Protein AF-0000000084777417 (afdb_homodimer)

pLDDT: mean 86.34, std 14.54, range [36.5, 98.56]

Secondary structure (DSSP, 8-state):
-PPPSEEEEEEEETTTTEEEEEEEEGGG--SS-SSHHHHHHH-EEPPEE---TT-------------TTS-PPPGGGSEE-PPPPEEEEEEPPPPSSP-TTTT-EEEEESSSSEEEEEETTS-EEEEETTTTEEEE-PPPSS--SSEEEEEEE--SSSSTTEEEEEEESEE-SSSS---SEEEEEEE---STT--SS-EEEEEEEPPP--S--S-EEEEEEEEETTEEEEEETTTEEEEEETTTTEEEEEES---SEEEEEEEETTTTEEEEEESS-TTSEEEE--TTGGGT-PPPPPEEE---TTS-TT-EEPTT---EEEEEETTEEEEEEEEEEEE--SSS-EEEEEEEEEEEEEEEE-SSSS--EEEEEEEEEEEE--TTEEEEEE-/-PPPSEEEEEEEETTTTEEEEEEEEGGG--SS-SSHHHHHHH-EEPPEE---TT-------------TTS----GGGSEE-PPPPEEEEEEPPPPSSP-TTTT-EEEEESSSSEEEEEETTS-EEEEETTTTEEEE-PPPSS--SSEEEEEEE--SSSSTTEEEEEEESEE-SSSS---SEEEEEEE---STTS-SS-EEEEEEEPPP--S--S-EEEEEEEEETTEEEEEETTTEEEEEETTTTEEEEEES---SEEEEEEEETTTTEEEEEESS-TTSEEEE--TTGGGT-PPPPPEEE---TTS-TT-EEPTT---EEEEEETTEEEEEEEEEEEE--SSS-EEEEEEEEEEEEEEEE-SSSS--EEEEEEEEEEEE--TTEEEEEE-

Nearest PDB structures (foldseek):
  1bpo-assembly1_B  TM=4.372E-01  e=2.636E-02  Rattus norvegicus
  3gc3-assembly1_B  TM=4.229E-01  e=3.212E-02  Bos taurus
  3iyv-assembly1_A  TM=4.623E-01  e=2.566E-01  Bos taurus
  5ods-assembly3_C  TM=3.996E-01  e=1.349E-01  Mus musculus
  5ods-assembly1_A  TM=3.986E-01  e=1.489E-01  Mus musculus

Organism: Brachypodium distachyon (NCBI:txid15368)

InterPro domains:
  IPR012871 Protein of unknown function DUF1677, Oryza sativa [PF07893] (4-379)

Radius of gyration: 31.63 Å; Cα contacts (8 Å, |Δi|>4): 1931; chains: 2; bounding box: 70×100×78 Å

Solvent-accessible surface area (backbone atoms only — not comparable to full-atom values): 42360 Å² total; per-residue (Å²): 127,71,75,54,60,54,42,36,31,38,33,35,28,60,84,76,47,32,38,25,38,24,56,47,60,53,86,70,48,78,32,49,64,90,39,70,66,51,32,69,71,64,39,39,74,44,47,74,48,84,80,63,91,83,66,68,76,58,77,71,61,79,68,70,71,75,55,88,78,66,72,54,34,52,68,83,70,45,42,76,47,76,81,54,68,72,72,45,34,36,26,51,51,35,45,86,76,65,52,87,66,37,61,41,71,47,77,45,57,58,44,93,42,38,35,35,38,35,29,50,80,15,45,33,38,32,35,31,62,82,76,55,32,36,27,54,49,60,48,51,92,34,58,62,91,54,64,44,61,39,59,42,67,34,77,69,78,77,34,15,74,18,34,37,39,37,32,42,23,70,36,50,69,73,47,85,66,65,51,53,26,31,28,45,38,31,36,56,49,67,57,85,72,79,47,99,54,42,22,47,42,63,45,74,47,79,72,77,88,61,90,59,69,53,77,35,44,46,43,23,38,33,76,41,90,69,23,43,34,36,18,29,63,96,68,15,21,35,30,34,31,70,85,78,72,42,72,45,80,29,40,89,47,67,68,72,36,39,44,55,46,44,77,38,74,94,72,65,31,30,40,34,26,16,51,76,43,44,76,25,48,28,35,31,41,52,76,44,32,81,75,40,35,76,54,53,86,61,49,32,35,48,75,72,77,49,52,32,82,68,53,37,74,44,81,94,52,62,36,40,66,39,78,38,31,94,50,27,31,44,36,40,38,47,31,26,32,65,44,94,44,96,86,46,94,41,74,69,46,40,31,35,34,40,31,20,34,36,54,40,80,42,89,61,96,61,96,42,79,37,43,31,37,45,34,51,30,36,25,85,30,46,82,53,47,25,77,75,44,74,80,129,71,74,53,60,54,43,37,32,38,32,36,29,60,84,76,50,31,37,25,39,23,55,48,59,50,84,72,48,78,32,50,64,90,39,71,66,50,34,69,71,64,38,40,74,43,47,74,50,83,79,63,92,83,68,66,75,57,76,73,62,80,69,70,72,75,53,88,77,67,72,53,33,51,69,83,72,47,43,76,48,77,81,54,69,72,72,45,35,36,26,50,51,34,46,86,75,62,52,90,68,37,60,42,71,45,78,46,57,58,43,91,42,38,35,35,38,35,29,50,80,16,44,32,38,33,35,33,63,82,74,57,32,37,27,56,48,60,49,50,92,34,57,62,89,54,65,44,59,40,58,41,67,34,78,67,80,74,33,14,73,18,34,39,38,37,32,43,22,70,36,50,69,74,46,85,66,63,51,54,25,32,30,44,37,31,36,52,49,70,60,86,75,78,50,98,55,43,22,46,43,63,44,76,47,80,72,76,90,60,90,61,70,54,76,35,44,45,42,23,39,34,76,42,90,70,25,43,35,34,18,30,63,96,68,16,22,35,30,33,30,72,86,78,71,42,72,44,79,30,42,88,47,66,66,72,37,38,43,57,45,44,78,39,75,93,75,65,29,29,39,32,27,16,51,73,42,43,75,25,48,27,34,31,42,51,76,44,32,82,76,43,36,75,54,53,87,61,50,34,36,48,74,72,74,50,52,33,82,69,53,36,72,44,82,96,53,63,37,41,66,40,80,37,32,95,51,27,31,44,35,40,40,47,31,27,31,64,44,96,43,96,87,45,91,40,74,69,47,40,31,37,35,40,31,18,34,34,54,40,80,43,90,61,94,64,98,44,77,37,42,31,37,45,35,51,31,36,26,81,30,45,83,54,49,24,76,74,44,73,80

Sequence (782 aa):
MGIRRFVNLLVANRTRCTYSLRRFDLSQNQFFYDSPEELASHGRVLPIQKYTEGSAYSPLKRKKANDKNKKQLAASDIGTIRLPAPFFTMRPTPCRPGKPGEHQLDVFALSERKIMLADRHRRVLSYDADSHCALTMPWLHAPKTDPLTVSIPGSQQDDGEGSIYIIERMLWPESQRSFQFEALVSDRFHAGGYHPFGTWGCQAFQLPPTSLSKRALVCCAAAVGNAICVSISGAGTYCFDRASHAWSHAGDWMMPFFGTPEYVPELNLWFGISGRDFKLPCAADLSPVARGQPPEPALFWGHDDHLPEEWHYRLCTPSQMVSLGSGKFCILRYLETRIPCPDEVIVDNSYAVFTGLEVLAGNGKKHGLRMVSHKSRRCRNPQANSIQRLLMGIRRFVNLLVANRTRCTYSLRRFDLSQNQFFYDSPEELASHGRVLPIQKYTEGSAYSPLKRKKANDKNKKQLAASDIGTIRLPAPFFTMRPTPCRPGKPGEHQLDVFALSERKIMLADRHRRVLSYDADSHCALTMPWLHAPKTDPLTVSIPGSQQDDGEGSIYIIERMLWPESQRSFQFEALVSDRFHAGGYHPFGTWGCQAFQLPPTSLSKRALVCCAAAVGNAICVSISGAGTYCFDRASHAWSHAGDWMMPFFGTPEYVPELNLWFGISGRDFKLPCAADLSPVARGQPPEPALFWGHDDHLPEEWHYRLCTPSQMVSLGSGKFCILRYLETRIPCPDEVIVDNSYAVFTGLEVLAGNGKKHGLRMVSHKSRRCRNPQANSIQRLL

Structure (mmCIF, N/CA/C/O backbone):
data_AF-0000000084777417-model_v1
#
loop_
_entity.id
_entity.type
_entity.pdbx_description
1 polymer 'DUF1618 domain-containing protein'
#
loop_
_atom_site.group_PDB
_atom_site.id
_atom_site.type_symbol
_atom_site.label_atom_id
_atom_site.label_alt_id
_atom_site.label_comp_id
_atom_site.label_asym_id
_atom_site.label_entity_id
_atom_site.label_seq_id
_atom_site.pdbx_PDB_ins_code
_atom_site.Cartn_x
_atom_site.Cartn_y
_atom_site.Cartn_z
_atom_site.occupancy
_atom_site.B_iso_or_equiv
_atom_site.auth_seq_id
_atom_site.auth_comp_id
_atom_site.auth_asym_id
_atom_site.auth_atom_id
_atom_site.pdbx_PDB_model_num
ATOM 1 N N . MET A 1 1 ? -12.562 -17.969 -17.438 1 52.47 1 MET A N 1
ATOM 2 C CA . MET A 1 1 ? -11.406 -17.078 -17.391 1 52.47 1 MET A CA 1
ATOM 3 C C . MET A 1 1 ? -11.188 -16.391 -18.734 1 52.47 1 MET A C 1
ATOM 5 O O . MET A 1 1 ? -11.25 -17.031 -19.781 1 52.47 1 MET A O 1
ATOM 9 N N . GLY A 1 2 ? -11.484 -15.125 -18.922 1 64.94 2 GLY A N 1
ATOM 10 C CA . GLY A 1 2 ? -11.422 -14.398 -20.188 1 64.94 2 GLY A CA 1
ATOM 11 C C . GLY A 1 2 ? -10.008 -14.188 -20.688 1 64.94 2 GLY A C 1
ATOM 12 O O . GLY A 1 2 ? -9.055 -14.695 -20.094 1 64.94 2 GLY A O 1
ATOM 13 N N . ILE A 1 3 ? -9.859 -13.75 -21.859 1 81.75 3 ILE A N 1
ATOM 14 C CA . ILE A 1 3 ? -8.602 -13.43 -22.531 1 81.75 3 ILE A CA 1
ATOM 15 C C . ILE A 1 3 ? -7.848 -12.375 -21.719 1 81.75 3 ILE A C 1
ATOM 17 O O . ILE A 1 3 ? -8.422 -11.352 -21.328 1 81.75 3 ILE A O 1
ATOM 21 N N . ARG A 1 4 ? -6.645 -12.805 -21.344 1 89.69 4 ARG A N 1
ATOM 22 C CA . ARG A 1 4 ? -5.801 -11.898 -20.562 1 89.69 4 ARG A CA 1
ATOM 23 C C . ARG A 1 4 ? -5.188 -10.828 -21.453 1 89.69 4 ARG A C 1
ATOM 25 O O . ARG A 1 4 ? -4.844 -11.086 -22.609 1 89.69 4 ARG A O 1
ATOM 32 N N . ARG A 1 5 ? -5.039 -9.625 -20.969 1 92.19 5 ARG A N 1
ATOM 33 C CA . ARG A 1 5 ? -4.391 -8.523 -21.656 1 92.19 5 ARG A CA 1
ATOM 34 C C . ARG A 1 5 ? -2.936 -8.383 -21.219 1 92.19 5 ARG A C 1
ATOM 36 O O . ARG A 1 5 ? -2.096 -7.906 -22 1 92.19 5 ARG A O 1
ATOM 43 N N . PHE A 1 6 ? -2.713 -8.844 -20 1 95.19 6 PHE A N 1
ATOM 44 C CA . PHE A 1 6 ? -1.386 -8.625 -19.438 1 95.19 6 PHE A CA 1
ATOM 45 C C . PHE A 1 6 ? -0.88 -9.883 -18.734 1 95.19 6 PHE A C 1
ATOM 47 O O . PHE A 1 6 ? -1.675 -10.719 -18.297 1 95.19 6 PHE A O 1
ATOM 54 N N . VAL A 1 7 ? 0.396 -9.977 -18.719 1 95.12 7 VAL A N 1
ATOM 55 C CA . VAL A 1 7 ? 1.068 -10.922 -17.844 1 95.12 7 VAL A CA 1
ATOM 56 C C . VAL A 1 7 ? 1.85 -10.164 -16.766 1 95.12 7 VAL A C 1
ATOM 58 O O . VAL A 1 7 ? 2.643 -9.273 -17.078 1 95.12 7 VAL A O 1
ATOM 61 N N . ASN A 1 8 ? 1.558 -10.539 -15.547 1 96 8 ASN A N 1
ATOM 62 C CA . ASN A 1 8 ? 2.211 -9.852 -14.438 1 96 8 ASN A CA 1
ATOM 63 C C . ASN A 1 8 ? 3.449 -10.602 -13.961 1 96 8 ASN A C 1
ATOM 65 O O . ASN A 1 8 ? 3.484 -11.836 -14 1 96 8 ASN A O 1
ATOM 69 N N . LEU A 1 9 ? 4.438 -9.836 -13.555 1 96.88 9 LEU A N 1
ATOM 70 C CA . LEU A 1 9 ? 5.664 -10.375 -12.984 1 96.88 9 LEU A CA 1
ATOM 71 C C . LEU A 1 9 ? 5.965 -9.727 -11.633 1 96.88 9 LEU A C 1
ATOM 73 O O . LEU A 1 9 ? 5.758 -8.523 -11.461 1 96.88 9 LEU A O 1
ATOM 77 N N . LEU A 1 10 ? 6.34 -10.492 -10.742 1 97.12 10 LEU A N 1
ATOM 78 C CA . LEU A 1 10 ? 6.965 -9.953 -9.539 1 97.12 10 LEU A CA 1
ATOM 79 C C . LEU A 1 10 ? 8.484 -10.023 -9.633 1 97.12 10 LEU A C 1
ATOM 81 O O . LEU A 1 10 ? 9.055 -11.102 -9.797 1 97.12 10 LEU A O 1
ATOM 85 N N . VAL A 1 11 ? 9.109 -8.906 -9.516 1 97.19 11 VAL A N 1
ATOM 86 C CA . VAL A 1 11 ? 10.562 -8.82 -9.625 1 97.19 11 VAL A CA 1
ATOM 87 C C . VAL A 1 11 ? 11.156 -8.336 -8.305 1 97.19 11 VAL A C 1
ATOM 89 O O . VAL A 1 11 ? 10.703 -7.34 -7.746 1 97.19 11 VAL A O 1
ATOM 92 N N . ALA A 1 12 ? 12.164 -9.023 -7.832 1 95.94 12 ALA A N 1
ATOM 93 C CA . ALA A 1 12 ? 12.836 -8.664 -6.586 1 95.94 12 ALA A CA 1
ATOM 94 C C . ALA A 1 12 ? 14.148 -7.949 -6.859 1 95.94 12 ALA A C 1
ATOM 96 O O . ALA A 1 12 ? 14.945 -8.391 -7.695 1 95.94 12 ALA A O 1
ATOM 97 N N . ASN A 1 13 ? 14.297 -6.867 -6.277 1 93.25 13 ASN A N 1
ATOM 98 C CA . ASN A 1 13 ? 15.578 -6.184 -6.211 1 93.25 13 ASN A CA 1
ATOM 99 C C . ASN A 1 13 ? 16.25 -6.367 -4.852 1 93.25 13 ASN A C 1
ATOM 101 O O . ASN A 1 13 ? 15.859 -5.727 -3.873 1 93.25 13 ASN A O 1
ATOM 105 N N . ARG A 1 14 ? 17.234 -7.145 -4.797 1 87.81 14 ARG A N 1
ATOM 106 C CA . ARG A 1 14 ? 17.828 -7.531 -3.527 1 87.81 14 ARG A CA 1
ATOM 107 C C . ARG A 1 14 ? 18.641 -6.383 -2.934 1 87.81 14 ARG A C 1
ATOM 109 O O . ARG A 1 14 ? 18.734 -6.242 -1.712 1 87.81 14 ARG A O 1
ATOM 116 N N . THR A 1 15 ? 19.188 -5.625 -3.764 1 84.5 15 THR A N 1
ATOM 117 C CA . THR A 1 15 ? 20 -4.504 -3.301 1 84.5 15 THR A CA 1
ATOM 118 C C . THR A 1 15 ? 19.125 -3.467 -2.592 1 84.5 15 THR A C 1
ATOM 120 O O . THR A 1 15 ? 19.5 -2.967 -1.526 1 84.5 15 THR A O 1
ATOM 123 N N . ARG A 1 16 ? 18.016 -3.264 -3.102 1 85.88 16 ARG A N 1
ATOM 124 C CA . ARG A 1 16 ? 17.125 -2.242 -2.551 1 85.88 16 ARG A CA 1
ATOM 125 C C . ARG A 1 16 ? 16.078 -2.863 -1.638 1 85.88 16 ARG A C 1
ATOM 127 O O . ARG A 1 16 ? 15.273 -2.15 -1.022 1 85.88 16 ARG A O 1
ATOM 134 N N . CYS A 1 17 ? 16.047 -4.188 -1.592 1 88.5 17 CYS A N 1
ATOM 135 C CA . CYS A 1 17 ? 15.062 -4.934 -0.814 1 88.5 17 CYS A CA 1
ATOM 136 C C . CYS A 1 17 ? 13.641 -4.551 -1.211 1 88.5 17 CYS A C 1
ATOM 138 O O . CYS A 1 17 ? 12.781 -4.344 -0.349 1 88.5 17 CYS A O 1
ATOM 140 N N . THR A 1 18 ? 13.508 -4.324 -2.469 1 93.25 18 THR A N 1
ATOM 141 C CA . THR A 1 18 ? 12.195 -3.941 -2.98 1 93.25 18 THR A CA 1
ATOM 142 C C . THR A 1 18 ? 11.648 -5.012 -3.924 1 93.25 18 THR A C 1
ATOM 144 O O . THR A 1 18 ? 12.406 -5.828 -4.445 1 93.25 18 THR A O 1
ATOM 147 N N . TYR A 1 19 ? 10.414 -5.051 -4.051 1 96.56 19 TYR A N 1
ATOM 148 C CA . TYR A 1 19 ? 9.688 -5.863 -5.02 1 96.56 19 TYR A CA 1
ATOM 149 C C . TYR A 1 19 ? 8.852 -4.992 -5.953 1 96.56 19 TYR A C 1
ATOM 151 O O . TYR A 1 19 ? 8.242 -4.016 -5.516 1 96.56 19 TYR A O 1
ATOM 159 N N . SER A 1 20 ? 8.898 -5.293 -7.215 1 96.81 20 SER A N 1
ATOM 160 C CA . SER A 1 20 ? 8.125 -4.508 -8.172 1 96.81 20 SER A CA 1
ATOM 161 C C . SER A 1 20 ? 7.211 -5.402 -9.008 1 96.81 20 SER A C 1
ATOM 163 O O . SER A 1 20 ? 7.594 -6.512 -9.383 1 96.81 20 SER A O 1
ATOM 165 N N . LEU A 1 21 ? 5.988 -4.914 -9.102 1 96.94 21 LEU A N 1
ATOM 166 C CA . LEU A 1 21 ? 5.074 -5.512 -10.07 1 96.94 21 LEU A CA 1
ATOM 167 C C . LEU A 1 21 ? 5.32 -4.949 -11.469 1 96.94 21 LEU A C 1
ATOM 169 O O . LEU A 1 21 ? 5.332 -3.73 -11.656 1 96.94 21 LEU A O 1
ATOM 173 N N . ARG A 1 22 ? 5.59 -5.867 -12.383 1 96.62 22 ARG A N 1
ATOM 174 C CA . ARG A 1 22 ? 5.797 -5.488 -13.773 1 96.62 22 ARG A CA 1
ATOM 175 C C . ARG A 1 22 ? 4.797 -6.191 -14.688 1 96.62 22 ARG A C 1
ATOM 177 O O . ARG A 1 22 ? 4.355 -7.305 -14.391 1 96.62 22 ARG A O 1
ATOM 184 N N . ARG A 1 23 ? 4.441 -5.508 -15.82 1 95.19 23 ARG A N 1
ATOM 185 C CA . ARG A 1 23 ? 3.355 -6.051 -16.641 1 95.19 23 ARG A CA 1
ATOM 186 C C . ARG A 1 23 ? 3.736 -6.07 -18.109 1 95.19 23 ARG A C 1
ATOM 188 O O . ARG A 1 23 ? 3.977 -5.02 -18.703 1 95.19 23 ARG A O 1
ATOM 195 N N . PHE A 1 24 ? 3.766 -7.266 -18.688 1 95.81 24 PHE A N 1
ATOM 196 C CA . PHE A 1 24 ? 3.898 -7.375 -20.125 1 95.81 24 PHE A CA 1
ATOM 197 C C . PHE A 1 24 ? 2.553 -7.168 -20.812 1 95.81 24 PHE A C 1
ATOM 199 O O . PHE A 1 24 ? 1.571 -7.832 -20.484 1 95.81 24 PHE A O 1
ATOM 206 N N . ASP A 1 25 ? 2.549 -6.297 -21.688 1 94.62 25 ASP A N 1
ATOM 207 C CA . ASP A 1 25 ? 1.374 -6.102 -22.531 1 94.62 25 ASP A CA 1
ATOM 208 C C . ASP A 1 25 ? 1.321 -7.137 -23.656 1 94.62 25 ASP A C 1
ATOM 210 O O . ASP A 1 25 ? 2.174 -7.141 -24.547 1 94.62 25 ASP A O 1
ATOM 214 N N . LEU A 1 26 ? 0.323 -7.953 -23.688 1 93.56 26 LEU A N 1
ATOM 215 C CA . LEU A 1 26 ? 0.249 -9.07 -24.609 1 93.56 26 LEU A CA 1
ATOM 216 C C . LEU A 1 26 ? -0.177 -8.602 -26 1 93.56 26 LEU A C 1
ATOM 218 O O . LEU A 1 26 ? -0.071 -9.352 -26.969 1 93.56 26 LEU A O 1
ATOM 222 N N . SER A 1 27 ? -0.634 -7.363 -26.062 1 90.38 27 SER A N 1
ATOM 223 C CA . SER A 1 27 ? -1.023 -6.824 -27.359 1 90.38 27 SER A CA 1
ATOM 224 C C . SER A 1 27 ? 0.188 -6.629 -28.266 1 90.38 27 SER A C 1
ATOM 226 O O . SER A 1 27 ? 0.048 -6.516 -29.484 1 90.38 27 SER A O 1
ATOM 228 N N . GLN A 1 28 ? 1.327 -6.613 -27.672 1 86.5 28 GLN A N 1
ATOM 229 C CA . GLN A 1 28 ? 2.543 -6.402 -28.453 1 86.5 28 GLN A CA 1
ATOM 230 C C . GLN A 1 28 ? 3.031 -7.711 -29.078 1 86.5 28 GLN A C 1
ATOM 232 O O . GLN A 1 28 ? 4.027 -7.727 -29.797 1 86.5 28 GLN A O 1
ATOM 237 N N . ASN A 1 29 ? 2.365 -8.852 -28.938 1 75.25 29 ASN A N 1
ATOM 238 C CA . ASN A 1 29 ? 2.568 -10.18 -29.516 1 75.25 29 ASN A CA 1
ATOM 239 C C . ASN A 1 29 ? 4.023 -10.625 -29.406 1 75.25 29 ASN A C 1
ATOM 241 O O . ASN A 1 29 ? 4.613 -11.086 -30.391 1 75.25 29 ASN A O 1
ATOM 245 N N . GLN A 1 30 ? 4.512 -10.477 -28.234 1 86.69 30 GLN A N 1
ATOM 246 C CA . GLN A 1 30 ? 5.926 -10.758 -28.016 1 86.69 30 GLN A CA 1
ATOM 247 C C . GLN A 1 30 ? 6.18 -12.266 -27.922 1 86.69 30 GLN A C 1
ATOM 249 O O . GLN A 1 30 ? 7.305 -12.727 -28.125 1 86.69 30 GLN A O 1
ATOM 254 N N . PHE A 1 31 ? 5.07 -13.008 -27.75 1 93.94 31 PHE A N 1
ATOM 255 C CA . PHE A 1 31 ? 5.32 -14.398 -27.391 1 93.94 31 PHE A CA 1
ATOM 256 C C . PHE A 1 31 ? 4.715 -15.344 -28.422 1 93.94 31 PHE A C 1
ATOM 258 O O . PHE A 1 31 ? 4.941 -16.547 -28.375 1 93.94 31 PHE A O 1
ATOM 265 N N . PHE A 1 32 ? 4.039 -14.789 -29.406 1 94.94 32 PHE A N 1
ATOM 266 C CA . PHE A 1 32 ? 3.34 -15.656 -30.344 1 94.94 32 PHE A CA 1
ATOM 267 C C . PHE A 1 32 ? 3.584 -15.203 -31.781 1 94.94 32 PHE A C 1
ATOM 269 O O . PHE A 1 32 ? 3.768 -14.016 -32.031 1 94.94 32 PHE A O 1
ATOM 276 N N . TYR A 1 33 ? 3.576 -16.172 -32.625 1 94.19 33 TYR A N 1
ATOM 277 C CA . TYR A 1 33 ? 3.639 -15.867 -34.031 1 94.19 33 TYR A CA 1
ATOM 278 C C . TYR A 1 33 ? 2.307 -15.312 -34.531 1 94.19 33 TYR A C 1
ATOM 280 O O . TYR A 1 33 ? 1.242 -15.781 -34.125 1 94.19 33 TYR A O 1
ATOM 288 N N . ASP A 1 34 ? 2.379 -14.414 -35.438 1 87.56 34 ASP A N 1
ATOM 289 C CA . ASP A 1 34 ? 1.212 -13.633 -35.844 1 87.56 34 ASP A CA 1
ATOM 290 C C . ASP A 1 34 ? 0.391 -14.383 -36.875 1 87.56 34 ASP A C 1
ATOM 292 O O . ASP A 1 34 ? -0.825 -14.203 -36.969 1 87.56 34 ASP A O 1
ATOM 296 N N . SER A 1 35 ? 1.049 -15.156 -37.688 1 90 35 SER A N 1
ATOM 297 C CA . SER A 1 35 ? 0.346 -15.812 -38.781 1 90 35 SER A CA 1
ATOM 298 C C . SER A 1 35 ? 0.475 -17.328 -38.688 1 90 35 SER A C 1
ATOM 300 O O . SER A 1 35 ? 1.467 -17.844 -38.188 1 90 35 SER A O 1
ATOM 302 N N . PRO A 1 36 ? -0.542 -17.938 -39.25 1 88 36 PRO A N 1
ATOM 303 C CA . PRO A 1 36 ? -0.457 -19.406 -39.312 1 88 36 PRO A CA 1
ATOM 304 C C . PRO A 1 36 ? 0.76 -19.906 -40.062 1 88 36 PRO A C 1
ATOM 306 O O . PRO A 1 36 ? 1.33 -20.938 -39.719 1 88 36 PRO A O 1
ATOM 309 N N . GLU A 1 37 ? 1.087 -19.172 -41.062 1 90.44 37 GLU A N 1
ATOM 310 C CA . GLU A 1 37 ? 2.258 -19.547 -41.844 1 90.44 37 GLU A CA 1
ATOM 311 C C . GLU A 1 37 ? 3.529 -19.5 -41 1 90.44 37 GLU A C 1
ATOM 313 O O . GLU A 1 37 ? 4.359 -20.406 -41.094 1 90.44 37 GLU A O 1
ATOM 318 N N . GLU A 1 38 ? 3.629 -18.469 -40.281 1 91.12 38 GLU A N 1
ATOM 319 C CA . GLU A 1 38 ? 4.785 -18.344 -39.406 1 91.12 38 GLU A CA 1
ATOM 320 C C . GLU A 1 38 ? 4.797 -19.469 -38.344 1 91.12 38 GLU A C 1
ATOM 322 O O . GLU A 1 38 ? 5.848 -20.031 -38.031 1 91.12 38 GLU A O 1
ATOM 327 N N . LEU A 1 39 ? 3.643 -19.688 -37.906 1 90.69 39 LEU A N 1
ATOM 328 C CA . LEU A 1 39 ? 3.52 -20.75 -36.906 1 90.69 39 LEU A CA 1
ATOM 329 C C . LEU A 1 39 ? 3.932 -22.094 -37.5 1 90.69 39 LEU A C 1
ATOM 331 O O . LEU A 1 39 ? 4.641 -22.875 -36.844 1 90.69 39 LEU A O 1
ATOM 335 N N . ALA A 1 40 ? 3.502 -22.344 -38.656 1 88.88 40 ALA A N 1
ATOM 336 C CA . ALA A 1 40 ? 3.82 -23.609 -39.312 1 88.88 40 ALA A CA 1
ATOM 337 C C . ALA A 1 40 ? 5.32 -23.734 -39.562 1 88.88 40 ALA A C 1
ATOM 339 O O . ALA A 1 40 ? 5.887 -24.828 -39.469 1 88.88 40 ALA A O 1
ATOM 340 N N . SER A 1 41 ? 5.895 -22.594 -39.812 1 88.5 41 SER A N 1
ATOM 341 C CA . SER A 1 41 ? 7.305 -22.578 -40.156 1 88.5 41 SER A CA 1
ATOM 342 C C . SER A 1 41 ? 8.203 -22.625 -38.938 1 88.5 41 SER A C 1
ATOM 344 O O . SER A 1 41 ? 9.281 -23.219 -38.969 1 88.5 41 SER A O 1
ATOM 346 N N . HIS A 1 42 ? 7.742 -22.016 -37.875 1 87.38 42 HIS A N 1
ATOM 347 C CA . HIS A 1 42 ? 8.672 -21.797 -36.781 1 87.38 42 HIS A CA 1
ATOM 348 C C . HIS A 1 42 ? 8.18 -22.469 -35.5 1 87.38 42 HIS A C 1
ATOM 350 O O . HIS A 1 42 ? 8.953 -22.688 -34.562 1 87.38 42 HIS A O 1
ATOM 356 N N . GLY A 1 43 ? 6.883 -22.688 -35.562 1 88.31 43 GLY A N 1
ATOM 357 C CA . GLY A 1 43 ? 6.336 -23.344 -34.375 1 88.31 43 GLY A CA 1
ATOM 358 C C . GLY A 1 43 ? 6.84 -24.766 -34.219 1 88.31 43 GLY A C 1
ATOM 359 O O . GLY A 1 43 ? 7.148 -25.453 -35.188 1 88.31 43 GLY A O 1
ATOM 360 N N . ARG A 1 44 ? 6.918 -25.156 -32.938 1 89.25 44 ARG A N 1
ATOM 361 C CA . ARG A 1 44 ? 7.402 -26.5 -32.656 1 89.25 44 ARG A CA 1
ATOM 362 C C . ARG A 1 44 ? 6.422 -27.266 -31.781 1 89.25 44 ARG A C 1
ATOM 364 O O . ARG A 1 44 ? 6.031 -26.781 -30.719 1 89.25 44 ARG A O 1
ATOM 371 N N . VAL A 1 45 ? 6.102 -28.422 -32.219 1 89.69 45 VAL A N 1
ATOM 372 C CA . VAL A 1 45 ? 5.223 -29.281 -31.422 1 89.69 45 VAL A CA 1
ATOM 373 C C . VAL A 1 45 ? 6.035 -29.984 -30.328 1 89.69 45 VAL A C 1
ATOM 375 O O . VAL A 1 45 ? 6.996 -30.703 -30.641 1 89.69 45 VAL A O 1
ATOM 378 N N . LEU A 1 46 ? 5.66 -29.734 -29.109 1 91 46 LEU A N 1
ATOM 379 C CA . LEU A 1 46 ? 6.34 -30.406 -28 1 91 46 LEU A CA 1
ATOM 380 C C . LEU A 1 46 ? 5.957 -31.875 -27.938 1 91 46 LEU A C 1
ATOM 382 O O . LEU A 1 46 ? 4.785 -32.219 -28.109 1 91 46 LEU A O 1
ATOM 386 N N . PRO A 1 47 ? 6.984 -32.688 -27.688 1 87.19 47 PRO A N 1
ATOM 387 C CA . PRO A 1 47 ? 6.676 -34.125 -27.609 1 87.19 47 PRO A CA 1
ATOM 388 C C . PRO A 1 47 ? 5.902 -34.5 -26.359 1 87.19 47 PRO A C 1
ATOM 390 O O . PRO A 1 47 ? 6.133 -33.906 -25.281 1 87.19 47 PRO A O 1
ATOM 393 N N . ILE A 1 48 ? 5.012 -35.406 -26.547 1 85.88 48 ILE A N 1
ATOM 394 C CA . ILE A 1 48 ? 4.305 -35.938 -25.391 1 85.88 48 ILE A CA 1
ATOM 395 C C . ILE A 1 48 ? 5.164 -37 -24.703 1 85.88 48 ILE A C 1
ATOM 397 O O . ILE A 1 48 ? 5.707 -37.875 -25.375 1 85.88 48 ILE A O 1
ATOM 401 N N . GLN A 1 49 ? 5.355 -36.844 -23.422 1 80 49 GLN A N 1
ATOM 402 C CA . GLN A 1 49 ? 6.152 -37.781 -22.672 1 80 49 GLN A CA 1
ATOM 403 C C . GLN A 1 49 ? 5.266 -38.875 -22.047 1 80 49 GLN A C 1
ATOM 405 O O . GLN A 1 49 ? 4.258 -38.562 -21.422 1 80 49 GLN A O 1
ATOM 410 N N . LYS A 1 50 ? 5.504 -40.094 -22.438 1 68.62 50 LYS A N 1
ATOM 411 C CA . LYS A 1 50 ? 4.781 -41.219 -21.828 1 68.62 50 LYS A CA 1
ATOM 412 C C . LYS A 1 50 ? 5.453 -41.688 -20.531 1 68.62 50 LYS A C 1
ATOM 414 O O . LYS A 1 50 ? 6.672 -41.844 -20.5 1 68.62 50 LYS A O 1
ATOM 419 N N . TYR A 1 51 ? 4.918 -41.25 -19.406 1 59.03 51 TYR A N 1
ATOM 420 C CA . TYR A 1 51 ? 5.523 -41.688 -18.156 1 59.03 51 TYR A CA 1
ATOM 421 C C . TYR A 1 51 ? 4.969 -43.062 -17.734 1 59.03 51 TYR A C 1
ATOM 423 O O . TYR A 1 51 ? 3.756 -43.281 -17.75 1 59.03 51 TYR A O 1
ATOM 431 N N . THR A 1 52 ? 5.754 -44.156 -17.953 1 50.75 52 THR A N 1
ATOM 432 C CA . THR A 1 52 ? 5.418 -45.438 -17.344 1 50.75 52 THR A CA 1
ATOM 433 C C . THR A 1 52 ? 5.641 -45.406 -15.844 1 50.75 52 THR A C 1
ATOM 435 O O . THR A 1 52 ? 6.605 -44.781 -15.367 1 50.75 52 THR A O 1
ATOM 438 N N . GLU A 1 53 ? 4.691 -45.906 -15.047 1 47.72 53 GLU A N 1
ATOM 439 C CA . GLU A 1 53 ? 4.738 -46.125 -13.602 1 47.72 53 GLU A CA 1
ATOM 440 C C . GLU A 1 53 ? 6.059 -46.781 -13.188 1 47.72 53 GLU A C 1
ATOM 442 O O . GLU A 1 53 ? 6.52 -47.719 -13.836 1 47.72 53 GLU A O 1
ATOM 447 N N . GLY A 1 54 ? 6.934 -46.25 -12.219 1 45.22 54 GLY A N 1
ATOM 448 C CA . GLY A 1 54 ? 8.172 -46.781 -11.656 1 45.22 54 GLY A CA 1
ATOM 449 C C . GLY A 1 54 ? 9.406 -46.062 -12.18 1 45.22 54 GLY A C 1
ATOM 450 O O . GLY A 1 54 ? 10.531 -46.406 -11.805 1 45.22 54 GLY A O 1
ATOM 451 N N . SER A 1 55 ? 9.336 -45.562 -13.273 1 40.84 55 SER A N 1
ATOM 452 C CA . SER A 1 55 ? 10.555 -44.969 -13.789 1 40.84 55 SER A CA 1
ATOM 453 C C . SER A 1 55 ? 10.906 -43.688 -13.008 1 40.84 55 SER A C 1
ATOM 455 O O . SER A 1 55 ? 10.078 -42.812 -12.852 1 40.84 55 SER A O 1
ATOM 457 N N . ALA A 1 56 ? 11.719 -43.906 -12.047 1 39 56 ALA A N 1
ATOM 458 C CA . ALA A 1 56 ? 12.328 -42.812 -11.273 1 39 56 ALA A CA 1
ATOM 459 C C . ALA A 1 56 ? 12.602 -41.594 -12.156 1 39 56 ALA A C 1
ATOM 461 O O . ALA A 1 56 ? 12.75 -41.719 -13.375 1 39 56 ALA A O 1
ATOM 462 N N . TYR A 1 57 ? 12.414 -40.469 -11.539 1 41.84 57 TYR A N 1
ATOM 463 C CA . TYR A 1 57 ? 12.797 -39.125 -11.984 1 41.84 57 TYR A CA 1
ATOM 464 C C . TYR A 1 57 ? 14.148 -39.156 -12.695 1 41.84 57 TYR A C 1
ATOM 466 O O . TYR A 1 57 ? 15.188 -39.25 -12.055 1 41.84 57 TYR A O 1
ATOM 474 N N . SER A 1 58 ? 14.484 -39.969 -13.633 1 36.59 58 SER A N 1
ATOM 475 C CA . SER A 1 58 ? 15.789 -39.625 -14.195 1 36.59 58 SER A CA 1
ATOM 476 C C . SER A 1 58 ? 15.789 -38.188 -14.727 1 36.59 58 SER A C 1
ATOM 478 O O . SER A 1 58 ? 14.898 -37.812 -15.477 1 36.59 58 SER A O 1
ATOM 480 N N . PRO A 1 59 ? 16.219 -37.281 -13.938 1 42.09 59 PRO A N 1
ATOM 481 C CA . PRO A 1 59 ? 16.406 -36 -14.633 1 42.09 59 PRO A CA 1
ATOM 482 C C . PRO A 1 59 ? 16.609 -36.188 -16.141 1 42.09 59 PRO A C 1
ATOM 484 O O . PRO A 1 59 ? 17.578 -36.812 -16.562 1 42.09 59 PRO A O 1
ATOM 487 N N . LEU A 1 60 ? 15.664 -36.562 -16.828 1 41.34 60 LEU A N 1
ATOM 488 C CA . LEU A 1 60 ? 15.82 -36.781 -18.25 1 41.34 60 LEU A CA 1
ATOM 489 C C . LEU A 1 60 ? 16.859 -35.812 -18.844 1 41.34 60 LEU A C 1
ATOM 491 O O . LEU A 1 60 ? 16.703 -34.594 -18.719 1 41.34 60 LEU A O 1
ATOM 495 N N . LYS A 1 61 ? 18.062 -36.188 -18.719 1 43.44 61 LYS A N 1
ATOM 496 C CA . LYS A 1 61 ? 19.094 -35.531 -19.5 1 43.44 61 LYS A CA 1
ATOM 497 C C . LYS A 1 61 ? 18.547 -35.062 -20.844 1 43.44 61 LYS A C 1
ATOM 499 O O . LYS A 1 61 ? 17.766 -35.75 -21.484 1 43.44 61 LYS A O 1
ATOM 504 N N . ARG A 1 62 ? 18.391 -33.719 -20.969 1 48.38 62 ARG A N 1
ATOM 505 C CA . ARG A 1 62 ? 18.203 -33.281 -22.344 1 48.38 62 ARG A CA 1
ATOM 506 C C . ARG A 1 62 ? 18.844 -34.25 -23.312 1 48.38 62 ARG A C 1
ATOM 508 O O . ARG A 1 62 ? 20.047 -34.5 -23.25 1 48.38 62 ARG A O 1
ATOM 515 N N . LYS A 1 63 ? 18.203 -35.406 -23.688 1 44.31 63 LYS A N 1
ATOM 516 C CA . LYS A 1 63 ? 18.828 -36.25 -24.734 1 44.31 63 LYS A CA 1
ATOM 517 C C . LYS A 1 63 ? 19.516 -35.375 -25.781 1 44.31 63 LYS A C 1
ATOM 519 O O . LYS A 1 63 ? 18.938 -34.406 -26.266 1 44.31 63 LYS A O 1
ATOM 524 N N . LYS A 1 64 ? 20.781 -35.375 -25.719 1 43.66 64 LYS A N 1
ATOM 525 C CA . LYS A 1 64 ? 21.5 -34.875 -26.875 1 43.66 64 LYS A CA 1
ATOM 526 C C . LYS A 1 64 ? 20.797 -35.25 -28.172 1 43.66 64 LYS A C 1
ATOM 528 O O . LYS A 1 64 ? 20.469 -36.438 -28.391 1 43.66 64 LYS A O 1
ATOM 533 N N . ALA A 1 65 ? 19.922 -34.406 -28.656 1 41.06 65 ALA A N 1
ATOM 534 C CA . ALA A 1 65 ? 19.438 -34.688 -30 1 41.06 65 ALA A CA 1
ATOM 535 C C . ALA A 1 65 ? 20.484 -35.406 -30.828 1 41.06 65 ALA A C 1
ATOM 537 O O . ALA A 1 65 ? 21.531 -34.844 -31.172 1 41.06 65 ALA A O 1
ATOM 538 N N . ASN A 1 66 ? 20.859 -36.531 -30.562 1 37.09 66 ASN A N 1
ATOM 539 C CA . ASN A 1 66 ? 21.75 -37.25 -31.484 1 37.09 66 ASN A CA 1
ATOM 540 C C . ASN A 1 66 ? 21.438 -36.906 -32.938 1 37.09 66 ASN A C 1
ATOM 542 O O . ASN A 1 66 ? 21.984 -37.531 -33.844 1 37.09 66 ASN A O 1
ATOM 546 N N . ASP A 1 67 ? 20.125 -36.562 -33.25 1 43.84 67 ASP A N 1
ATOM 547 C CA . ASP A 1 67 ? 19.906 -36.406 -34.688 1 43.84 67 ASP A CA 1
ATOM 548 C C . ASP A 1 67 ? 20.641 -35.188 -35.25 1 43.84 67 ASP A C 1
ATOM 550 O O . ASP A 1 67 ? 20.453 -34.062 -34.75 1 43.84 67 ASP A O 1
ATOM 554 N N . LYS A 1 68 ? 21.734 -35.312 -35.844 1 46.38 68 LYS A N 1
ATOM 555 C CA . LYS A 1 68 ? 22.562 -34.406 -36.594 1 46.38 68 LYS A CA 1
ATOM 556 C C . LYS A 1 68 ? 21.75 -33.219 -37.125 1 46.38 68 LYS A C 1
ATOM 558 O O . LYS A 1 68 ? 22.312 -32.188 -37.5 1 46.38 68 LYS A O 1
ATOM 563 N N . ASN A 1 69 ? 20.469 -33.344 -37.5 1 45.44 69 ASN A N 1
ATOM 564 C CA . ASN A 1 69 ? 19.719 -32.344 -38.25 1 45.44 69 ASN A CA 1
ATOM 565 C C . ASN A 1 69 ? 18.969 -31.391 -37.312 1 45.44 69 ASN A C 1
ATOM 567 O O . ASN A 1 69 ? 18.203 -30.547 -37.781 1 45.44 69 ASN A O 1
ATOM 571 N N . LYS A 1 70 ? 18.828 -31.719 -36.094 1 54.88 70 LYS A N 1
ATOM 572 C CA . LYS A 1 70 ? 18.062 -30.766 -35.312 1 54.88 70 LYS A CA 1
ATOM 573 C C . LYS A 1 70 ? 18.953 -29.641 -34.781 1 54.88 70 LYS A C 1
ATOM 575 O O . LYS A 1 70 ? 19.859 -29.875 -34 1 54.88 70 LYS A O 1
ATOM 580 N N . LYS A 1 71 ? 19 -28.641 -35.5 1 56.25 71 LYS A N 1
ATOM 581 C CA . LYS A 1 71 ? 19.828 -27.469 -35.312 1 56.25 71 LYS A CA 1
ATOM 582 C C . LYS A 1 71 ? 19.484 -26.766 -34 1 56.25 71 LYS A C 1
ATOM 584 O O . LYS A 1 71 ? 18.391 -26.219 -33.844 1 56.25 71 LYS A O 1
ATOM 589 N N . GLN A 1 72 ? 20.094 -27.094 -32.812 1 66.12 72 GLN A N 1
ATOM 590 C CA . GLN A 1 72 ? 20.047 -26.297 -31.594 1 66.12 72 GLN A CA 1
ATOM 591 C C . GLN A 1 72 ? 20.328 -24.828 -31.891 1 66.12 72 GLN A C 1
ATOM 593 O O . GLN A 1 72 ? 21.172 -24.5 -32.719 1 66.12 72 GLN A O 1
ATOM 598 N N . LEU A 1 73 ? 19.344 -24.047 -31.438 1 70.5 73 LEU A N 1
ATOM 599 C CA . LEU A 1 73 ? 19.5 -22.609 -31.625 1 70.5 73 LEU A CA 1
ATOM 600 C C . LEU A 1 73 ? 20.688 -22.078 -30.844 1 70.5 73 LEU A C 1
ATOM 602 O O . LEU A 1 73 ? 21 -22.594 -29.766 1 70.5 73 LEU A O 1
ATOM 606 N N . ALA A 1 74 ? 21.391 -21.219 -31.438 1 77.31 74 ALA A N 1
ATOM 607 C CA . ALA A 1 74 ? 22.375 -20.453 -30.688 1 77.31 74 ALA A CA 1
ATOM 608 C C . ALA A 1 74 ? 21.703 -19.453 -29.75 1 77.31 74 ALA A C 1
ATOM 610 O O . ALA A 1 74 ? 20.578 -19 -30.016 1 77.31 74 ALA A O 1
ATOM 611 N N . ALA A 1 75 ? 22.344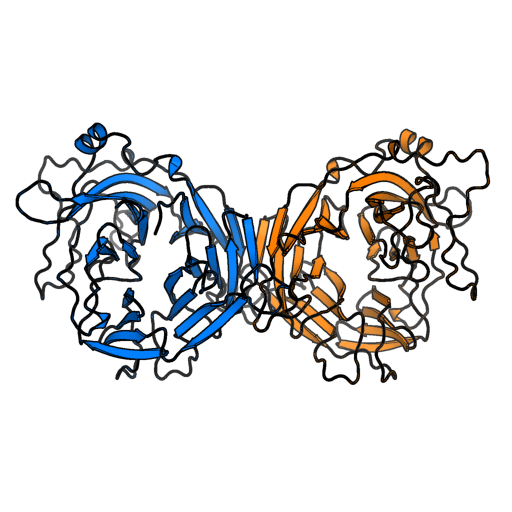 -19.25 -28.641 1 80.19 75 ALA A N 1
ATOM 612 C CA . ALA A 1 75 ? 21.812 -18.281 -27.688 1 80.19 75 ALA A CA 1
ATOM 613 C C . ALA A 1 75 ? 21.453 -16.969 -28.375 1 80.19 75 ALA A C 1
ATOM 615 O O . ALA A 1 75 ? 20.469 -16.312 -28 1 80.19 75 ALA A O 1
ATOM 616 N N . SER A 1 76 ? 22.203 -16.641 -29.328 1 80.94 76 SER A N 1
ATOM 617 C CA . SER A 1 76 ? 22 -15.391 -30.047 1 80.94 76 SER A CA 1
ATOM 618 C C . SER A 1 76 ? 20.719 -15.422 -30.859 1 80.94 76 SER A C 1
ATOM 620 O O . SER A 1 76 ? 20.188 -14.375 -31.234 1 80.94 76 SER A O 1
ATOM 622 N N . ASP A 1 77 ? 20.266 -16.594 -31.109 1 83.75 77 ASP A N 1
ATOM 623 C CA . ASP A 1 77 ? 19.078 -16.734 -31.938 1 83.75 77 ASP A CA 1
ATOM 624 C C . ASP A 1 77 ? 17.797 -16.531 -31.125 1 83.75 77 ASP A C 1
ATOM 626 O O . ASP A 1 77 ? 16.719 -16.312 -31.672 1 83.75 77 ASP A O 1
ATOM 630 N N . ILE A 1 78 ? 18 -16.609 -29.875 1 89.69 78 ILE A N 1
ATOM 631 C CA . ILE A 1 78 ? 16.859 -16.391 -29 1 89.69 78 ILE A CA 1
ATOM 632 C C . ILE A 1 78 ? 16.656 -14.891 -28.781 1 89.69 78 ILE A C 1
ATOM 634 O O . ILE A 1 78 ? 17.594 -14.188 -28.375 1 89.69 78 ILE A O 1
ATOM 638 N N . GLY A 1 79 ? 15.508 -14.406 -29.078 1 91 79 GLY A N 1
ATOM 639 C CA . GLY A 1 79 ? 15.219 -12.992 -28.891 1 91 79 GLY A CA 1
ATOM 640 C C . GLY A 1 79 ? 15.352 -12.539 -27.453 1 91 79 GLY A C 1
ATOM 641 O O . GLY A 1 79 ? 15.312 -13.359 -26.531 1 91 79 GLY A O 1
ATOM 642 N N . THR A 1 80 ? 15.586 -11.234 -27.328 1 93.94 80 THR A N 1
ATOM 643 C CA . THR A 1 80 ? 15.688 -10.633 -26 1 93.94 80 THR A CA 1
ATOM 644 C C . THR A 1 80 ? 14.438 -9.805 -25.688 1 93.94 80 THR A C 1
ATOM 646 O O . THR A 1 80 ? 13.812 -9.258 -26.594 1 93.94 80 THR A O 1
ATOM 649 N N . ILE A 1 81 ? 14.094 -9.844 -24.469 1 94.88 81 ILE A N 1
ATOM 650 C CA . ILE A 1 81 ? 13 -9 -24 1 94.88 81 ILE A CA 1
ATOM 651 C C . ILE A 1 81 ? 13.438 -8.203 -22.781 1 94.88 81 ILE A C 1
ATOM 653 O O . ILE A 1 81 ? 14.18 -8.719 -21.922 1 94.88 81 ILE A O 1
ATOM 657 N N . ARG A 1 82 ? 13.031 -6.988 -22.781 1 93.38 82 ARG A N 1
ATOM 658 C CA . ARG A 1 82 ? 13.312 -6.148 -21.609 1 93.38 82 ARG A CA 1
ATOM 659 C C . ARG A 1 82 ? 12.141 -6.141 -20.641 1 93.38 82 ARG A C 1
ATOM 661 O O . ARG A 1 82 ? 10.977 -6.102 -21.062 1 93.38 82 ARG A O 1
ATOM 668 N N . LEU A 1 83 ? 12.477 -6.156 -19.406 1 94.44 83 LEU A N 1
ATOM 669 C CA . LEU A 1 83 ? 11.422 -6.051 -18.422 1 94.44 83 LEU A CA 1
ATOM 670 C C . LEU A 1 83 ? 10.727 -4.699 -18.5 1 94.44 83 LEU A C 1
ATOM 672 O O . LEU A 1 83 ? 11.383 -3.668 -18.672 1 94.44 83 LEU A O 1
ATOM 676 N N . PRO A 1 84 ? 9.445 -4.75 -18.438 1 94.38 84 PRO A N 1
ATOM 677 C CA . PRO A 1 84 ? 8.742 -3.471 -18.391 1 94.38 84 PRO A CA 1
ATOM 678 C C . PRO A 1 84 ? 9.102 -2.654 -17.141 1 94.38 84 PRO A C 1
ATOM 680 O O . PRO A 1 84 ? 9.625 -3.199 -16.172 1 94.38 84 PRO A O 1
ATOM 683 N N . ALA A 1 85 ? 8.812 -1.378 -17.234 1 94.75 85 ALA A N 1
ATOM 684 C CA . ALA A 1 85 ? 9.008 -0.519 -16.078 1 94.75 85 ALA A CA 1
ATOM 685 C C . ALA A 1 85 ? 8.125 -0.962 -14.906 1 94.75 85 ALA A C 1
ATOM 687 O O . ALA A 1 85 ? 7.039 -1.513 -15.117 1 94.75 85 ALA A O 1
ATOM 688 N N . PRO A 1 86 ? 8.641 -0.688 -13.727 1 94.5 86 PRO A N 1
ATOM 689 C CA . PRO A 1 86 ? 7.812 -1.059 -12.578 1 94.5 86 PRO A CA 1
ATOM 690 C C . PRO A 1 86 ? 6.453 -0.36 -12.586 1 94.5 86 PRO A C 1
ATOM 692 O O . PRO A 1 86 ? 6.379 0.85 -12.82 1 94.5 86 PRO A O 1
ATOM 695 N N . PHE A 1 87 ? 5.484 -1.132 -12.367 1 91.94 87 PHE A N 1
ATOM 696 C CA . PHE A 1 87 ? 4.117 -0.644 -12.258 1 91.94 87 PHE A CA 1
ATOM 697 C C . PHE A 1 87 ? 3.793 -0.255 -10.82 1 91.94 87 PHE A C 1
ATOM 699 O O . PHE A 1 87 ? 3.07 0.714 -10.578 1 91.94 87 PHE A O 1
ATOM 706 N N . PHE A 1 88 ? 4.184 -0.938 -9.914 1 94.94 88 PHE A N 1
ATOM 707 C CA . PHE A 1 88 ? 4.023 -0.771 -8.477 1 94.94 88 PHE A CA 1
ATOM 708 C C . PHE A 1 88 ? 5.215 -1.359 -7.727 1 94.94 88 PHE A C 1
ATOM 710 O O . PHE A 1 88 ? 5.691 -2.443 -8.062 1 94.94 88 PHE A O 1
ATOM 717 N N . THR A 1 89 ? 5.758 -0.609 -6.828 1 96.94 89 THR A N 1
ATOM 718 C CA . THR A 1 89 ? 6.906 -1.062 -6.047 1 96.94 89 THR A CA 1
ATOM 719 C C . THR A 1 89 ? 6.586 -1.053 -4.555 1 96.94 89 THR A C 1
ATOM 721 O O . THR A 1 89 ? 5.938 -0.127 -4.062 1 96.94 89 THR A O 1
ATOM 724 N N . MET A 1 90 ? 7.008 -2.082 -3.893 1 96.19 90 MET A N 1
ATOM 725 C CA . MET A 1 90 ? 6.773 -2.197 -2.457 1 96.19 90 MET A CA 1
ATOM 726 C C . MET A 1 90 ? 8.016 -2.715 -1.742 1 96.19 90 MET A C 1
ATOM 728 O O . MET A 1 90 ? 8.828 -3.426 -2.336 1 96.19 90 MET A O 1
ATOM 732 N N . ARG A 1 91 ? 8.148 -2.377 -0.55 1 93.44 91 ARG A N 1
ATOM 733 C CA . ARG A 1 91 ? 9.219 -2.855 0.323 1 93.44 91 ARG A CA 1
ATOM 734 C C . ARG A 1 91 ? 8.664 -3.273 1.683 1 93.44 91 ARG A C 1
ATOM 736 O O . ARG A 1 91 ? 8.039 -2.471 2.377 1 93.44 91 ARG A O 1
ATOM 743 N N . PRO A 1 92 ? 8.836 -4.484 2.041 1 91.19 92 PRO A N 1
ATOM 744 C CA . PRO A 1 92 ? 8.484 -4.871 3.408 1 91.19 92 PRO A CA 1
ATOM 745 C C . PRO A 1 92 ? 9.391 -4.234 4.457 1 91.19 92 PRO A C 1
ATOM 747 O O . PRO A 1 92 ? 10.602 -4.113 4.238 1 91.19 92 PRO A O 1
ATOM 750 N N . THR A 1 93 ? 8.773 -3.807 5.508 1 87.5 93 THR A N 1
ATOM 751 C CA . THR A 1 93 ? 9.57 -3.252 6.598 1 87.5 93 THR A CA 1
ATOM 752 C C . THR A 1 93 ? 9.859 -4.316 7.652 1 87.5 93 THR A C 1
ATOM 754 O O . THR A 1 93 ? 8.953 -5.051 8.062 1 87.5 93 THR A O 1
ATOM 757 N N . PRO A 1 94 ? 11.102 -4.336 8.023 1 82.69 94 PRO A N 1
ATOM 758 C CA . PRO A 1 94 ? 11.414 -5.301 9.078 1 82.69 94 PRO A CA 1
ATOM 759 C C . PRO A 1 94 ? 10.812 -4.906 10.43 1 82.69 94 PRO A C 1
ATOM 761 O O . PRO A 1 94 ? 10.445 -3.744 10.633 1 82.69 94 PRO A O 1
ATOM 764 N N . CYS A 1 95 ? 10.539 -5.945 11.18 1 74.38 95 CYS A N 1
ATOM 765 C CA . CYS A 1 95 ? 10.094 -5.699 12.547 1 74.38 95 CYS A CA 1
ATOM 766 C C . CYS A 1 95 ? 11.219 -5.973 13.539 1 74.38 95 CYS A C 1
ATOM 768 O O . CYS A 1 95 ? 12.203 -6.629 13.203 1 74.38 95 CYS A O 1
ATOM 770 N N . ARG A 1 96 ? 11.094 -5.422 14.711 1 68.5 96 ARG A N 1
ATOM 771 C CA . ARG A 1 96 ? 12.055 -5.699 15.773 1 68.5 96 ARG A CA 1
ATOM 772 C C . ARG A 1 96 ? 11.695 -6.977 16.531 1 68.5 96 ARG A C 1
ATOM 774 O O . ARG A 1 96 ? 10.547 -7.156 16.938 1 68.5 96 ARG A O 1
ATOM 781 N N . PRO A 1 97 ? 12.711 -7.816 16.641 1 65.06 97 PRO A N 1
ATOM 782 C CA . PRO A 1 97 ? 14.078 -7.895 16.109 1 65.06 97 PRO A CA 1
ATOM 783 C C . PRO A 1 97 ? 14.125 -8.398 14.672 1 65.06 97 PRO A C 1
ATOM 785 O O . PRO A 1 97 ? 13.25 -9.164 14.25 1 65.06 97 PRO A O 1
ATOM 788 N N . GLY A 1 98 ? 15.047 -7.883 13.969 1 63.56 98 GLY A N 1
ATOM 789 C CA . GLY A 1 98 ? 15.203 -8.305 12.586 1 63.56 98 GLY A CA 1
ATOM 790 C C . GLY A 1 98 ? 15.547 -9.773 12.445 1 63.56 98 GLY A C 1
ATOM 791 O O . GLY A 1 98 ? 16.281 -10.328 13.258 1 63.56 98 GLY A O 1
ATOM 792 N N . LYS A 1 99 ? 14.82 -10.516 11.594 1 66.94 99 LYS A N 1
ATOM 793 C CA . LYS A 1 99 ? 15.102 -11.914 11.281 1 66.94 99 LYS A CA 1
ATOM 794 C C . LYS A 1 99 ? 15.445 -12.086 9.805 1 66.94 99 LYS A C 1
ATOM 796 O O . LYS A 1 99 ? 15.047 -11.273 8.969 1 66.94 99 LYS A O 1
ATOM 801 N N . PRO A 1 100 ? 16.359 -13.086 9.656 1 66.5 100 PRO A N 1
ATOM 802 C CA . PRO A 1 100 ? 16.625 -13.383 8.25 1 66.5 100 PRO A CA 1
ATOM 803 C C . PRO A 1 100 ? 15.359 -13.625 7.434 1 66.5 100 PRO A C 1
ATOM 805 O O . PRO A 1 100 ? 14.414 -14.242 7.934 1 66.5 100 PRO A O 1
ATOM 808 N N . GLY A 1 101 ? 15.312 -13.102 6.305 1 68.5 101 GLY A N 1
ATOM 809 C CA . GLY A 1 101 ? 14.203 -13.367 5.398 1 68.5 101 GLY A CA 1
ATOM 810 C C . GLY A 1 101 ? 13.023 -12.453 5.613 1 68.5 101 GLY A C 1
ATOM 811 O O . GLY A 1 101 ? 11.984 -12.602 4.961 1 68.5 101 GLY A O 1
ATOM 812 N N . GLU A 1 102 ? 13.242 -11.547 6.523 1 71.69 102 GLU A N 1
ATOM 813 C CA . GLU A 1 102 ? 12.125 -10.672 6.891 1 71.69 102 GLU A CA 1
ATOM 814 C C . GLU A 1 102 ? 11.742 -9.758 5.73 1 71.69 102 GLU A C 1
ATOM 816 O O . GLU A 1 102 ? 10.648 -9.188 5.719 1 71.69 102 GLU A O 1
ATOM 821 N N . HIS A 1 103 ? 12.531 -9.805 4.723 1 79.19 103 HIS A N 1
ATOM 822 C CA . HIS A 1 103 ? 12.258 -8.898 3.617 1 79.19 103 HIS A CA 1
ATOM 823 C C . HIS A 1 103 ? 11.562 -9.617 2.469 1 79.19 103 HIS A C 1
ATOM 825 O O . HIS A 1 103 ? 11.344 -9.031 1.405 1 79.19 103 HIS A O 1
ATOM 831 N N . GLN A 1 104 ? 11.164 -10.82 2.762 1 87.5 104 GLN A N 1
ATOM 832 C CA . GLN A 1 104 ? 10.523 -11.578 1.692 1 87.5 104 GLN A CA 1
ATOM 833 C C . GLN A 1 104 ? 9.07 -11.148 1.505 1 87.5 104 GLN A C 1
ATOM 835 O O . GLN A 1 104 ? 8.43 -10.688 2.451 1 87.5 104 GLN A O 1
ATOM 840 N N . LEU A 1 105 ? 8.641 -11.273 0.299 1 93.06 105 LEU A N 1
ATOM 841 C CA . LEU A 1 105 ? 7.293 -10.891 -0.095 1 93.06 105 LEU A CA 1
ATOM 842 C C . LEU A 1 105 ? 6.648 -11.977 -0.952 1 93.06 105 LEU A C 1
ATOM 844 O O . LEU A 1 105 ? 7.281 -12.508 -1.871 1 93.06 105 LEU A O 1
ATOM 848 N N . ASP A 1 106 ? 5.465 -12.32 -0.557 1 92.62 106 ASP A N 1
ATOM 849 C CA . ASP A 1 106 ? 4.672 -13.242 -1.371 1 92.62 106 ASP A CA 1
ATOM 850 C C . ASP A 1 106 ? 3.656 -12.477 -2.225 1 92.62 106 ASP A C 1
ATOM 852 O O . ASP A 1 106 ? 3.213 -11.391 -1.849 1 92.62 106 ASP A O 1
ATOM 856 N N . VAL A 1 107 ? 3.365 -13.055 -3.357 1 94.38 107 VAL A N 1
ATOM 857 C CA . VAL A 1 107 ? 2.393 -12.43 -4.246 1 94.38 107 VAL A CA 1
ATOM 858 C C . VAL A 1 107 ? 1.38 -13.469 -4.719 1 94.38 107 VAL A C 1
ATOM 860 O O . VAL A 1 107 ? 1.737 -14.617 -4.984 1 94.38 107 VAL A O 1
ATOM 863 N N . PHE A 1 108 ? 0.096 -13.008 -4.738 1 90.31 108 PHE A N 1
ATOM 864 C CA . PHE A 1 108 ? -1.044 -13.812 -5.172 1 90.31 108 PHE A CA 1
ATOM 865 C C . PHE A 1 108 ? -1.906 -13.031 -6.156 1 90.31 108 PHE A C 1
ATOM 867 O O . PHE A 1 108 ? -2.191 -11.852 -5.945 1 90.31 108 PHE A O 1
ATOM 874 N N . ALA A 1 109 ? -2.273 -13.727 -7.152 1 92.12 109 ALA A N 1
ATOM 875 C CA . ALA A 1 109 ? -3.164 -13.047 -8.086 1 92.12 109 ALA A CA 1
ATOM 876 C C . ALA A 1 109 ? -4.582 -13.602 -7.996 1 92.12 109 ALA A C 1
ATOM 878 O O . ALA A 1 109 ? -4.801 -14.797 -8.211 1 92.12 109 ALA A O 1
ATOM 879 N N . LEU A 1 110 ? -5.508 -12.766 -7.641 1 92.44 110 LEU A N 1
ATOM 880 C CA . LEU A 1 110 ? -6.914 -13.148 -7.742 1 92.44 110 LEU A CA 1
ATOM 881 C C . LEU A 1 110 ? -7.383 -13.109 -9.195 1 92.44 110 LEU A C 1
ATOM 883 O O . LEU A 1 110 ? -8.188 -13.953 -9.609 1 92.44 110 LEU A O 1
ATOM 887 N N . SER A 1 111 ? -6.922 -12.164 -9.859 1 89.81 111 SER A N 1
ATOM 888 C CA . SER A 1 111 ? -7.113 -11.969 -11.297 1 89.81 111 SER A CA 1
ATOM 889 C C . SER A 1 111 ? -5.938 -11.219 -11.906 1 89.81 111 SER A C 1
ATOM 891 O O . SER A 1 111 ? -4.965 -10.906 -11.219 1 89.81 111 SER A O 1
ATOM 893 N N . GLU A 1 112 ? -6.078 -11.031 -13.188 1 90.12 112 GLU A N 1
ATOM 894 C CA . GLU A 1 112 ? -5.043 -10.266 -13.867 1 90.12 112 GLU A CA 1
ATOM 895 C C . GLU A 1 112 ? -4.898 -8.875 -13.266 1 90.12 112 GLU A C 1
ATOM 897 O O . GLU A 1 112 ? -3.799 -8.312 -13.234 1 90.12 112 GLU A O 1
ATOM 902 N N . ARG A 1 113 ? -5.984 -8.406 -12.789 1 91.56 113 ARG A N 1
ATOM 903 C CA . ARG A 1 113 ? -5.992 -7.016 -12.328 1 91.56 113 ARG A CA 1
ATOM 904 C C . ARG A 1 113 ? -5.758 -6.934 -10.828 1 91.56 113 ARG A C 1
ATOM 906 O O . ARG A 1 113 ? -5.168 -5.969 -10.336 1 91.56 113 ARG A O 1
ATOM 913 N N . LYS A 1 114 ? -6.207 -7.887 -10.102 1 93.06 114 LYS A N 1
ATOM 914 C CA . LYS A 1 114 ? -6.168 -7.824 -8.641 1 93.06 114 LYS A CA 1
ATOM 915 C C . LYS A 1 114 ? -5.047 -8.695 -8.086 1 93.06 114 LYS A C 1
ATOM 917 O O . LYS A 1 114 ? -5.137 -9.922 -8.102 1 93.06 114 LYS A O 1
ATOM 922 N N . ILE A 1 115 ? -4.074 -8.031 -7.582 1 96 115 ILE A N 1
ATOM 923 C CA . ILE A 1 115 ? -2.881 -8.695 -7.078 1 96 115 ILE A CA 1
ATOM 924 C C . ILE A 1 115 ? -2.729 -8.43 -5.586 1 96 115 ILE A C 1
ATOM 926 O O . ILE A 1 115 ? -2.877 -7.289 -5.133 1 96 115 ILE A O 1
ATOM 930 N N . MET A 1 116 ? -2.48 -9.445 -4.844 1 95.88 116 MET A N 1
ATOM 931 C CA . MET A 1 116 ? -2.281 -9.305 -3.406 1 95.88 116 MET A CA 1
ATOM 932 C C . MET A 1 116 ? -0.829 -9.586 -3.029 1 95.88 116 MET A C 1
ATOM 934 O O . MET A 1 116 ? -0.208 -10.508 -3.566 1 95.88 116 MET A O 1
ATOM 938 N N . LEU A 1 117 ? -0.298 -8.758 -2.205 1 96.06 117 LEU A N 1
ATOM 939 C CA . LEU A 1 117 ? 1.061 -8.898 -1.692 1 96.06 117 LEU A CA 1
ATOM 940 C C . LEU A 1 117 ? 1.052 -9.109 -0.182 1 96.06 117 LEU A C 1
ATOM 942 O O . LEU A 1 117 ? 0.324 -8.43 0.542 1 96.06 117 LEU A O 1
ATOM 946 N N . ALA A 1 118 ? 1.802 -10.086 0.292 1 95.31 118 ALA A N 1
ATOM 947 C CA . ALA A 1 118 ? 1.893 -10.391 1.718 1 95.31 118 ALA A CA 1
ATOM 948 C C . ALA A 1 118 ? 3.348 -10.492 2.164 1 95.31 118 ALA A C 1
ATOM 950 O O . ALA A 1 118 ? 4.152 -11.18 1.526 1 95.31 118 ALA A O 1
ATOM 951 N N . ASP A 1 119 ? 3.664 -9.82 3.193 1 92.81 119 ASP A N 1
ATOM 952 C CA . ASP A 1 119 ? 5.043 -9.891 3.664 1 92.81 119 ASP A CA 1
ATOM 953 C C . ASP A 1 119 ? 5.18 -10.867 4.828 1 92.81 119 ASP A C 1
ATOM 955 O O . ASP A 1 119 ? 4.227 -11.57 5.164 1 92.81 119 ASP A O 1
ATOM 959 N N . ARG A 1 120 ? 6.379 -10.969 5.445 1 90.62 120 ARG A N 1
ATOM 960 C CA . ARG A 1 120 ? 6.68 -11.984 6.453 1 90.62 120 ARG A CA 1
ATOM 961 C C . ARG A 1 120 ? 6.176 -11.555 7.828 1 90.62 120 ARG A C 1
ATOM 963 O O . ARG A 1 120 ? 6.41 -12.242 8.82 1 90.62 120 ARG A O 1
ATOM 970 N N . HIS A 1 121 ? 5.438 -10.523 7.914 1 90.12 121 HIS A N 1
ATOM 971 C CA . HIS A 1 121 ? 4.832 -10.07 9.164 1 90.12 121 HIS A CA 1
ATOM 972 C C . HIS A 1 121 ? 3.309 -10.078 9.07 1 90.12 121 HIS A C 1
ATOM 974 O O . HIS A 1 121 ? 2.633 -9.352 9.797 1 90.12 121 HIS A O 1
ATOM 980 N N . ARG A 1 122 ? 2.791 -10.797 8.109 1 92.44 122 ARG A N 1
ATOM 981 C CA . ARG A 1 122 ? 1.376 -11.102 7.918 1 92.44 122 ARG A CA 1
ATOM 982 C C . ARG A 1 122 ? 0.649 -9.938 7.254 1 92.44 122 ARG A C 1
ATOM 984 O O . ARG A 1 122 ? -0.568 -9.984 7.066 1 92.44 122 ARG A O 1
ATOM 991 N N . ARG A 1 123 ? 1.38 -8.953 6.957 1 93.31 123 ARG A N 1
ATOM 992 C CA . ARG A 1 123 ? 0.756 -7.762 6.383 1 93.31 123 ARG A CA 1
ATOM 993 C C . ARG A 1 123 ? 0.403 -7.98 4.918 1 93.31 123 ARG A C 1
ATOM 995 O O . ARG A 1 123 ? 1.22 -8.484 4.145 1 93.31 123 ARG A O 1
ATOM 1002 N N . VAL A 1 124 ? -0.825 -7.551 4.578 1 95.69 124 VAL A N 1
ATOM 1003 C CA . VAL A 1 124 ? -1.297 -7.797 3.219 1 95.69 124 VAL A CA 1
ATOM 1004 C C . VAL A 1 124 ? -1.727 -6.477 2.576 1 95.69 124 VAL A C 1
ATOM 1006 O O . VAL A 1 124 ? -2.34 -5.633 3.232 1 95.69 124 VAL A O 1
ATOM 1009 N N . LEU A 1 125 ? -1.395 -6.293 1.392 1 95.81 125 LEU A N 1
ATOM 1010 C CA . LEU A 1 125 ? -1.832 -5.199 0.534 1 95.81 125 LEU A CA 1
ATOM 1011 C C . LEU A 1 125 ? -2.344 -5.727 -0.803 1 95.81 125 LEU A C 1
ATOM 1013 O O . LEU A 1 125 ? -1.777 -6.668 -1.36 1 95.81 125 LEU A O 1
ATOM 1017 N N . SER A 1 126 ? -3.422 -5.176 -1.22 1 95.75 126 SER A N 1
ATOM 1018 C CA . SER A 1 126 ? -3.908 -5.504 -2.557 1 95.75 126 SER A CA 1
ATOM 1019 C C . SER A 1 126 ? -3.686 -4.348 -3.525 1 95.75 126 SER A C 1
ATOM 1021 O O . SER A 1 126 ? -3.742 -3.182 -3.131 1 95.75 126 SER A O 1
ATOM 1023 N N . TYR A 1 127 ? -3.387 -4.648 -4.68 1 96.56 127 TYR A N 1
ATOM 1024 C CA . TYR A 1 127 ? -3.223 -3.646 -5.727 1 96.56 127 TYR A CA 1
ATOM 1025 C C . TYR A 1 127 ? -4.109 -3.961 -6.926 1 96.56 127 TYR A C 1
ATOM 1027 O O . TYR A 1 127 ? -4.059 -5.066 -7.473 1 96.56 127 TYR A O 1
ATOM 1035 N N . ASP A 1 128 ? -4.891 -3.018 -7.266 1 94.38 128 ASP A N 1
ATOM 1036 C CA . ASP A 1 128 ? -5.676 -3.08 -8.492 1 94.38 128 ASP A CA 1
ATOM 1037 C C . ASP A 1 128 ? -4.93 -2.438 -9.656 1 94.38 128 ASP A C 1
ATOM 1039 O O . ASP A 1 128 ? -4.797 -1.214 -9.719 1 94.38 128 ASP A O 1
ATOM 1043 N N . ALA A 1 129 ? -4.531 -3.223 -10.562 1 93.25 129 ALA A N 1
ATOM 1044 C CA . ALA A 1 129 ? -3.631 -2.768 -11.617 1 93.25 129 ALA A CA 1
ATOM 1045 C C . ALA A 1 129 ? -4.375 -1.92 -12.648 1 93.25 129 ALA A C 1
ATOM 1047 O O . ALA A 1 129 ? -3.775 -1.068 -13.305 1 93.25 129 ALA A O 1
ATOM 1048 N N . ASP A 1 130 ? -5.57 -2.072 -12.859 1 90.19 130 ASP A N 1
ATOM 1049 C CA . ASP A 1 130 ? -6.316 -1.293 -13.844 1 90.19 130 ASP A CA 1
ATOM 1050 C C . ASP A 1 130 ? -6.59 0.121 -13.336 1 90.19 130 ASP A C 1
ATOM 1052 O O . ASP A 1 130 ? -6.43 1.094 -14.07 1 90.19 130 ASP A O 1
ATOM 1056 N N . SER A 1 131 ? -6.953 0.203 -12.102 1 90.94 131 SER A N 1
ATOM 1057 C CA . SER A 1 131 ? -7.27 1.51 -11.539 1 90.94 131 SER A CA 1
ATOM 1058 C C . SER A 1 131 ? -6.055 2.127 -10.859 1 90.94 131 SER A C 1
ATOM 1060 O O . SER A 1 131 ? -6.117 3.254 -10.359 1 90.94 131 SER A O 1
ATOM 1062 N N . HIS A 1 132 ? -4.973 1.43 -10.852 1 93.94 132 HIS A N 1
ATOM 1063 C CA . HIS A 1 132 ? -3.766 1.896 -10.172 1 93.94 132 HIS A CA 1
ATOM 1064 C C . HIS A 1 132 ? -4.062 2.307 -8.734 1 93.94 132 HIS A C 1
ATOM 1066 O O . HIS A 1 132 ? -3.717 3.416 -8.32 1 93.94 132 HIS A O 1
ATOM 1072 N N . CYS A 1 133 ? -4.613 1.382 -8.023 1 95.81 133 CYS A N 1
ATOM 1073 C CA . CYS A 1 133 ? -5.098 1.701 -6.688 1 95.81 133 CYS A CA 1
ATOM 1074 C C . CYS A 1 133 ? -4.664 0.637 -5.684 1 95.81 133 CYS A C 1
ATOM 1076 O O . CYS A 1 133 ? -4.918 -0.552 -5.887 1 95.81 133 CYS A O 1
ATOM 1078 N N . ALA A 1 134 ? -3.98 1.064 -4.645 1 96.19 134 ALA A N 1
ATOM 1079 C CA . ALA A 1 134 ? -3.648 0.167 -3.541 1 96.19 134 ALA A CA 1
ATOM 1080 C C . ALA A 1 134 ? -4.809 0.059 -2.555 1 96.19 134 ALA A C 1
ATOM 1082 O O . ALA A 1 134 ? -5.465 1.056 -2.25 1 96.19 134 ALA A O 1
ATOM 1083 N N . LEU A 1 135 ? -5.094 -1.087 -2.119 1 94 135 LEU A N 1
ATOM 1084 C CA . LEU A 1 135 ? -6.145 -1.323 -1.136 1 94 135 LEU A CA 1
ATOM 1085 C C . LEU A 1 135 ? -5.566 -1.893 0.154 1 94 135 LEU A C 1
ATOM 1087 O O . LEU A 1 135 ? -4.762 -2.828 0.119 1 94 135 LEU A O 1
ATOM 1091 N N . THR A 1 136 ? -5.957 -1.328 1.25 1 92.75 136 THR A N 1
ATOM 1092 C CA . THR A 1 136 ? -5.609 -1.964 2.516 1 92.75 136 THR A CA 1
ATOM 1093 C C . THR A 1 136 ? -6.41 -3.246 2.717 1 92.75 136 THR A C 1
ATOM 1095 O O . THR A 1 136 ? -7.59 -3.307 2.365 1 92.75 136 THR A O 1
ATOM 1098 N N . MET A 1 137 ? -5.754 -4.215 3.262 1 93.75 137 MET A N 1
ATOM 1099 C CA . MET A 1 137 ? -6.344 -5.543 3.426 1 93.75 137 MET A CA 1
ATOM 1100 C C . MET A 1 137 ? -6.191 -6.031 4.863 1 93.75 137 MET A C 1
ATOM 1102 O O . MET A 1 137 ? -5.324 -5.555 5.598 1 93.75 137 MET A O 1
ATOM 1106 N N . PRO A 1 138 ? -7.129 -6.918 5.258 1 93.19 138 PRO A N 1
ATOM 1107 C CA . PRO A 1 138 ? -6.836 -7.582 6.527 1 93.19 138 PRO A CA 1
ATOM 1108 C C . PRO A 1 138 ? -5.512 -8.344 6.508 1 93.19 138 PRO A C 1
ATOM 1110 O O . PRO A 1 138 ? -5.066 -8.789 5.449 1 93.19 138 PRO A O 1
ATOM 1113 N N . TRP A 1 139 ? -4.934 -8.469 7.684 1 94.19 139 TRP A N 1
ATOM 1114 C CA . TRP A 1 139 ? -3.701 -9.242 7.809 1 94.19 139 TRP A CA 1
ATOM 1115 C C . TRP A 1 139 ? -4 -10.734 7.859 1 94.19 139 TRP A C 1
ATOM 1117 O O . TRP A 1 139 ? -5.117 -11.141 8.188 1 94.19 139 TRP A O 1
ATOM 1127 N N . LEU A 1 140 ? -2.98 -11.477 7.484 1 95.62 140 LEU A N 1
ATOM 1128 C CA . LEU A 1 140 ? -3.066 -12.906 7.746 1 95.62 140 LEU A CA 1
ATOM 1129 C C . LEU A 1 140 ? -2.951 -13.195 9.234 1 95.62 140 LEU A C 1
ATOM 1131 O O . LEU A 1 140 ? -2.49 -12.352 10.008 1 95.62 140 LEU A O 1
ATOM 1135 N N . HIS A 1 141 ? -3.447 -14.312 9.656 1 95.19 141 HIS A N 1
ATOM 1136 C CA . HIS A 1 141 ? -3.35 -14.703 11.055 1 95.19 141 HIS A CA 1
ATOM 1137 C C . HIS A 1 141 ? -1.927 -15.125 11.414 1 95.19 141 HIS A C 1
ATOM 1139 O O . HIS A 1 141 ? -1.508 -14.992 12.57 1 95.19 141 HIS A O 1
ATOM 1145 N N . ALA A 1 142 ? -1.238 -15.625 10.414 1 93 142 ALA A N 1
ATOM 1146 C CA . ALA A 1 142 ? 0.152 -16.031 10.609 1 93 142 ALA A CA 1
ATOM 1147 C C . ALA A 1 142 ? 0.981 -15.758 9.359 1 93 142 ALA A C 1
ATOM 1149 O O . ALA A 1 142 ? 0.458 -15.781 8.242 1 93 142 ALA A O 1
ATOM 1150 N N . PRO A 1 143 ? 2.248 -15.547 9.609 1 89 143 PRO A N 1
ATOM 1151 C CA . PRO A 1 143 ? 3.107 -15.391 8.43 1 89 143 PRO A CA 1
ATOM 1152 C C . PRO A 1 143 ? 3.203 -16.672 7.598 1 89 143 PRO A C 1
ATOM 1154 O O . PRO A 1 143 ? 3.043 -17.766 8.133 1 89 143 PRO A O 1
ATOM 1157 N N . LYS A 1 144 ? 3.467 -16.5 6.387 1 91.12 144 LYS A N 1
ATOM 1158 C CA . LYS A 1 144 ? 3.686 -17.641 5.484 1 91.12 144 LYS A CA 1
ATOM 1159 C C . LYS A 1 144 ? 5.133 -17.672 4.996 1 91.12 144 LYS A C 1
ATOM 1161 O O . LYS A 1 144 ? 5.73 -16.625 4.734 1 91.12 144 LYS A O 1
ATOM 1166 N N . THR A 1 145 ? 5.68 -18.828 4.824 1 89.19 145 THR A N 1
ATOM 1167 C CA . THR A 1 145 ? 7.062 -18.984 4.379 1 89.19 145 THR A CA 1
ATOM 1168 C C . THR A 1 145 ? 7.117 -19.312 2.891 1 89.19 145 THR A C 1
ATOM 1170 O O . THR A 1 145 ? 7.879 -18.703 2.141 1 89.19 145 THR A O 1
ATOM 1173 N N . ASP A 1 146 ? 6.34 -20.312 2.471 1 91.19 146 ASP A N 1
ATOM 1174 C CA . ASP A 1 146 ? 6.242 -20.734 1.077 1 91.19 146 ASP A CA 1
ATOM 1175 C C . ASP A 1 146 ? 4.812 -21.141 0.727 1 91.19 146 ASP A C 1
ATOM 1177 O O . ASP A 1 146 ? 4.539 -22.312 0.474 1 91.19 146 ASP A O 1
ATOM 1181 N N . PRO A 1 147 ? 4.047 -20.156 0.598 1 95.06 147 PRO A N 1
ATOM 1182 C CA . PRO A 1 147 ? 2.621 -20.453 0.457 1 95.06 147 PRO A CA 1
ATOM 1183 C C . PRO A 1 147 ? 2.246 -20.891 -0.958 1 95.06 147 PRO A C 1
ATOM 1185 O O . PRO A 1 147 ? 2.84 -20.422 -1.932 1 95.06 147 PRO A O 1
ATOM 1188 N N . LEU A 1 148 ? 1.271 -21.797 -1.06 1 96.56 148 LEU A N 1
ATOM 1189 C CA . LEU A 1 148 ? 0.493 -22.078 -2.262 1 96.56 148 LEU A CA 1
ATOM 1190 C C . LEU A 1 148 ? -0.863 -21.375 -2.205 1 96.56 148 LEU A C 1
ATOM 1192 O O . LEU A 1 148 ? -1.505 -21.344 -1.153 1 96.56 148 LEU A O 1
ATOM 1196 N N . THR A 1 149 ? -1.237 -20.922 -3.324 1 96.88 149 THR A N 1
ATOM 1197 C CA . THR A 1 149 ? -2.492 -20.172 -3.305 1 96.88 149 THR A CA 1
ATOM 1198 C C . THR A 1 149 ? -3.441 -20.688 -4.383 1 96.88 149 THR A C 1
ATOM 1200 O O . THR A 1 149 ? -3.004 -21.078 -5.465 1 96.88 149 THR A O 1
ATOM 1203 N N . VAL A 1 150 ? -4.676 -20.703 -4.07 1 97.38 150 VAL A N 1
ATOM 1204 C CA . VAL A 1 150 ? -5.754 -21 -5.004 1 97.38 150 VAL A CA 1
ATOM 1205 C C . VAL A 1 150 ? -6.742 -19.844 -5.047 1 97.38 150 VAL A C 1
ATOM 1207 O O . VAL A 1 150 ? -7.355 -19.5 -4.035 1 97.38 150 VAL A O 1
ATOM 1210 N N . SER A 1 151 ? -6.883 -19.312 -6.176 1 95 151 SER A N 1
ATOM 1211 C CA . SER A 1 151 ? -7.77 -18.172 -6.352 1 95 151 SER A CA 1
ATOM 1212 C C . SER A 1 151 ? -9.133 -18.594 -6.875 1 95 151 SER A C 1
ATOM 1214 O O . SER A 1 151 ? -9.227 -19.375 -7.828 1 95 151 SER A O 1
ATOM 1216 N N . ILE A 1 152 ? -10.117 -18.062 -6.238 1 93.62 152 ILE A N 1
ATOM 1217 C CA . ILE A 1 152 ? -11.5 -18.266 -6.664 1 93.62 152 ILE A CA 1
ATOM 1218 C C . ILE A 1 152 ? -12.133 -16.922 -7.027 1 93.62 152 ILE A C 1
ATOM 1220 O O . ILE A 1 152 ? -12.578 -16.188 -6.148 1 93.62 152 ILE A O 1
ATOM 1224 N N . PRO A 1 153 ? -12.164 -16.641 -8.242 1 85.25 153 PRO A N 1
ATOM 1225 C CA . PRO A 1 153 ? -12.758 -15.352 -8.625 1 85.25 153 PRO A CA 1
ATOM 1226 C C . PRO A 1 153 ? -14.234 -15.258 -8.266 1 85.25 153 PRO A C 1
ATOM 1228 O O . PRO A 1 153 ? -14.938 -16.266 -8.258 1 85.25 153 PRO A O 1
ATOM 1231 N N . GLY A 1 154 ? -14.617 -13.992 -7.918 1 81 154 GLY A N 1
ATOM 1232 C CA . GLY A 1 154 ? -16.016 -13.773 -7.582 1 81 154 GLY A CA 1
ATOM 1233 C C . GLY A 1 154 ? -16.906 -13.617 -8.805 1 81 154 GLY A C 1
ATOM 1234 O O . GLY A 1 154 ? -16.406 -13.469 -9.922 1 81 154 GLY A O 1
ATOM 1235 N N . SER A 1 155 ? -18.328 -13.992 -8.727 1 64.75 155 SER A N 1
ATOM 1236 C CA . SER A 1 155 ? -19.297 -13.781 -9.789 1 64.75 155 SER A CA 1
ATOM 1237 C C . SER A 1 155 ? -19.891 -12.375 -9.727 1 64.75 155 SER A C 1
ATOM 1239 O O . SER A 1 155 ? -20.766 -12.031 -10.531 1 64.75 155 SER A O 1
ATOM 1241 N N . GLN A 1 156 ? -19.172 -11.18 -9.172 1 55.84 156 GLN A N 1
ATOM 1242 C CA . GLN A 1 156 ? -19.641 -9.82 -8.961 1 55.84 156 GLN A CA 1
ATOM 1243 C C . GLN A 1 156 ? -21.016 -9.82 -8.297 1 55.84 156 GLN A C 1
ATOM 1245 O O . GLN A 1 156 ? -21.344 -8.906 -7.539 1 55.84 156 GLN A O 1
ATOM 1250 N N . GLN A 1 157 ? -21.984 -10.766 -8.68 1 51.44 157 GLN A N 1
ATOM 1251 C CA . GLN A 1 157 ? -23.359 -10.734 -8.203 1 51.44 157 GLN A CA 1
ATOM 1252 C C . GLN A 1 157 ? -23.422 -11.102 -6.719 1 51.44 157 GLN A C 1
ATOM 1254 O O . GLN A 1 157 ? -24.047 -10.383 -5.926 1 51.44 157 GLN A O 1
ATOM 1259 N N . ASP A 1 158 ? -22.922 -12.289 -6.367 1 52.44 158 ASP A N 1
ATOM 1260 C CA . ASP A 1 158 ? -23.203 -12.82 -5.039 1 52.44 158 ASP A CA 1
ATOM 1261 C C . ASP A 1 158 ? -21.938 -12.883 -4.188 1 52.44 158 ASP A C 1
ATOM 1263 O O . ASP A 1 158 ? -22 -12.82 -2.959 1 52.44 158 ASP A O 1
ATOM 1267 N N . ASP A 1 159 ? -20.812 -12.828 -4.809 1 60.38 159 ASP A N 1
ATOM 1268 C CA . ASP A 1 159 ? -19.672 -13.305 -4.031 1 60.38 159 ASP A CA 1
ATOM 1269 C C . ASP A 1 159 ? -18.609 -12.219 -3.896 1 60.38 159 ASP A C 1
ATOM 1271 O O . ASP A 1 159 ? -17.484 -12.492 -3.49 1 60.38 159 ASP A O 1
ATOM 1275 N N . GLY A 1 160 ? -19 -11 -4.012 1 74.56 160 GLY A N 1
ATOM 1276 C CA . GLY A 1 160 ? -17.953 -9.992 -3.934 1 74.56 160 GLY A CA 1
ATOM 1277 C C . GLY A 1 160 ? -16.906 -10.125 -5.035 1 74.56 160 GLY A C 1
ATOM 1278 O O . GLY A 1 160 ? -17.234 -10.492 -6.164 1 74.56 160 GLY A O 1
ATOM 1279 N N . GLU A 1 161 ? -15.656 -9.844 -4.648 1 83.12 161 GLU A N 1
ATOM 1280 C CA . GLU A 1 161 ? -14.586 -9.867 -5.637 1 83.12 161 GLU A CA 1
ATOM 1281 C C . GLU A 1 161 ? -13.969 -11.266 -5.75 1 83.12 161 GLU A C 1
ATOM 1283 O O . GLU A 1 161 ? -13.266 -11.562 -6.719 1 83.12 161 GLU A O 1
ATOM 1288 N N . GLY A 1 162 ? -14.211 -12.164 -4.816 1 90.62 162 GLY A N 1
ATOM 1289 C CA . GLY A 1 162 ? -13.641 -13.5 -4.828 1 90.62 162 GLY A CA 1
ATOM 1290 C C . GLY A 1 162 ? -12.898 -13.844 -3.553 1 90.62 162 GLY A C 1
ATOM 1291 O O . GLY A 1 162 ? -13.125 -13.227 -2.512 1 90.62 162 GLY A O 1
ATOM 1292 N N . SER A 1 163 ? -12.227 -14.961 -3.605 1 94.12 163 SER A N 1
ATOM 1293 C CA . SER A 1 163 ? -11.461 -15.43 -2.453 1 94.12 163 SER A CA 1
ATOM 1294 C C . SER A 1 163 ? -10.125 -16.016 -2.881 1 94.12 163 SER A C 1
ATOM 1296 O O . SER A 1 163 ? -9.977 -16.484 -4.012 1 94.12 163 SER A O 1
ATOM 1298 N N . ILE A 1 164 ? -9.188 -15.93 -2.018 1 96.62 164 ILE A N 1
ATOM 1299 C CA . ILE A 1 164 ? -7.887 -16.562 -2.207 1 96.62 164 ILE A CA 1
ATOM 1300 C C . ILE A 1 164 ? -7.57 -17.453 -1.012 1 96.62 164 ILE A C 1
ATOM 1302 O O . ILE A 1 164 ? -7.512 -16.984 0.127 1 96.62 164 ILE A O 1
ATOM 1306 N N . TYR A 1 165 ? -7.449 -18.719 -1.297 1 97.88 165 TYR A N 1
ATOM 1307 C CA . TYR A 1 165 ? -7.051 -19.672 -0.279 1 97.88 165 TYR A CA 1
ATOM 1308 C C . TYR A 1 165 ? -5.539 -19.844 -0.25 1 97.88 165 TYR A C 1
ATOM 1310 O O . TYR A 1 165 ? -4.898 -19.969 -1.299 1 97.88 165 TYR A O 1
ATOM 1318 N N . ILE A 1 166 ? -4.984 -19.828 0.918 1 97.62 166 ILE A N 1
ATOM 1319 C CA . ILE A 1 166 ? -3.541 -19.875 1.115 1 97.62 166 ILE A CA 1
ATOM 1320 C C . ILE A 1 166 ? -3.178 -21.016 2.049 1 97.62 166 ILE A C 1
ATOM 1322 O O . ILE A 1 166 ? -3.662 -21.094 3.182 1 97.62 166 ILE A O 1
ATOM 1326 N N . ILE A 1 167 ? -2.314 -21.906 1.607 1 96.88 167 ILE A N 1
ATOM 1327 C CA . ILE A 1 167 ? -1.871 -23.016 2.441 1 96.88 167 ILE A CA 1
ATOM 1328 C C . ILE A 1 167 ? -0.347 -23.094 2.422 1 96.88 167 ILE A C 1
ATOM 1330 O O . ILE A 1 167 ? 0.278 -22.922 1.374 1 96.88 167 ILE A O 1
ATOM 1334 N N . GLU A 1 168 ? 0.224 -23.297 3.562 1 95.69 168 GLU A N 1
ATOM 1335 C CA . GLU A 1 168 ? 1.668 -23.5 3.623 1 95.69 168 GLU A CA 1
ATOM 1336 C C . GLU A 1 168 ? 2.082 -24.734 2.828 1 95.69 168 GLU A C 1
ATOM 1338 O O . GLU A 1 168 ? 1.43 -25.781 2.91 1 95.69 168 GLU A O 1
ATOM 1343 N N . ARG A 1 169 ? 3.16 -24.547 2.135 1 95.38 169 ARG A N 1
ATOM 1344 C CA . ARG A 1 169 ? 3.648 -25.703 1.375 1 95.38 169 ARG A CA 1
ATOM 1345 C C . ARG A 1 169 ? 4.184 -26.781 2.303 1 95.38 169 ARG A C 1
ATOM 1347 O O . ARG A 1 169 ? 3.959 -27.969 2.072 1 95.38 169 ARG A O 1
ATOM 1354 N N . MET A 1 170 ? 4.938 -26.328 3.246 1 93.94 170 MET A N 1
ATOM 1355 C CA . MET A 1 170 ? 5.391 -27.25 4.281 1 93.94 170 MET A CA 1
ATOM 1356 C C . MET A 1 170 ? 4.48 -27.188 5.504 1 93.94 170 MET A C 1
ATOM 1358 O O . MET A 1 170 ? 4.492 -26.203 6.242 1 93.94 170 MET A O 1
ATOM 1362 N N . LEU A 1 171 ? 3.764 -28.234 5.723 1 93.38 171 LEU A N 1
ATOM 1363 C CA . LEU A 1 171 ? 2.84 -28.281 6.848 1 93.38 171 LEU A CA 1
ATOM 1364 C C . LEU A 1 171 ? 3.531 -28.828 8.094 1 93.38 171 LEU A C 1
ATOM 1366 O O . LEU A 1 171 ? 4.352 -29.75 8 1 93.38 171 LEU A O 1
ATOM 1370 N N . TRP A 1 172 ? 3.162 -28.188 9.18 1 89.5 172 TRP A N 1
ATOM 1371 C CA . TRP A 1 172 ? 3.604 -28.641 10.492 1 89.5 172 TRP A CA 1
ATOM 1372 C C . TRP A 1 172 ? 2.41 -29 11.367 1 89.5 172 TRP A C 1
ATOM 1374 O O . TRP A 1 172 ? 1.975 -28.188 12.195 1 89.5 172 TRP A O 1
ATOM 1384 N N . PRO A 1 173 ? 1.991 -30.188 11.227 1 75.62 173 PRO A N 1
ATOM 1385 C CA . PRO A 1 173 ? 0.767 -30.562 11.945 1 75.62 173 PRO A CA 1
ATOM 1386 C C . PRO A 1 173 ? 0.917 -30.469 13.461 1 75.62 173 PRO A C 1
ATOM 1388 O O . PRO A 1 173 ? -0.037 -30.109 14.156 1 75.62 173 PRO A O 1
ATOM 1391 N N . GLU A 1 174 ? 1.985 -30.953 14.125 1 69.75 174 GLU A N 1
ATOM 1392 C CA . GLU A 1 174 ? 2.154 -31 15.578 1 69.75 174 GLU A CA 1
ATOM 1393 C C . GLU A 1 174 ? 2.564 -29.641 16.125 1 69.75 174 GLU A C 1
ATOM 1395 O O . GLU A 1 174 ? 2.557 -29.438 17.344 1 69.75 174 GLU A O 1
ATOM 1400 N N . SER A 1 175 ? 3.016 -28.969 15.156 1 62.62 175 SER A N 1
ATOM 1401 C CA . SER A 1 175 ? 3.598 -27.719 15.664 1 62.62 175 SER A CA 1
ATOM 1402 C C . SER A 1 175 ? 2.516 -26.703 16.016 1 62.62 175 SER A C 1
ATOM 1404 O O . SER A 1 175 ? 1.393 -26.797 15.508 1 62.62 175 SER A O 1
ATOM 1406 N N . GLN A 1 176 ? 2.865 -26.062 17 1 58.16 176 GLN A N 1
ATOM 1407 C CA . GLN A 1 176 ? 2.141 -24.906 17.531 1 58.16 176 GLN A CA 1
ATOM 1408 C C . GLN A 1 176 ? 1.946 -23.844 16.469 1 58.16 176 GLN A C 1
ATOM 1410 O O . GLN A 1 176 ? 1.372 -22.781 16.734 1 58.16 176 GLN A O 1
ATOM 1415 N N . ARG A 1 177 ? 2.506 -24.25 15.211 1 63.88 177 ARG A N 1
ATOM 1416 C CA . ARG A 1 177 ? 2.293 -23.172 14.258 1 63.88 177 ARG A CA 1
ATOM 1417 C C . ARG A 1 177 ? 0.827 -23.078 13.844 1 63.88 177 ARG A C 1
ATOM 1419 O O . ARG A 1 177 ? 0.295 -24 13.227 1 63.88 177 ARG A O 1
ATOM 1426 N N . SER A 1 178 ? 0.19 -22.062 14.336 1 77.25 178 SER A N 1
ATOM 1427 C CA . SER A 1 178 ? -1.232 -21.844 14.094 1 77.25 178 SER A CA 1
ATOM 1428 C C . SER A 1 178 ? -1.463 -21.125 12.773 1 77.25 178 SER A C 1
ATOM 1430 O O . SER A 1 178 ? -0.536 -20.531 12.211 1 77.25 178 SER A O 1
ATOM 1432 N N . PHE A 1 179 ? -2.438 -21.484 11.953 1 92.62 179 PHE A N 1
ATOM 1433 C CA . PHE A 1 179 ? -3.084 -20.797 10.844 1 92.62 179 PHE A CA 1
ATOM 1434 C C . PHE A 1 179 ? -2.309 -21 9.555 1 92.62 179 PHE A C 1
ATOM 1436 O O . PHE A 1 179 ? -1.993 -20.031 8.852 1 92.62 179 PHE A O 1
ATOM 1443 N N . GLN A 1 180 ? -2.008 -22.312 9.266 1 95.25 180 GLN A N 1
ATOM 1444 C CA . GLN A 1 180 ? -1.247 -22.656 8.07 1 95.25 180 GLN A CA 1
ATOM 1445 C C . GLN A 1 180 ? -2.146 -22.703 6.84 1 95.25 180 GLN A C 1
ATOM 1447 O O . GLN A 1 180 ? -1.659 -22.75 5.707 1 95.25 180 GLN A O 1
ATOM 1452 N N . PHE A 1 181 ? -3.395 -22.812 7.078 1 96.75 181 PHE A N 1
ATOM 1453 C CA . PHE A 1 181 ? -4.402 -22.75 6.027 1 96.75 181 PHE A CA 1
ATOM 1454 C C . PHE A 1 181 ? -5.422 -21.656 6.309 1 96.75 181 PHE A C 1
ATOM 1456 O O . PHE A 1 181 ? -6.145 -21.719 7.305 1 96.75 181 PHE A O 1
ATOM 1463 N N . GLU A 1 182 ? -5.422 -20.609 5.414 1 97.12 182 GLU A N 1
ATOM 1464 C CA . GLU A 1 182 ? -6.297 -19.453 5.59 1 97.12 182 GLU A CA 1
ATOM 1465 C C . GLU A 1 182 ? -6.812 -18.953 4.246 1 97.12 182 GLU A C 1
ATOM 1467 O O . GLU A 1 182 ? -6.375 -19.406 3.193 1 97.12 182 GLU A O 1
ATOM 1472 N N . ALA A 1 183 ? -7.836 -18.109 4.336 1 97.06 183 ALA A N 1
ATOM 1473 C CA . ALA A 1 183 ? -8.352 -17.5 3.105 1 97.06 183 ALA A CA 1
ATOM 1474 C C . ALA A 1 183 ? -8.695 -16.031 3.311 1 97.06 183 ALA A C 1
ATOM 1476 O O . ALA A 1 183 ? -9.195 -15.648 4.367 1 97.06 183 ALA A O 1
ATOM 1477 N N . LEU A 1 184 ? -8.328 -15.234 2.41 1 94.88 184 LEU A N 1
ATOM 1478 C CA . LEU A 1 184 ? -8.891 -13.898 2.275 1 94.88 184 LEU A CA 1
ATOM 1479 C C . LEU A 1 184 ? -10.172 -13.93 1.454 1 94.88 184 LEU A C 1
ATOM 1481 O O . LEU A 1 184 ? -10.156 -14.32 0.284 1 94.88 184 LEU A O 1
ATOM 1485 N N . VAL A 1 185 ? -11.234 -13.477 2.02 1 93 185 VAL A N 1
ATOM 1486 C CA . VAL A 1 185 ? -12.539 -13.633 1.393 1 93 185 VAL A CA 1
ATOM 1487 C C . VAL A 1 185 ? -13.227 -12.273 1.28 1 93 185 VAL A C 1
ATOM 1489 O O . VAL A 1 185 ? -13.273 -11.508 2.25 1 93 185 VAL A O 1
ATOM 1492 N N . SER A 1 186 ? -13.656 -12.023 0.081 1 89.5 186 SER A N 1
ATOM 1493 C CA . SER A 1 186 ? -14.438 -10.812 -0.153 1 89.5 186 SER A CA 1
ATOM 1494 C C . SER A 1 186 ? -15.93 -11.086 -0.018 1 89.5 186 SER A C 1
ATOM 1496 O O . SER A 1 186 ? -16.422 -12.117 -0.471 1 89.5 186 SER A O 1
ATOM 1498 N N . ASP A 1 187 ? -16.578 -10.188 0.691 1 82.81 187 ASP A N 1
ATOM 1499 C CA . ASP A 1 187 ? -18.031 -10.273 0.795 1 82.81 187 ASP A CA 1
ATOM 1500 C C . ASP A 1 187 ? -18.703 -9.023 0.228 1 82.81 187 ASP A C 1
ATOM 1502 O O . ASP A 1 187 ? -18.109 -7.941 0.239 1 82.81 187 ASP A O 1
ATOM 1506 N N . ARG A 1 188 ? -19.891 -9.352 -0.408 1 72.88 188 ARG A N 1
ATOM 1507 C CA . ARG A 1 188 ? -20.641 -8.195 -0.888 1 72.88 188 ARG A CA 1
ATOM 1508 C C . ARG A 1 188 ? -21.109 -7.324 0.274 1 72.88 188 ARG A C 1
ATOM 1510 O O . ARG A 1 188 ? -21.5 -7.84 1.319 1 72.88 188 ARG A O 1
ATOM 1517 N N . PHE A 1 189 ? -20.609 -6.152 0.219 1 61.66 189 PHE A N 1
ATOM 1518 C CA . PHE A 1 189 ? -21 -5.242 1.292 1 61.66 189 PHE A CA 1
ATOM 1519 C C . PHE A 1 189 ? -22.484 -4.922 1.222 1 61.66 189 PHE A C 1
ATOM 1521 O O . PHE A 1 189 ? -22.984 -4.469 0.186 1 61.66 189 PHE A O 1
ATOM 1528 N N . HIS A 1 190 ? -23.344 -5.617 1.949 1 57.25 190 HIS A N 1
ATOM 1529 C CA . HIS A 1 190 ? -24.75 -5.211 1.987 1 57.25 190 HIS A CA 1
ATOM 1530 C C . HIS A 1 190 ? -24.969 -4.074 2.977 1 57.25 190 HIS A C 1
ATOM 1532 O O . HIS A 1 190 ? -26.094 -3.623 3.172 1 57.25 190 HIS A O 1
ATOM 1538 N N . ALA A 1 191 ? -24.031 -3.93 3.828 1 48.72 191 ALA A N 1
ATOM 1539 C CA . ALA A 1 191 ? -24.562 -3.139 4.941 1 48.72 191 ALA A CA 1
ATOM 1540 C C . ALA A 1 191 ? -24.75 -1.681 4.535 1 48.72 191 ALA A C 1
ATOM 1542 O O . ALA A 1 191 ? -23.781 -0.984 4.23 1 48.72 191 ALA A O 1
ATOM 1543 N N . GLY A 1 192 ? -26.031 -1.348 4.461 1 53.72 192 GLY A N 1
ATOM 1544 C CA . GLY A 1 192 ? -26.781 -0.096 4.43 1 53.72 192 GLY A CA 1
ATOM 1545 C C . GLY A 1 192 ? -26.297 0.85 3.342 1 53.72 192 GLY A C 1
ATOM 1546 O O . GLY A 1 192 ? -26.594 2.049 3.387 1 53.72 192 GLY A O 1
ATOM 1547 N N . GLY A 1 193 ? -25.594 0.305 2.348 1 57.31 193 GLY A N 1
ATOM 1548 C CA . GLY A 1 193 ? -25.438 1.129 1.159 1 57.31 193 GLY A CA 1
ATOM 1549 C C . GLY A 1 193 ? -24.297 2.115 1.264 1 57.31 193 GLY A C 1
ATOM 1550 O O . GLY A 1 193 ? -24.156 3.004 0.42 1 57.31 193 GLY A O 1
ATOM 1551 N N . TYR A 1 194 ? -23.469 2.043 2.352 1 57.06 194 TYR A N 1
ATOM 1552 C CA . TYR A 1 194 ? -22.578 3.18 2.553 1 57.06 194 TYR A CA 1
ATOM 1553 C C . TYR A 1 194 ? -21.328 3.059 1.685 1 57.06 194 TYR A C 1
ATOM 1555 O O . TYR A 1 194 ? -20.656 4.055 1.416 1 57.06 194 TYR A O 1
ATOM 1563 N N . HIS A 1 195 ? -21.031 1.696 1.271 1 65.38 195 HIS A N 1
ATOM 1564 C CA . HIS A 1 195 ? -19.828 1.54 0.473 1 65.38 195 HIS A CA 1
ATOM 1565 C C . HIS A 1 195 ? -20.094 0.715 -0.781 1 65.38 195 HIS A C 1
ATOM 1567 O O . HIS A 1 195 ? -20.703 -0.351 -0.708 1 65.38 195 HIS A O 1
ATOM 1573 N N . PRO A 1 196 ? -19.672 1.361 -1.875 1 71.75 196 PRO A N 1
ATOM 1574 C CA . PRO A 1 196 ? -19.969 0.625 -3.109 1 71.75 196 PRO A CA 1
ATOM 1575 C C . PRO A 1 196 ? -19.062 -0.598 -3.285 1 71.75 196 PRO A C 1
ATOM 1577 O O . PRO A 1 196 ? -19.219 -1.354 -4.246 1 71.75 196 PRO A O 1
ATOM 1580 N N . PHE A 1 197 ? -18.172 -0.797 -2.277 1 75.75 197 PHE A N 1
ATOM 1581 C CA . PHE A 1 197 ? -17.234 -1.9 -2.465 1 75.75 197 PHE A CA 1
ATOM 1582 C C . PHE A 1 197 ? -17.438 -2.969 -1.396 1 75.75 197 PHE A C 1
ATOM 1584 O O . PHE A 1 197 ? -17.922 -2.674 -0.3 1 75.75 197 PHE A O 1
ATOM 1591 N N . GLY A 1 198 ? -17.172 -4.117 -1.781 1 77.75 198 GLY A N 1
ATOM 1592 C CA . GLY A 1 198 ? -17.281 -5.234 -0.859 1 77.75 198 GLY A CA 1
ATOM 1593 C C . GLY A 1 198 ? -16.266 -5.191 0.263 1 77.75 198 GLY A C 1
ATOM 1594 O O . GLY A 1 198 ? -15.398 -4.32 0.285 1 77.75 198 GLY A O 1
ATOM 1595 N N . THR A 1 199 ? -16.484 -6.082 1.266 1 84.56 199 THR A N 1
ATOM 1596 C CA . THR A 1 199 ? -15.594 -6.203 2.418 1 84.56 199 THR A CA 1
ATOM 1597 C C . THR A 1 199 ? -14.594 -7.336 2.213 1 84.56 199 THR A C 1
ATOM 1599 O O . THR A 1 199 ? -14.789 -8.203 1.361 1 84.56 199 THR A O 1
ATOM 1602 N N . TRP A 1 200 ? -13.508 -7.273 2.926 1 89.31 200 TRP A N 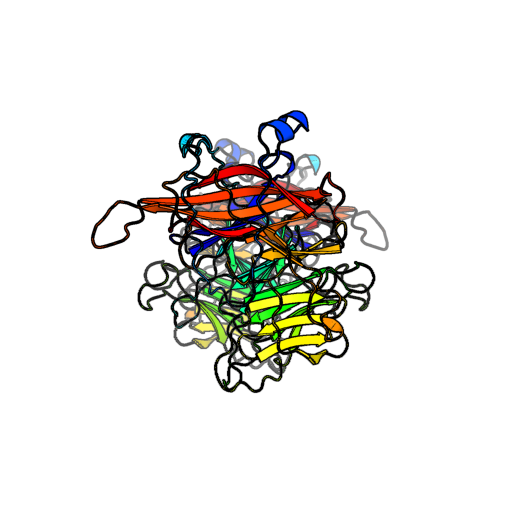1
ATOM 1603 C CA . TRP A 1 200 ? -12.531 -8.359 2.957 1 89.31 200 TRP A CA 1
ATOM 1604 C C . TRP A 1 200 ? -12.312 -8.852 4.383 1 89.31 200 TRP A C 1
ATOM 1606 O O . TRP A 1 200 ? -12.25 -8.055 5.32 1 89.31 200 TRP A O 1
ATOM 1616 N N . GLY A 1 201 ? -12.273 -10.078 4.543 1 90.81 201 GLY A N 1
ATOM 1617 C CA . GLY A 1 201 ? -11.93 -10.727 5.801 1 90.81 201 GLY A CA 1
ATOM 1618 C C . GLY A 1 201 ? -10.961 -11.883 5.629 1 90.81 201 GLY A C 1
ATOM 1619 O O . GLY A 1 201 ? -10.82 -12.43 4.531 1 90.81 201 GLY A O 1
ATOM 1620 N N . CYS A 1 202 ? -10.211 -12.148 6.688 1 95.06 202 CYS A N 1
ATOM 1621 C CA . CYS A 1 202 ? -9.328 -13.305 6.707 1 95.06 202 CYS A CA 1
ATOM 1622 C C . CYS A 1 202 ? -9.914 -14.422 7.562 1 95.06 202 CYS A C 1
ATOM 1624 O O . CYS A 1 202 ? -10.25 -14.211 8.727 1 95.06 202 CYS A O 1
ATOM 1626 N N . GLN A 1 203 ? -10.031 -15.594 7.008 1 95.25 203 GLN A N 1
ATOM 1627 C CA . GLN A 1 203 ? -10.562 -16.75 7.711 1 95.25 203 GLN A CA 1
ATOM 1628 C C . GLN A 1 203 ? -9.5 -17.844 7.867 1 95.25 203 GLN A C 1
ATOM 1630 O O . GLN A 1 203 ? -8.742 -18.109 6.934 1 95.25 203 GLN A O 1
ATOM 1635 N N . ALA A 1 204 ? -9.484 -18.391 9.039 1 96.31 204 ALA A N 1
ATOM 1636 C CA . ALA A 1 204 ? -8.578 -19.5 9.281 1 96.31 204 ALA A CA 1
ATOM 1637 C C . ALA A 1 204 ? -9.32 -20.828 9.203 1 96.31 204 ALA A C 1
ATOM 1639 O O . ALA A 1 204 ? -10.461 -20.953 9.656 1 96.31 204 ALA A O 1
ATOM 1640 N N . PHE A 1 205 ? -8.609 -21.844 8.711 1 95.94 205 PHE A N 1
ATOM 1641 C CA . PHE A 1 205 ? -9.211 -23.156 8.57 1 95.94 205 PHE A CA 1
ATOM 1642 C C . PHE A 1 205 ? -8.289 -24.234 9.156 1 95.94 205 PHE A C 1
ATOM 1644 O O . PHE A 1 205 ? -7.094 -24 9.336 1 95.94 205 PHE A O 1
ATOM 1651 N N . GLN A 1 206 ? -8.914 -25.359 9.367 1 93.25 206 GLN A N 1
ATOM 1652 C CA . GLN A 1 206 ? -8.141 -26.516 9.828 1 93.25 206 GLN A CA 1
ATOM 1653 C C . GLN A 1 206 ? -7.332 -27.125 8.68 1 93.25 206 GLN A C 1
ATOM 1655 O O . GLN A 1 206 ? -7.688 -26.969 7.512 1 93.25 206 GLN A O 1
ATOM 1660 N N . LEU A 1 207 ? -6.277 -27.781 9.086 1 94.62 207 LEU A N 1
ATOM 1661 C CA . LEU A 1 207 ? -5.477 -28.516 8.117 1 94.62 207 LEU A CA 1
ATOM 1662 C C . LEU A 1 207 ? -6.141 -29.844 7.754 1 94.62 207 LEU A C 1
ATOM 1664 O O . LEU A 1 207 ? -7.043 -30.297 8.461 1 94.62 207 LEU A O 1
ATOM 1668 N N . PRO A 1 208 ? -5.684 -30.344 6.566 1 93.94 208 PRO A N 1
ATOM 1669 C CA . PRO A 1 208 ? -6.16 -31.703 6.289 1 93.94 208 PRO A CA 1
ATOM 1670 C C . PRO A 1 208 ? -5.793 -32.688 7.391 1 93.94 208 PRO A C 1
ATOM 1672 O O . PRO A 1 208 ? -4.68 -32.656 7.914 1 93.94 208 PRO A O 1
ATOM 1675 N N . PRO A 1 209 ? -6.754 -33.531 7.727 1 91.06 209 PRO A N 1
ATOM 1676 C CA . PRO A 1 209 ? -6.504 -34.5 8.805 1 91.06 209 PRO A CA 1
ATOM 1677 C C . PRO A 1 209 ? -5.594 -35.656 8.375 1 91.06 209 PRO A C 1
ATOM 1679 O O . PRO A 1 209 ? -6.047 -36.781 8.258 1 91.06 209 PRO A O 1
ATOM 1682 N N . THR A 1 210 ? -4.418 -35.281 8.234 1 88.94 210 THR A N 1
ATOM 1683 C CA . THR A 1 210 ? -3.473 -36.344 7.836 1 88.94 210 THR A CA 1
ATOM 1684 C C . THR A 1 210 ? -3.006 -37.125 9.047 1 88.94 210 THR A C 1
ATOM 1686 O O . THR A 1 210 ? -3.068 -36.656 10.18 1 88.94 210 THR A O 1
ATOM 1689 N N . SER A 1 211 ? -2.615 -38.312 8.828 1 80.19 211 SER A N 1
ATOM 1690 C CA . SER A 1 211 ? -2.061 -39.156 9.883 1 80.19 211 SER A CA 1
ATOM 1691 C C . SER A 1 211 ? -0.582 -38.844 10.109 1 80.19 211 SER A C 1
ATOM 1693 O O . SER A 1 211 ? 0.047 -39.438 11 1 80.19 211 SER A O 1
ATOM 1695 N N . LEU A 1 212 ? -0.141 -37.906 9.383 1 79.31 212 LEU A N 1
ATOM 1696 C CA . LEU A 1 212 ? 1.283 -37.625 9.469 1 79.31 212 LEU A CA 1
ATOM 1697 C C . LEU A 1 212 ? 1.589 -36.781 10.711 1 79.31 212 LEU A C 1
ATOM 1699 O O . LEU A 1 212 ? 0.862 -35.844 11.023 1 79.31 212 LEU A O 1
ATOM 1703 N N . SER A 1 213 ? 2.588 -37.156 11.438 1 74.5 213 SER A N 1
ATOM 1704 C CA . SER A 1 213 ? 2.975 -36.438 12.648 1 74.5 213 SER A CA 1
ATOM 1705 C C . SER A 1 213 ? 4.125 -35.469 12.375 1 74.5 213 SER A C 1
ATOM 1707 O O . SER A 1 213 ? 4.387 -34.562 13.172 1 74.5 213 SER A O 1
ATOM 1709 N N . LYS A 1 214 ? 4.746 -35.781 11.312 1 81.88 214 LYS A N 1
ATOM 1710 C CA . LYS A 1 214 ? 5.902 -34.938 10.961 1 81.88 214 LYS A CA 1
ATOM 1711 C C . LYS A 1 214 ? 5.551 -33.938 9.883 1 81.88 214 LYS A C 1
ATOM 1713 O O . LYS A 1 214 ? 4.395 -33.844 9.453 1 81.88 214 LYS A O 1
ATOM 1718 N N . ARG A 1 215 ? 6.535 -33.156 9.484 1 87.38 215 ARG A N 1
ATOM 1719 C CA . ARG A 1 215 ? 6.379 -32.188 8.422 1 87.38 215 ARG A CA 1
ATOM 1720 C C . ARG A 1 215 ? 5.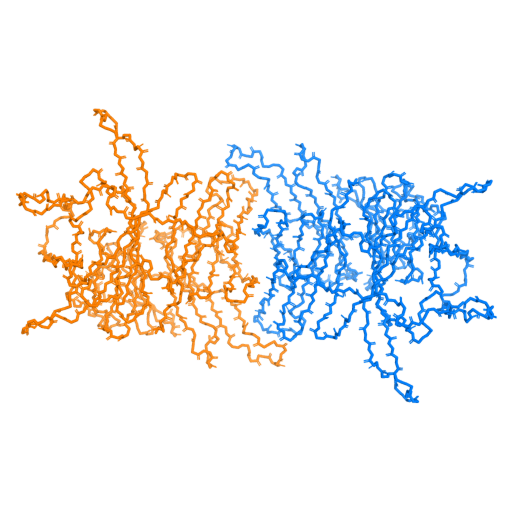91 -32.844 7.129 1 87.38 215 ARG A C 1
ATOM 1722 O O . ARG A 1 215 ? 6.355 -33.938 6.789 1 87.38 215 ARG A O 1
ATOM 1729 N N . ALA A 1 216 ? 4.918 -32.25 6.492 1 91.5 216 ALA A N 1
ATOM 1730 C CA . ALA A 1 216 ? 4.336 -32.75 5.258 1 91.5 216 ALA A CA 1
ATOM 1731 C C . ALA A 1 216 ? 4.383 -31.719 4.148 1 91.5 216 ALA A C 1
ATOM 1733 O O . ALA A 1 216 ? 4.039 -30.547 4.367 1 91.5 216 ALA A O 1
ATOM 1734 N N . LEU A 1 217 ? 4.832 -32.125 3.018 1 94.88 217 LEU A N 1
ATOM 1735 C CA . LEU A 1 217 ? 4.953 -31.234 1.878 1 94.88 217 LEU A CA 1
ATOM 1736 C C . LEU A 1 217 ? 3.676 -31.234 1.041 1 94.88 217 LEU A C 1
ATOM 1738 O O . LEU A 1 217 ? 3.232 -32.281 0.587 1 94.88 217 LEU A O 1
ATOM 1742 N N . VAL A 1 218 ? 3.08 -30.094 0.874 1 97.06 218 VAL A N 1
ATOM 1743 C CA . VAL A 1 218 ? 1.986 -29.938 -0.079 1 97.06 218 VAL A CA 1
ATOM 1744 C C . VAL A 1 218 ? 2.549 -29.734 -1.482 1 97.06 218 VAL A C 1
ATOM 1746 O O . VAL A 1 218 ? 3.107 -28.672 -1.783 1 97.06 218 VAL A O 1
ATOM 1749 N N . CYS A 1 219 ? 2.293 -30.672 -2.326 1 96.69 219 CYS A N 1
ATOM 1750 C CA . CYS A 1 219 ? 2.883 -30.625 -3.66 1 96.69 219 CYS A CA 1
ATOM 1751 C C . CYS A 1 219 ? 2.018 -29.812 -4.617 1 96.69 219 CYS A C 1
ATOM 1753 O O . CYS A 1 219 ? 2.535 -29.141 -5.512 1 96.69 219 CYS A O 1
ATOM 1755 N N . CYS A 1 220 ? 0.771 -29.938 -4.398 1 97.62 220 CYS A N 1
ATOM 1756 C CA . CYS A 1 220 ? -0.151 -29.297 -5.324 1 97.62 220 CYS A CA 1
ATOM 1757 C C . CYS A 1 220 ? -1.435 -28.875 -4.617 1 97.62 220 CYS A C 1
ATOM 1759 O O . CYS A 1 220 ? -1.89 -29.562 -3.697 1 97.62 220 CYS A O 1
ATOM 1761 N N . ALA A 1 221 ? -1.972 -27.75 -4.988 1 98.38 221 ALA A N 1
ATOM 1762 C CA . ALA A 1 221 ? -3.293 -27.281 -4.582 1 98.38 221 ALA A CA 1
ATOM 1763 C C . ALA A 1 221 ? -4.09 -26.781 -5.781 1 98.38 221 ALA A C 1
ATOM 1765 O O . ALA A 1 221 ? -3.59 -25.984 -6.578 1 98.38 221 ALA A O 1
ATOM 1766 N N . ALA A 1 222 ? -5.359 -27.219 -5.91 1 98.12 222 ALA A N 1
ATOM 1767 C CA . ALA A 1 222 ? -6.16 -26.859 -7.078 1 98.12 222 ALA A CA 1
ATOM 1768 C C . ALA A 1 222 ? -7.621 -26.641 -6.691 1 98.12 222 ALA A C 1
ATOM 1770 O O . ALA A 1 222 ? -8.141 -27.297 -5.789 1 98.12 222 ALA A O 1
ATOM 1771 N N . ALA A 1 223 ? -8.203 -25.734 -7.406 1 97.19 223 ALA A N 1
ATOM 1772 C CA . ALA A 1 223 ? -9.648 -25.594 -7.32 1 97.19 223 ALA A CA 1
ATOM 1773 C C . ALA A 1 223 ? -10.359 -26.609 -8.219 1 97.19 223 ALA A C 1
ATOM 1775 O O . ALA A 1 223 ? -10.086 -26.672 -9.422 1 97.19 223 ALA A O 1
ATOM 1776 N N . VAL A 1 224 ? -11.195 -27.375 -7.66 1 96.69 224 VAL A N 1
ATOM 1777 C CA . VAL A 1 224 ? -11.992 -28.344 -8.391 1 96.69 224 VAL A CA 1
ATOM 1778 C C . VAL A 1 224 ? -13.461 -28.219 -7.996 1 96.69 224 VAL A C 1
ATOM 1780 O O . VAL A 1 224 ? -13.859 -28.672 -6.918 1 96.69 224 VAL A O 1
ATOM 1783 N N . GLY A 1 225 ? -14.219 -27.609 -8.898 1 92.31 225 GLY A N 1
ATOM 1784 C CA . GLY A 1 225 ? -15.594 -27.328 -8.508 1 92.31 225 GLY A CA 1
ATOM 1785 C C . GLY A 1 225 ? -15.703 -26.453 -7.281 1 92.31 225 GLY A C 1
ATOM 1786 O O . GLY A 1 225 ? -15.133 -25.359 -7.242 1 92.31 225 GLY A O 1
ATOM 1787 N N . ASN A 1 226 ? -16.391 -27 -6.281 1 93.88 226 ASN A N 1
ATOM 1788 C CA . ASN A 1 226 ? -16.562 -26.25 -5.047 1 93.88 226 ASN A CA 1
ATOM 1789 C C . ASN A 1 226 ? -15.531 -26.625 -3.996 1 93.88 226 ASN A C 1
ATOM 1791 O O . ASN A 1 226 ? -15.656 -26.25 -2.83 1 93.88 226 ASN A O 1
ATOM 1795 N N . ALA A 1 227 ? -14.531 -27.344 -4.449 1 97.38 227 ALA A N 1
ATOM 1796 C CA . ALA A 1 227 ? -13.547 -27.828 -3.484 1 97.38 227 ALA A CA 1
ATOM 1797 C C . ALA A 1 227 ? -12.156 -27.297 -3.807 1 97.38 227 ALA A C 1
ATOM 1799 O O . ALA A 1 227 ? -11.867 -26.938 -4.953 1 97.38 227 ALA A O 1
ATOM 1800 N N . ILE A 1 228 ? -11.414 -27.188 -2.797 1 98.25 228 ILE A N 1
ATOM 1801 C CA . ILE A 1 228 ? -9.969 -27.047 -2.924 1 98.25 228 ILE A CA 1
ATOM 1802 C C . ILE A 1 228 ? -9.289 -28.391 -2.639 1 98.25 228 ILE A C 1
ATOM 1804 O O . ILE A 1 228 ? -9.359 -28.891 -1.52 1 98.25 228 ILE A O 1
ATOM 1808 N N . CYS A 1 229 ? -8.633 -28.922 -3.619 1 98.56 229 CYS A N 1
ATOM 1809 C CA . CYS A 1 229 ? -7.973 -30.219 -3.459 1 98.56 229 CYS A CA 1
ATOM 1810 C C . CYS A 1 229 ? -6.469 -30.031 -3.285 1 98.56 229 CYS A C 1
ATOM 1812 O O . CYS A 1 229 ? -5.844 -29.266 -4.016 1 98.56 229 CYS A O 1
ATOM 1814 N N . VAL A 1 230 ? -5.926 -30.766 -2.332 1 98.31 230 VAL A N 1
ATOM 1815 C CA . VAL A 1 230 ? -4.504 -30.656 -2.02 1 98.31 230 VAL A CA 1
ATOM 1816 C C . VAL A 1 230 ? -3.871 -32.062 -2.01 1 98.31 230 VAL A C 1
ATOM 1818 O O . VAL A 1 230 ? -4.426 -33 -1.431 1 98.31 230 VAL A O 1
ATOM 1821 N N . SER A 1 231 ? -2.725 -32.188 -2.684 1 97.88 231 SER A N 1
ATOM 1822 C CA . SER A 1 231 ? -1.927 -33.406 -2.621 1 97.88 231 SER A CA 1
ATOM 1823 C C . SER A 1 231 ? -0.752 -33.25 -1.66 1 97.88 231 SER A C 1
ATOM 1825 O O . SER A 1 231 ? 0.065 -32.344 -1.814 1 97.88 231 SER A O 1
ATOM 1827 N N . ILE A 1 232 ? -0.704 -34.125 -0.756 1 96.62 232 ILE A N 1
ATOM 1828 C CA . ILE A 1 232 ? 0.324 -34.094 0.278 1 96.62 232 ILE A CA 1
ATOM 1829 C C . ILE A 1 232 ? 1.229 -35.312 0.149 1 96.62 232 ILE A C 1
ATOM 1831 O O . ILE A 1 232 ? 0.751 -36.438 0.146 1 96.62 232 ILE A O 1
ATOM 1835 N N . SER A 1 233 ? 2.506 -35 0.096 1 94.62 233 SER A N 1
ATOM 1836 C CA . SER A 1 233 ? 3.471 -36.094 -0.047 1 94.62 233 SER A CA 1
ATOM 1837 C C . SER A 1 233 ? 3.346 -37.094 1.094 1 94.62 233 SER A C 1
ATOM 1839 O O . SER A 1 233 ? 3.398 -36.719 2.268 1 94.62 233 SER A O 1
ATOM 1841 N N . GLY A 1 234 ? 3.162 -38.312 0.775 1 91.75 234 GLY A N 1
ATOM 1842 C CA . GLY A 1 234 ? 3.1 -39.375 1.763 1 91.75 234 GLY A CA 1
ATOM 1843 C C . GLY A 1 234 ? 1.723 -39.562 2.377 1 91.75 234 GLY A C 1
ATOM 1844 O O . GLY A 1 234 ? 1.481 -40.5 3.129 1 91.75 234 GLY A O 1
ATOM 1845 N N . ALA A 1 235 ? 0.771 -38.656 2.051 1 94.5 235 ALA A N 1
ATOM 1846 C CA . ALA A 1 235 ? -0.536 -38.719 2.699 1 94.5 235 ALA A CA 1
ATOM 1847 C C . ALA A 1 235 ? -1.655 -38.812 1.668 1 94.5 235 ALA A C 1
ATOM 1849 O O . ALA A 1 235 ? -2.789 -39.156 2.008 1 94.5 235 ALA A O 1
ATOM 1850 N N . GLY A 1 236 ? -1.298 -38.469 0.427 1 96.56 236 GLY A N 1
ATOM 1851 C CA . GLY A 1 236 ? -2.309 -38.531 -0.616 1 96.56 236 GLY A CA 1
ATOM 1852 C C . GLY A 1 236 ? -3.006 -37.219 -0.863 1 96.56 236 GLY A C 1
ATOM 1853 O O . GLY A 1 236 ? -2.408 -36.156 -0.695 1 96.56 236 GLY A O 1
ATOM 1854 N N . THR A 1 237 ? -4.254 -37.344 -1.424 1 98 237 THR A N 1
ATOM 1855 C CA . THR A 1 237 ? -4.996 -36.156 -1.809 1 98 237 THR A CA 1
ATOM 1856 C C . THR A 1 237 ? -6.203 -35.938 -0.901 1 98 237 THR A C 1
ATOM 1858 O O . THR A 1 237 ? -6.93 -36.906 -0.603 1 98 237 THR A O 1
ATOM 1861 N N . TYR A 1 238 ? -6.348 -34.719 -0.415 1 98.06 238 TYR A N 1
ATOM 1862 C CA . TYR A 1 238 ? -7.484 -34.312 0.396 1 98.06 238 TYR A CA 1
ATOM 1863 C C . TYR A 1 238 ? -8.242 -33.156 -0.276 1 98.06 238 TYR A C 1
ATOM 1865 O O . TYR A 1 238 ? -7.652 -32.375 -1.021 1 98.06 238 TYR A O 1
ATOM 1873 N N . CYS A 1 239 ? -9.531 -33.125 -0.002 1 98.44 239 CYS A N 1
ATOM 1874 C CA . CYS A 1 239 ? -10.359 -32.062 -0.568 1 98.44 239 CYS A CA 1
ATOM 1875 C C . CYS A 1 239 ? -11.078 -31.281 0.53 1 98.44 239 CYS A C 1
ATOM 1877 O O . CYS A 1 239 ? -11.68 -31.891 1.429 1 98.44 239 CYS A O 1
ATOM 1879 N N . PHE A 1 240 ? -10.969 -29.984 0.432 1 98.25 240 PHE A N 1
ATOM 1880 C CA . PHE A 1 240 ? -11.648 -29.047 1.323 1 98.25 240 PHE A CA 1
ATOM 1881 C C . PHE A 1 240 ? -12.898 -28.484 0.662 1 98.25 240 PHE A C 1
ATOM 1883 O O . PHE A 1 240 ? -12.812 -27.797 -0.363 1 98.25 240 PHE A O 1
ATOM 1890 N N . ASP A 1 241 ? -14.016 -28.719 1.241 1 97.5 241 ASP A N 1
ATOM 1891 C CA . ASP A 1 241 ? -15.266 -28.156 0.748 1 97.5 241 ASP A CA 1
ATOM 1892 C C . ASP A 1 241 ? -15.43 -26.703 1.213 1 97.5 241 ASP A C 1
ATOM 1894 O O . ASP A 1 241 ? -15.523 -26.438 2.414 1 97.5 241 ASP A O 1
ATOM 1898 N N . ARG A 1 242 ? -15.562 -25.797 0.308 1 95.12 242 ARG A N 1
ATOM 1899 C CA . ARG A 1 242 ? -15.57 -24.375 0.638 1 95.12 242 ARG A CA 1
ATOM 1900 C C . ARG A 1 242 ? -16.859 -23.984 1.343 1 95.12 242 ARG A C 1
ATOM 1902 O O . ARG A 1 242 ? -16.906 -22.969 2.051 1 95.12 242 ARG A O 1
ATOM 1909 N N . ALA A 1 243 ? -17.906 -24.703 1.166 1 93.94 243 ALA A N 1
ATOM 1910 C CA . ALA A 1 243 ? -19.188 -24.406 1.802 1 93.94 243 ALA A CA 1
ATOM 1911 C C . ALA A 1 243 ? -19.234 -24.938 3.229 1 93.94 243 ALA A C 1
ATOM 1913 O O . ALA A 1 243 ? -19.547 -24.203 4.168 1 93.94 243 ALA A O 1
ATOM 1914 N N . SER A 1 244 ? -18.859 -26.156 3.408 1 96.12 244 SER A N 1
ATOM 1915 C CA . SER A 1 244 ? -18.953 -26.797 4.715 1 96.12 244 SER A CA 1
ATOM 1916 C C . SER A 1 244 ? -17.688 -26.594 5.527 1 96.12 244 SER A C 1
ATOM 1918 O O . SER A 1 244 ? -17.672 -26.828 6.738 1 96.12 244 SER A O 1
ATOM 1920 N N . HIS A 1 245 ? -16.625 -26.25 4.863 1 97 245 HIS A N 1
ATOM 1921 C CA . HIS A 1 245 ? -15.32 -26.062 5.473 1 97 245 HIS A CA 1
ATOM 1922 C C . HIS A 1 245 ? -14.812 -27.375 6.082 1 97 245 HIS A C 1
ATOM 1924 O O . HIS A 1 245 ? -14.164 -27.359 7.133 1 97 245 HIS A O 1
ATOM 1930 N N . ALA A 1 246 ? -15.156 -28.406 5.41 1 96.81 246 ALA A N 1
ATOM 1931 C CA . ALA A 1 246 ? -14.742 -29.734 5.875 1 96.81 246 ALA A CA 1
ATOM 1932 C C . ALA A 1 246 ? -13.797 -30.391 4.875 1 96.81 246 ALA A C 1
ATOM 1934 O O . ALA A 1 246 ? -13.938 -30.203 3.664 1 96.81 246 ALA A O 1
ATOM 1935 N N . TRP A 1 247 ? -12.93 -31.219 5.473 1 97.56 247 TRP A N 1
ATOM 1936 C CA . TRP A 1 247 ? -11.992 -31.969 4.645 1 97.56 247 TRP A CA 1
ATOM 1937 C C . TRP A 1 247 ? -12.5 -33.375 4.395 1 97.56 247 TRP A C 1
ATOM 1939 O O . TRP A 1 247 ? -13.133 -34 5.266 1 97.56 247 TRP A O 1
ATOM 1949 N N . SER A 1 248 ? -12.203 -33.906 3.275 1 97.06 248 SER A N 1
ATOM 1950 C CA . SER A 1 248 ? -12.391 -35.344 2.955 1 97.06 248 SER A CA 1
ATOM 1951 C C . SER A 1 248 ? -11.141 -35.938 2.307 1 97.06 248 SER A C 1
ATOM 1953 O O . SER A 1 248 ? -10.414 -35.219 1.601 1 97.06 248 SER A O 1
ATOM 1955 N N . HIS A 1 249 ? -10.922 -37.156 2.596 1 97.56 249 HIS A N 1
ATOM 1956 C CA . HIS A 1 249 ? -9.836 -37.875 1.941 1 97.56 249 HIS A CA 1
ATOM 1957 C C . HIS A 1 249 ? -10.266 -38.406 0.574 1 97.56 249 HIS A C 1
ATOM 1959 O O . HIS A 1 249 ? -11.164 -39.25 0.48 1 97.56 249 HIS A O 1
ATOM 1965 N N . ALA A 1 250 ? -9.656 -37.906 -0.414 1 97.81 250 ALA A N 1
ATOM 1966 C CA . ALA A 1 250 ? -10.047 -38.281 -1.768 1 97.81 250 ALA A CA 1
ATOM 1967 C C . ALA A 1 250 ? -9.414 -39.625 -2.152 1 97.81 250 ALA A C 1
ATOM 1969 O O . ALA A 1 250 ? -10.062 -40.469 -2.785 1 97.81 250 ALA A O 1
ATOM 1970 N N . GLY A 1 251 ? -8.07 -39.781 -1.799 1 96.88 251 GLY A N 1
ATOM 1971 C CA . GLY A 1 251 ? -7.418 -41.031 -2.109 1 96.88 251 GLY A CA 1
ATOM 1972 C C . GLY A 1 251 ? -5.926 -41.031 -1.834 1 96.88 251 GLY A C 1
ATOM 1973 O O . GLY A 1 251 ? -5.352 -39.969 -1.562 1 96.88 251 GLY A O 1
ATOM 1974 N N . ASP A 1 252 ? -5.336 -42.219 -1.962 1 95.69 252 ASP A N 1
ATOM 1975 C CA . ASP A 1 252 ? -3.906 -42.375 -1.709 1 95.69 252 ASP A CA 1
ATOM 1976 C C . ASP A 1 252 ? -3.094 -42.125 -2.979 1 95.69 252 ASP A C 1
ATOM 1978 O O . ASP A 1 252 ? -2.238 -42.938 -3.342 1 95.69 252 ASP A O 1
ATOM 1982 N N . TRP A 1 253 ? -3.51 -41.281 -3.709 1 95.25 253 TRP A N 1
ATOM 1983 C CA . TRP A 1 253 ? -2.82 -40.844 -4.922 1 95.25 253 TRP A CA 1
ATOM 1984 C C . TRP A 1 253 ? -2.623 -39.344 -4.938 1 95.25 253 TRP A C 1
ATOM 1986 O O . TRP A 1 253 ? -3.225 -38.625 -4.133 1 95.25 253 TRP A O 1
ATOM 1996 N N . MET A 1 254 ? -1.712 -38.938 -5.832 1 96.06 254 MET A N 1
ATOM 1997 C CA . MET A 1 254 ? -1.385 -37.531 -5.941 1 96.06 254 MET A CA 1
ATOM 1998 C C . MET A 1 254 ? -1.869 -36.938 -7.27 1 96.06 254 MET A C 1
ATOM 2000 O O . MET A 1 254 ? -1.871 -37.656 -8.289 1 96.06 254 MET A O 1
ATOM 2004 N N . MET A 1 255 ? -2.311 -35.719 -7.254 1 96.88 255 MET A N 1
ATOM 2005 C CA . MET A 1 255 ? -2.496 -35 -8.516 1 96.88 255 MET A CA 1
ATOM 2006 C C . MET A 1 255 ? -1.164 -34.812 -9.234 1 96.88 255 MET A C 1
ATOM 2008 O O . MET A 1 255 ? -0.115 -34.719 -8.594 1 96.88 255 MET A O 1
ATOM 2012 N N . PRO A 1 256 ? -1.172 -34.719 -10.531 1 95.25 256 PRO A N 1
ATOM 2013 C CA . PRO A 1 256 ? 0.078 -34.812 -11.289 1 95.25 256 PRO A CA 1
ATOM 2014 C C . PRO A 1 256 ? 0.807 -33.469 -11.367 1 95.25 256 PRO A C 1
ATOM 2016 O O . PRO A 1 256 ? 1.662 -33.281 -12.234 1 95.25 256 PRO A O 1
ATOM 2019 N N . PHE A 1 257 ? 0.496 -32.5 -10.57 1 96.56 257 PHE A N 1
ATOM 2020 C CA . PHE A 1 257 ? 1.022 -31.156 -10.688 1 96.56 257 PHE A CA 1
ATOM 2021 C C . PHE A 1 257 ? 1.943 -30.828 -9.516 1 96.56 257 PHE A C 1
ATOM 2023 O O . PHE A 1 257 ? 1.891 -31.484 -8.477 1 96.56 257 PHE A O 1
ATOM 2030 N N . PHE A 1 258 ? 2.793 -29.938 -9.758 1 96.38 258 PHE A N 1
ATOM 2031 C CA . PHE A 1 258 ? 3.529 -29.219 -8.719 1 96.38 258 PHE A CA 1
ATOM 2032 C C . PHE A 1 258 ? 3.113 -27.75 -8.68 1 96.38 258 PHE A C 1
ATOM 2034 O O . PHE A 1 258 ? 3.225 -27.031 -9.68 1 96.38 258 PHE A O 1
ATOM 2041 N N . GLY A 1 259 ? 2.643 -27.328 -7.5 1 96.31 259 GLY A N 1
ATOM 2042 C CA . GLY A 1 259 ? 2.129 -25.969 -7.402 1 96.31 259 GLY A CA 1
ATOM 2043 C C . GLY A 1 259 ? 0.632 -25.875 -7.629 1 96.31 259 GLY A C 1
ATOM 2044 O O . GLY A 1 259 ? -0.127 -26.719 -7.137 1 96.31 259 GLY A O 1
ATOM 2045 N N . THR A 1 260 ? 0.227 -24.781 -8.273 1 96.69 260 THR A N 1
ATOM 2046 C CA . THR A 1 260 ? -1.201 -24.531 -8.43 1 96.69 260 THR A CA 1
ATOM 2047 C C . THR A 1 260 ? -1.588 -24.516 -9.906 1 96.69 260 THR A C 1
ATOM 2049 O O . THR A 1 260 ? -1.372 -23.531 -10.602 1 96.69 260 THR A O 1
ATOM 2052 N N . PRO A 1 261 ? -2.201 -25.562 -10.398 1 96.69 261 PRO A N 1
ATOM 2053 C CA . PRO A 1 261 ? -2.668 -25.578 -11.789 1 96.69 261 PRO A CA 1
ATOM 2054 C C . PRO A 1 261 ? -3.879 -24.672 -12.016 1 96.69 261 PRO A C 1
ATOM 2056 O O . PRO A 1 261 ? -4.574 -24.328 -11.055 1 96.69 261 PRO A O 1
ATOM 2059 N N . GLU A 1 262 ? -4.082 -24.344 -13.227 1 94.38 262 GLU A N 1
ATOM 2060 C CA . GLU A 1 262 ? -5.207 -23.5 -13.609 1 94.38 262 GLU A CA 1
ATOM 2061 C C . GLU A 1 262 ? -6.195 -24.266 -14.484 1 94.38 262 GLU A C 1
ATOM 2063 O O . GLU A 1 262 ? -5.797 -24.984 -15.406 1 94.38 262 GLU A O 1
ATOM 2068 N N . TYR A 1 263 ? -7.43 -24.047 -14.148 1 94.38 263 TYR A N 1
ATOM 2069 C CA . TYR A 1 263 ? -8.477 -24.625 -14.992 1 94.38 263 TYR A CA 1
ATOM 2070 C C . TYR A 1 263 ? -8.695 -23.781 -16.25 1 94.38 263 TYR A C 1
ATOM 2072 O O . TYR A 1 263 ? -8.82 -22.562 -16.156 1 94.38 263 TYR A O 1
ATOM 2080 N N . VAL A 1 264 ? -8.688 -24.438 -17.312 1 93.12 264 VAL A N 1
ATOM 2081 C CA . VAL A 1 264 ? -8.969 -23.797 -18.594 1 93.12 264 VAL A CA 1
ATOM 2082 C C . VAL A 1 264 ? -10.289 -24.328 -19.156 1 93.12 264 VAL A C 1
ATOM 2084 O O . VAL A 1 264 ? -10.344 -25.422 -19.719 1 93.12 264 VAL A O 1
ATOM 2087 N N . PRO A 1 265 ? -11.266 -23.469 -19.109 1 89.5 265 PRO A N 1
ATOM 2088 C CA . PRO A 1 265 ? -12.602 -23.953 -19.453 1 89.5 265 PRO A CA 1
ATOM 2089 C C . PRO A 1 265 ? -12.719 -24.391 -20.906 1 89.5 265 PRO A C 1
ATOM 2091 O O . PRO A 1 265 ? -13.43 -25.344 -21.219 1 89.5 265 PRO A O 1
ATOM 2094 N N . GLU A 1 266 ? -12.062 -23.766 -21.797 1 87.88 266 GLU A N 1
ATOM 2095 C CA . GLU A 1 266 ? -12.156 -24.062 -23.234 1 87.88 266 GLU A CA 1
ATOM 2096 C C . GLU A 1 266 ? -11.664 -25.469 -23.531 1 87.88 266 GLU A C 1
ATOM 2098 O O . GLU A 1 266 ? -12.117 -26.094 -24.5 1 87.88 266 GLU A O 1
ATOM 2103 N N . LEU A 1 267 ? -10.75 -25.938 -22.703 1 90.12 267 LEU A N 1
ATOM 2104 C CA . LEU A 1 267 ? -10.164 -27.25 -22.938 1 90.12 267 LEU A CA 1
ATOM 2105 C C . LEU A 1 267 ? -10.656 -28.25 -21.891 1 90.12 267 LEU A C 1
ATOM 2107 O O . LEU A 1 267 ? -10.406 -29.453 -22.016 1 90.12 267 LEU A O 1
ATOM 2111 N N . ASN A 1 268 ? -11.367 -27.75 -20.969 1 91.38 268 ASN A N 1
ATOM 2112 C CA . ASN A 1 268 ? -11.922 -28.531 -19.875 1 91.38 268 ASN A CA 1
ATOM 2113 C C . ASN A 1 268 ? -10.844 -29.375 -19.172 1 91.38 268 ASN A C 1
ATOM 2115 O O . ASN A 1 268 ? -11.039 -30.562 -18.938 1 91.38 268 ASN A O 1
ATOM 2119 N N . LEU A 1 269 ? -9.68 -28.797 -18.984 1 95.25 269 LEU A N 1
ATOM 2120 C CA . LEU A 1 269 ? -8.531 -29.422 -18.328 1 95.25 269 LEU A CA 1
ATOM 2121 C C . LEU A 1 269 ? -7.836 -28.422 -17.406 1 95.25 269 LEU A C 1
ATOM 2123 O O . LEU A 1 269 ? -8.016 -27.219 -17.531 1 95.25 269 LEU A O 1
ATOM 2127 N N . TRP A 1 270 ? -7.172 -28.953 -16.438 1 96.25 270 TRP A N 1
ATOM 2128 C CA . TRP A 1 270 ? -6.234 -28.172 -15.648 1 96.25 270 TRP A CA 1
ATOM 2129 C C . TRP A 1 270 ? -4.836 -28.203 -16.25 1 96.25 270 TRP A C 1
ATOM 2131 O O . TRP A 1 270 ? -4.371 -29.266 -16.688 1 96.25 270 TRP A O 1
ATOM 2141 N N . PHE A 1 271 ? -4.184 -27.062 -16.312 1 96.69 271 PHE A N 1
ATOM 2142 C CA . PHE A 1 271 ? -2.828 -26.938 -16.828 1 96.69 271 PHE A CA 1
ATOM 2143 C C . PHE A 1 271 ? -1.879 -26.422 -15.758 1 96.69 271 PHE A C 1
ATOM 2145 O O . PHE A 1 271 ? -2.238 -25.531 -14.977 1 96.69 271 PHE A O 1
ATOM 2152 N N . GLY A 1 272 ? -0.709 -26.938 -15.703 1 96.81 272 GLY A N 1
ATOM 2153 C CA . GLY A 1 272 ? 0.306 -26.5 -14.758 1 96.81 272 GLY A CA 1
ATOM 2154 C C . GLY A 1 272 ? 1.659 -27.141 -14.992 1 96.81 272 GLY A C 1
ATOM 2155 O O . GLY A 1 272 ? 1.982 -27.531 -16.125 1 96.81 272 GLY A O 1
ATOM 2156 N N . ILE A 1 273 ? 2.445 -27.109 -13.969 1 96.81 273 ILE A N 1
ATOM 2157 C CA . ILE A 1 273 ? 3.773 -27.703 -13.992 1 96.81 273 ILE A CA 1
ATOM 2158 C C . ILE A 1 273 ? 3.707 -29.125 -13.445 1 96.81 273 ILE A C 1
ATOM 2160 O O . ILE A 1 273 ? 3.002 -29.391 -12.461 1 96.81 273 ILE A O 1
ATOM 2164 N N . SER A 1 274 ? 4.488 -29.938 -14.023 1 95.12 274 SER A N 1
ATOM 2165 C CA . SER A 1 274 ? 4.457 -31.344 -13.68 1 95.12 274 SER A CA 1
ATOM 2166 C C . SER A 1 274 ? 5.059 -31.594 -12.297 1 95.12 274 SER A C 1
ATOM 2168 O O . SER A 1 274 ? 6.094 -31.016 -11.953 1 95.12 274 SER A O 1
ATOM 2170 N N . GLY A 1 275 ? 4.387 -32.438 -11.547 1 92.81 275 GLY A N 1
ATOM 2171 C CA . GLY A 1 275 ? 4.934 -32.844 -10.266 1 92.81 275 GLY A CA 1
ATOM 2172 C C . GLY A 1 275 ? 6.117 -33.781 -10.398 1 92.81 275 GLY A C 1
ATOM 2173 O O . GLY A 1 275 ? 6.895 -33.969 -9.453 1 92.81 275 GLY A O 1
ATOM 2174 N N . ARG A 1 276 ? 6.312 -34.312 -11.477 1 88 276 ARG A N 1
ATOM 2175 C CA . ARG A 1 276 ? 7.398 -35.25 -11.719 1 88 276 ARG A CA 1
ATOM 2176 C C . ARG A 1 276 ? 8.664 -34.531 -12.164 1 88 276 ARG A C 1
ATOM 2178 O O . ARG A 1 276 ? 9.773 -34.938 -11.797 1 88 276 ARG A O 1
ATOM 2185 N N . ASP A 1 277 ? 8.484 -33.656 -13.023 1 90.12 277 ASP A N 1
ATOM 2186 C CA . ASP A 1 277 ? 9.531 -32.75 -13.492 1 90.12 277 ASP A CA 1
ATOM 2187 C C . ASP A 1 277 ? 9.055 -31.312 -13.461 1 90.12 277 ASP A C 1
ATOM 2189 O O . ASP A 1 277 ? 8.352 -30.859 -14.367 1 90.12 277 ASP A O 1
ATOM 2193 N N . PHE A 1 278 ? 9.547 -30.641 -12.531 1 92.5 278 PHE A N 1
ATOM 2194 C CA . PHE A 1 278 ? 8.992 -29.328 -12.266 1 92.5 278 PHE A CA 1
ATOM 2195 C C . PHE A 1 278 ? 9.43 -28.328 -13.336 1 92.5 278 PHE A C 1
ATOM 2197 O O . PHE A 1 278 ? 9.219 -27.125 -13.188 1 92.5 278 PHE A O 1
ATOM 2204 N N . LYS A 1 279 ? 10.07 -28.859 -14.406 1 92.75 279 LYS A N 1
ATOM 2205 C CA . LYS A 1 279 ? 10.453 -27.984 -15.508 1 92.75 279 LYS A CA 1
ATOM 2206 C C . LYS A 1 279 ? 9.438 -28.062 -16.641 1 92.75 279 LYS A C 1
ATOM 2208 O O . LYS A 1 279 ? 9.445 -27.219 -17.547 1 92.75 279 LYS A O 1
ATOM 2213 N N . LEU A 1 280 ? 8.555 -29.062 -16.594 1 93.62 280 LEU A N 1
ATOM 2214 C CA . LEU A 1 280 ? 7.746 -29.391 -17.766 1 93.62 280 LEU A CA 1
ATOM 2215 C C . LEU A 1 280 ? 6.277 -29.062 -17.516 1 93.62 280 LEU A C 1
ATOM 2217 O O . LEU A 1 280 ? 5.773 -29.234 -16.406 1 93.62 280 LEU A O 1
ATOM 2221 N N . PRO A 1 281 ? 5.637 -28.609 -18.562 1 95.62 281 PRO A N 1
ATOM 2222 C CA . PRO A 1 281 ? 4.188 -28.422 -18.453 1 95.62 281 PRO A CA 1
ATOM 2223 C C . PRO A 1 281 ? 3.416 -29.734 -18.531 1 95.62 281 PRO A C 1
ATOM 2225 O O . PRO A 1 281 ? 3.9 -30.703 -19.109 1 95.62 281 PRO A O 1
ATOM 2228 N N . CYS A 1 282 ? 2.287 -29.75 -17.984 1 95.38 282 CYS A N 1
ATOM 2229 C CA . CYS A 1 282 ? 1.412 -30.922 -18.047 1 95.38 282 CYS A CA 1
ATOM 2230 C C . CYS A 1 282 ? -0.05 -30.516 -17.906 1 95.38 282 CYS A C 1
ATOM 2232 O O . CYS A 1 282 ? -0.35 -29.359 -17.594 1 95.38 282 CYS A O 1
ATOM 2234 N N . ALA A 1 283 ? -0.964 -31.391 -18.234 1 95.56 283 ALA A N 1
ATOM 2235 C CA . ALA A 1 283 ? -2.406 -31.188 -18.156 1 95.56 283 ALA A CA 1
ATOM 2236 C C . ALA A 1 283 ? -3.115 -32.438 -17.672 1 95.56 283 ALA A C 1
ATOM 2238 O O . ALA A 1 283 ? -2.652 -33.562 -17.938 1 95.56 283 ALA A O 1
ATOM 2239 N N . ALA A 1 284 ? -4.156 -32.219 -16.969 1 95.56 284 ALA A N 1
ATOM 2240 C CA . ALA A 1 284 ? -4.949 -33.344 -16.484 1 95.56 284 ALA A CA 1
ATOM 2241 C C . ALA A 1 284 ? -6.383 -32.938 -16.188 1 95.56 284 ALA A C 1
ATOM 2243 O O . ALA A 1 284 ? -6.641 -31.766 -15.883 1 95.56 284 ALA A O 1
ATOM 2244 N N . ASP A 1 285 ? -7.277 -33.812 -16.359 1 96.25 285 ASP A N 1
ATOM 2245 C CA . ASP A 1 285 ? -8.656 -33.625 -15.898 1 96.25 285 ASP A CA 1
ATOM 2246 C C . ASP A 1 285 ? -8.789 -33.938 -14.414 1 96.25 285 ASP A C 1
ATOM 2248 O O . ASP A 1 285 ? -8.656 -35.094 -14.008 1 96.25 285 ASP A O 1
ATOM 2252 N N . LEU A 1 286 ? -9.109 -32.938 -13.617 1 97.19 286 LEU A N 1
ATOM 2253 C CA . LEU A 1 286 ? -9.219 -33.125 -12.18 1 97.19 286 LEU A CA 1
ATOM 2254 C C . LEU A 1 286 ? -10.68 -33.25 -11.75 1 97.19 286 LEU A C 1
ATOM 2256 O O . LEU A 1 286 ? -10.977 -33.375 -10.562 1 97.19 286 LEU A O 1
ATOM 2260 N N . SER A 1 287 ? -11.594 -33.312 -12.609 1 95.31 287 SER A N 1
ATOM 2261 C CA . SER A 1 287 ? -13.023 -33.312 -12.297 1 95.31 287 SER A CA 1
ATOM 2262 C C . SER A 1 287 ? -13.398 -34.469 -11.391 1 95.31 287 SER A C 1
ATOM 2264 O O . SER A 1 287 ? -14.234 -34.312 -10.5 1 95.31 287 SER A O 1
ATOM 2266 N N . PRO A 1 288 ? -12.789 -35.594 -11.547 1 95.94 288 PRO A N 1
ATOM 2267 C CA . PRO A 1 288 ? -13.188 -36.719 -10.703 1 95.94 288 PRO A CA 1
ATOM 2268 C C . PRO A 1 288 ? -12.602 -36.656 -9.289 1 95.94 288 PRO A C 1
ATOM 2270 O O . PRO A 1 288 ? -13.039 -37.375 -8.398 1 95.94 288 PRO A O 1
ATOM 2273 N N . VAL A 1 289 ? -11.648 -35.875 -9.062 1 96.38 289 VAL A N 1
ATOM 2274 C CA . VAL A 1 289 ? -10.859 -35.844 -7.836 1 96.38 289 VAL A CA 1
ATOM 2275 C C . VAL A 1 289 ? -11.758 -35.5 -6.648 1 96.38 289 VAL A C 1
ATOM 2277 O O . VAL A 1 289 ? -11.672 -36.156 -5.598 1 96.38 289 VAL A O 1
ATOM 2280 N N . ALA A 1 290 ? -12.602 -34.531 -6.801 1 93.19 290 ALA A N 1
ATOM 2281 C CA . ALA A 1 290 ? -13.469 -34.094 -5.703 1 93.19 290 ALA A CA 1
ATOM 2282 C C . ALA A 1 290 ? -14.438 -35.219 -5.305 1 93.19 290 ALA A C 1
ATOM 2284 O O . ALA A 1 290 ? -14.992 -35.188 -4.203 1 93.19 290 ALA A O 1
ATOM 2285 N N . ARG A 1 291 ? -14.625 -36.188 -6.172 1 93.5 291 ARG A N 1
ATOM 2286 C CA . ARG A 1 291 ? -15.523 -37.281 -5.891 1 93.5 291 ARG A CA 1
ATOM 2287 C C . ARG A 1 291 ? -14.742 -38.5 -5.375 1 93.5 291 ARG A C 1
ATOM 2289 O O . ARG A 1 291 ? -15.289 -39.594 -5.258 1 93.5 291 ARG A O 1
ATOM 2296 N N . GLY A 1 292 ? -13.531 -38.312 -5.219 1 94.12 292 GLY A N 1
ATOM 2297 C CA . GLY A 1 292 ? -12.727 -39.375 -4.633 1 94.12 292 GLY A CA 1
ATOM 2298 C C . GLY A 1 292 ? -12.102 -40.281 -5.668 1 94.12 292 GLY A C 1
ATOM 2299 O O . GLY A 1 292 ? -11.711 -41.406 -5.359 1 94.12 292 GLY A O 1
ATOM 2300 N N . GLN A 1 293 ? -12.039 -39.906 -6.875 1 95.5 293 GLN A N 1
ATOM 2301 C CA . GLN A 1 293 ? -11.422 -40.688 -7.941 1 95.5 293 GLN A CA 1
ATOM 2302 C C . GLN A 1 293 ? -10.117 -40.031 -8.406 1 95.5 293 GLN A C 1
ATOM 2304 O O . GLN A 1 293 ? -9.992 -38.812 -8.406 1 95.5 293 GLN A O 1
ATOM 2309 N N . PRO A 1 294 ? -9.219 -40.906 -8.703 1 94.5 294 PRO A N 1
ATOM 2310 C CA . PRO A 1 294 ? -7.969 -40.344 -9.203 1 94.5 294 PRO A CA 1
ATOM 2311 C C . PRO A 1 294 ? -8.156 -39.562 -10.516 1 94.5 294 PRO A C 1
ATOM 2313 O O . PRO A 1 294 ? -9.094 -39.844 -11.266 1 94.5 294 PRO A O 1
ATOM 2316 N N . PRO A 1 295 ? -7.312 -38.625 -10.727 1 92.31 295 PRO A N 1
ATOM 2317 C CA . PRO A 1 295 ? -7.395 -37.938 -12.016 1 92.31 295 PRO A CA 1
ATOM 2318 C C . PRO A 1 295 ? -7.109 -38.875 -13.195 1 92.31 295 PRO A C 1
ATOM 2320 O O . PRO A 1 295 ? -6.441 -39.906 -13.031 1 92.31 295 PRO A O 1
ATOM 2323 N N . GLU A 1 296 ? -7.59 -38.5 -14.352 1 83.19 296 GLU A N 1
ATOM 2324 C CA . GLU A 1 296 ? -7.219 -39.219 -15.57 1 83.19 296 GLU A CA 1
ATOM 2325 C C . GLU A 1 296 ? -5.734 -39.062 -15.867 1 83.19 296 GLU A C 1
ATOM 2327 O O . GLU A 1 296 ? -5.086 -38.125 -15.359 1 83.19 296 GLU A O 1
ATOM 2332 N N . PRO A 1 297 ? -5.27 -40 -16.672 1 80.25 297 PRO A N 1
ATOM 2333 C CA . PRO A 1 297 ? -3.844 -39.906 -17 1 80.25 297 PRO A CA 1
ATOM 2334 C C . PRO A 1 297 ? -3.465 -38.531 -17.578 1 80.25 297 PRO A C 1
ATOM 2336 O O . PRO A 1 297 ? -4.125 -38.062 -18.5 1 80.25 297 PRO A O 1
ATOM 2339 N N . ALA A 1 298 ? -2.484 -37.969 -17.047 1 85.75 298 ALA A N 1
ATOM 2340 C CA . ALA A 1 298 ? -2.061 -36.625 -17.406 1 85.75 298 ALA A CA 1
ATOM 2341 C C . ALA A 1 298 ? -1.291 -36.625 -18.719 1 85.75 298 ALA A C 1
ATOM 2343 O O . ALA A 1 298 ? -0.719 -37.656 -19.109 1 85.75 298 ALA A O 1
ATOM 2344 N N . LEU A 1 299 ? -1.405 -35.594 -19.438 1 89.38 299 LEU A N 1
ATOM 2345 C CA . LEU A 1 299 ? -0.532 -35.281 -20.578 1 89.38 299 LEU A CA 1
ATOM 2346 C C . LEU A 1 299 ? 0.712 -34.531 -20.109 1 89.38 299 LEU A C 1
ATOM 2348 O O . LEU A 1 299 ? 0.61 -33.531 -19.406 1 89.38 299 LEU A O 1
ATOM 2352 N N . PHE A 1 300 ? 1.86 -35.094 -20.438 1 90.75 300 PHE A N 1
ATOM 2353 C CA . PHE A 1 300 ? 3.129 -34.438 -20.125 1 90.75 300 PHE A CA 1
ATOM 2354 C C . PHE A 1 300 ? 3.859 -34.031 -21.406 1 90.75 300 PHE A C 1
ATOM 2356 O O . PHE A 1 300 ? 4.027 -34.844 -22.312 1 90.75 300 PHE A O 1
ATOM 2363 N N . TRP A 1 301 ? 4.203 -32.781 -21.453 1 91.94 301 TRP A N 1
ATOM 2364 C CA . TRP A 1 301 ? 4.969 -32.344 -22.594 1 91.94 301 TRP A CA 1
ATOM 2365 C C . TRP A 1 301 ? 6.441 -32.156 -22.234 1 91.94 301 TRP A C 1
ATOM 2367 O O . TRP A 1 301 ? 6.766 -31.672 -21.156 1 91.94 301 TRP A O 1
ATOM 2377 N N . GLY A 1 302 ? 7.277 -32.5 -23.141 1 87.81 302 GLY A N 1
ATOM 2378 C CA . GLY A 1 302 ? 8.711 -32.5 -22.891 1 87.81 302 GLY A CA 1
ATOM 2379 C C . GLY A 1 302 ? 9.352 -31.156 -23.125 1 87.81 302 GLY A C 1
ATOM 2380 O O . GLY A 1 302 ? 8.656 -30.156 -23.297 1 87.81 302 GLY A O 1
ATOM 2381 N N . HIS A 1 303 ? 10.695 -31.203 -23 1 82.56 303 HIS A N 1
ATOM 2382 C CA . HIS A 1 303 ? 11.5 -30 -23.156 1 82.56 303 HIS A CA 1
ATOM 2383 C C . HIS A 1 303 ? 11.523 -29.547 -24.609 1 82.56 303 HIS A C 1
ATOM 2385 O O . HIS A 1 303 ? 11.359 -30.359 -25.531 1 82.56 303 HIS A O 1
ATOM 2391 N N . ASP A 1 304 ? 11.633 -28.266 -24.719 1 74.69 304 ASP A N 1
ATOM 2392 C CA . ASP A 1 304 ? 11.93 -27.719 -26.047 1 74.69 304 ASP A CA 1
ATOM 2393 C C . ASP A 1 304 ? 13.383 -27.969 -26.422 1 74.69 304 ASP A C 1
ATOM 2395 O O . ASP A 1 304 ? 14.297 -27.359 -25.875 1 74.69 304 ASP A O 1
ATOM 2399 N N . ASP A 1 305 ? 13.625 -28.766 -27.297 1 72.62 305 ASP A N 1
ATOM 2400 C CA . ASP A 1 305 ? 14.961 -29.203 -27.719 1 72.62 305 ASP A CA 1
ATOM 2401 C C . ASP A 1 305 ? 15.672 -28.109 -28.516 1 72.62 305 ASP A C 1
ATOM 2403 O O . ASP A 1 305 ? 16.828 -28.266 -28.906 1 72.62 305 ASP A O 1
ATOM 2407 N N . HIS A 1 306 ? 15.086 -27.031 -28.656 1 78.12 306 HIS A N 1
ATOM 2408 C CA . HIS A 1 306 ? 15.68 -26 -29.5 1 78.12 306 HIS A CA 1
ATOM 2409 C C . HIS A 1 306 ? 16.391 -24.938 -28.656 1 78.12 306 HIS A C 1
ATOM 2411 O O . HIS A 1 306 ? 17.016 -24.031 -29.203 1 78.12 306 HIS A O 1
ATOM 2417 N N . LEU A 1 307 ? 16.344 -25.078 -27.422 1 83.94 307 LEU A N 1
ATOM 2418 C CA . LEU A 1 307 ? 17.109 -24.141 -26.609 1 83.94 307 LEU A CA 1
ATOM 2419 C C . LEU A 1 307 ? 18.609 -24.422 -26.703 1 83.94 307 LEU A C 1
ATOM 2421 O O . LEU A 1 307 ? 19.016 -25.562 -26.969 1 83.94 307 LEU A O 1
ATOM 2425 N N . PRO A 1 308 ? 19.344 -23.406 -26.5 1 87.62 308 PRO A N 1
ATOM 2426 C CA . PRO A 1 308 ? 20.797 -23.578 -26.641 1 87.62 308 PRO A CA 1
ATOM 2427 C C . PRO A 1 308 ? 21.328 -24.703 -25.75 1 87.62 308 PRO A C 1
ATOM 2429 O O . PRO A 1 308 ? 20.891 -24.859 -24.609 1 87.62 308 PRO A O 1
ATOM 2432 N N . GLU A 1 309 ? 22.266 -25.391 -26.219 1 84.12 309 GLU A N 1
ATOM 2433 C CA . GLU A 1 309 ? 22.828 -26.547 -25.531 1 84.12 309 GLU A CA 1
ATOM 2434 C C . GLU A 1 309 ? 23.562 -26.125 -24.25 1 84.12 309 GLU A C 1
ATOM 2436 O O . GLU A 1 309 ? 23.609 -26.875 -23.281 1 84.12 309 GLU A O 1
ATOM 2441 N N . GLU A 1 310 ? 24.094 -24.984 -24.312 1 87.31 310 GLU A N 1
ATOM 2442 C CA . GLU A 1 310 ? 24.891 -24.516 -23.188 1 87.31 310 GLU A CA 1
ATOM 2443 C C . GLU A 1 310 ? 24 -24.031 -22.047 1 87.31 310 GLU A C 1
ATOM 2445 O O . GLU A 1 310 ? 24.5 -23.734 -20.953 1 87.31 310 GLU A O 1
ATOM 2450 N N . TRP A 1 311 ? 22.75 -23.906 -22.297 1 90.06 311 TRP A N 1
ATOM 2451 C CA . TRP A 1 311 ? 21.828 -23.469 -21.25 1 90.06 311 TRP A CA 1
ATOM 2452 C C . TRP A 1 311 ? 21.375 -24.641 -20.391 1 90.06 311 TRP A C 1
ATOM 2454 O O . TRP A 1 311 ? 20.938 -25.672 -20.906 1 90.06 311 TRP A O 1
ATOM 2464 N N . HIS A 1 312 ? 21.469 -24.438 -19.109 1 89.5 312 HIS A N 1
ATOM 2465 C CA . HIS A 1 312 ? 21.016 -25.438 -18.156 1 89.5 312 HIS A CA 1
ATOM 2466 C C . HIS A 1 312 ? 19.891 -24.891 -17.266 1 89.5 312 HIS A C 1
ATOM 2468 O O . HIS A 1 312 ? 19.938 -23.719 -16.859 1 89.5 312 HIS A O 1
ATOM 2474 N N . TYR A 1 313 ? 18.922 -25.75 -17.094 1 90.81 313 TYR A N 1
ATOM 2475 C CA . TYR A 1 313 ? 17.891 -25.359 -16.156 1 90.81 313 TYR A CA 1
ATOM 2476 C C . TYR A 1 313 ? 18.469 -25.156 -14.75 1 90.81 313 TYR A C 1
ATOM 2478 O O . TYR A 1 313 ? 19.281 -25.953 -14.289 1 90.81 313 TYR A O 1
ATOM 2486 N N . ARG A 1 314 ? 18.094 -24.062 -14.109 1 89.19 314 ARG A N 1
ATOM 2487 C CA . ARG A 1 314 ? 18.484 -23.859 -12.719 1 89.19 314 ARG A CA 1
ATOM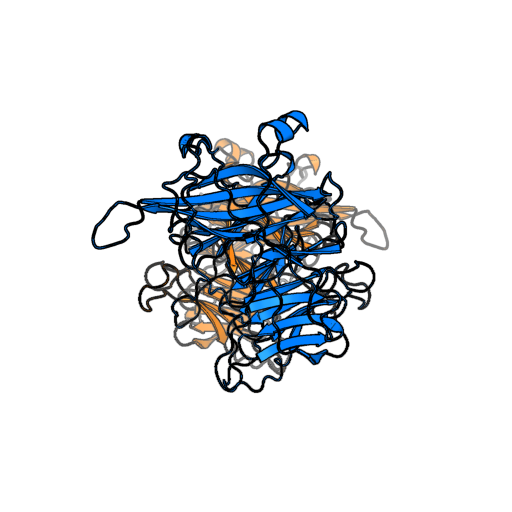 2488 C C . ARG A 1 314 ? 17.953 -24.984 -11.836 1 89.19 314 ARG A C 1
ATOM 2490 O O . ARG A 1 314 ? 16.766 -25.328 -11.898 1 89.19 314 ARG A O 1
ATOM 2497 N N . LEU A 1 315 ? 18.844 -25.328 -10.945 1 81.56 315 LEU A N 1
ATOM 2498 C CA . LEU A 1 315 ? 18.484 -26.453 -10.094 1 81.56 315 LEU A CA 1
ATOM 2499 C C . LEU A 1 315 ? 17.422 -26.047 -9.07 1 81.56 315 LEU A C 1
ATOM 2501 O O . LEU A 1 315 ? 17.422 -24.906 -8.594 1 81.56 315 LEU A O 1
ATOM 2505 N N . CYS A 1 316 ? 16.453 -26.734 -8.852 1 82.62 316 CYS A N 1
ATOM 2506 C CA . CYS A 1 316 ? 15.453 -26.672 -7.785 1 82.62 316 CYS A CA 1
ATOM 2507 C C . CYS A 1 316 ? 14.531 -25.484 -7.977 1 82.62 316 CYS A C 1
ATOM 2509 O O . CYS A 1 316 ? 13.922 -25 -7.016 1 82.62 316 CYS A O 1
ATOM 2511 N N . THR A 1 317 ? 14.609 -24.797 -9.086 1 90.56 317 THR A N 1
ATOM 2512 C CA . THR A 1 317 ? 13.672 -23.719 -9.391 1 90.56 317 THR A CA 1
ATOM 2513 C C . THR A 1 317 ? 12.641 -24.172 -10.422 1 90.56 317 THR A C 1
ATOM 2515 O O . THR A 1 317 ? 12.977 -24.359 -11.594 1 90.56 317 THR A O 1
ATOM 2518 N N . PRO A 1 318 ? 11.523 -24.266 -9.938 1 94.12 318 PRO A N 1
ATOM 2519 C CA . PRO A 1 318 ? 10.508 -24.75 -10.875 1 94.12 318 PRO A CA 1
ATOM 2520 C C . PRO A 1 318 ? 10.148 -23.719 -11.938 1 94.12 318 PRO A C 1
ATOM 2522 O O . PRO A 1 318 ? 10.25 -22.516 -11.695 1 94.12 318 PRO A O 1
ATOM 2525 N N . SER A 1 319 ? 9.781 -24.234 -13.094 1 96.44 319 SER A N 1
ATOM 2526 C CA . SER A 1 319 ? 9.164 -23.359 -14.086 1 96.44 319 SER A CA 1
ATOM 2527 C C . SER A 1 319 ? 7.82 -22.828 -13.594 1 96.44 319 SER A C 1
ATOM 2529 O O . SER A 1 319 ? 7.266 -23.328 -12.617 1 96.44 319 SER A O 1
ATOM 2531 N N . GLN A 1 320 ? 7.445 -21.828 -14.234 1 96.31 320 GLN A N 1
ATOM 2532 C CA . GLN A 1 320 ? 6.133 -21.25 -13.953 1 96.31 320 GLN A CA 1
ATOM 2533 C C . GLN A 1 320 ? 5.309 -21.109 -15.234 1 96.31 320 GLN A C 1
ATOM 2535 O O . GLN A 1 320 ? 5.859 -20.953 -16.312 1 96.31 320 GLN A O 1
ATOM 2540 N N . MET A 1 321 ? 4.031 -21.219 -15.047 1 96.31 321 MET A N 1
ATOM 2541 C CA . MET A 1 321 ? 3.156 -21.141 -16.203 1 96.31 321 MET A CA 1
ATOM 2542 C C . MET A 1 321 ? 1.847 -20.438 -15.867 1 96.31 321 MET A C 1
ATOM 2544 O O . MET A 1 321 ? 1.303 -20.625 -14.781 1 96.31 321 MET A O 1
ATOM 2548 N N . VAL A 1 322 ? 1.378 -19.672 -16.812 1 95.5 322 VAL A N 1
ATOM 2549 C CA . VAL A 1 322 ? 0.104 -18.984 -16.625 1 95.5 322 VAL A CA 1
ATOM 2550 C C . VAL A 1 322 ? -0.727 -19.094 -17.906 1 95.5 322 VAL A C 1
ATOM 2552 O O . VAL A 1 322 ? -0.185 -19.031 -19.016 1 95.5 322 VAL A O 1
ATOM 2555 N N . SER A 1 323 ? -1.985 -19.234 -17.719 1 95.06 323 SER A N 1
ATOM 2556 C CA . SER A 1 323 ? -2.898 -19.234 -18.859 1 95.06 323 SER A CA 1
ATOM 2557 C C . SER A 1 323 ? -3.186 -17.812 -19.344 1 95.06 323 SER A C 1
ATOM 2559 O O . SER A 1 323 ? -3.391 -16.906 -18.531 1 95.06 323 SER A O 1
ATOM 2561 N N . LEU A 1 324 ? -3.188 -17.672 -20.625 1 94.44 324 LEU A N 1
ATOM 2562 C CA . LEU A 1 324 ? -3.479 -16.375 -21.219 1 94.44 324 LEU A CA 1
ATOM 2563 C C . LEU A 1 324 ? -4.867 -16.359 -21.844 1 94.44 324 LEU A C 1
ATOM 2565 O O . LEU A 1 324 ? -5.301 -15.336 -22.375 1 94.44 324 LEU A O 1
ATOM 2569 N N . GLY A 1 325 ? -5.492 -17.438 -21.797 1 91.31 325 GLY A N 1
ATOM 2570 C CA . GLY A 1 325 ? -6.785 -17.594 -22.453 1 91.31 325 GLY A CA 1
ATOM 2571 C C . GLY A 1 325 ? -6.688 -18.172 -23.859 1 91.31 325 GLY A C 1
ATOM 2572 O O . GLY A 1 325 ? -5.629 -18.109 -24.484 1 91.31 325 GLY A O 1
ATOM 2573 N N . SER A 1 326 ? -7.762 -18.859 -24.344 1 89.44 326 SER A N 1
ATOM 2574 C CA . SER A 1 326 ? -7.902 -19.391 -25.688 1 89.44 326 SER A CA 1
ATOM 2575 C C . SER A 1 326 ? -6.828 -20.422 -25.984 1 89.44 326 SER A C 1
ATOM 2577 O O . SER A 1 326 ? -6.25 -20.438 -27.078 1 89.44 326 SER A O 1
ATOM 2579 N N . GLY A 1 327 ? -6.473 -21.141 -24.969 1 92 327 GLY A N 1
ATOM 2580 C CA . GLY A 1 327 ? -5.516 -22.219 -25.141 1 92 327 GLY A CA 1
ATOM 2581 C C . GLY A 1 327 ? -4.078 -21.75 -25.188 1 92 327 GLY A C 1
ATOM 2582 O O . GLY A 1 327 ? -3.176 -22.516 -25.531 1 92 327 GLY A O 1
ATOM 2583 N N . LYS A 1 328 ? -3.914 -20.5 -24.938 1 94.44 328 LYS A N 1
ATOM 2584 C CA . LYS A 1 328 ? -2.566 -19.938 -24.953 1 94.44 328 LYS A CA 1
ATOM 2585 C C . LYS A 1 328 ? -2.006 -19.797 -23.547 1 94.44 328 LYS A C 1
ATOM 2587 O O . LYS A 1 328 ? -2.748 -19.5 -22.594 1 94.44 328 LYS A O 1
ATOM 2592 N N . PHE A 1 329 ? -0.67 -20.031 -23.438 1 96.5 329 PHE A N 1
ATOM 2593 C CA . PHE A 1 329 ? 0.021 -19.969 -22.156 1 96.5 329 PHE A CA 1
ATOM 2594 C C . PHE A 1 329 ? 1.361 -19.266 -22.281 1 96.5 329 PHE A C 1
ATOM 2596 O O . PHE A 1 329 ? 1.923 -19.188 -23.375 1 96.5 329 PHE A O 1
ATOM 2603 N N . CYS A 1 330 ? 1.777 -18.703 -21.25 1 97 330 CYS A N 1
ATOM 2604 C CA . CYS A 1 330 ? 3.158 -18.266 -21.109 1 97 330 CYS A CA 1
ATOM 2605 C C . CYS A 1 330 ? 3.896 -19.078 -20.062 1 97 330 CYS A C 1
ATOM 2607 O O . CYS A 1 330 ? 3.43 -19.219 -18.922 1 97 330 CYS A O 1
ATOM 2609 N N . ILE A 1 331 ? 4.957 -19.656 -20.422 1 96.81 331 ILE A N 1
ATOM 2610 C CA . ILE A 1 331 ? 5.77 -20.391 -19.453 1 96.81 331 ILE A CA 1
ATOM 2611 C C . ILE A 1 331 ? 7.082 -19.641 -19.219 1 96.81 331 ILE A C 1
ATOM 2613 O O . ILE A 1 331 ? 7.668 -19.078 -20.141 1 96.81 331 ILE A O 1
ATOM 2617 N N . LEU A 1 332 ? 7.461 -19.594 -18 1 97.31 332 LEU A N 1
ATOM 2618 C CA . LEU A 1 332 ? 8.719 -19 -17.562 1 97.31 332 LEU A CA 1
ATOM 2619 C C . LEU A 1 332 ? 9.688 -20.062 -17.062 1 97.31 332 LEU A C 1
ATOM 2621 O O . LEU A 1 332 ? 9.367 -20.828 -16.156 1 97.31 332 LEU A O 1
ATOM 2625 N N . ARG A 1 333 ? 10.891 -20.078 -17.703 1 96.19 333 ARG A N 1
ATOM 2626 C CA . ARG A 1 333 ? 11.953 -21 -17.328 1 96.19 333 ARG A CA 1
ATOM 2627 C C . ARG A 1 333 ? 13.203 -20.25 -16.875 1 96.19 333 ARG A C 1
ATOM 2629 O O . ARG A 1 333 ? 13.555 -19.219 -17.453 1 96.19 333 ARG A O 1
ATOM 2636 N N . TYR A 1 334 ? 13.812 -20.828 -15.914 1 95.69 334 TYR A N 1
ATOM 2637 C CA . TYR A 1 334 ? 15.062 -20.25 -15.43 1 95.69 334 TYR A CA 1
ATOM 2638 C C . TYR A 1 334 ? 16.25 -21.062 -15.914 1 95.69 334 TYR A C 1
ATOM 2640 O O . TYR A 1 334 ? 16.422 -22.234 -15.523 1 95.69 334 TYR A O 1
ATOM 2648 N N . LEU A 1 335 ? 17.094 -20.406 -16.672 1 93.75 335 LEU A N 1
ATOM 2649 C CA . LEU A 1 335 ? 18.219 -21.078 -17.312 1 93.75 335 LEU A CA 1
ATOM 2650 C C . LEU A 1 335 ? 19.531 -20.359 -17 1 93.75 335 LEU A C 1
ATOM 2652 O O . LEU A 1 335 ? 19.516 -19.172 -16.656 1 93.75 335 LEU A O 1
ATOM 2656 N N . GLU A 1 336 ? 20.531 -21.141 -17.062 1 93.25 336 GLU A N 1
ATOM 2657 C CA . GLU A 1 336 ? 21.828 -20.562 -16.766 1 93.25 336 GLU A CA 1
ATOM 2658 C C . GLU A 1 336 ? 22.922 -21.172 -17.641 1 93.25 336 GLU A C 1
ATOM 2660 O O . GLU A 1 336 ? 22.781 -22.281 -18.141 1 93.25 336 GLU A O 1
ATOM 2665 N N . THR A 1 337 ? 23.938 -20.391 -17.875 1 91.56 337 THR A N 1
ATOM 2666 C CA . THR A 1 337 ? 25.188 -20.891 -18.438 1 91.56 337 THR A CA 1
ATOM 2667 C C . THR A 1 337 ? 26.219 -21.094 -17.344 1 91.56 337 THR A C 1
ATOM 2669 O O . THR A 1 337 ? 26.219 -20.375 -16.344 1 91.56 337 THR A O 1
ATOM 2672 N N . ARG A 1 338 ? 27.031 -22.062 -17.594 1 88.44 338 ARG A N 1
ATOM 2673 C CA . ARG A 1 338 ? 28.016 -22.406 -16.578 1 88.44 338 ARG A CA 1
ATOM 2674 C C . ARG A 1 338 ? 29.438 -22.344 -17.141 1 88.44 338 ARG A C 1
ATOM 2676 O O . ARG A 1 338 ? 29.656 -22.641 -18.328 1 88.44 338 ARG A O 1
ATOM 2683 N N . ILE A 1 339 ? 30.25 -21.844 -16.25 1 85.06 339 ILE A N 1
ATOM 2684 C CA . ILE A 1 339 ? 31.672 -21.891 -16.594 1 85.06 339 ILE A CA 1
ATOM 2685 C C . ILE A 1 339 ? 32.219 -23.281 -16.281 1 85.06 339 ILE A C 1
ATOM 2687 O O . ILE A 1 339 ? 32.031 -23.797 -15.188 1 85.06 339 ILE A O 1
ATOM 2691 N N . PRO A 1 340 ? 32.812 -23.859 -17.281 1 78.94 340 PRO A N 1
ATOM 2692 C CA . PRO A 1 340 ? 33.406 -25.172 -17.047 1 78.94 340 PRO A CA 1
ATOM 2693 C C . PRO A 1 340 ? 34.5 -25.141 -15.961 1 78.94 340 PRO A C 1
ATOM 2695 O O . PRO A 1 340 ? 35.469 -24.406 -16.078 1 78.94 340 PRO A O 1
ATOM 2698 N N . CYS A 1 341 ? 34.031 -25.391 -14.781 1 76.69 341 CYS A N 1
ATOM 2699 C CA . CYS A 1 341 ? 35 -25.531 -13.695 1 76.69 341 CYS A CA 1
ATOM 2700 C C . CYS A 1 341 ? 34.938 -26.938 -13.102 1 76.69 341 CYS A C 1
ATOM 2702 O O . CYS A 1 341 ? 33.844 -27.5 -12.938 1 76.69 341 CYS A O 1
ATOM 2704 N N . PRO A 1 342 ? 36.125 -27.578 -12.992 1 74.94 342 PRO A N 1
ATOM 2705 C CA . PRO A 1 342 ? 36.156 -28.969 -12.539 1 74.94 342 PRO A CA 1
ATOM 2706 C C . PRO A 1 342 ? 35.469 -29.156 -11.188 1 74.94 342 PRO A C 1
ATOM 2708 O O . PRO A 1 342 ? 34.812 -30.172 -10.953 1 74.94 342 PRO A O 1
ATOM 2711 N N . ASP A 1 343 ? 35.625 -28.266 -10.305 1 75.75 343 ASP A N 1
ATOM 2712 C CA . ASP A 1 343 ? 35.281 -28.547 -8.922 1 75.75 343 ASP A CA 1
ATOM 2713 C C . ASP A 1 343 ? 34 -27.828 -8.516 1 75.75 343 ASP A C 1
ATOM 2715 O O . ASP A 1 343 ? 33.438 -28.109 -7.461 1 75.75 343 ASP A O 1
ATOM 2719 N N . GLU A 1 344 ? 33.656 -26.859 -9.234 1 74.44 344 GLU A N 1
ATOM 2720 C CA . GLU A 1 344 ? 32.5 -26.109 -8.781 1 74.44 344 GLU A CA 1
ATOM 2721 C C . GLU A 1 344 ? 31.641 -25.641 -9.953 1 74.44 344 GLU A C 1
ATOM 2723 O O . GLU A 1 344 ? 32.156 -25.406 -11.047 1 74.44 344 GLU A O 1
ATOM 2728 N N . VAL A 1 345 ? 30.422 -25.766 -9.859 1 75.06 345 VAL A N 1
ATOM 2729 C CA . VAL A 1 345 ? 29.516 -25.172 -10.836 1 75.06 345 VAL A CA 1
ATOM 2730 C C . VAL A 1 345 ? 29.484 -23.656 -10.664 1 75.06 345 VAL A C 1
ATOM 2732 O O . VAL A 1 345 ? 28.984 -23.156 -9.648 1 75.06 345 VAL A O 1
ATOM 2735 N N . ILE A 1 346 ? 30.188 -22.969 -11.516 1 81.56 346 ILE A N 1
ATOM 2736 C CA . ILE A 1 346 ? 30.172 -21.516 -11.484 1 81.56 346 ILE A CA 1
ATOM 2737 C C . ILE A 1 346 ? 29.219 -20.984 -12.547 1 81.56 346 ILE A C 1
ATOM 2739 O O . ILE A 1 346 ? 29.375 -21.25 -13.742 1 81.56 346 ILE A O 1
ATOM 2743 N N . VAL A 1 347 ? 28.188 -20.328 -12.078 1 85.12 347 VAL A N 1
ATOM 2744 C CA . VAL A 1 347 ? 27.203 -19.75 -12.984 1 85.12 347 VAL A CA 1
ATOM 2745 C C . VAL A 1 347 ? 27.781 -18.531 -13.672 1 85.12 347 VAL A C 1
ATOM 2747 O O . VAL A 1 347 ? 28.328 -17.641 -13.016 1 85.12 347 VAL A O 1
ATOM 2750 N N . ASP A 1 348 ? 27.781 -18.5 -14.898 1 86.81 348 ASP A N 1
ATOM 2751 C CA . ASP A 1 348 ? 28.234 -17.375 -15.703 1 86.81 348 ASP A CA 1
ATOM 2752 C C . ASP A 1 348 ? 27.109 -16.359 -15.914 1 86.81 348 ASP A C 1
ATOM 2754 O O . ASP A 1 348 ? 27.219 -15.211 -15.469 1 86.81 348 ASP A O 1
ATOM 2758 N N . ASN A 1 349 ? 26.062 -16.797 -16.531 1 90.62 349 ASN A N 1
ATOM 2759 C CA . ASN A 1 349 ? 24.891 -15.953 -16.781 1 90.62 349 ASN A CA 1
ATOM 2760 C C . ASN A 1 349 ? 23.609 -16.656 -16.359 1 90.62 349 ASN A C 1
ATOM 2762 O O . ASN A 1 349 ? 23.531 -17.891 -16.422 1 90.62 349 ASN A O 1
ATOM 2766 N N . SER A 1 350 ? 22.703 -15.891 -15.875 1 93.56 350 SER A N 1
ATOM 2767 C CA . SER A 1 350 ? 21.375 -16.391 -15.531 1 93.56 350 SER A CA 1
ATOM 2768 C C . SER A 1 350 ? 20.297 -15.703 -16.375 1 93.56 350 SER A C 1
ATOM 2770 O O . SER A 1 350 ? 20.297 -14.477 -16.516 1 93.56 350 SER A O 1
ATOM 2772 N N . TYR A 1 351 ? 19.375 -16.531 -16.859 1 94.25 351 TYR A N 1
ATOM 2773 C CA . TYR A 1 351 ? 18.328 -16 -17.75 1 94.25 351 TYR A CA 1
ATOM 2774 C C . TYR A 1 351 ? 16.953 -16.453 -17.281 1 94.25 351 TYR A C 1
ATOM 2776 O O . TYR A 1 351 ? 16.797 -17.562 -16.75 1 94.25 351 TYR A O 1
ATOM 2784 N N . ALA A 1 352 ? 16.031 -15.578 -17.438 1 96.5 352 ALA A N 1
ATOM 2785 C CA . ALA A 1 352 ? 14.617 -15.938 -17.484 1 96.5 352 ALA A CA 1
ATOM 2786 C C . ALA A 1 352 ? 14.125 -16.031 -18.922 1 96.5 352 ALA A C 1
ATOM 2788 O O . ALA A 1 352 ? 14.273 -15.078 -19.703 1 96.5 352 ALA A O 1
ATOM 2789 N N . VAL A 1 353 ? 13.617 -17.141 -19.25 1 95.94 353 VAL A N 1
ATOM 2790 C CA . VAL A 1 353 ? 13.18 -17.328 -20.625 1 95.94 353 VAL A CA 1
ATOM 2791 C C . VAL A 1 353 ? 11.664 -17.5 -20.672 1 95.94 353 VAL A C 1
ATOM 2793 O O . VAL A 1 353 ? 11.125 -18.438 -20.094 1 95.94 353 VAL A O 1
ATOM 2796 N N . PHE A 1 354 ? 11.062 -16.594 -21.391 1 96.56 354 PHE A N 1
ATOM 2797 C CA . PHE A 1 354 ? 9.625 -16.641 -21.609 1 96.56 354 PHE A CA 1
ATOM 2798 C C . PHE A 1 354 ? 9.297 -17.297 -22.953 1 96.56 354 PHE A C 1
ATOM 2800 O O . PHE A 1 354 ? 9.859 -16.938 -23.984 1 96.56 354 PHE A O 1
ATOM 2807 N N . THR A 1 355 ? 8.398 -18.203 -22.875 1 95.62 355 THR A N 1
ATOM 2808 C CA . THR A 1 355 ? 7.996 -18.875 -24.109 1 95.62 355 THR A CA 1
ATOM 2809 C C . THR A 1 355 ? 6.477 -18.938 -24.219 1 95.62 355 THR A C 1
ATOM 2811 O O . THR A 1 355 ? 5.789 -19.312 -23.266 1 95.62 355 THR A O 1
ATOM 2814 N N . GLY A 1 356 ? 5.984 -18.516 -25.375 1 96.44 356 GLY A N 1
ATOM 2815 C CA . GLY A 1 356 ? 4.57 -18.734 -25.656 1 96.44 356 GLY A CA 1
ATOM 2816 C C . GLY A 1 356 ? 4.238 -20.172 -26.016 1 96.44 356 GLY A C 1
ATOM 2817 O O . GLY A 1 356 ? 4.949 -20.797 -26.797 1 96.44 356 GLY A O 1
ATOM 2818 N N . LEU A 1 357 ? 3.193 -20.688 -25.406 1 96.31 357 LEU A N 1
ATOM 2819 C CA . LEU A 1 357 ? 2.701 -22.031 -25.703 1 96.31 357 LEU A CA 1
ATOM 2820 C C . LEU A 1 357 ? 1.239 -21.984 -26.141 1 96.31 357 LEU A C 1
ATOM 2822 O O . LEU A 1 357 ? 0.46 -21.188 -25.625 1 96.31 357 LEU A O 1
ATOM 2826 N N . GLU A 1 358 ? 0.938 -22.859 -27.031 1 95.19 358 GLU A N 1
ATOM 2827 C CA . GLU A 1 358 ? -0.441 -22.969 -27.5 1 95.19 358 GLU A CA 1
ATOM 2828 C C . GLU A 1 358 ? -0.885 -24.422 -27.578 1 95.19 358 GLU A C 1
ATOM 2830 O O . GLU A 1 358 ? -0.15 -25.266 -28.094 1 95.19 358 GLU A O 1
ATOM 2835 N N . VAL A 1 359 ? -1.996 -24.656 -27.031 1 94.81 359 VAL A N 1
ATOM 2836 C CA . VAL A 1 359 ? -2.549 -26 -27.094 1 94.81 359 VAL A CA 1
ATOM 2837 C C . VAL A 1 359 ? -3.611 -26.094 -28.188 1 94.81 359 VAL A C 1
ATOM 2839 O O . VAL A 1 359 ? -4.566 -25.312 -28.188 1 94.81 359 VAL A O 1
ATOM 2842 N N . LEU A 1 360 ? -3.422 -26.984 -29.062 1 89.44 360 LEU A N 1
ATOM 2843 C CA . LEU A 1 360 ? -4.309 -27.188 -30.203 1 89.44 360 LEU A CA 1
ATOM 2844 C C . LEU A 1 360 ? -4.793 -28.641 -30.25 1 89.44 360 LEU A C 1
ATOM 2846 O O . LEU A 1 360 ? -4.172 -29.531 -29.656 1 89.44 360 LEU A O 1
ATOM 2850 N N . ALA A 1 361 ? -6.012 -28.734 -30.906 1 83.31 361 ALA A N 1
ATOM 2851 C CA . ALA A 1 361 ? -6.508 -30.094 -31.125 1 83.31 361 ALA A CA 1
ATOM 2852 C C . ALA A 1 361 ? -5.57 -30.875 -32.031 1 83.31 361 ALA A C 1
ATOM 2854 O O . ALA A 1 361 ? -4.949 -30.312 -32.938 1 83.31 361 ALA A O 1
ATOM 2855 N N . GLY A 1 362 ? -5.277 -32.094 -31.766 1 70.5 362 GLY A N 1
ATOM 2856 C CA . GLY A 1 362 ? -4.43 -32.938 -32.594 1 70.5 362 GLY A CA 1
ATOM 2857 C C . GLY A 1 362 ? -5.043 -33.25 -33.938 1 70.5 362 GLY A C 1
ATOM 2858 O O . GLY A 1 362 ? -6.266 -33.188 -34.094 1 70.5 362 GLY A O 1
ATOM 2859 N N . ASN A 1 363 ? -4.395 -32.969 -35.25 1 57.12 363 ASN A N 1
ATOM 2860 C CA . ASN A 1 363 ? -4.879 -33.281 -36.594 1 57.12 363 ASN A CA 1
ATOM 2861 C C . ASN A 1 363 ? -5.426 -34.688 -36.688 1 57.12 363 ASN A C 1
ATOM 2863 O O . ASN A 1 363 ? -6.262 -35 -37.562 1 57.12 363 ASN A O 1
ATOM 2867 N N . GLY A 1 364 ? -4.656 -35.75 -36.438 1 48.25 364 GLY A N 1
ATOM 2868 C CA . GLY A 1 364 ? -4.973 -37.125 -36.844 1 48.25 364 GLY A CA 1
ATOM 2869 C C . GLY A 1 364 ? -5.992 -37.781 -35.906 1 48.25 364 GLY A C 1
ATOM 2870 O O . GLY A 1 364 ? -6.562 -37.125 -35.031 1 48.25 364 GLY A O 1
ATOM 2871 N N . LYS A 1 365 ? -6.27 -39.125 -36.375 1 46.59 365 LYS A N 1
ATOM 2872 C CA . LYS A 1 365 ? -7.164 -40.094 -35.75 1 46.59 365 LYS A CA 1
ATOM 2873 C C . LYS A 1 365 ? -7.121 -40.031 -34.25 1 46.59 365 LYS A C 1
ATOM 2875 O O . LYS A 1 365 ? -7.891 -40.688 -33.562 1 46.59 365 LYS A O 1
ATOM 2880 N N . LYS A 1 366 ? -5.891 -39.812 -33.656 1 46.56 366 LYS A N 1
ATOM 2881 C CA . LYS A 1 366 ? -5.812 -40 -32.219 1 46.56 366 LYS A CA 1
ATOM 2882 C C . LYS A 1 366 ? -6.129 -38.719 -31.484 1 46.56 366 LYS A C 1
ATOM 2884 O O . LYS A 1 366 ? -5.711 -37.625 -31.922 1 46.56 366 LYS A O 1
ATOM 2889 N N . HIS A 1 367 ? -7.344 -38.406 -30.859 1 53.94 367 HIS A N 1
ATOM 2890 C CA . HIS A 1 367 ? -8.078 -37.531 -29.953 1 53.94 367 HIS A CA 1
ATOM 2891 C C . HIS A 1 367 ? -7.141 -36.812 -28.984 1 53.94 367 HIS A C 1
ATOM 2893 O O . HIS A 1 367 ? -7.516 -36.531 -27.859 1 53.94 367 HIS A O 1
ATOM 2899 N N . GLY A 1 368 ? -5.809 -36.406 -29.391 1 74.56 368 GLY A N 1
ATOM 2900 C CA . GLY A 1 368 ? -5.004 -35.938 -28.266 1 74.56 368 GLY A CA 1
ATOM 2901 C C . GLY A 1 368 ? -4.605 -34.5 -28.375 1 74.56 368 GLY A C 1
ATOM 2902 O O . GLY A 1 368 ? -4.777 -33.875 -29.422 1 74.56 368 GLY A O 1
ATOM 2903 N N . LEU A 1 369 ? -4.434 -33.688 -27.469 1 88.69 369 LEU A N 1
ATOM 2904 C CA . LEU A 1 369 ? -4.012 -32.312 -27.375 1 88.69 369 LEU A CA 1
ATOM 2905 C C . LEU A 1 369 ? -2.527 -32.156 -27.688 1 88.69 369 LEU A C 1
ATOM 2907 O O . LEU A 1 369 ? -1.717 -33 -27.266 1 88.69 369 LEU A O 1
ATOM 2911 N N . ARG A 1 370 ? -2.215 -31.312 -28.703 1 91.62 370 ARG A N 1
ATOM 2912 C CA . ARG A 1 370 ? -0.823 -30.969 -28.984 1 91.62 370 ARG A CA 1
ATOM 2913 C C . ARG A 1 370 ? -0.475 -29.594 -28.422 1 91.62 370 ARG A C 1
ATOM 2915 O O . ARG A 1 370 ? -1.286 -28.672 -28.484 1 91.62 370 ARG A O 1
ATOM 2922 N N . MET A 1 371 ? 0.659 -29.547 -27.844 1 93.5 371 MET A N 1
ATOM 2923 C CA . MET A 1 371 ? 1.175 -28.266 -27.375 1 93.5 371 MET A CA 1
ATOM 2924 C C . MET A 1 371 ? 2.264 -27.734 -28.312 1 93.5 371 MET A C 1
ATOM 2926 O O . MET A 1 371 ? 3.234 -28.438 -28.594 1 93.5 371 MET A O 1
ATOM 2930 N N . VAL A 1 372 ? 2.1 -26.531 -28.797 1 93.69 372 VAL A N 1
ATOM 2931 C CA . VAL A 1 372 ? 3.023 -25.922 -29.75 1 93.69 372 VAL A CA 1
ATOM 2932 C C . VAL A 1 372 ? 3.783 -24.781 -29.062 1 93.69 372 VAL A C 1
ATOM 2934 O O . VAL A 1 372 ? 3.18 -23.922 -28.422 1 93.69 372 VAL A O 1
ATOM 2937 N N . SER A 1 373 ? 5.059 -24.875 -29.219 1 94.38 373 SER A N 1
ATOM 2938 C CA . SER A 1 373 ? 5.902 -23.781 -28.719 1 94.38 373 SER A CA 1
ATOM 2939 C C . SER A 1 373 ? 6.027 -22.672 -29.75 1 94.38 373 SER A C 1
ATOM 2941 O O . SER A 1 373 ? 6.258 -22.922 -30.938 1 94.38 373 SER A O 1
ATOM 2943 N N . HIS A 1 374 ? 5.852 -21.453 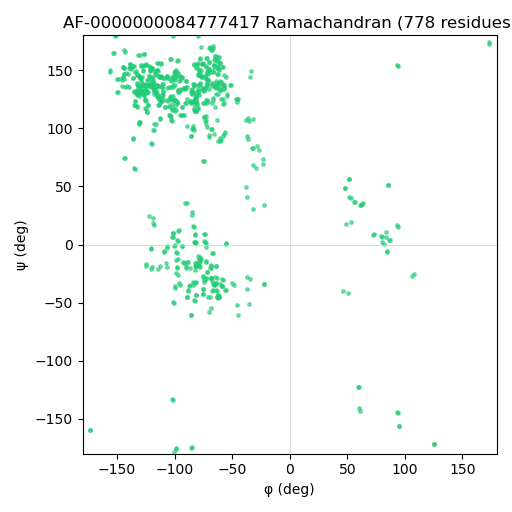-29.312 1 94.62 374 HIS A N 1
ATOM 2944 C CA . HIS A 1 374 ? 5.996 -20.266 -30.141 1 94.62 374 HIS A CA 1
ATOM 2945 C C . HIS A 1 374 ? 7.34 -19.578 -29.891 1 94.62 374 HIS A C 1
ATOM 2947 O O . HIS A 1 374 ? 8.391 -20.219 -30 1 94.62 374 HIS A O 1
ATOM 2953 N N . LYS A 1 375 ? 7.324 -18.281 -29.734 1 92.88 375 LYS A N 1
ATOM 2954 C CA . LYS A 1 375 ? 8.555 -17.516 -29.578 1 92.88 375 LYS A CA 1
ATOM 2955 C C . LYS A 1 375 ? 9.102 -17.641 -28.156 1 92.88 375 LYS A C 1
ATOM 2957 O O . LYS A 1 375 ? 8.336 -17.625 -27.188 1 92.88 375 LYS A O 1
ATOM 2962 N N . SER A 1 376 ? 10.367 -17.797 -28.109 1 93.69 376 SER A N 1
ATOM 2963 C CA . SER A 1 376 ? 11.07 -17.688 -26.828 1 93.69 376 SER A CA 1
ATOM 2964 C C . SER A 1 376 ? 11.828 -16.359 -26.734 1 93.69 376 SER A C 1
ATOM 2966 O O . SER A 1 376 ? 12.438 -15.93 -27.719 1 93.69 376 SER A O 1
ATOM 2968 N N . ARG A 1 377 ? 11.688 -15.766 -25.609 1 95.38 377 ARG A N 1
ATOM 2969 C CA . ARG A 1 377 ? 12.398 -14.516 -25.344 1 95.38 377 ARG A CA 1
ATOM 2970 C C . ARG A 1 377 ? 13.172 -14.594 -24.031 1 95.38 377 ARG A C 1
ATOM 2972 O O . ARG A 1 377 ? 12.625 -15.008 -23.016 1 95.38 377 ARG A O 1
ATOM 2979 N N . ARG A 1 378 ? 14.461 -14.18 -24.094 1 95.06 378 ARG A N 1
ATOM 2980 C CA . ARG A 1 378 ? 15.281 -14.25 -22.891 1 95.06 378 ARG A CA 1
ATOM 2981 C C . ARG A 1 378 ? 15.422 -12.875 -22.25 1 95.06 378 ARG A C 1
ATOM 2983 O O . ARG A 1 378 ? 15.445 -11.859 -22.938 1 95.06 378 ARG A O 1
ATOM 2990 N N . CYS A 1 379 ? 15.438 -12.875 -20.969 1 95.06 379 CYS A N 1
ATOM 2991 C CA . CYS A 1 379 ? 15.734 -11.711 -20.141 1 95.06 379 CYS A CA 1
ATOM 2992 C C . CYS A 1 379 ? 16.812 -12.039 -19.109 1 95.06 379 CYS A C 1
ATOM 2994 O O . CYS A 1 379 ? 16.797 -13.117 -18.516 1 95.06 379 CYS A O 1
ATOM 2996 N N . ARG A 1 380 ? 17.812 -11.133 -19.016 1 92.44 380 ARG A N 1
ATOM 2997 C CA . ARG A 1 380 ? 18.797 -11.352 -17.969 1 92.44 380 ARG A CA 1
ATOM 2998 C C . ARG A 1 380 ? 18.125 -11.406 -16.594 1 92.44 380 ARG A C 1
ATOM 3000 O O . ARG A 1 380 ? 17.219 -10.633 -16.297 1 92.44 380 ARG A O 1
ATOM 3007 N N . ASN A 1 381 ? 18.531 -12.312 -15.836 1 93.62 381 ASN A N 1
ATOM 3008 C CA . ASN A 1 381 ? 17.938 -12.539 -14.523 1 93.62 381 ASN A CA 1
ATOM 3009 C C . ASN A 1 381 ? 19.016 -12.727 -13.445 1 93.62 381 ASN A C 1
ATOM 3011 O O . ASN A 1 381 ? 19.078 -13.781 -12.805 1 93.62 381 ASN A O 1
ATOM 3015 N N . PRO A 1 382 ? 19.75 -11.625 -13.258 1 90.31 382 PRO A N 1
ATOM 3016 C CA . PRO A 1 382 ? 20.766 -11.734 -12.211 1 90.31 382 PRO A CA 1
ATOM 3017 C C . PRO A 1 382 ? 20.172 -11.867 -10.812 1 90.31 382 PRO A C 1
ATOM 3019 O O . PRO A 1 382 ? 18.984 -11.594 -10.617 1 90.31 382 PRO A O 1
ATOM 3022 N N . GLN A 1 383 ? 21.031 -12.234 -9.883 1 85.06 383 GLN A N 1
ATOM 3023 C CA . GLN A 1 383 ? 20.578 -12.43 -8.516 1 85.06 383 GLN A CA 1
ATOM 3024 C C . GLN A 1 383 ? 20.109 -11.117 -7.891 1 85.06 383 GLN A C 1
ATOM 3026 O O . GLN A 1 383 ? 19.156 -11.102 -7.105 1 85.06 383 GLN A O 1
ATOM 3031 N N . ALA A 1 384 ? 20.703 -10.055 -8.219 1 87.56 384 ALA A N 1
ATOM 3032 C CA . ALA A 1 384 ? 20.406 -8.75 -7.652 1 87.56 384 ALA A CA 1
ATOM 3033 C C . ALA A 1 384 ? 19.031 -8.266 -8.094 1 87.56 384 ALA A C 1
ATOM 3035 O O . ALA A 1 384 ? 18.375 -7.504 -7.387 1 87.56 384 ALA A O 1
ATOM 3036 N N . ASN A 1 385 ? 18.594 -8.664 -9.234 1 90.75 385 ASN A N 1
ATOM 3037 C CA . ASN A 1 385 ? 17.297 -8.352 -9.82 1 90.75 385 ASN A CA 1
ATOM 3038 C C . ASN A 1 385 ? 16.656 -9.586 -10.445 1 90.75 385 ASN A C 1
ATOM 3040 O O . ASN A 1 385 ? 16.812 -9.844 -11.633 1 90.75 385 ASN A O 1
ATOM 3044 N N . SER A 1 386 ? 15.891 -10.266 -9.688 1 94.38 386 SER A N 1
ATOM 3045 C CA . SER A 1 386 ? 15.43 -11.586 -10.117 1 94.38 386 SER A CA 1
ATOM 3046 C C . SER A 1 386 ? 13.906 -11.625 -10.242 1 94.38 386 SER A C 1
ATOM 3048 O O . SER A 1 386 ? 13.195 -11.07 -9.398 1 94.38 386 SER A O 1
ATOM 3050 N N . ILE A 1 387 ? 13.438 -12.25 -11.281 1 96.31 387 ILE A N 1
ATOM 3051 C CA . ILE A 1 387 ? 12.008 -12.516 -11.445 1 96.31 387 ILE A CA 1
ATOM 3052 C C . ILE A 1 387 ? 11.586 -13.656 -10.523 1 96.31 387 ILE A C 1
ATOM 3054 O O . ILE A 1 387 ? 12.078 -14.781 -10.641 1 96.31 387 ILE A O 1
ATOM 3058 N N . GLN A 1 388 ? 10.633 -13.336 -9.672 1 94.88 388 GLN A N 1
ATOM 3059 C CA . GLN A 1 388 ? 10.258 -14.312 -8.656 1 94.88 388 GLN A CA 1
ATOM 3060 C C . GLN A 1 388 ? 9 -15.07 -9.062 1 94.88 388 GLN A C 1
ATOM 3062 O O . GLN A 1 388 ? 8.852 -16.25 -8.75 1 94.88 388 GLN A O 1
ATOM 3067 N N . ARG A 1 389 ? 8.117 -14.359 -9.68 1 96.19 389 ARG A N 1
ATOM 3068 C CA . ARG A 1 389 ? 6.832 -14.984 -9.961 1 96.19 389 ARG A CA 1
ATOM 3069 C C . ARG A 1 389 ? 6.273 -14.5 -11.297 1 96.19 389 ARG A C 1
ATOM 3071 O O . ARG A 1 389 ? 6.453 -13.336 -11.672 1 96.19 389 ARG A O 1
ATOM 3078 N N . LEU A 1 390 ? 5.652 -15.422 -11.914 1 96.44 390 LEU A N 1
ATOM 3079 C CA . LEU A 1 390 ? 4.836 -15.172 -13.094 1 96.44 390 LEU A CA 1
ATOM 3080 C C . LEU A 1 390 ? 3.352 -15.289 -12.766 1 96.44 390 LEU A C 1
ATOM 3082 O O . LEU A 1 390 ? 2.912 -16.312 -12.227 1 96.44 390 LEU A O 1
ATOM 3086 N N . LEU A 1 391 ? 2.572 -14.18 -13.07 1 93.06 391 LEU A N 1
ATOM 3087 C CA . LEU A 1 391 ? 1.16 -14.156 -12.703 1 93.06 391 LEU A CA 1
ATOM 3088 C C . LEU A 1 391 ? 0.304 -13.711 -13.891 1 93.06 391 LEU A C 1
ATOM 3090 O O . LEU A 1 391 ? 0.683 -12.805 -14.625 1 93.06 391 LEU A O 1
ATOM 3094 N N . MET B 1 1 ? 15.062 21.828 8.859 1 52.28 1 MET B N 1
ATOM 3095 C CA . MET B 1 1 ? 14.109 21.484 7.809 1 52.28 1 MET B CA 1
ATOM 3096 C C . MET B 1 1 ? 14.516 22.125 6.48 1 52.28 1 MET B C 1
ATOM 3098 O O . MET B 1 1 ? 14.852 23.312 6.43 1 52.28 1 MET B O 1
ATOM 3102 N N . GLY B 1 2 ? 15.062 21.406 5.508 1 65.06 2 GLY B N 1
ATOM 3103 C CA . GLY B 1 2 ? 15.594 21.922 4.258 1 65.06 2 GLY B CA 1
ATOM 3104 C C . GLY B 1 2 ? 14.516 22.438 3.316 1 65.06 2 GLY B C 1
ATOM 3105 O O . GLY B 1 2 ? 13.336 22.453 3.67 1 65.06 2 GLY B O 1
ATOM 3106 N N . ILE B 1 3 ? 14.891 23.109 2.293 1 81.94 3 ILE B N 1
ATOM 3107 C CA . ILE B 1 3 ? 14.039 23.641 1.237 1 81.94 3 ILE B CA 1
ATOM 3108 C C . ILE B 1 3 ? 13.242 22.516 0.591 1 81.94 3 ILE B C 1
ATOM 3110 O O . ILE B 1 3 ? 13.805 21.484 0.22 1 81.94 3 ILE B O 1
ATOM 3114 N N . ARG B 1 4 ? 11.938 22.703 0.674 1 89.75 4 ARG B N 1
ATOM 3115 C CA . ARG B 1 4 ? 11.055 21.703 0.093 1 89.75 4 ARG B CA 1
ATOM 3116 C C . ARG B 1 4 ? 11.008 21.828 -1.427 1 89.75 4 ARG B C 1
ATOM 3118 O O . ARG B 1 4 ? 11.062 22.938 -1.967 1 89.75 4 ARG B O 1
ATOM 3125 N N . ARG B 1 5 ? 10.891 20.719 -2.111 1 92.44 5 ARG B N 1
ATOM 3126 C CA . ARG B 1 5 ? 10.75 20.688 -3.562 1 92.44 5 ARG B CA 1
ATOM 3127 C C . ARG B 1 5 ? 9.289 20.516 -3.967 1 92.44 5 ARG B C 1
ATOM 3129 O O . ARG B 1 5 ? 8.891 20.953 -5.051 1 92.44 5 ARG B O 1
ATOM 3136 N N . PHE B 1 6 ? 8.555 19.938 -3.041 1 95.19 6 PHE B N 1
ATOM 3137 C CA . PHE B 1 6 ? 7.172 19.609 -3.389 1 95.19 6 PHE B CA 1
ATOM 3138 C C . PHE B 1 6 ? 6.23 19.953 -2.242 1 95.19 6 PHE B C 1
ATOM 3140 O O . PHE B 1 6 ? 6.648 20 -1.082 1 95.19 6 PHE B O 1
ATOM 3147 N N . VAL B 1 7 ? 5.047 20.25 -2.611 1 95.12 7 VAL B N 1
ATOM 3148 C CA . VAL B 1 7 ? 3.939 20.281 -1.66 1 95.12 7 VAL B CA 1
ATOM 3149 C C . VAL B 1 7 ? 2.973 19.141 -1.951 1 95.12 7 VAL B C 1
ATOM 3151 O O . VAL B 1 7 ? 2.525 18.969 -3.088 1 95.12 7 VAL B O 1
ATOM 3154 N N . ASN B 1 8 ? 2.711 18.375 -0.916 1 95.88 8 ASN B N 1
ATOM 3155 C CA . ASN B 1 8 ? 1.838 17.219 -1.088 1 95.88 8 ASN B CA 1
ATOM 3156 C C . ASN B 1 8 ? 0.397 17.547 -0.702 1 95.88 8 ASN B C 1
ATOM 3158 O O . ASN B 1 8 ? 0.157 18.344 0.206 1 95.88 8 ASN B O 1
ATOM 3162 N N . LEU B 1 9 ? -0.509 16.953 -1.423 1 96.81 9 LEU B N 1
ATOM 3163 C CA . LEU B 1 9 ? -1.936 17.062 -1.142 1 96.81 9 LEU B CA 1
ATOM 3164 C C . LEU B 1 9 ? -2.576 15.68 -1.024 1 96.81 9 LEU B C 1
ATOM 3166 O O . LEU B 1 9 ? -2.236 14.766 -1.779 1 96.81 9 LEU B O 1
ATOM 3170 N N . LEU B 1 10 ? -3.389 15.539 -0.1 1 97.06 10 LEU B N 1
ATOM 3171 C CA . LEU B 1 10 ? -4.297 14.398 -0.087 1 97.06 10 LEU B CA 1
ATOM 3172 C C . LEU B 1 10 ? -5.664 14.781 -0.643 1 97.06 10 LEU B C 1
ATOM 3174 O O . LEU B 1 10 ? -6.32 15.688 -0.118 1 97.06 10 LEU B O 1
ATOM 3178 N N . VAL B 1 11 ? -6.074 14.109 -1.65 1 97.12 11 VAL B N 1
ATOM 3179 C CA . VAL B 1 11 ? -7.348 14.406 -2.301 1 97.12 11 VAL B CA 1
ATOM 3180 C C . VAL B 1 11 ? -8.281 13.203 -2.17 1 97.12 11 VAL B C 1
ATOM 3182 O O . VAL B 1 11 ? -7.891 12.07 -2.459 1 97.12 11 VAL B O 1
ATOM 3185 N N . ALA B 1 12 ? -9.508 13.453 -1.763 1 95.81 12 ALA B N 1
ATOM 3186 C CA . ALA B 1 12 ? -10.508 12.398 -1.604 1 95.81 12 ALA B CA 1
ATOM 3187 C C . ALA B 1 12 ? -11.492 12.406 -2.768 1 95.81 12 ALA B C 1
ATOM 3189 O O . ALA B 1 12 ? -12.008 13.461 -3.154 1 95.81 12 ALA B O 1
ATOM 3190 N N . ASN B 1 13 ? -11.641 11.312 -3.33 1 92.94 13 ASN B N 1
ATOM 3191 C CA . ASN B 1 13 ? -12.727 11.078 -4.281 1 92.94 13 ASN B CA 1
ATOM 3192 C C . ASN B 1 13 ? -13.859 10.273 -3.656 1 92.94 13 ASN B C 1
ATOM 3194 O O . ASN B 1 13 ? -13.742 9.062 -3.477 1 92.94 13 ASN B O 1
ATOM 3198 N N . ARG B 1 14 ? -14.906 10.883 -3.404 1 87.19 14 ARG B N 1
ATOM 3199 C CA . ARG B 1 14 ? -15.992 10.258 -2.648 1 87.19 14 ARG B CA 1
ATOM 3200 C C . ARG B 1 14 ? -16.75 9.25 -3.508 1 87.19 14 ARG B C 1
ATOM 3202 O O . ARG B 1 14 ? -17.25 8.25 -2.996 1 87.19 14 ARG B O 1
ATOM 3209 N N . THR B 1 15 ? -16.781 9.516 -4.727 1 84.25 15 THR B N 1
ATOM 3210 C CA . THR B 1 15 ? -17.484 8.617 -5.633 1 84.25 15 THR B CA 1
ATOM 3211 C C . THR B 1 15 ? -16.766 7.273 -5.73 1 84.25 15 THR B C 1
ATOM 3213 O O . THR B 1 15 ? -17.406 6.219 -5.672 1 84.25 15 THR B O 1
ATOM 3216 N N . ARG B 1 16 ? -15.531 7.34 -5.758 1 85.25 16 ARG B N 1
ATOM 3217 C CA . ARG B 1 16 ? -14.734 6.125 -5.922 1 85.25 16 ARG B CA 1
ATOM 3218 C C . ARG B 1 16 ? -14.227 5.621 -4.574 1 85.25 16 ARG B C 1
ATOM 3220 O O . ARG B 1 16 ? -13.602 4.559 -4.504 1 85.25 16 ARG B O 1
ATOM 3227 N N . CYS B 1 17 ? -14.438 6.406 -3.523 1 88.06 17 CYS B N 1
ATOM 3228 C CA . CYS B 1 17 ? -13.961 6.094 -2.18 1 88.06 17 CYS B CA 1
ATOM 3229 C C . CYS B 1 17 ? -12.453 5.898 -2.17 1 88.06 17 CYS B C 1
ATOM 3231 O O . CYS B 1 17 ? -11.945 4.957 -1.553 1 88.06 17 CYS B O 1
ATOM 3233 N N . THR B 1 18 ? -11.828 6.68 -2.973 1 93 18 THR B N 1
ATOM 3234 C CA . THR B 1 18 ? -10.375 6.594 -3.061 1 93 18 THR B CA 1
ATOM 3235 C C . THR B 1 18 ? -9.727 7.875 -2.551 1 93 18 THR B C 1
ATOM 3237 O O . THR B 1 18 ? -10.375 8.922 -2.479 1 93 18 THR B O 1
ATOM 3240 N N . TYR B 1 19 ? -8.555 7.773 -2.145 1 96.38 19 TYR B N 1
ATOM 3241 C CA . TYR B 1 19 ? -7.688 8.883 -1.775 1 96.38 19 TYR B CA 1
ATOM 3242 C C . TYR B 1 19 ? -6.43 8.906 -2.639 1 96.38 19 TYR B C 1
ATOM 3244 O O . TYR B 1 19 ? -5.855 7.852 -2.93 1 96.38 19 TYR B O 1
ATOM 3252 N N . SER B 1 20 ? -6.066 10.055 -3.092 1 96.75 20 SER B N 1
ATOM 3253 C CA . SER B 1 20 ? -4.875 10.156 -3.926 1 96.75 20 SER B CA 1
ATOM 3254 C C . SER B 1 20 ? -3.895 11.188 -3.363 1 96.75 20 SER B C 1
ATOM 3256 O O . SER B 1 20 ? -4.305 12.227 -2.85 1 96.75 20 SER B O 1
ATOM 3258 N N . LEU B 1 21 ? -2.662 10.75 -3.354 1 96.88 21 LEU B N 1
ATOM 3259 C CA . LEU B 1 21 ? -1.583 11.695 -3.088 1 96.88 21 LEU B CA 1
ATOM 3260 C C . LEU B 1 21 ? -1.201 12.453 -4.352 1 96.88 21 LEU B C 1
ATOM 3262 O O . LEU B 1 21 ? -0.923 11.844 -5.387 1 96.88 21 LEU B O 1
ATOM 3266 N N . ARG B 1 22 ? -1.279 13.773 -4.234 1 96.56 22 ARG B N 1
ATOM 3267 C CA . ARG B 1 22 ? -0.895 14.641 -5.344 1 96.56 22 ARG B CA 1
ATOM 3268 C C . ARG B 1 22 ? 0.225 15.594 -4.93 1 96.56 22 ARG B C 1
ATOM 3270 O O . ARG B 1 22 ? 0.321 15.977 -3.766 1 96.56 22 ARG B O 1
ATOM 3277 N N . ARG B 1 23 ? 1.094 15.969 -5.934 1 95.12 23 ARG B N 1
ATOM 3278 C CA . ARG B 1 23 ? 2.281 16.734 -5.562 1 95.12 23 ARG B CA 1
ATOM 3279 C C . ARG B 1 23 ? 2.465 17.938 -6.48 1 95.12 23 ARG B C 1
ATOM 3281 O O . ARG B 1 23 ? 2.633 17.781 -7.691 1 95.12 23 ARG B O 1
ATOM 3288 N N . PHE B 1 24 ? 2.438 19.125 -5.887 1 95.75 24 PHE B N 1
ATOM 3289 C CA . PHE B 1 24 ? 2.822 20.312 -6.637 1 95.75 24 PHE B CA 1
ATOM 3290 C C . PHE B 1 24 ? 4.34 20.469 -6.664 1 95.75 24 PHE B C 1
ATOM 3292 O O . PHE B 1 24 ? 4.988 20.453 -5.621 1 95.75 24 PHE B O 1
ATOM 3299 N N . ASP B 1 25 ? 4.828 20.594 -7.797 1 94.62 25 ASP B N 1
ATOM 3300 C CA . ASP B 1 25 ? 6.246 20.891 -7.973 1 94.62 25 ASP B CA 1
ATOM 3301 C C . ASP B 1 25 ? 6.516 22.391 -7.762 1 94.62 25 ASP B C 1
ATOM 3303 O O . ASP B 1 25 ? 6.07 23.219 -8.547 1 94.62 25 ASP B O 1
ATOM 3307 N N . LEU B 1 26 ? 7.277 22.719 -6.785 1 93.69 26 LEU B N 1
ATOM 3308 C CA . LEU B 1 26 ? 7.484 24.109 -6.398 1 93.69 26 LEU B CA 1
ATOM 3309 C C . LEU B 1 26 ? 8.453 24.812 -7.348 1 93.69 26 LEU B C 1
ATOM 3311 O O . LEU B 1 26 ? 8.578 26.031 -7.34 1 93.69 26 LEU B O 1
ATOM 3315 N N . SER B 1 27 ? 9.109 24 -8.156 1 90.62 27 SER B N 1
ATOM 3316 C CA . SER B 1 27 ? 10.023 24.594 -9.133 1 90.62 27 SER B CA 1
ATOM 3317 C C . SER B 1 27 ? 9.266 25.375 -10.203 1 90.62 27 SER B C 1
ATOM 3319 O O . SER B 1 27 ? 9.852 26.219 -10.891 1 90.62 27 SER B O 1
ATOM 3321 N N . GLN B 1 28 ? 8.008 25.109 -10.328 1 85.94 28 GLN B N 1
ATOM 3322 C CA . GLN B 1 28 ? 7.203 25.797 -11.336 1 85.94 28 GLN B CA 1
ATOM 3323 C C . GLN B 1 28 ? 6.758 27.172 -10.844 1 85.94 28 GLN B C 1
ATOM 3325 O O . GLN B 1 28 ? 6.121 27.922 -11.586 1 85.94 28 GLN B O 1
ATOM 3330 N N . ASN B 1 29 ? 7.109 27.641 -9.648 1 74.12 29 ASN B N 1
ATOM 3331 C CA . ASN B 1 29 ? 6.926 28.938 -9.016 1 74.12 29 ASN B CA 1
ATOM 3332 C C . ASN B 1 29 ? 5.484 29.422 -9.148 1 74.12 29 ASN B C 1
ATOM 3334 O O . ASN B 1 29 ? 5.242 30.578 -9.5 1 74.12 29 ASN B O 1
ATOM 3338 N N . GLN B 1 30 ? 4.598 28.516 -8.812 1 86 30 GLN B N 1
ATOM 3339 C CA . GLN B 1 30 ? 3.184 28.828 -9 1 86 30 GLN B CA 1
ATOM 3340 C C . GLN B 1 30 ? 2.658 29.719 -7.883 1 86 30 GLN B C 1
ATOM 3342 O O . GLN B 1 30 ? 1.619 30.359 -8.031 1 86 30 GLN B O 1
ATOM 3347 N N . PHE B 1 31 ? 3.465 29.844 -6.82 1 93.75 31 PHE B N 1
ATOM 3348 C CA . PHE B 1 31 ? 2.863 30.469 -5.648 1 93.75 31 PHE B CA 1
ATOM 3349 C C . PHE B 1 31 ? 3.619 31.734 -5.262 1 93.75 31 PHE B C 1
ATOM 3351 O O . PHE B 1 31 ? 3.17 32.5 -4.402 1 93.75 31 PHE B O 1
ATOM 3358 N N . PHE B 1 32 ? 4.707 32 -5.973 1 95 32 PHE B N 1
ATOM 3359 C CA . PHE B 1 32 ? 5.527 33.156 -5.566 1 95 32 PHE B CA 1
ATOM 3360 C C . PHE B 1 32 ? 5.898 34 -6.77 1 95 32 PHE B C 1
ATOM 3362 O O . PHE B 1 32 ? 6.023 33.5 -7.887 1 95 32 PHE B O 1
ATOM 3369 N N . TYR B 1 33 ? 6.031 35.25 -6.473 1 94.25 33 TYR B N 1
ATOM 3370 C CA . TYR B 1 33 ? 6.535 36.156 -7.5 1 94.25 33 TYR B CA 1
ATOM 3371 C C . TYR B 1 33 ? 8.031 35.938 -7.719 1 94.25 33 TYR B C 1
ATOM 3373 O O . TYR B 1 33 ? 8.781 35.719 -6.762 1 94.25 33 TYR B O 1
ATOM 3381 N N . ASP B 1 34 ? 8.445 36.062 -8.914 1 87.5 34 ASP B N 1
ATOM 3382 C CA . ASP B 1 34 ? 9.797 35.688 -9.32 1 87.5 34 ASP B CA 1
ATOM 3383 C C . ASP B 1 34 ? 10.797 36.781 -9 1 87.5 34 ASP B C 1
ATOM 3385 O O . ASP B 1 34 ? 11.977 36.531 -8.758 1 87.5 34 ASP B O 1
ATOM 3389 N N . SER B 1 35 ? 10.359 38.031 -9.062 1 89.88 35 SER B N 1
ATOM 3390 C CA . SER B 1 35 ? 11.281 39.125 -8.891 1 89.88 35 SER B CA 1
ATOM 3391 C C . SER B 1 35 ? 10.867 40.031 -7.723 1 89.88 35 SER B C 1
ATOM 3393 O O . SER B 1 35 ? 9.688 40.125 -7.402 1 89.88 35 SER B O 1
ATOM 3395 N N . PRO B 1 36 ? 11.898 40.656 -7.184 1 87.81 36 PRO B N 1
ATOM 3396 C CA . PRO B 1 36 ? 11.578 41.594 -6.109 1 87.81 36 PRO B CA 1
ATOM 3397 C C . PRO B 1 36 ? 10.664 42.719 -6.574 1 87.81 36 PRO B C 1
ATOM 3399 O O . PRO B 1 36 ? 9.836 43.219 -5.797 1 87.81 36 PRO B O 1
ATOM 3402 N N . GLU B 1 37 ? 10.859 43.094 -7.773 1 90.06 37 GLU B N 1
ATOM 3403 C CA . GLU B 1 37 ? 10.016 44.125 -8.328 1 90.06 37 GLU B CA 1
ATOM 3404 C C . GLU B 1 37 ? 8.547 43.719 -8.375 1 90.06 37 GLU B C 1
ATOM 3406 O O . GLU B 1 37 ? 7.656 44.469 -8.023 1 90.06 37 GLU B O 1
ATOM 3411 N N . GLU B 1 38 ? 8.375 42.531 -8.812 1 90.88 38 GLU B N 1
ATOM 3412 C CA . GLU B 1 38 ? 7.012 42 -8.844 1 90.88 38 GLU B CA 1
ATOM 3413 C C . GLU B 1 38 ? 6.426 41.875 -7.441 1 90.88 38 GLU B C 1
ATOM 3415 O O . GLU B 1 38 ? 5.25 42.188 -7.227 1 90.88 38 GLU B O 1
ATOM 3420 N N . LEU B 1 39 ? 7.273 41.469 -6.602 1 90.5 39 LEU B N 1
ATOM 3421 C CA . LEU B 1 39 ? 6.836 41.344 -5.215 1 90.5 39 LEU B CA 1
ATOM 3422 C C . LEU B 1 39 ? 6.434 42.688 -4.648 1 90.5 39 LEU B C 1
ATOM 3424 O O . LEU B 1 39 ? 5.41 42.812 -3.967 1 90.5 39 LEU B O 1
ATOM 3428 N N . ALA B 1 40 ? 7.195 43.656 -4.922 1 88.44 40 ALA B N 1
ATOM 3429 C CA . ALA B 1 40 ? 6.918 45 -4.426 1 88.44 40 ALA B CA 1
ATOM 3430 C C . ALA B 1 40 ? 5.617 45.531 -5.016 1 88.44 40 ALA B C 1
ATOM 3432 O O . ALA B 1 40 ? 4.879 46.25 -4.34 1 88.44 40 ALA B O 1
ATOM 3433 N N . SER B 1 41 ? 5.375 45.125 -6.195 1 88.12 41 SER B N 1
ATOM 3434 C CA . SER B 1 41 ? 4.215 45.656 -6.91 1 88.12 41 SER B CA 1
ATOM 3435 C C . SER B 1 41 ? 2.945 44.906 -6.539 1 88.12 41 SER B C 1
ATOM 3437 O O . SER B 1 41 ? 1.859 45.469 -6.5 1 88.12 41 SER B O 1
ATOM 3439 N N . HIS B 1 42 ? 3.102 43.625 -6.297 1 86.88 42 HIS B N 1
ATOM 3440 C CA . HIS B 1 42 ? 1.891 42.812 -6.211 1 86.88 42 HIS B CA 1
ATOM 3441 C C . HIS B 1 42 ? 1.761 42.156 -4.836 1 86.88 42 HIS B C 1
ATOM 3443 O O . HIS B 1 42 ? 0.672 41.75 -4.453 1 86.88 42 HIS B O 1
ATOM 3449 N N . GLY B 1 43 ? 2.92 42.125 -4.223 1 88.06 43 GLY B N 1
ATOM 3450 C CA . GLY B 1 43 ? 2.877 41.562 -2.889 1 88.06 43 GLY B CA 1
ATOM 3451 C C . GLY B 1 43 ? 2.102 42.406 -1.895 1 88.06 43 GLY B C 1
ATOM 3452 O O . GLY B 1 43 ? 2.059 43.625 -2.014 1 88.06 43 GLY B O 1
ATOM 3453 N N . ARG B 1 44 ? 1.507 41.688 -0.958 1 88.94 44 ARG B N 1
ATOM 3454 C CA . ARG B 1 44 ? 0.724 42.406 0.044 1 88.94 44 ARG B CA 1
ATOM 3455 C C . ARG B 1 44 ? 1.158 42 1.455 1 88.94 44 ARG B C 1
ATOM 3457 O O . ARG B 1 44 ? 1.228 40.812 1.789 1 88.94 44 ARG B O 1
ATOM 3464 N N . VAL B 1 45 ? 1.359 43 2.232 1 89.38 45 VAL B N 1
ATOM 3465 C CA . VAL B 1 45 ? 1.713 42.75 3.627 1 89.38 45 VAL B CA 1
ATOM 3466 C C . VAL B 1 45 ? 0.447 42.5 4.445 1 89.38 45 VAL B C 1
ATOM 3468 O O . VAL B 1 45 ? -0.455 43.344 4.473 1 89.38 45 VAL B O 1
ATOM 3471 N N . LEU B 1 46 ? 0.415 41.344 5.039 1 90.62 46 LEU B N 1
ATOM 3472 C CA . LEU B 1 46 ? -0.732 41.031 5.887 1 90.62 46 LEU B CA 1
ATOM 3473 C C . LEU B 1 46 ? -0.684 41.844 7.184 1 90.62 46 LEU B C 1
ATOM 3475 O O . LEU B 1 46 ? 0.382 42 7.785 1 90.62 46 LEU B O 1
ATOM 3479 N N . PRO B 1 47 ? -1.874 42.312 7.555 1 86.94 47 PRO B N 1
ATOM 3480 C CA . PRO B 1 47 ? -1.887 43.094 8.789 1 86.94 47 PRO B CA 1
ATOM 3481 C C . PRO B 1 47 ? -1.693 42.25 10.039 1 86.94 47 PRO B C 1
ATOM 3483 O O . PRO B 1 47 ? -2.172 41.125 10.094 1 86.94 47 PRO B O 1
ATOM 3486 N N . ILE B 1 48 ? -0.992 42.812 10.938 1 85.69 48 ILE B N 1
ATOM 3487 C CA . ILE B 1 48 ? -0.854 42.156 12.234 1 85.69 48 ILE B CA 1
ATOM 3488 C C . ILE B 1 48 ? -2.074 42.438 13.102 1 85.69 48 ILE B C 1
ATOM 3490 O O . ILE B 1 48 ? -2.496 43.594 13.203 1 85.69 48 ILE B O 1
ATOM 3494 N N . GLN B 1 49 ? -2.656 41.406 13.625 1 79.75 49 GLN B N 1
ATOM 3495 C CA . GLN B 1 49 ? -3.828 41.562 14.477 1 79.75 49 GLN B CA 1
ATOM 3496 C C . GLN B 1 49 ? -3.434 41.625 15.953 1 79.75 49 GLN B C 1
ATOM 3498 O O . GLN B 1 49 ? -2.658 40.781 16.422 1 79.75 49 GLN B O 1
ATOM 3503 N N . LYS B 1 50 ? -3.744 42.75 16.609 1 68.69 50 LYS B N 1
ATOM 3504 C CA . LYS B 1 50 ? -3.51 42.844 18.047 1 68.69 50 LYS B CA 1
ATOM 3505 C C . LYS B 1 50 ? -4.66 42.219 18.844 1 68.69 50 LYS B C 1
ATOM 3507 O O . LYS B 1 50 ? -5.828 42.5 18.562 1 68.69 50 LYS B O 1
ATOM 3512 N N . TYR B 1 51 ? -4.492 41 19.281 1 58.81 51 TYR B N 1
ATOM 3513 C CA . TYR B 1 51 ? -5.57 40.406 20.047 1 58.81 51 TYR B CA 1
ATOM 3514 C C . TYR B 1 51 ? -5.496 40.812 21.516 1 58.81 51 TYR B C 1
ATOM 3516 O O . TYR B 1 51 ? -4.422 40.75 22.125 1 58.81 51 TYR B O 1
ATOM 3524 N N . THR B 1 52 ? -6.344 41.812 21.922 1 50.44 52 THR B N 1
ATOM 3525 C CA . THR B 1 52 ? -6.52 42.062 23.344 1 50.44 52 THR B CA 1
ATOM 3526 C C . THR B 1 52 ? -7.238 40.906 24.031 1 50.44 52 THR B C 1
ATOM 3528 O O . THR B 1 52 ? -8.156 40.312 23.469 1 50.44 52 THR B O 1
ATOM 3531 N N . GLU B 1 53 ? -6.766 40.5 25.203 1 46.94 53 GLU B N 1
ATOM 3532 C CA . GLU B 1 53 ? -7.359 39.562 26.141 1 46.94 53 GLU B CA 1
ATOM 3533 C C . GLU B 1 53 ? -8.844 39.844 26.359 1 46.94 53 GLU B C 1
ATOM 3535 O O . GLU B 1 53 ? -9.234 41 26.531 1 46.94 53 GLU B O 1
ATOM 3540 N N . GLY B 1 54 ? -9.898 38.906 26.125 1 44.81 54 GLY B N 1
ATOM 3541 C CA . GLY B 1 54 ? -11.336 39 26.344 1 44.81 54 GLY B CA 1
ATOM 3542 C C . GLY B 1 54 ? -12.125 39.125 25.047 1 44.81 54 GLY B C 1
ATOM 3543 O O . GLY B 1 54 ? -13.359 39.219 25.078 1 44.81 54 GLY B O 1
ATOM 3544 N N . SER B 1 55 ? -11.555 39.594 24.109 1 39.81 55 SER B N 1
ATOM 3545 C CA . SER B 1 55 ? -12.359 39.781 22.906 1 39.81 55 SER B CA 1
ATOM 3546 C C . SER B 1 55 ? -12.711 38.406 22.281 1 39.81 55 SER B C 1
ATOM 3548 O O . SER B 1 55 ? -11.82 37.625 21.984 1 39.81 55 SER B O 1
ATOM 3550 N N . ALA B 1 56 ? -13.797 37.938 22.672 1 37.66 56 ALA B N 1
ATOM 3551 C CA . ALA B 1 56 ? -14.43 36.75 22.109 1 37.66 56 ALA B CA 1
ATOM 3552 C C . ALA B 1 56 ? -14.164 36.625 20.609 1 37.66 56 ALA B C 1
ATOM 3554 O O . ALA B 1 56 ? -13.891 37.625 19.953 1 37.66 56 ALA B O 1
ATOM 3555 N N . TYR B 1 57 ? -14.109 35.344 20.156 1 41.69 57 TYR B N 1
ATOM 3556 C CA . TYR B 1 57 ? -14.109 34.844 18.781 1 41.69 57 TYR B CA 1
ATOM 3557 C C . TYR B 1 57 ? -15.023 35.688 17.891 1 41.69 57 TYR B C 1
ATOM 3559 O O . TYR B 1 57 ? -16.25 35.5 17.906 1 41.69 57 TYR B O 1
ATOM 3567 N N . SER B 1 58 ? -15.125 37 17.938 1 36.5 58 SER B N 1
ATOM 3568 C CA . SER B 1 58 ? -16.031 37.438 16.891 1 36.5 58 SER B CA 1
ATOM 3569 C C . SER B 1 58 ? -15.578 36.969 15.523 1 36.5 58 SER B C 1
ATOM 3571 O O . SER B 1 58 ? -14.414 37.156 15.148 1 36.5 58 SER B O 1
ATOM 3573 N N . PRO B 1 59 ? -16.094 35.906 15.055 1 42 59 PRO B N 1
ATOM 3574 C CA . PRO B 1 59 ? -15.781 35.688 13.641 1 42 59 PRO B CA 1
ATOM 3575 C C . PRO B 1 59 ? -15.43 36.969 12.906 1 42 59 PRO B C 1
ATOM 3577 O O . PRO B 1 59 ? -16.234 37.875 12.844 1 42 59 PRO B O 1
ATOM 3580 N N . LEU B 1 60 ? -14.344 37.5 13.102 1 41.94 60 LEU B N 1
ATOM 3581 C CA . LEU B 1 60 ? -13.961 38.75 12.438 1 41.94 60 LEU B CA 1
ATOM 3582 C C . LEU B 1 60 ? -14.578 38.844 11.047 1 41.94 60 LEU B C 1
ATOM 3584 O O . LEU B 1 60 ? -14.336 37.969 10.203 1 41.94 60 LEU B O 1
ATOM 3588 N N . LYS B 1 61 ? -15.797 39.281 11.047 1 43.94 61 LYS B N 1
ATOM 3589 C CA . LYS B 1 61 ? -16.344 39.688 9.758 1 43.94 61 LYS B CA 1
ATOM 3590 C C . LYS B 1 61 ? -15.289 40.344 8.898 1 43.94 61 LYS B C 1
ATOM 3592 O O . LYS B 1 61 ? -14.492 41.156 9.398 1 43.94 61 LYS B O 1
ATOM 3597 N N . ARG B 1 62 ? -14.859 39.625 7.824 1 48.59 62 ARG B N 1
ATOM 3598 C CA . ARG B 1 62 ? -14.109 40.375 6.84 1 48.59 62 ARG B CA 1
ATOM 3599 C C . ARG B 1 62 ? -14.555 41.844 6.836 1 48.59 62 ARG B C 1
ATOM 3601 O O . ARG B 1 62 ? -15.727 42.156 6.621 1 48.59 62 ARG B O 1
ATOM 3608 N N . LYS B 1 63 ? -14.023 42.75 7.715 1 44.94 63 LYS B N 1
ATOM 3609 C CA . LYS B 1 63 ? -14.367 44.188 7.566 1 44.94 63 LYS B CA 1
ATOM 3610 C C . LYS B 1 63 ? -14.453 44.562 6.094 1 44.94 63 LYS B C 1
ATOM 3612 O O . LYS B 1 63 ? -13.57 44.219 5.305 1 44.94 63 LYS B O 1
ATOM 3617 N N . LYS B 1 64 ? -15.656 44.75 5.664 1 44.19 64 LYS B N 1
ATOM 3618 C CA . LYS B 1 64 ? -15.797 45.469 4.391 1 44.19 64 LYS B CA 1
ATOM 3619 C C . LYS B 1 64 ? -14.766 46.562 4.258 1 44.19 64 LYS B C 1
ATOM 3621 O O . LYS B 1 64 ? -14.609 47.406 5.168 1 44.19 64 LYS B O 1
ATOM 3626 N N . ALA B 1 65 ? -13.648 46.25 3.639 1 41.38 65 ALA B N 1
ATOM 3627 C CA . ALA B 1 65 ? -12.773 47.406 3.344 1 41.38 65 ALA B CA 1
ATOM 3628 C C . ALA B 1 65 ? -13.586 48.656 3.078 1 41.38 65 ALA B C 1
ATOM 3630 O O . ALA B 1 65 ? -14.297 48.75 2.076 1 41.38 65 ALA B O 1
ATOM 3631 N N . ASN B 1 66 ? -14.219 49.219 3.926 1 37.31 66 ASN B N 1
ATOM 3632 C CA . ASN B 1 66 ? -14.867 50.5 3.656 1 37.31 66 ASN B CA 1
ATOM 3633 C C . ASN B 1 66 ? -14.008 51.375 2.754 1 37.31 66 ASN B C 1
ATOM 3635 O O . ASN B 1 66 ? -14.312 52.562 2.551 1 37.31 66 ASN B O 1
ATOM 3639 N N . ASP B 1 67 ? -12.625 51.219 2.783 1 44 67 ASP B N 1
ATOM 3640 C CA . ASP B 1 67 ? -11.891 52.188 2.01 1 44 67 ASP B CA 1
ATOM 3641 C C . ASP B 1 67 ? -12.133 52.031 0.512 1 44 67 ASP B C 1
ATOM 3643 O O . ASP B 1 67 ? -11.898 50.938 -0.029 1 44 67 ASP B O 1
ATOM 3647 N N . LYS B 1 68 ? -12.938 52.75 -0.118 1 46.56 68 LYS B N 1
ATOM 3648 C CA . LYS B 1 68 ? -13.25 52.938 -1.533 1 46.56 68 LYS B CA 1
ATOM 3649 C C . LYS B 1 68 ? -12.078 52.5 -2.414 1 46.56 68 LYS B C 1
ATOM 3651 O O . LYS B 1 68 ? -12.25 52.281 -3.613 1 46.56 68 LYS B O 1
ATOM 3656 N N . ASN B 1 69 ? -10.82 52.656 -2.029 1 45.5 69 ASN B N 1
ATOM 3657 C CA . ASN B 1 69 ? -9.672 52.5 -2.916 1 45.5 69 ASN B CA 1
ATOM 3658 C C . ASN B 1 69 ? -9.117 51.094 -2.904 1 45.5 69 ASN B C 1
ATOM 3660 O O . ASN B 1 69 ? -8.094 50.812 -3.527 1 45.5 69 ASN B O 1
ATOM 3664 N N . LYS B 1 70 ? -9.461 50.281 -1.937 1 54.62 70 LYS B N 1
ATOM 3665 C CA . LYS B 1 70 ? -8.844 48.969 -1.986 1 54.62 70 LYS B CA 1
ATOM 3666 C C . LYS B 1 70 ? -9.648 48.031 -2.877 1 54.62 70 LYS B C 1
ATOM 3668 O O . LYS B 1 70 ? -10.805 47.719 -2.574 1 54.62 70 LYS B O 1
ATOM 3673 N N . LYS B 1 71 ? -9.281 47.969 -4.062 1 55.69 71 LYS B N 1
ATOM 3674 C CA . LYS B 1 71 ? -9.906 47.25 -5.152 1 55.69 71 LYS B CA 1
ATOM 3675 C C . LYS B 1 71 ? -9.938 45.75 -4.852 1 55.69 71 LYS B C 1
ATOM 3677 O O . LYS B 1 71 ? -8.891 45.094 -4.777 1 55.69 71 LYS B O 1
ATOM 3682 N N . GLN B 1 72 ? -10.977 45.156 -4.176 1 65.19 72 GLN B N 1
ATOM 3683 C CA . GLN B 1 72 ? -11.242 43.719 -4.109 1 65.19 72 GLN B CA 1
ATOM 3684 C C . GLN B 1 72 ? -11.117 43.094 -5.484 1 65.19 72 GLN B C 1
ATOM 3686 O O . GLN B 1 72 ? -11.547 43.656 -6.488 1 65.19 72 GLN B O 1
ATOM 3691 N N . LEU B 1 73 ? -10.234 42.062 -5.492 1 70.25 73 LEU B N 1
ATOM 3692 C CA . LEU B 1 73 ? -10.047 41.344 -6.746 1 70.25 73 LEU B CA 1
ATOM 3693 C C . LEU B 1 73 ? -11.328 40.656 -7.164 1 70.25 73 LEU B C 1
ATOM 3695 O O . LEU B 1 73 ? -12.094 40.188 -6.312 1 70.25 73 LEU B O 1
ATOM 3699 N N . ALA B 1 74 ? -11.586 40.688 -8.391 1 76.75 74 ALA B N 1
ATOM 3700 C CA . ALA B 1 74 ? -12.617 39.844 -8.945 1 76.75 74 ALA B CA 1
ATOM 3701 C C . ALA B 1 74 ? -12.156 38.375 -8.969 1 76.75 74 ALA B C 1
ATOM 3703 O O . ALA B 1 74 ? -10.961 38.094 -9.039 1 76.75 74 ALA B O 1
ATOM 3704 N N . ALA B 1 75 ? -13.102 37.5 -8.797 1 80.38 75 ALA B N 1
ATOM 3705 C CA . ALA B 1 75 ? -12.797 36.094 -8.836 1 80.38 75 ALA B CA 1
ATOM 3706 C C . ALA B 1 75 ? -11.984 35.719 -10.07 1 80.38 75 ALA B C 1
ATOM 3708 O O . ALA B 1 75 ? -11.094 34.875 -10.023 1 80.38 75 ALA B O 1
ATOM 3709 N N . SER B 1 76 ? -12.258 36.406 -11.086 1 81.06 76 SER B N 1
ATOM 3710 C CA . SER B 1 76 ? -11.586 36.156 -12.359 1 81.06 76 SER B CA 1
ATOM 3711 C C . SER B 1 76 ? -10.125 36.562 -12.312 1 81.06 76 SER B C 1
ATOM 3713 O O . SER B 1 76 ? -9.312 36.125 -13.125 1 81.06 76 SER B O 1
ATOM 3715 N N . ASP B 1 77 ? -9.836 37.406 -11.359 1 83.56 77 ASP B N 1
ATOM 3716 C CA . ASP B 1 77 ? -8.469 37.906 -11.266 1 83.56 77 ASP B CA 1
ATOM 3717 C C . ASP B 1 77 ? -7.562 36.906 -10.539 1 83.56 77 ASP B C 1
ATOM 3719 O O . ASP B 1 77 ? -6.336 37 -10.609 1 83.56 77 ASP B O 1
ATOM 3723 N N . ILE B 1 78 ? -8.211 36.031 -9.891 1 89.5 78 ILE B N 1
ATOM 3724 C CA . ILE B 1 78 ? -7.438 35.031 -9.188 1 89.5 78 ILE B CA 1
ATOM 3725 C C . ILE B 1 78 ? -7.086 33.875 -10.148 1 89.5 78 ILE B C 1
ATOM 3727 O O . ILE B 1 78 ? -7.969 33.312 -10.797 1 89.5 78 ILE B O 1
ATOM 3731 N N . GLY B 1 79 ? -5.82 33.594 -10.281 1 91.25 79 GLY B N 1
ATOM 3732 C CA . GLY B 1 79 ? -5.379 32.531 -11.164 1 91.25 79 GLY B CA 1
ATOM 3733 C C . GLY B 1 79 ? -5.934 31.188 -10.781 1 91.25 79 GLY B C 1
ATOM 3734 O O . GLY B 1 79 ? -6.355 30.969 -9.641 1 91.25 79 GLY B O 1
ATOM 3735 N N . THR B 1 80 ? -5.98 30.312 -11.789 1 94 80 THR B N 1
ATOM 3736 C CA . THR B 1 80 ? -6.445 28.953 -11.57 1 94 80 THR B CA 1
ATOM 3737 C C . THR B 1 80 ? -5.273 27.969 -11.594 1 94 80 THR B C 1
ATOM 3739 O O . THR B 1 80 ? -4.281 28.203 -12.281 1 94 80 THR B O 1
ATOM 3742 N N . ILE B 1 81 ? -5.406 27 -10.781 1 94.88 81 ILE B N 1
ATOM 3743 C CA . ILE B 1 81 ? -4.418 25.922 -10.797 1 94.88 81 ILE B CA 1
ATOM 3744 C C . ILE B 1 81 ? -5.125 24.578 -10.891 1 94.88 81 ILE B C 1
ATOM 3746 O O . ILE B 1 81 ? -6.195 24.375 -10.312 1 94.88 81 ILE B O 1
ATOM 3750 N N . ARG B 1 82 ? -4.52 23.734 -11.672 1 93.44 82 ARG B N 1
ATOM 3751 C CA . ARG B 1 82 ? -5.051 22.375 -11.781 1 93.44 82 ARG B CA 1
ATOM 3752 C C . ARG B 1 82 ? -4.316 21.422 -10.844 1 93.44 82 ARG B C 1
ATOM 3754 O O . ARG B 1 82 ? -3.1 21.516 -10.688 1 93.44 82 ARG B O 1
ATOM 3761 N N . LEU B 1 83 ? -5.086 20.562 -10.289 1 94.38 83 LEU B N 1
ATOM 3762 C CA . LEU B 1 83 ? -4.457 19.547 -9.453 1 94.38 83 LEU B CA 1
ATOM 3763 C C . LEU B 1 83 ? -3.547 18.641 -10.273 1 94.38 83 LEU B C 1
ATOM 3765 O O . LEU B 1 83 ? -3.898 18.25 -11.391 1 94.38 83 LEU B O 1
ATOM 3769 N N . PRO B 1 84 ? -2.396 18.406 -9.734 1 94.25 84 PRO B N 1
ATOM 3770 C CA . PRO B 1 84 ? -1.544 17.438 -10.422 1 94.25 84 PRO B CA 1
ATOM 3771 C C . PRO B 1 84 ? -2.176 16.047 -10.508 1 94.25 84 PRO B C 1
ATOM 3773 O O . PRO B 1 84 ? -3.111 15.742 -9.758 1 94.25 84 PRO B O 1
ATOM 3776 N N . ALA B 1 85 ? -1.651 15.266 -11.422 1 94.69 85 ALA B N 1
ATOM 3777 C CA . ALA B 1 85 ? -2.1 13.883 -11.523 1 94.69 85 ALA B CA 1
ATOM 3778 C C . ALA B 1 85 ? -1.792 13.109 -10.242 1 94.69 85 ALA B C 1
ATOM 3780 O O . ALA B 1 85 ? -0.825 13.422 -9.547 1 94.69 85 ALA B O 1
ATOM 3781 N N . PRO B 1 86 ? -2.635 12.133 -10 1 94.38 86 PRO B N 1
ATOM 3782 C CA . PRO B 1 86 ? -2.355 11.336 -8.797 1 94.38 86 PRO B CA 1
ATOM 3783 C C . PRO B 1 86 ? -0.992 10.648 -8.852 1 94.38 86 PRO B C 1
ATOM 3785 O O . PRO B 1 86 ? -0.631 10.062 -9.867 1 94.38 86 PRO B O 1
ATOM 3788 N N . PHE B 1 87 ? -0.321 10.789 -7.789 1 91.69 87 PHE B N 1
ATOM 3789 C CA . PHE B 1 87 ? 0.974 10.148 -7.609 1 91.69 87 PHE B CA 1
ATOM 3790 C C . PHE B 1 87 ? 0.807 8.75 -7.016 1 91.69 87 PHE B C 1
ATOM 3792 O O . PHE B 1 87 ? 1.558 7.836 -7.352 1 91.69 87 PHE B O 1
ATOM 3799 N N . PHE B 1 88 ? -0.015 8.562 -6.164 1 94.94 88 PHE B N 1
ATOM 3800 C CA . PHE B 1 88 ? -0.364 7.34 -5.457 1 94.94 88 PHE B CA 1
ATOM 3801 C C . PHE B 1 88 ? -1.831 7.352 -5.043 1 94.94 88 PHE B C 1
ATOM 3803 O O . PHE B 1 88 ? -2.344 8.375 -4.586 1 94.94 88 PHE B O 1
ATOM 3810 N N . THR B 1 89 ? -2.51 6.293 -5.328 1 96.81 89 THR B N 1
ATOM 3811 C CA . THR B 1 89 ? -3.922 6.188 -4.98 1 96.81 89 THR B CA 1
ATOM 3812 C C . THR B 1 89 ? -4.168 4.984 -4.07 1 96.81 89 THR B C 1
ATOM 3814 O O . THR B 1 89 ? -3.59 3.916 -4.277 1 96.81 89 THR B O 1
ATOM 3817 N N . MET B 1 90 ? -4.98 5.195 -3.092 1 96.12 90 MET B N 1
ATOM 3818 C CA . MET B 1 90 ? -5.309 4.129 -2.148 1 96.12 90 MET B CA 1
ATOM 3819 C C . MET B 1 90 ? -6.797 4.129 -1.824 1 96.12 90 MET B C 1
ATOM 3821 O O . MET B 1 90 ? -7.453 5.172 -1.893 1 96.12 90 MET B O 1
ATOM 3825 N N . ARG B 1 91 ? -7.285 3.027 -1.479 1 93.38 91 ARG B N 1
ATOM 3826 C CA . ARG B 1 91 ? -8.664 2.852 -1.036 1 93.38 91 ARG B CA 1
ATOM 3827 C C . ARG B 1 91 ? -8.734 1.974 0.209 1 93.38 91 ARG B C 1
ATOM 3829 O O . ARG B 1 91 ? -8.258 0.834 0.199 1 93.38 91 ARG B O 1
ATOM 3836 N N . PRO B 1 92 ? -9.242 2.475 1.26 1 91.06 92 PRO B N 1
ATOM 3837 C CA . PRO B 1 92 ? -9.484 1.609 2.416 1 91.06 92 PRO B CA 1
ATOM 3838 C C . PRO B 1 92 ? -10.578 0.576 2.162 1 91.06 92 PRO B C 1
ATOM 3840 O O . PRO B 1 92 ? -11.586 0.881 1.512 1 91.06 92 PRO B O 1
ATOM 3843 N N . THR B 1 93 ? -10.312 -0.608 2.637 1 87.31 93 THR B N 1
ATOM 3844 C CA . THR B 1 93 ? -11.336 -1.644 2.516 1 87.31 93 THR B CA 1
ATOM 3845 C C . THR B 1 93 ? -12.188 -1.718 3.781 1 87.31 93 THR B C 1
ATOM 3847 O O . THR B 1 93 ? -11.656 -1.717 4.891 1 87.31 93 THR B O 1
ATOM 3850 N N . PRO B 1 94 ? -13.461 -1.765 3.516 1 81.75 94 PRO B N 1
ATOM 3851 C CA . PRO B 1 94 ? -14.312 -1.898 4.703 1 81.75 94 PRO B CA 1
ATOM 3852 C C . PRO B 1 94 ? -14.195 -3.273 5.355 1 81.75 94 PRO B C 1
ATOM 3854 O O . PRO B 1 94 ? -13.719 -4.223 4.727 1 81.75 94 PRO B O 1
ATOM 3857 N N . CYS B 1 95 ? -14.414 -3.256 6.648 1 74.12 95 CYS B N 1
ATOM 3858 C CA . CYS B 1 95 ? -14.477 -4.523 7.367 1 74.12 95 CYS B CA 1
ATOM 3859 C C . CYS B 1 95 ? -15.922 -4.895 7.688 1 74.12 95 CYS B C 1
ATOM 3861 O O . CYS B 1 95 ? -16.812 -4.047 7.621 1 74.12 95 CYS B O 1
ATOM 3863 N N . ARG B 1 96 ? -16.156 -6.148 7.945 1 68.56 96 ARG B N 1
ATOM 3864 C CA . ARG B 1 96 ? -17.484 -6.602 8.375 1 68.56 96 ARG B CA 1
ATOM 3865 C C . ARG B 1 96 ? -17.641 -6.469 9.883 1 68.56 96 ARG B C 1
ATOM 3867 O O . ARG B 1 96 ? -16.781 -6.906 10.648 1 68.56 96 ARG B O 1
ATOM 3874 N N . PRO B 1 97 ? -18.75 -5.859 10.227 1 64.88 97 PRO B N 1
ATOM 3875 C CA . PRO B 1 97 ? -19.812 -5.141 9.516 1 64.88 97 PRO B CA 1
ATOM 3876 C C . PRO B 1 97 ? -19.406 -3.723 9.125 1 64.88 97 PRO B C 1
ATOM 3878 O O . PRO B 1 97 ? -18.594 -3.102 9.805 1 64.88 97 PRO B O 1
ATOM 3881 N N . GLY B 1 98 ? -19.906 -3.336 8.008 1 63.03 98 GLY B N 1
ATOM 3882 C CA . GLY B 1 98 ? -19.594 -1.996 7.531 1 63.03 98 GLY B CA 1
ATOM 3883 C C . GLY B 1 98 ? -20.125 -0.905 8.445 1 63.03 98 GLY B C 1
ATOM 3884 O O . GLY B 1 98 ? -21.203 -1.034 9.016 1 63.03 98 GLY B O 1
ATOM 3885 N N . LYS B 1 99 ? -19.266 0.057 8.836 1 66.38 99 LYS B N 1
ATOM 3886 C CA . LYS B 1 99 ? -19.672 1.227 9.617 1 66.38 99 LYS B CA 1
ATOM 3887 C C . LYS B 1 99 ? -19.469 2.512 8.82 1 66.38 99 LYS B C 1
ATOM 3889 O O . LYS B 1 99 ? -18.625 2.564 7.914 1 66.38 99 LYS B O 1
ATOM 3894 N N . PRO B 1 100 ? -20.438 3.395 9.148 1 65.56 100 PRO B N 1
ATOM 3895 C CA . PRO B 1 100 ? -20.219 4.691 8.508 1 65.56 100 PRO B CA 1
ATOM 3896 C C . PRO B 1 100 ? -18.812 5.246 8.734 1 65.56 100 PRO B C 1
ATOM 3898 O O . PRO B 1 100 ? -18.266 5.098 9.828 1 65.56 100 PRO B O 1
ATOM 3901 N N . GLY B 1 101 ? -18.25 5.766 7.758 1 68.5 101 GLY B N 1
ATOM 3902 C CA . GLY B 1 101 ? -16.969 6.43 7.887 1 68.5 101 GLY B CA 1
ATOM 3903 C C . GLY B 1 101 ? -15.789 5.484 7.754 1 68.5 101 GLY B C 1
ATOM 3904 O O . GLY B 1 101 ? -14.633 5.891 7.922 1 68.5 101 GLY B O 1
ATOM 3905 N N . GLU B 1 102 ? -16.156 4.262 7.465 1 71.44 102 GLU B N 1
ATOM 3906 C CA . GLU B 1 102 ? -15.109 3.246 7.414 1 71.44 102 GLU B CA 1
ATOM 3907 C C . GLU B 1 102 ? -14.164 3.484 6.242 1 71.44 102 GLU B C 1
ATOM 3909 O O . GLU B 1 102 ? -13.055 2.943 6.211 1 71.44 102 GLU B O 1
ATOM 3914 N N . HIS B 1 103 ? -14.523 4.422 5.441 1 78.94 103 HIS B N 1
ATOM 3915 C CA . HIS B 1 103 ? -13.695 4.641 4.258 1 78.94 103 HIS B CA 1
ATOM 3916 C C . HIS B 1 103 ? -12.773 5.84 4.441 1 78.94 103 HIS B C 1
ATOM 3918 O O . HIS B 1 103 ? -12.07 6.238 3.512 1 78.94 103 HIS B O 1
ATOM 3924 N N . GLN B 1 104 ? -12.742 6.297 5.637 1 87.38 104 GLN B N 1
ATOM 3925 C CA . GLN B 1 104 ? -11.906 7.469 5.871 1 87.38 104 GLN B CA 1
ATOM 3926 C C . GLN B 1 104 ? -10.438 7.082 5.977 1 87.38 104 GLN B C 1
ATOM 3928 O O . GLN B 1 104 ? -10.109 5.957 6.367 1 87.38 104 GLN B O 1
ATOM 3933 N N . LEU B 1 105 ? -9.641 8 5.586 1 92.81 105 LEU B N 1
ATOM 3934 C CA . LEU B 1 105 ? -8.188 7.82 5.574 1 92.81 105 LEU B CA 1
ATOM 3935 C C . LEU B 1 105 ? -7.488 9.031 6.188 1 92.81 105 LEU B C 1
ATOM 3937 O O . LEU B 1 105 ? -7.832 10.172 5.887 1 92.81 105 LEU B O 1
ATOM 3941 N N . ASP B 1 106 ? -6.605 8.719 7.078 1 92.44 106 ASP B N 1
ATOM 3942 C CA . ASP B 1 106 ? -5.75 9.758 7.637 1 92.44 106 ASP B CA 1
ATOM 3943 C C . ASP B 1 106 ? -4.375 9.758 6.965 1 92.44 106 ASP B C 1
ATOM 3945 O O . ASP B 1 106 ? -3.914 8.719 6.488 1 92.44 106 ASP B O 1
ATOM 3949 N N . VAL B 1 107 ? -3.807 10.938 6.906 1 94.06 107 VAL B N 1
ATOM 3950 C CA . VAL B 1 107 ? -2.484 11.047 6.301 1 94.06 107 VAL B CA 1
ATOM 3951 C C . VAL B 1 107 ? -1.571 11.875 7.207 1 94.06 107 VAL B C 1
ATOM 3953 O O . VAL B 1 107 ? -2.01 12.844 7.824 1 94.06 107 VAL B O 1
ATOM 3956 N N . PHE B 1 108 ? -0.307 11.375 7.309 1 90.12 108 PHE B N 1
ATOM 3957 C CA . PHE B 1 108 ? 0.746 11.992 8.102 1 90.12 108 PHE B CA 1
ATOM 3958 C C . PHE B 1 108 ? 2.037 12.102 7.301 1 90.12 108 PHE B C 1
ATOM 3960 O O . PHE B 1 108 ? 2.445 11.148 6.637 1 90.12 108 PHE B O 1
ATOM 3967 N N . ALA B 1 109 ? 2.602 13.219 7.418 1 91.88 109 ALA B N 1
ATOM 3968 C CA . ALA B 1 109 ? 3.875 13.352 6.719 1 91.88 109 ALA B CA 1
ATOM 3969 C C . ALA B 1 109 ? 5.043 13.375 7.703 1 91.88 109 ALA B C 1
ATOM 3971 O O . ALA B 1 109 ? 5.109 14.25 8.57 1 91.88 109 ALA B O 1
ATOM 3972 N N . LEU B 1 110 ? 5.91 12.414 7.582 1 92.25 110 LEU B N 1
ATOM 3973 C CA . LEU B 1 110 ? 7.168 12.477 8.32 1 92.25 110 LEU B CA 1
ATOM 3974 C C . LEU B 1 110 ? 8.125 13.477 7.691 1 92.25 110 LEU B C 1
ATOM 3976 O O . LEU B 1 110 ? 8.867 14.164 8.398 1 92.25 110 LEU B O 1
ATOM 3980 N N . SER B 1 111 ? 8.102 13.492 6.457 1 89.75 111 SER B N 1
ATOM 3981 C CA . SER B 1 111 ? 8.828 14.43 5.605 1 89.75 111 SER B CA 1
ATOM 3982 C C . SER B 1 111 ? 8.109 14.648 4.281 1 89.75 111 SER B C 1
ATOM 3984 O O . SER B 1 111 ? 7.031 14.094 4.055 1 89.75 111 SER B O 1
ATOM 3986 N N . GLU B 1 112 ? 8.734 15.484 3.506 1 90.25 112 GLU B N 1
ATOM 3987 C CA . GLU B 1 112 ? 8.172 15.711 2.176 1 90.25 112 GLU B CA 1
ATOM 3988 C C . GLU B 1 112 ? 8.086 14.406 1.386 1 90.25 112 GLU B C 1
ATOM 3990 O O . GLU B 1 112 ? 7.172 14.227 0.578 1 90.25 112 GLU B O 1
ATOM 3995 N N . ARG B 1 113 ? 8.984 13.562 1.697 1 91.5 113 ARG B N 1
ATOM 3996 C CA . ARG B 1 113 ? 9.102 12.352 0.897 1 91.5 113 ARG B CA 1
ATOM 3997 C C . ARG B 1 113 ? 8.336 11.195 1.54 1 91.5 113 ARG B C 1
ATOM 3999 O O . ARG B 1 113 ? 7.789 10.344 0.841 1 91.5 113 ARG B O 1
ATOM 4006 N N . LYS B 1 114 ? 8.312 11.141 2.809 1 93.12 114 LYS B N 1
ATOM 4007 C CA . LYS B 1 114 ? 7.754 9.992 3.518 1 93.12 114 LYS B CA 1
ATOM 4008 C C . LYS B 1 114 ? 6.371 10.32 4.078 1 93.12 114 LYS B C 1
ATOM 4010 O O . LYS B 1 114 ? 6.246 11.086 5.035 1 93.12 114 LYS B O 1
ATOM 4015 N N . ILE B 1 115 ? 5.418 9.703 3.484 1 95.88 115 ILE B N 1
ATOM 4016 C CA . ILE B 1 115 ? 4.027 9.953 3.842 1 95.88 115 ILE B CA 1
ATOM 4017 C C . ILE B 1 115 ? 3.396 8.672 4.383 1 95.88 115 ILE B C 1
ATOM 4019 O O . ILE B 1 115 ? 3.574 7.594 3.807 1 95.88 115 ILE B O 1
ATOM 4023 N N . MET B 1 116 ? 2.711 8.781 5.465 1 95.75 116 MET B N 1
ATOM 4024 C CA . MET B 1 116 ? 2.031 7.629 6.055 1 95.75 116 MET B CA 1
ATOM 4025 C C . MET B 1 116 ? 0.518 7.773 5.941 1 95.75 116 MET B C 1
ATOM 4027 O O . MET B 1 116 ? -0.021 8.867 6.137 1 95.75 116 MET B O 1
ATOM 4031 N N . LEU B 1 117 ? -0.112 6.734 5.562 1 96 117 LEU B N 1
ATOM 4032 C CA . LEU B 1 117 ? -1.564 6.668 5.441 1 96 117 LEU B CA 1
ATOM 4033 C C . LEU B 1 117 ? -2.143 5.637 6.406 1 96 117 LEU B C 1
ATOM 4035 O O . LEU B 1 117 ? -1.62 4.523 6.523 1 96 117 LEU B O 1
ATOM 4039 N N . ALA B 1 118 ? -3.176 6.012 7.141 1 95.25 118 ALA B N 1
ATOM 4040 C CA . ALA B 1 118 ? -3.83 5.125 8.094 1 95.25 118 ALA B CA 1
ATOM 4041 C C . ALA B 1 118 ? -5.34 5.109 7.887 1 95.25 118 ALA B C 1
ATOM 4043 O O . ALA B 1 118 ? -5.969 6.168 7.785 1 95.25 118 ALA B O 1
ATOM 4044 N N . ASP B 1 119 ? -5.883 3.973 7.797 1 92.81 119 ASP B N 1
ATOM 4045 C CA . ASP B 1 119 ? -7.328 3.906 7.605 1 92.81 119 ASP B CA 1
ATOM 4046 C C . ASP B 1 119 ? -8.047 3.646 8.93 1 92.81 119 ASP B C 1
ATOM 4048 O O . ASP B 1 119 ? -7.422 3.646 9.992 1 92.81 119 ASP B O 1
ATOM 4052 N N . ARG B 1 120 ? -9.375 3.467 8.914 1 90.44 120 ARG B N 1
ATOM 4053 C CA . ARG B 1 120 ? -10.195 3.385 10.117 1 90.44 120 ARG B CA 1
ATOM 4054 C C . ARG B 1 120 ? -10.156 1.98 10.711 1 90.44 120 ARG B C 1
ATOM 4056 O O . ARG B 1 120 ? -10.852 1.696 11.695 1 90.44 120 ARG B O 1
ATOM 4063 N N . HIS B 1 121 ? -9.336 1.132 10.227 1 90 121 HIS B N 1
ATOM 4064 C CA . HIS B 1 121 ? -9.148 -0.21 10.766 1 90 121 HIS B CA 1
ATOM 4065 C C . HIS B 1 121 ? -7.727 -0.408 11.273 1 90 121 HIS B C 1
ATOM 4067 O O . HIS B 1 121 ? -7.242 -1.539 11.359 1 90 121 HIS B O 1
ATOM 4073 N N . ARG B 1 122 ? -7.035 0.673 11.477 1 92.31 122 ARG B N 1
ATOM 4074 C CA . ARG B 1 122 ? -5.727 0.749 12.125 1 92.31 122 ARG B CA 1
ATOM 4075 C C . ARG B 1 122 ? -4.613 0.403 11.141 1 92.31 122 ARG B C 1
ATOM 4077 O O . ARG B 1 122 ? -3.439 0.352 11.523 1 92.31 122 ARG B O 1
ATOM 4084 N N . ARG B 1 123 ? -4.988 0.133 9.969 1 93.31 123 ARG B N 1
ATOM 4085 C CA . ARG B 1 123 ? -3.994 -0.281 8.977 1 93.31 123 ARG B CA 1
ATOM 4086 C C . ARG B 1 123 ? -3.18 0.912 8.484 1 93.31 123 ARG B C 1
ATOM 4088 O O . ARG B 1 123 ? -3.74 1.957 8.156 1 93.31 123 ARG B O 1
ATOM 4095 N N . VAL B 1 124 ? -1.864 0.694 8.43 1 95.69 124 VAL B N 1
ATOM 4096 C CA . VAL B 1 124 ? -0.987 1.8 8.062 1 95.69 124 VAL B CA 1
ATOM 4097 C C . VAL B 1 124 ? -0.125 1.398 6.867 1 95.69 124 VAL B C 1
ATOM 4099 O O . VAL B 1 124 ? 0.361 0.267 6.797 1 95.69 124 VAL B O 1
ATOM 4102 N N . LEU B 1 125 ? 0.024 2.248 5.973 1 95.81 125 LEU B N 1
ATOM 4103 C CA . LEU B 1 125 ? 0.932 2.148 4.836 1 95.81 125 LEU B CA 1
ATOM 4104 C C . LEU B 1 125 ? 1.788 3.404 4.715 1 95.81 125 LEU B C 1
ATOM 4106 O O . LEU B 1 125 ? 1.304 4.516 4.934 1 95.81 125 LEU B O 1
ATOM 4110 N N . SER B 1 126 ? 3.02 3.197 4.465 1 95.81 126 SER B N 1
ATOM 4111 C CA . SER B 1 126 ? 3.889 4.336 4.18 1 95.81 126 SER B CA 1
ATOM 4112 C C . SER B 1 126 ?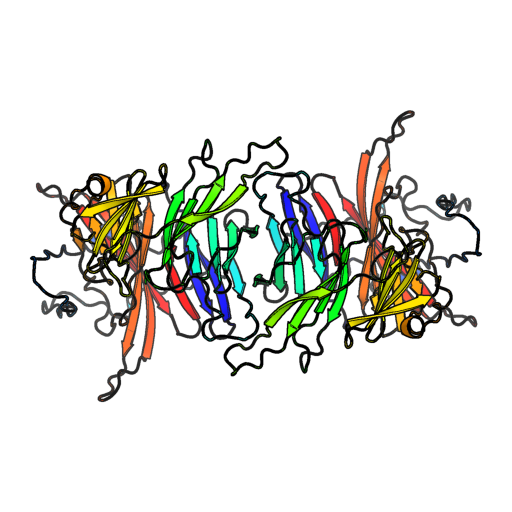 4.246 4.402 2.697 1 95.81 126 SER B C 1
ATOM 4114 O O . SER B 1 126 ? 4.344 3.369 2.031 1 95.81 126 SER B O 1
ATOM 4116 N N . TYR B 1 127 ? 4.348 5.512 2.205 1 96.44 127 TYR B N 1
ATOM 4117 C CA . TYR B 1 127 ? 4.754 5.723 0.82 1 96.44 127 TYR B CA 1
ATOM 4118 C C . TYR B 1 127 ? 5.945 6.672 0.739 1 96.44 127 TYR B C 1
ATOM 4120 O O . TYR B 1 127 ? 5.898 7.781 1.277 1 96.44 127 TYR B O 1
ATOM 4128 N N . ASP B 1 128 ? 6.941 6.219 0.105 1 94.44 128 ASP B N 1
ATOM 4129 C CA . ASP B 1 128 ? 8.094 7.051 -0.217 1 94.44 128 ASP B CA 1
ATOM 4130 C C . ASP B 1 128 ? 7.949 7.68 -1.6 1 94.44 128 ASP B C 1
ATOM 4132 O O . ASP B 1 128 ? 8.062 6.996 -2.617 1 94.44 128 ASP B O 1
ATOM 4136 N N . ALA B 1 129 ? 7.781 8.93 -1.618 1 93.31 129 ALA B N 1
ATOM 4137 C CA . ALA B 1 129 ? 7.418 9.617 -2.854 1 93.31 129 ALA B CA 1
ATOM 4138 C C . ALA B 1 129 ? 8.625 9.742 -3.783 1 93.31 129 ALA B C 1
ATOM 4140 O O . ALA B 1 129 ? 8.469 9.828 -5.004 1 93.31 129 ALA B O 1
ATOM 4141 N N . ASP B 1 130 ? 9.766 9.781 -3.338 1 90.19 130 ASP B N 1
ATOM 4142 C CA . ASP B 1 130 ? 10.945 9.914 -4.191 1 90.19 130 ASP B CA 1
ATOM 4143 C C . ASP B 1 130 ? 11.258 8.602 -4.902 1 90.19 130 ASP B C 1
ATOM 4145 O O . ASP B 1 130 ? 11.555 8.594 -6.098 1 90.19 130 ASP B O 1
ATOM 4149 N N . SER B 1 131 ? 11.156 7.539 -4.184 1 91.06 131 SER B N 1
ATOM 4150 C CA . SER B 1 131 ? 11.477 6.242 -4.766 1 91.06 131 SER B CA 1
ATOM 4151 C C . SER B 1 131 ? 10.227 5.559 -5.316 1 91.06 131 SER B C 1
ATOM 4153 O O . SER B 1 131 ? 10.312 4.473 -5.887 1 91.06 131 SER B O 1
ATOM 4155 N N . HIS B 1 132 ? 9.117 6.191 -5.172 1 94 132 HIS B N 1
ATOM 4156 C CA . HIS B 1 132 ? 7.855 5.605 -5.605 1 94 132 HIS B CA 1
ATOM 4157 C C . HIS B 1 132 ? 7.68 4.199 -5.047 1 94 132 HIS B C 1
ATOM 4159 O O . HIS B 1 132 ? 7.414 3.256 -5.797 1 94 132 HIS B O 1
ATOM 4165 N N . CYS B 1 133 ? 7.754 4.129 -3.756 1 95.81 133 CYS B N 1
ATOM 4166 C CA . CYS B 1 133 ? 7.77 2.82 -3.109 1 95.81 133 CYS B CA 1
ATOM 4167 C C . CYS B 1 133 ? 6.824 2.791 -1.915 1 95.81 133 CYS B C 1
ATOM 4169 O O . CYS B 1 133 ? 6.914 3.637 -1.024 1 95.81 133 CYS B O 1
ATOM 4171 N N . ALA B 1 134 ? 5.895 1.854 -1.936 1 96.19 134 ALA B N 1
ATOM 4172 C CA . ALA B 1 134 ? 5.031 1.625 -0.778 1 96.19 134 ALA B CA 1
ATOM 4173 C C . ALA B 1 134 ? 5.723 0.732 0.25 1 96.19 134 ALA B C 1
ATOM 4175 O O . ALA B 1 134 ? 6.395 -0.235 -0.111 1 96.19 134 ALA B O 1
ATOM 4176 N N . LEU B 1 135 ? 5.609 1.044 1.465 1 94.06 135 LEU B N 1
ATOM 4177 C CA . LEU B 1 135 ? 6.176 0.25 2.551 1 94.06 135 LEU B CA 1
ATOM 4178 C C . LEU B 1 135 ? 5.074 -0.278 3.467 1 94.06 135 LEU B C 1
ATOM 4180 O O . LEU B 1 135 ? 4.188 0.474 3.873 1 94.06 135 LEU B O 1
ATOM 4184 N N . THR B 1 136 ? 5.137 -1.532 3.76 1 92.75 136 THR B N 1
ATOM 4185 C CA . THR B 1 136 ? 4.246 -2.041 4.797 1 92.75 136 THR B CA 1
ATOM 4186 C C . THR B 1 136 ? 4.68 -1.548 6.172 1 92.75 136 THR B C 1
ATOM 4188 O O . THR B 1 136 ? 5.875 -1.459 6.457 1 92.75 136 THR B O 1
ATOM 4191 N N . MET B 1 137 ? 3.699 -1.239 6.965 1 93.81 137 MET B N 1
ATOM 4192 C CA . MET B 1 137 ? 3.949 -0.654 8.281 1 93.81 137 MET B CA 1
ATOM 4193 C C . MET B 1 137 ? 3.199 -1.419 9.367 1 93.81 137 MET B C 1
ATOM 4195 O O . MET B 1 137 ? 2.223 -2.113 9.078 1 93.81 137 MET B O 1
ATOM 4199 N N . PRO B 1 138 ? 3.754 -1.339 10.594 1 93.06 138 PRO B N 1
ATOM 4200 C CA . PRO B 1 138 ? 2.906 -1.844 11.68 1 93.06 138 PRO B CA 1
ATOM 4201 C C . PRO B 1 138 ? 1.563 -1.122 11.758 1 93.06 138 PRO B C 1
ATOM 4203 O O . PRO B 1 138 ? 1.459 0.043 11.367 1 93.06 138 PRO B O 1
ATOM 4206 N N . TRP B 1 139 ? 0.588 -1.852 12.273 1 94.25 139 TRP B N 1
ATOM 4207 C CA . TRP B 1 139 ? -0.723 -1.247 12.484 1 94.25 139 TRP B CA 1
ATOM 4208 C C . TRP B 1 139 ? -0.742 -0.417 13.766 1 94.25 139 TRP B C 1
ATOM 4210 O O . TRP B 1 139 ? 0.085 -0.621 14.656 1 94.25 139 TRP B O 1
ATOM 4220 N N . LEU B 1 140 ? -1.664 0.531 13.758 1 95.56 140 LEU B N 1
ATOM 4221 C CA . LEU B 1 140 ? -1.94 1.202 15.023 1 95.56 140 LEU B CA 1
ATOM 4222 C C . LEU B 1 140 ? -2.643 0.26 15.992 1 95.56 140 LEU B C 1
ATOM 4224 O O . LEU B 1 140 ? -3.195 -0.762 15.586 1 95.56 140 LEU B O 1
ATOM 4228 N N . HIS B 1 141 ? -2.551 0.535 17.25 1 95.12 141 HIS B N 1
ATOM 4229 C CA . HIS B 1 141 ? -3.223 -0.28 18.266 1 95.12 141 HIS B CA 1
ATOM 4230 C C . HIS B 1 141 ? -4.727 -0.035 18.25 1 95.12 141 HIS B C 1
ATOM 4232 O O . HIS B 1 141 ? -5.508 -0.923 18.609 1 95.12 141 HIS B O 1
ATOM 4238 N N . ALA B 1 142 ? -5.082 1.17 17.859 1 92.75 142 ALA B N 1
ATOM 4239 C CA . ALA B 1 142 ? -6.496 1.521 17.766 1 92.75 142 ALA B CA 1
ATOM 4240 C C . ALA B 1 142 ? -6.746 2.467 16.594 1 92.75 142 ALA B C 1
ATOM 4242 O O . ALA B 1 142 ? -5.863 3.242 16.219 1 92.75 142 ALA B O 1
ATOM 4243 N N . PRO B 1 143 ? -7.953 2.393 16.094 1 88.81 143 PRO B N 1
ATOM 4244 C CA . PRO B 1 143 ? -8.273 3.352 15.039 1 88.81 143 PRO B CA 1
ATOM 4245 C C . PRO B 1 143 ? -8.297 4.797 15.539 1 88.81 143 PRO B C 1
ATOM 4247 O O . PRO B 1 143 ? -8.539 5.039 16.719 1 88.81 143 PRO B O 1
ATOM 4250 N N . LYS B 1 144 ? -8.07 5.664 14.672 1 90.94 144 LYS B N 1
ATOM 4251 C CA . LYS B 1 144 ? -8.148 7.09 14.977 1 90.94 144 LYS B CA 1
ATOM 4252 C C . LYS B 1 144 ? -9.312 7.746 14.234 1 90.94 144 LYS B C 1
ATOM 4254 O O . LYS B 1 144 ? -9.586 7.398 13.086 1 90.94 144 LYS B O 1
ATOM 4259 N N . THR B 1 145 ? -9.953 8.688 14.828 1 88.81 145 THR B N 1
ATOM 4260 C CA . THR B 1 145 ? -11.078 9.375 14.211 1 88.81 145 THR B CA 1
ATOM 4261 C C . THR B 1 145 ? -10.656 10.734 13.656 1 88.81 145 THR B C 1
ATOM 4263 O O . THR B 1 145 ? -10.969 11.07 12.516 1 88.81 145 THR B O 1
ATOM 4266 N N . ASP B 1 146 ? -9.969 11.523 14.469 1 91.06 146 ASP B N 1
ATOM 4267 C CA . ASP B 1 146 ? -9.453 12.828 14.086 1 91.06 146 ASP B CA 1
ATOM 4268 C C . ASP B 1 146 ? -8.094 13.094 14.734 1 91.06 146 ASP B C 1
ATOM 4270 O O . ASP B 1 146 ? -7.961 13.961 15.594 1 91.06 146 ASP B O 1
ATOM 4274 N N . PRO B 1 147 ? -7.16 12.438 14.188 1 94.94 147 PRO B N 1
ATOM 4275 C CA . PRO B 1 147 ? -5.855 12.477 14.859 1 94.94 147 PRO B CA 1
ATOM 4276 C C . PRO B 1 147 ? -5.082 13.758 14.57 1 94.94 147 PRO B C 1
ATOM 4278 O O . PRO B 1 147 ? -5.191 14.32 13.477 1 94.94 147 PRO B O 1
ATOM 4281 N N . LEU B 1 148 ? -4.312 14.227 15.555 1 96.44 148 LEU B N 1
ATOM 4282 C CA . LEU B 1 148 ? -3.219 15.18 15.398 1 96.44 148 LEU B CA 1
ATOM 4283 C C . LEU B 1 148 ? -1.873 14.461 15.391 1 96.44 148 LEU B C 1
ATOM 4285 O O . LEU B 1 148 ? -1.661 13.523 16.156 1 96.44 148 LEU B O 1
ATOM 4289 N N . THR B 1 149 ? -1.046 14.953 14.578 1 96.81 149 THR B N 1
ATOM 4290 C CA . THR B 1 149 ? 0.232 14.258 14.477 1 96.81 149 THR B CA 1
ATOM 4291 C C . THR B 1 149 ? 1.395 15.227 14.641 1 96.81 149 THR B C 1
ATOM 4293 O O . THR B 1 149 ? 1.311 16.391 14.219 1 96.81 149 THR B O 1
ATOM 4296 N N . VAL B 1 150 ? 2.41 14.773 15.258 1 97.31 150 VAL B N 1
ATOM 4297 C CA . VAL B 1 150 ? 3.682 15.477 15.383 1 97.31 150 VAL B CA 1
ATOM 4298 C C . VAL B 1 150 ? 4.809 14.609 14.828 1 97.31 150 VAL B C 1
ATOM 4300 O O . VAL B 1 150 ? 5.062 13.516 15.328 1 97.31 150 VAL B O 1
ATOM 4303 N N . SER B 1 151 ? 5.441 15.117 13.859 1 94.88 151 SER B N 1
ATOM 4304 C CA . SER B 1 151 ? 6.523 14.383 13.219 1 94.88 151 SER B CA 1
ATOM 4305 C C . SER B 1 151 ? 7.883 14.805 13.766 1 94.88 151 SER B C 1
ATOM 4307 O O . SER B 1 151 ? 8.164 16 13.875 1 94.88 151 SER B O 1
ATOM 4309 N N . ILE B 1 152 ? 8.641 13.805 14.07 1 93.56 152 ILE B N 1
ATOM 4310 C CA . ILE B 1 152 ? 10.023 14.008 14.5 1 93.56 152 ILE B CA 1
ATOM 4311 C C . ILE B 1 152 ? 10.977 13.344 13.516 1 93.56 152 ILE B C 1
ATOM 4313 O O . ILE B 1 152 ? 11.203 12.133 13.57 1 93.56 152 ILE B O 1
ATOM 4317 N N . PRO B 1 153 ? 11.508 14.094 12.656 1 84.94 153 PRO B N 1
ATOM 4318 C CA . PRO B 1 153 ? 12.43 13.484 11.688 1 84.94 153 PRO B CA 1
ATOM 4319 C C . PRO B 1 153 ? 13.664 12.875 12.344 1 84.94 153 PRO B C 1
ATOM 4321 O O . PRO B 1 153 ? 14.117 13.367 13.383 1 84.94 153 PRO B O 1
ATOM 4324 N N . GLY B 1 154 ? 14.125 11.766 11.711 1 80.94 154 GLY B N 1
ATOM 4325 C CA . GLY B 1 154 ? 15.312 11.117 12.227 1 80.94 154 GLY B CA 1
ATOM 4326 C C . GLY B 1 154 ? 16.594 11.773 11.781 1 80.94 154 GLY B C 1
ATOM 4327 O O . GLY B 1 154 ? 16.594 12.617 10.883 1 80.94 154 GLY B O 1
ATOM 4328 N N . SER B 1 155 ? 17.797 11.688 12.648 1 64.38 155 SER B N 1
ATOM 4329 C CA . SER B 1 155 ? 19.109 12.18 12.266 1 64.38 155 SER B CA 1
ATOM 4330 C C . SER B 1 155 ? 19.875 11.141 11.445 1 64.38 155 SER B C 1
ATOM 4332 O O . SER B 1 155 ? 21.016 11.375 11.039 1 64.38 155 SER B O 1
ATOM 4334 N N . GLN B 1 156 ? 19.219 10.078 10.633 1 55.97 156 GLN B N 1
ATOM 4335 C CA . GLN B 1 156 ? 19.812 8.961 9.898 1 55.97 156 GLN B CA 1
ATOM 4336 C C . GLN B 1 156 ? 20.781 8.18 10.781 1 55.97 156 GLN B C 1
ATOM 4338 O O . GLN B 1 156 ? 20.891 6.961 10.656 1 55.97 156 GLN B O 1
ATOM 4343 N N . GLN B 1 157 ? 21.672 8.867 11.641 1 51.03 157 GLN B N 1
ATOM 4344 C CA . GLN B 1 157 ? 22.719 8.211 12.406 1 51.03 157 GLN B CA 1
ATOM 4345 C C . GLN B 1 157 ? 22.141 7.34 13.508 1 51.03 157 GLN B C 1
ATOM 4347 O O . GLN B 1 157 ? 22.516 6.172 13.656 1 51.03 157 GLN B O 1
ATOM 4352 N N . ASP B 1 158 ? 21.297 7.918 14.367 1 52.25 158 ASP B N 1
ATOM 4353 C CA . ASP B 1 158 ? 20.922 7.215 15.586 1 52.25 158 ASP B CA 1
ATOM 4354 C C . ASP B 1 158 ? 19.438 6.859 15.586 1 52.25 158 ASP B C 1
ATOM 4356 O O . ASP B 1 158 ? 19.031 5.867 16.203 1 52.25 158 ASP B O 1
ATOM 4360 N N . ASP B 1 159 ? 18.688 7.523 14.828 1 59.97 159 ASP B N 1
ATOM 4361 C CA . ASP B 1 159 ? 17.266 7.441 15.117 1 59.97 159 ASP B CA 1
ATOM 4362 C C . ASP B 1 159 ? 16.5 6.855 13.938 1 59.97 159 ASP B C 1
ATOM 4364 O O . ASP B 1 159 ? 15.266 6.902 13.906 1 59.97 159 ASP B O 1
ATOM 4368 N N . GLY B 1 160 ? 17.172 6.141 13.125 1 74.06 160 GLY B N 1
ATOM 4369 C CA . GLY B 1 160 ? 16.422 5.645 11.977 1 74.06 160 GLY B CA 1
ATOM 4370 C C . GLY B 1 160 ? 15.852 6.754 11.117 1 74.06 160 GLY B C 1
ATOM 4371 O O . GLY B 1 160 ? 16.484 7.797 10.93 1 74.06 160 GLY B O 1
ATOM 4372 N N . GLU B 1 161 ? 14.633 6.516 10.648 1 83.06 161 GLU B N 1
ATOM 4373 C CA . GLU B 1 161 ? 14.008 7.488 9.758 1 83.06 161 GLU B CA 1
ATOM 4374 C C . GLU B 1 161 ? 13.242 8.547 10.539 1 83.06 161 GLU B C 1
ATOM 4376 O O . GLU B 1 161 ? 12.898 9.602 10.008 1 83.06 161 GLU B O 1
ATOM 4381 N N . GLY B 1 162 ? 12.961 8.336 11.805 1 90.62 162 GLY B N 1
ATOM 4382 C CA . GLY B 1 162 ? 12.203 9.273 12.617 1 90.62 162 GLY B CA 1
ATOM 4383 C C . GLY B 1 162 ? 10.992 8.648 13.289 1 90.62 162 GLY B C 1
ATOM 4384 O O . GLY B 1 162 ? 10.93 7.426 13.438 1 90.62 162 GLY B O 1
ATOM 4385 N N . SER B 1 163 ? 10.195 9.5 13.883 1 94.06 163 SER B N 1
ATOM 4386 C CA . SER B 1 163 ? 8.992 9.047 14.57 1 94.06 163 SER B CA 1
ATOM 4387 C C . SER B 1 163 ? 7.812 9.977 14.297 1 94.06 163 SER B C 1
ATOM 4389 O O . SER B 1 163 ? 8.008 11.156 14 1 94.06 163 SER B O 1
ATOM 4391 N N . ILE B 1 164 ? 6.66 9.43 14.344 1 96.56 164 ILE B N 1
ATOM 4392 C CA . ILE B 1 164 ? 5.426 10.195 14.25 1 96.56 164 ILE B CA 1
ATOM 4393 C C . ILE B 1 164 ? 4.539 9.898 15.453 1 96.56 164 ILE B C 1
ATOM 4395 O O . ILE B 1 164 ? 4.156 8.75 15.688 1 96.56 164 ILE B O 1
ATOM 4399 N N . TYR B 1 165 ? 4.301 10.914 16.219 1 97.88 165 TYR B N 1
ATOM 4400 C CA . TYR B 1 165 ? 3.396 10.805 17.359 1 97.88 165 TYR B CA 1
ATOM 4401 C C . TYR B 1 165 ? 1.97 11.164 16.953 1 97.88 165 TYR B C 1
ATOM 4403 O O . TYR B 1 165 ? 1.745 12.156 16.266 1 97.88 165 TYR B O 1
ATOM 4411 N N . ILE B 1 166 ? 1.05 10.359 17.359 1 97.62 166 ILE B N 1
ATOM 4412 C CA . ILE B 1 166 ? -0.35 10.492 16.969 1 97.62 166 ILE B CA 1
ATOM 4413 C C . ILE B 1 166 ? -1.228 10.562 18.219 1 97.62 166 ILE B C 1
ATOM 4415 O O . ILE B 1 166 ? -1.211 9.648 19.047 1 97.62 166 ILE B O 1
ATOM 4419 N N . ILE B 1 167 ? -2.016 11.617 18.344 1 96.81 167 ILE B N 1
ATOM 4420 C CA . ILE B 1 167 ? -2.924 11.75 19.469 1 96.81 167 ILE B CA 1
ATOM 4421 C C . ILE B 1 167 ? -4.324 12.094 18.969 1 96.81 167 ILE B C 1
ATOM 4423 O O . ILE B 1 167 ? -4.484 12.898 18.062 1 96.81 167 ILE B O 1
ATOM 4427 N N . GLU B 1 168 ? -5.301 11.445 19.531 1 95.62 168 GLU B N 1
ATOM 4428 C CA . GLU B 1 168 ? -6.68 11.789 19.203 1 95.62 168 GLU B CA 1
ATOM 4429 C C . GLU B 1 168 ? -6.992 13.234 19.578 1 95.62 168 GLU B C 1
ATOM 4431 O O . GLU B 1 168 ? -6.613 13.695 20.656 1 95.62 168 GLU B O 1
ATOM 4436 N N . ARG B 1 169 ? -7.707 13.844 18.688 1 95.31 169 ARG B N 1
ATOM 4437 C CA . ARG B 1 169 ? -8.078 15.227 18.984 1 95.31 169 ARG B CA 1
ATOM 4438 C C . ARG B 1 169 ? -9.102 15.281 20.109 1 95.31 169 ARG B C 1
ATOM 4440 O O . ARG B 1 169 ? -9.031 16.156 20.969 1 95.31 169 ARG B O 1
ATOM 4447 N N . MET B 1 170 ? -10.055 14.422 19.984 1 93.88 170 MET B N 1
ATOM 4448 C CA . MET B 1 170 ? -11.008 14.281 21.078 1 93.88 170 MET B CA 1
ATOM 4449 C C . MET B 1 170 ? -10.609 13.148 22.016 1 93.88 170 MET B C 1
ATOM 4451 O O . MET B 1 170 ? -10.711 11.977 21.656 1 93.88 170 MET B O 1
ATOM 4455 N N . LEU B 1 171 ? -10.227 13.5 23.188 1 93.38 171 LEU B N 1
ATOM 4456 C CA . LEU B 1 171 ? -9.797 12.508 24.156 1 93.38 171 LEU B CA 1
ATOM 4457 C C . LEU B 1 171 ? -10.977 12.016 25 1 93.38 171 LEU B C 1
ATOM 4459 O O . LEU B 1 171 ? -11.859 12.797 25.344 1 93.38 171 LEU B O 1
ATOM 4463 N N . TRP B 1 172 ? -10.898 10.727 25.219 1 89.44 172 TRP B N 1
ATOM 4464 C CA . TRP B 1 172 ? -11.852 10.086 26.125 1 89.44 172 TRP B CA 1
ATOM 4465 C C . TRP B 1 172 ? -11.133 9.414 27.297 1 89.44 172 TRP B C 1
ATOM 4467 O O . TRP B 1 172 ? -10.883 8.211 27.266 1 89.44 172 TRP B O 1
ATOM 4477 N N . PRO B 1 173 ? -10.922 10.18 28.281 1 75.38 173 PRO B N 1
ATOM 4478 C CA . PRO B 1 173 ? -10.125 9.641 29.375 1 75.38 173 PRO B CA 1
ATOM 4479 C C . PRO B 1 173 ? -10.781 8.445 30.062 1 75.38 173 PRO B C 1
ATOM 4481 O O . PRO B 1 173 ? -10.094 7.516 30.484 1 75.38 173 PRO B O 1
ATOM 4484 N N . GLU B 1 174 ? -12.086 8.43 30.406 1 69.31 174 GLU B N 1
ATOM 4485 C CA . GLU B 1 174 ? -12.766 7.375 31.156 1 69.31 174 GLU B CA 1
ATOM 4486 C C . GLU B 1 174 ? -13.102 6.188 30.266 1 69.31 174 GLU B C 1
ATOM 4488 O O . GLU B 1 174 ? -13.492 5.125 30.75 1 69.31 174 GLU B O 1
ATOM 4493 N N . SER B 1 175 ? -13.039 6.59 29.062 1 62.72 175 SER B N 1
ATOM 4494 C CA . SER B 1 175 ? -13.547 5.543 28.188 1 62.72 175 SER B CA 1
ATOM 4495 C C . SER B 1 175 ? -12.5 4.453 27.953 1 62.72 175 SER B C 1
ATOM 4497 O O . SER B 1 175 ? -11.305 4.68 28.156 1 62.72 175 SER B O 1
ATOM 4499 N N . GLN B 1 176 ? -13.086 3.375 27.859 1 57.81 176 GLN B N 1
ATOM 4500 C CA . GLN B 1 176 ? -12.422 2.125 27.5 1 57.81 176 GLN B CA 1
ATOM 4501 C C . GLN B 1 176 ? -11.672 2.256 26.172 1 57.81 176 GLN B C 1
ATOM 4503 O O . GLN B 1 176 ? -11.055 1.295 25.703 1 57.81 176 GLN B O 1
ATOM 4508 N N . ARG B 1 177 ? -11.781 3.578 25.625 1 63.84 177 ARG B N 1
ATOM 4509 C CA . ARG B 1 177 ? -11.055 3.598 24.359 1 63.84 177 ARG B CA 1
ATOM 4510 C C . ARG B 1 177 ? -9.547 3.582 24.594 1 63.84 177 ARG B C 1
ATOM 4512 O O . ARG B 1 177 ? -8.992 4.527 25.156 1 63.84 177 ARG B O 1
ATOM 4519 N N . SER B 1 178 ? -8.977 2.465 24.328 1 77.25 178 SER B N 1
ATOM 4520 C CA . SER B 1 178 ? -7.555 2.246 24.547 1 77.25 178 SER B CA 1
ATOM 4521 C C . SER B 1 178 ? -6.727 2.77 23.375 1 77.25 178 SER B C 1
ATOM 4523 O O . SER B 1 178 ? -7.254 2.988 22.281 1 77.25 178 SER B O 1
ATOM 4525 N N . PHE B 1 179 ? -5.613 3.432 23.594 1 92.56 179 PHE B N 1
ATOM 4526 C CA . PHE B 1 179 ? -4.492 3.73 22.719 1 92.56 179 PHE B CA 1
ATOM 4527 C C . PHE B 1 179 ? -4.762 4.988 21.891 1 92.56 179 PHE B C 1
ATOM 4529 O O . PHE B 1 179 ? -4.617 4.984 20.672 1 92.56 179 PHE B O 1
ATOM 4536 N N . GLN B 1 180 ? -5.164 6.082 22.641 1 95.25 180 GLN B N 1
ATOM 4537 C CA . GLN B 1 180 ? -5.48 7.348 21.984 1 95.25 180 GLN B CA 1
ATOM 4538 C C . GLN B 1 180 ? -4.219 8.148 21.688 1 95.25 180 GLN B C 1
ATOM 4540 O O . GLN B 1 180 ? -4.258 9.133 20.953 1 95.25 180 GLN B O 1
ATOM 4545 N N . PHE B 1 181 ? -3.178 7.805 22.344 1 96.81 181 PHE B N 1
ATOM 4546 C CA . PHE B 1 181 ? -1.861 8.383 22.109 1 96.81 181 PHE B CA 1
ATOM 4547 C C . PHE B 1 181 ? -0.837 7.301 21.797 1 96.81 181 PHE B C 1
ATOM 4549 O O . PHE B 1 181 ? -0.554 6.445 22.641 1 96.81 181 PHE B O 1
ATOM 4556 N N . GLU B 1 182 ? -0.326 7.348 20.516 1 97.12 182 GLU B N 1
ATOM 4557 C CA . GLU B 1 182 ? 0.623 6.34 20.062 1 97.12 182 GLU B CA 1
ATOM 4558 C C . GLU B 1 182 ? 1.672 6.957 19.141 1 97.12 182 GLU B C 1
ATOM 4560 O O . GLU B 1 182 ? 1.567 8.125 18.766 1 97.12 182 GLU B O 1
ATOM 4565 N N . ALA B 1 183 ? 2.713 6.168 18.891 1 97 183 ALA B N 1
ATOM 4566 C CA . ALA B 1 183 ? 3.738 6.645 17.969 1 97 183 ALA B CA 1
ATOM 4567 C C . ALA B 1 183 ? 4.246 5.516 17.078 1 97 183 ALA B C 1
ATOM 4569 O O . ALA B 1 183 ? 4.387 4.375 17.531 1 97 183 ALA B O 1
ATOM 4570 N N . LEU B 1 184 ? 4.391 5.777 15.867 1 94.81 184 LEU B N 1
ATOM 4571 C CA . LEU B 1 184 ? 5.199 4.945 14.984 1 94.81 184 LEU B CA 1
ATOM 4572 C C . LEU B 1 184 ? 6.664 5.363 15.031 1 94.81 184 LEU B C 1
ATOM 4574 O O . LEU B 1 184 ? 7.004 6.5 14.703 1 94.81 184 LEU B O 1
ATOM 4578 N N . VAL B 1 185 ? 7.512 4.461 15.367 1 93 185 VAL B N 1
ATOM 4579 C CA . VAL B 1 185 ? 8.906 4.801 15.625 1 93 185 VAL B CA 1
ATOM 4580 C C . VAL B 1 185 ? 9.82 3.922 14.773 1 93 185 VAL B C 1
ATOM 4582 O O . VAL B 1 185 ? 9.648 2.701 14.727 1 93 185 VAL B O 1
ATOM 4585 N N . SER B 1 186 ? 10.688 4.609 14.094 1 89.44 186 SER B N 1
ATOM 4586 C CA . SER B 1 186 ? 11.711 3.898 13.328 1 89.44 186 SER B CA 1
ATOM 4587 C C . SER B 1 186 ? 12.977 3.693 14.156 1 89.44 186 SER B C 1
ATOM 4589 O O . SER B 1 186 ? 13.398 4.59 14.891 1 89.44 186 SER B O 1
ATOM 4591 N N . ASP B 1 187 ? 13.477 2.486 14.086 1 82.62 187 ASP B N 1
ATOM 4592 C CA . ASP B 1 187 ? 14.75 2.209 14.75 1 82.62 187 ASP B CA 1
ATOM 4593 C C . ASP B 1 187 ? 15.805 1.755 13.742 1 82.62 187 ASP B C 1
ATOM 4595 O O . ASP B 1 187 ? 15.477 1.135 12.727 1 82.62 187 ASP B O 1
ATOM 4599 N N . ARG B 1 188 ? 17.062 2.297 13.984 1 71.75 188 ARG B N 1
ATOM 4600 C CA . ARG B 1 188 ? 18.141 1.835 13.125 1 71.75 188 ARG B CA 1
ATOM 4601 C C . ARG B 1 188 ? 18.391 0.341 13.305 1 71.75 188 ARG B C 1
ATOM 4603 O O . ARG B 1 188 ? 18.297 -0.177 14.414 1 71.75 188 ARG B O 1
ATOM 4610 N N . PHE B 1 189 ? 18 -0.316 12.352 1 60.25 189 PHE B N 1
ATOM 4611 C CA . PHE B 1 189 ? 18.188 -1.759 12.445 1 60.25 189 PHE B CA 1
ATOM 4612 C C . PHE B 1 189 ? 19.656 -2.1 12.648 1 60.25 189 PHE B C 1
ATOM 4614 O O . PHE B 1 189 ? 20.516 -1.68 11.859 1 60.25 189 PHE B O 1
ATOM 4621 N N . HIS B 1 190 ? 20.156 -2.26 13.883 1 53.62 190 HIS B N 1
ATOM 4622 C CA . HIS B 1 190 ? 21.516 -2.809 13.992 1 53.62 190 HIS B CA 1
ATOM 4623 C C . HIS B 1 190 ? 21.5 -4.32 13.789 1 53.62 190 HIS B C 1
ATOM 4625 O O . HIS B 1 190 ? 22.547 -4.969 13.891 1 53.62 190 HIS B O 1
ATOM 4631 N N . ALA B 1 191 ? 20.344 -4.906 13.961 1 47.25 191 ALA B N 1
ATOM 4632 C CA . ALA B 1 191 ? 20.594 -6.324 14.227 1 47.25 191 ALA B CA 1
ATOM 4633 C C . ALA B 1 191 ? 21.031 -7.047 12.953 1 47.25 191 ALA B C 1
ATOM 4635 O O . ALA B 1 191 ? 20.328 -7.02 11.938 1 47.25 191 ALA B O 1
ATOM 4636 N N . GLY B 1 192 ? 22.203 -7.641 13.016 1 53.47 192 GLY B N 1
ATOM 4637 C CA . GLY B 1 192 ? 23.047 -8.609 12.344 1 53.47 192 GLY B CA 1
ATOM 4638 C C . GLY B 1 192 ? 23.172 -8.359 10.852 1 53.47 192 GLY B C 1
ATOM 4639 O O . GLY B 1 192 ? 23.594 -9.242 10.094 1 53.47 192 GLY B O 1
ATOM 4640 N N . GLY B 1 193 ? 22.828 -7.109 10.391 1 57.94 193 GLY B N 1
ATOM 4641 C CA . GLY B 1 193 ? 23.281 -6.746 9.062 1 57.94 193 GLY B CA 1
ATOM 4642 C C . GLY B 1 193 ? 22.375 -7.262 7.957 1 57.94 193 GLY B C 1
ATOM 4643 O O . GLY B 1 193 ? 22.719 -7.184 6.777 1 57.94 193 GLY B O 1
ATOM 4644 N N . TYR B 1 194 ? 21.125 -7.801 8.305 1 59.25 194 TYR B N 1
ATOM 4645 C CA . TYR B 1 194 ? 20.453 -8.523 7.238 1 59.25 194 TYR B CA 1
ATOM 4646 C C . TYR B 1 194 ? 19.625 -7.574 6.371 1 59.25 194 TYR B C 1
ATOM 4648 O O . TYR B 1 194 ? 19.266 -7.91 5.242 1 59.25 194 TYR B O 1
ATOM 4656 N N . HIS B 1 195 ? 19.297 -6.336 6.992 1 67.25 195 HIS B N 1
ATOM 4657 C CA . HIS B 1 195 ? 18.5 -5.391 6.211 1 67.25 195 HIS B CA 1
ATOM 4658 C C . HIS B 1 195 ? 19.094 -3.986 6.277 1 67.25 195 HIS B C 1
ATOM 4660 O O . HIS B 1 195 ? 19.422 -3.498 7.363 1 67.25 195 HIS B O 1
ATOM 4666 N N . PRO B 1 196 ? 19.25 -3.486 5.059 1 72.69 196 PRO B N 1
ATOM 4667 C CA . PRO B 1 196 ? 19.875 -2.16 5.07 1 72.69 196 PRO B CA 1
ATOM 4668 C C . PRO B 1 196 ? 18.938 -1.07 5.57 1 72.69 196 PRO B C 1
ATOM 4670 O O . PRO B 1 196 ? 19.344 0.086 5.711 1 72.69 196 PRO B O 1
ATOM 4673 N N . PHE B 1 197 ? 17.688 -1.49 5.875 1 76.69 197 PHE B N 1
ATOM 4674 C CA . PHE B 1 197 ? 16.734 -0.47 6.281 1 76.69 197 PHE B CA 1
ATOM 4675 C C . PHE B 1 197 ? 16.328 -0.658 7.738 1 76.69 197 PHE B C 1
ATOM 4677 O O . PHE B 1 197 ? 16.391 -1.77 8.266 1 76.69 197 PHE B O 1
ATOM 4684 N N . GLY B 1 198 ? 16.047 0.404 8.336 1 78.38 198 GLY B N 1
ATOM 4685 C CA . GLY B 1 198 ? 15.625 0.366 9.727 1 78.38 198 GLY B CA 1
ATOM 4686 C C . GLY B 1 198 ? 14.281 -0.308 9.922 1 78.38 198 GLY B C 1
ATOM 4687 O O . GLY B 1 198 ? 13.625 -0.693 8.953 1 78.38 198 GLY B O 1
ATOM 4688 N N . THR B 1 199 ? 13.945 -0.537 11.234 1 85.38 199 THR B N 1
ATOM 4689 C CA . THR B 1 199 ? 12.688 -1.172 11.609 1 85.38 199 THR B CA 1
ATOM 4690 C C . THR B 1 199 ? 11.648 -0.125 12.008 1 85.38 199 THR B C 1
ATOM 4692 O O . THR B 1 199 ? 12 1.023 12.297 1 85.38 199 THR B O 1
ATOM 4695 N N . TRP B 1 200 ? 10.398 -0.502 11.938 1 89.44 200 TRP B N 1
ATOM 4696 C CA . TRP B 1 200 ? 9.305 0.326 12.438 1 89.44 200 TRP B CA 1
ATOM 4697 C C . TRP B 1 200 ? 8.492 -0.417 13.492 1 89.44 200 TRP B C 1
ATOM 4699 O O . TRP B 1 200 ? 8.242 -1.618 13.359 1 89.44 200 TRP B O 1
ATOM 4709 N N . GLY B 1 201 ? 8.156 0.238 14.492 1 90.81 201 GLY B N 1
ATOM 4710 C CA . GLY B 1 201 ? 7.27 -0.26 15.531 1 90.81 201 GLY B CA 1
ATOM 4711 C C . GLY B 1 201 ? 6.238 0.762 15.969 1 90.81 201 GLY B C 1
ATOM 4712 O O . GLY B 1 201 ? 6.41 1.962 15.742 1 90.81 201 GLY B O 1
ATOM 4713 N N . CYS B 1 202 ? 5.121 0.25 16.469 1 95 202 CYS B N 1
ATOM 4714 C CA . CYS B 1 202 ? 4.102 1.115 17.047 1 95 202 CYS B CA 1
ATOM 4715 C C . CYS B 1 202 ? 4.137 1.054 18.562 1 95 202 CYS B C 1
ATOM 4717 O O . CYS B 1 202 ? 4.082 -0.031 19.156 1 95 202 CYS B O 1
ATOM 4719 N N . GLN B 1 203 ? 4.223 2.174 19.203 1 95.25 203 GLN B N 1
ATOM 4720 C CA . GLN B 1 203 ? 4.25 2.268 20.672 1 95.25 203 GLN B CA 1
ATOM 4721 C C . GLN B 1 203 ? 3.021 3.006 21.188 1 95.25 203 GLN B C 1
ATOM 4723 O O . GLN B 1 203 ? 2.607 4.016 20.625 1 95.25 203 GLN B O 1
ATOM 4728 N N . ALA B 1 204 ? 2.482 2.463 22.219 1 96.38 204 ALA B N 1
ATOM 4729 C CA . ALA B 1 204 ? 1.36 3.123 22.891 1 96.38 204 ALA B CA 1
ATOM 4730 C C . ALA B 1 204 ? 1.823 3.879 24.125 1 96.38 204 ALA B C 1
ATOM 4732 O O . ALA B 1 204 ? 2.682 3.398 24.875 1 96.38 204 ALA B O 1
ATOM 4733 N N . PHE B 1 205 ? 1.168 5.02 24.359 1 96 205 PHE B N 1
ATOM 4734 C CA . PHE B 1 205 ? 1.521 5.836 25.516 1 96 205 PHE B CA 1
ATOM 4735 C C . PHE B 1 205 ? 0.278 6.215 26.312 1 96 205 PHE B C 1
ATOM 4737 O O . PHE B 1 205 ? -0.84 6.145 25.797 1 96 205 PHE B O 1
ATOM 4744 N N . GLN B 1 206 ? 0.564 6.641 27.531 1 93.31 206 GLN B N 1
ATOM 4745 C CA . GLN B 1 206 ? -0.515 7.145 28.359 1 93.31 206 GLN B CA 1
ATOM 4746 C C . GLN B 1 206 ? -0.951 8.539 27.922 1 93.31 206 GLN B C 1
ATOM 4748 O O . GLN B 1 206 ? -0.173 9.273 27.312 1 93.31 206 GLN B O 1
ATOM 4753 N N . LEU B 1 207 ? -2.178 8.82 28.266 1 94.56 207 LEU B N 1
ATOM 4754 C CA . LEU B 1 207 ? -2.693 10.164 28.031 1 94.56 207 LEU B CA 1
ATOM 4755 C C . LEU B 1 207 ? -2.195 11.141 29.078 1 94.56 207 LEU B C 1
ATOM 4757 O O . LEU B 1 207 ? -1.712 10.719 30.141 1 94.56 207 LEU B O 1
ATOM 4761 N N . PRO B 1 208 ? -2.293 12.453 28.672 1 94 208 PRO B N 1
ATOM 4762 C CA . PRO B 1 208 ? -2.002 13.414 29.734 1 94 208 PRO B CA 1
ATOM 4763 C C . PRO B 1 208 ? -2.916 13.25 30.953 1 94 208 PRO B C 1
ATOM 4765 O O . PRO B 1 208 ? -4.117 13.023 30.797 1 94 208 PRO B O 1
ATOM 4768 N N . PRO B 1 209 ? -2.314 13.344 32.094 1 91.12 209 PRO B N 1
ATOM 4769 C CA . PRO B 1 209 ? -3.104 13.156 33.312 1 91.12 209 PRO B CA 1
ATOM 4770 C C . PRO B 1 209 ? -3.986 14.359 33.656 1 91.12 209 PRO B C 1
ATOM 4772 O O . PRO B 1 209 ? -3.744 15.07 34.625 1 91.12 209 PRO B O 1
ATOM 4775 N N . THR B 1 210 ? -4.949 14.469 32.875 1 89.12 210 THR B N 1
ATOM 4776 C CA . THR B 1 210 ? -5.859 15.586 33.125 1 89.12 210 THR B CA 1
ATOM 4777 C C . THR B 1 210 ? -6.871 15.234 34.188 1 89.12 210 THR B C 1
ATOM 4779 O O . THR B 1 210 ? -7.141 14.062 34.438 1 89.12 210 THR B O 1
ATOM 4782 N N . SER B 1 211 ? -7.359 16.203 34.844 1 80.56 211 SER B N 1
ATOM 4783 C CA . SER B 1 211 ? -8.406 16.016 35.844 1 80.56 211 SER B CA 1
ATOM 4784 C C . SER B 1 211 ? -9.781 15.93 35.219 1 80.56 211 SER B C 1
ATOM 4786 O O . SER B 1 211 ? -10.789 15.734 35.906 1 80.56 211 SER B O 1
ATOM 4788 N N . LEU B 1 212 ? -9.75 15.984 33.969 1 79.44 212 LEU B N 1
ATOM 4789 C CA . LEU B 1 212 ? -11.023 15.992 33.25 1 79.44 212 LEU B CA 1
ATOM 4790 C C . LEU B 1 212 ? -11.617 14.594 33.156 1 79.44 212 LEU B C 1
ATOM 4792 O O . LEU B 1 212 ? -10.898 13.633 32.875 1 79.44 212 LEU B O 1
ATOM 4796 N N . SER B 1 213 ? -12.859 14.461 33.469 1 74.12 213 SER B N 1
ATOM 4797 C CA . SER B 1 213 ? -13.523 13.164 33.438 1 74.12 213 SER B CA 1
ATOM 4798 C C . SER B 1 213 ? -14.305 12.992 32.125 1 74.12 213 SER B C 1
ATOM 4800 O O . SER B 1 213 ? -14.68 11.875 31.781 1 74.12 213 SER B O 1
ATOM 4802 N N . LYS B 1 214 ? -14.523 14.102 31.578 1 81.75 214 LYS B N 1
ATOM 4803 C CA . LYS B 1 214 ? -15.305 14.07 30.344 1 81.75 214 LYS B CA 1
ATOM 4804 C C . LYS B 1 214 ? -14.398 14.203 29.109 1 81.75 214 LYS B C 1
ATOM 4806 O O . LYS B 1 214 ? -13.18 14.281 29.25 1 81.75 214 LYS B O 1
ATOM 4811 N N . ARG B 1 215 ? -15.016 14.172 27.938 1 87.19 215 ARG B N 1
ATOM 4812 C CA . ARG B 1 215 ? -14.305 14.344 26.688 1 87.19 215 ARG B CA 1
ATOM 4813 C C . ARG B 1 215 ? -13.547 15.664 26.656 1 87.19 215 ARG B C 1
ATOM 4815 O O . ARG B 1 215 ? -14.039 16.688 27.141 1 87.19 215 ARG B O 1
ATOM 4822 N N . ALA B 1 216 ? -12.312 15.609 26.219 1 91.56 216 ALA B N 1
ATOM 4823 C CA . ALA B 1 216 ? -11.438 16.781 26.172 1 91.56 216 ALA B CA 1
ATOM 4824 C C . ALA B 1 216 ? -10.875 16.969 24.766 1 91.56 216 ALA B C 1
ATOM 4826 O O . ALA B 1 216 ? -10.422 16.016 24.125 1 91.56 216 ALA B O 1
ATOM 4827 N N . LEU B 1 217 ? -10.945 18.188 24.312 1 94.88 217 LEU B N 1
ATOM 4828 C CA . LEU B 1 217 ? -10.477 18.516 22.969 1 94.88 217 LEU B CA 1
ATOM 4829 C C . LEU B 1 217 ? -9.008 18.922 23 1 94.88 217 LEU B C 1
ATOM 4831 O O . LEU B 1 217 ? -8.633 19.844 23.734 1 94.88 217 LEU B O 1
ATOM 4835 N N . VAL B 1 218 ? -8.188 18.234 22.266 1 97 218 VAL B N 1
ATOM 4836 C CA . VAL B 1 218 ? -6.816 18.672 22.031 1 97 218 VAL B CA 1
ATOM 4837 C C . VAL B 1 218 ? -6.781 19.719 20.922 1 97 218 VAL B C 1
ATOM 4839 O O . VAL B 1 218 ? -6.992 19.391 19.75 1 97 218 VAL B O 1
ATOM 4842 N N . CYS B 1 219 ? -6.398 20.891 21.281 1 96.56 219 CYS B N 1
ATOM 4843 C CA . CYS B 1 219 ? -6.441 21.984 20.312 1 96.56 219 CYS B CA 1
ATOM 4844 C C . CYS B 1 219 ? -5.156 22.047 19.5 1 96.56 219 CYS B C 1
ATOM 4846 O O . CYS B 1 219 ? -5.18 22.406 18.328 1 96.56 219 CYS B O 1
ATOM 4848 N N . CYS B 1 220 ? -4.113 21.734 20.172 1 97.56 220 CYS B N 1
ATOM 4849 C CA . CYS B 1 220 ? -2.82 21.875 19.516 1 97.56 220 CYS B CA 1
ATOM 4850 C C . CYS B 1 220 ? -1.825 20.859 20.047 1 97.56 220 CYS B C 1
ATOM 4852 O O . CYS B 1 220 ? -1.865 20.5 21.219 1 97.56 220 CYS B O 1
ATOM 4854 N N . ALA B 1 221 ? -0.989 20.344 19.172 1 98.38 221 ALA B N 1
ATOM 4855 C CA . ALA B 1 221 ? 0.159 19.516 19.516 1 98.38 221 ALA B CA 1
ATOM 4856 C C . ALA B 1 221 ? 1.412 19.969 18.781 1 98.38 221 ALA B C 1
ATOM 4858 O O . ALA B 1 221 ? 1.384 20.188 17.562 1 98.38 221 ALA B O 1
ATOM 4859 N N . ALA B 1 222 ? 2.539 20.109 19.5 1 98.06 222 ALA B N 1
ATOM 4860 C CA . ALA B 1 222 ? 3.766 20.625 18.906 1 98.06 222 ALA B CA 1
ATOM 4861 C C . ALA B 1 222 ? 4.996 19.938 19.469 1 98.06 222 ALA B C 1
ATOM 4863 O O . ALA B 1 222 ? 5.016 19.562 20.641 1 98.06 222 ALA B O 1
ATOM 4864 N N . ALA B 1 223 ? 5.953 19.812 18.609 1 97.06 223 ALA B N 1
ATOM 4865 C CA . ALA B 1 223 ? 7.27 19.391 19.078 1 97.06 223 ALA B CA 1
ATOM 4866 C C . ALA B 1 223 ? 8.062 20.578 19.625 1 97.06 223 ALA B C 1
ATOM 4868 O O . ALA B 1 223 ? 8.242 21.578 18.938 1 97.06 223 ALA B O 1
ATOM 4869 N N . VAL B 1 224 ? 8.477 20.469 20.812 1 96.69 224 VAL B N 1
ATOM 4870 C CA . VAL B 1 224 ? 9.297 21.5 21.438 1 96.69 224 VAL B CA 1
ATOM 4871 C C . VAL B 1 224 ? 10.516 20.844 22.094 1 96.69 224 VAL B C 1
ATOM 4873 O O . VAL B 1 224 ? 10.406 20.234 23.156 1 96.69 224 VAL B O 1
ATOM 4876 N N . GLY B 1 225 ? 11.648 21.016 21.422 1 92.12 225 GLY B N 1
ATOM 4877 C CA . GLY B 1 225 ? 12.812 20.312 21.938 1 92.12 225 GLY B CA 1
ATOM 4878 C C . GLY B 1 225 ? 12.625 18.797 21.953 1 92.12 225 GLY B C 1
ATOM 4879 O O . GLY B 1 225 ? 12.281 18.188 20.938 1 92.12 225 GLY B O 1
ATOM 4880 N N . ASN B 1 226 ? 12.781 18.25 23.156 1 93.69 226 ASN B N 1
ATOM 4881 C CA . ASN B 1 226 ? 12.633 16.812 23.297 1 93.69 226 ASN B CA 1
ATOM 4882 C C . ASN B 1 226 ? 11.234 16.438 23.766 1 93.69 226 ASN B C 1
ATOM 4884 O O . ASN B 1 226 ? 10.992 15.289 24.156 1 93.69 226 ASN B O 1
ATOM 4888 N N . ALA B 1 227 ? 10.367 17.406 23.719 1 97.25 227 ALA B N 1
ATOM 4889 C CA . ALA B 1 227 ? 9.031 17.156 24.25 1 97.25 227 ALA B CA 1
ATOM 4890 C C . ALA B 1 227 ? 7.965 17.328 23.172 1 97.25 227 ALA B C 1
ATOM 4892 O O . ALA B 1 227 ? 8.18 18.031 22.172 1 97.25 227 ALA B O 1
ATOM 4893 N N . ILE B 1 228 ? 6.934 16.625 23.359 1 98.19 228 ILE B N 1
ATOM 4894 C CA . ILE B 1 228 ? 5.684 16.891 22.641 1 98.19 228 ILE B CA 1
ATOM 4895 C C . ILE B 1 228 ? 4.715 17.625 23.562 1 98.19 228 ILE B C 1
ATOM 4897 O O . ILE B 1 228 ? 4.285 17.078 24.594 1 98.19 228 ILE B O 1
ATOM 4901 N N . CYS B 1 229 ? 4.387 18.828 23.219 1 98.56 229 CYS B N 1
ATOM 4902 C CA . CYS B 1 229 ? 3.49 19.625 24.047 1 98.56 229 CYS B CA 1
ATOM 4903 C C . CYS B 1 229 ? 2.082 19.641 23.469 1 98.56 229 CYS B C 1
ATOM 4905 O O . CYS B 1 229 ? 1.905 19.812 22.266 1 98.56 229 CYS B O 1
ATOM 4907 N N . VAL B 1 230 ? 1.1 19.469 24.344 1 98.31 230 VAL B N 1
ATOM 4908 C CA . VAL B 1 230 ? -0.294 19.406 23.906 1 98.31 230 VAL B CA 1
ATOM 4909 C C . VAL B 1 230 ? -1.13 20.391 24.75 1 98.31 230 VAL B C 1
ATOM 4911 O O . VAL B 1 230 ? -1.009 20.422 25.969 1 98.31 230 VAL B O 1
ATOM 4914 N N . SER B 1 231 ? -1.95 21.188 24.062 1 97.88 231 SER B N 1
ATOM 4915 C CA . SER B 1 231 ? -2.924 22.047 24.734 1 97.88 231 SER B CA 1
ATOM 4916 C C . SER B 1 231 ? -4.316 21.422 24.703 1 97.88 231 SER B C 1
ATOM 4918 O O . SER B 1 231 ? -4.844 21.141 23.625 1 97.88 231 SER B O 1
ATOM 4920 N N . ILE B 1 232 ? -4.848 21.281 25.828 1 96.62 232 ILE B N 1
ATOM 4921 C CA . ILE B 1 232 ? -6.16 20.656 25.984 1 96.62 232 ILE B CA 1
ATOM 4922 C C . ILE B 1 232 ? -7.16 21.688 26.516 1 96.62 232 ILE B C 1
ATOM 4924 O O . ILE B 1 232 ? -6.926 22.297 27.547 1 96.62 232 ILE B O 1
ATOM 4928 N N . SER B 1 233 ? -8.258 21.75 25.797 1 94.69 233 SER B N 1
ATOM 4929 C CA . SER B 1 233 ? -9.281 22.719 26.188 1 94.69 233 SER B CA 1
ATOM 4930 C C . SER B 1 233 ? -9.766 22.438 27.609 1 94.69 233 SER B C 1
ATOM 4932 O O . SER B 1 233 ? -10.172 21.328 27.938 1 94.69 233 SER B O 1
ATOM 4934 N N . GLY B 1 234 ? -9.695 23.406 28.453 1 91.75 234 GLY B N 1
ATOM 4935 C CA . GLY B 1 234 ? -10.18 23.312 29.812 1 91.75 234 GLY B CA 1
ATOM 4936 C C . GLY B 1 234 ? -9.172 22.703 30.766 1 91.75 234 GLY B C 1
ATOM 4937 O O . GLY B 1 234 ? -9.391 22.672 31.984 1 91.75 234 GLY B O 1
ATOM 4938 N N . ALA B 1 235 ? -8.031 22.234 30.266 1 94.56 235 ALA B N 1
ATOM 4939 C CA . ALA B 1 235 ? -7.086 21.531 31.125 1 94.56 235 ALA B CA 1
ATOM 4940 C C . ALA B 1 235 ? -5.707 22.188 31.062 1 94.56 235 ALA B C 1
ATOM 4942 O O . ALA B 1 235 ? -4.855 21.938 31.922 1 94.56 235 ALA B O 1
ATOM 4943 N N . GLY B 1 236 ? -5.52 22.969 30.016 1 96.5 236 GLY B N 1
ATOM 4944 C CA . GLY B 1 236 ? -4.23 23.641 29.875 1 96.5 236 GLY B CA 1
ATOM 4945 C C . GLY B 1 236 ? -3.264 22.875 28.984 1 96.5 236 GLY B C 1
ATOM 4946 O O . GLY B 1 236 ? -3.68 22.188 28.047 1 96.5 236 GLY B O 1
ATOM 4947 N N . THR B 1 237 ? -1.94 23.172 29.234 1 98 237 THR B N 1
ATOM 4948 C CA . THR B 1 237 ? -0.907 22.594 28.391 1 98 237 THR B CA 1
ATOM 4949 C C . THR B 1 237 ? -0.092 21.547 29.156 1 98 237 THR B C 1
ATOM 4951 O O . THR B 1 237 ? 0.291 21.781 30.297 1 98 237 THR B O 1
ATOM 4954 N N . TYR B 1 238 ? 0.083 20.406 28.516 1 98.06 238 TYR B N 1
ATOM 4955 C CA . TYR B 1 238 ? 0.901 19.312 29.047 1 98.06 238 TYR B CA 1
ATOM 4956 C C . TYR B 1 238 ? 2.047 18.984 28.094 1 98.06 238 TYR B C 1
ATOM 4958 O O . TYR B 1 238 ? 1.934 19.188 26.891 1 98.06 238 TYR B O 1
ATOM 4966 N N . CYS B 1 239 ? 3.129 18.5 28.688 1 98.44 239 CYS B N 1
ATOM 4967 C CA . CYS B 1 239 ? 4.293 18.125 27.891 1 98.44 239 CYS B CA 1
ATOM 4968 C C . CYS B 1 239 ? 4.68 16.672 28.141 1 98.44 239 CYS B C 1
ATOM 4970 O O . CYS B 1 239 ? 4.781 16.234 29.297 1 98.44 239 CYS B O 1
ATOM 4972 N N . PHE B 1 240 ? 4.867 15.977 27.047 1 98.19 240 PHE B N 1
ATOM 4973 C CA . PHE B 1 240 ? 5.328 14.594 27.062 1 98.19 240 PHE B CA 1
ATOM 4974 C C . PHE B 1 240 ? 6.812 14.516 26.719 1 98.19 240 PHE B C 1
ATOM 4976 O O . PHE B 1 240 ? 7.23 14.891 25.625 1 98.19 240 PHE B O 1
ATOM 4983 N N . ASP B 1 241 ? 7.566 13.992 27.609 1 97.44 241 ASP B N 1
ATOM 4984 C CA . ASP B 1 241 ? 8.992 13.789 27.375 1 97.44 241 ASP B CA 1
ATOM 4985 C C . ASP B 1 241 ? 9.234 12.516 26.578 1 97.44 241 ASP B C 1
ATOM 4987 O O . ASP B 1 241 ? 8.953 11.414 27.047 1 97.44 241 ASP B O 1
ATOM 4991 N N . ARG B 1 242 ? 9.859 12.633 25.453 1 95 242 ARG B N 1
ATOM 4992 C CA . ARG B 1 242 ? 10 11.5 24.531 1 95 242 ARG B CA 1
ATOM 4993 C C . ARG B 1 242 ? 10.992 10.477 25.078 1 95 242 ARG B C 1
ATOM 4995 O O . ARG B 1 242 ? 10.953 9.305 24.703 1 95 242 ARG B O 1
ATOM 5002 N N . ALA B 1 243 ? 11.883 10.867 25.922 1 93.75 243 ALA B N 1
ATOM 5003 C CA . ALA B 1 243 ? 12.875 9.961 26.484 1 93.75 243 ALA B CA 1
ATOM 5004 C C . ALA B 1 243 ? 12.297 9.195 27.672 1 93.75 243 ALA B C 1
ATOM 5006 O O . ALA B 1 243 ? 12.359 7.961 27.719 1 93.75 243 ALA B O 1
ATOM 5007 N N . SER B 1 244 ? 11.672 9.875 28.562 1 96.06 244 SER B N 1
ATOM 5008 C CA . SER B 1 244 ? 11.172 9.258 29.797 1 96.06 244 SER B CA 1
ATOM 5009 C C . SER B 1 244 ? 9.75 8.734 29.609 1 96.06 244 SER B C 1
ATOM 5011 O O . SER B 1 244 ? 9.258 7.957 30.422 1 96.06 244 SER B O 1
ATOM 5013 N N . HIS B 1 245 ? 9.094 9.234 28.625 1 97 245 HIS B N 1
ATOM 5014 C CA . HIS B 1 245 ? 7.703 8.898 28.328 1 97 245 HIS B CA 1
ATOM 5015 C C . HIS B 1 245 ? 6.785 9.336 29.469 1 97 245 HIS B C 1
ATOM 5017 O O . HIS B 1 245 ? 5.809 8.656 29.781 1 97 245 HIS B O 1
ATOM 5023 N N . ALA B 1 246 ? 7.156 10.438 30.031 1 96.75 246 ALA B N 1
ATOM 5024 C CA . ALA B 1 246 ? 6.367 10.977 31.125 1 96.75 246 ALA B CA 1
ATOM 5025 C C . ALA B 1 246 ? 5.742 12.32 30.75 1 96.75 246 ALA B C 1
ATOM 5027 O O . ALA B 1 246 ? 6.332 13.094 30 1 96.75 246 ALA B O 1
ATOM 5028 N N . TRP B 1 247 ? 4.578 12.523 31.391 1 97.56 247 TRP B N 1
ATOM 5029 C CA . TRP B 1 247 ? 3.885 13.789 31.188 1 97.56 247 TRP B CA 1
ATOM 5030 C C . TRP B 1 247 ? 4.188 14.766 32.312 1 97.56 247 TRP B C 1
ATOM 5032 O O . TRP B 1 247 ? 4.344 14.359 33.469 1 97.56 247 TRP B O 1
ATOM 5042 N N . SER B 1 248 ? 4.219 16 32.031 1 97.06 248 SER B N 1
ATOM 5043 C CA . SER B 1 248 ? 4.254 17.094 33 1 97.06 248 SER B CA 1
ATOM 5044 C C . SER B 1 248 ? 3.244 18.172 32.656 1 97.06 248 SER B C 1
ATOM 5046 O O . SER B 1 248 ? 2.959 18.406 31.469 1 97.06 248 SER B O 1
ATOM 5048 N N . HIS B 1 249 ? 2.711 18.766 33.656 1 97.56 249 HIS B N 1
ATOM 5049 C CA . HIS B 1 249 ? 1.826 19.906 33.469 1 97.56 249 HIS B CA 1
ATOM 5050 C C . HIS B 1 249 ? 2.623 21.203 33.281 1 97.56 249 HIS B C 1
ATOM 5052 O O . HIS B 1 249 ? 3.328 21.625 34.219 1 97.56 249 HIS B O 1
ATOM 5058 N N . ALA B 1 250 ? 2.508 21.75 32.156 1 97.75 250 ALA B N 1
ATOM 5059 C CA . ALA B 1 250 ? 3.281 22.969 31.891 1 97.75 250 ALA B CA 1
ATOM 5060 C C . ALA B 1 250 ? 2.604 24.203 32.469 1 97.75 250 ALA B C 1
ATOM 5062 O O . ALA B 1 250 ? 3.27 25.078 33.031 1 97.75 250 ALA B O 1
ATOM 5063 N N . GLY B 1 251 ? 1.229 24.281 32.281 1 96.75 251 GLY B N 1
ATOM 5064 C CA . GLY B 1 251 ? 0.514 25.406 32.844 1 96.75 251 GLY B CA 1
ATOM 5065 C C . GLY B 1 251 ? -0.944 25.469 32.438 1 96.75 251 GLY B C 1
ATOM 5066 O O . GLY B 1 251 ? -1.374 24.703 31.562 1 96.75 251 GLY B O 1
ATOM 5067 N N . ASP B 1 252 ? -1.643 26.422 33.031 1 95.69 252 ASP B N 1
ATOM 5068 C CA . ASP B 1 252 ? -3.066 26.578 32.781 1 95.69 252 ASP B CA 1
ATOM 5069 C C . ASP B 1 252 ? -3.299 27.547 31.609 1 95.69 252 ASP B C 1
ATOM 5071 O O . ASP B 1 252 ? -4.094 28.484 31.719 1 95.69 252 ASP B O 1
ATOM 5075 N N . TRP B 1 253 ? -2.502 27.484 30.75 1 95.25 253 TRP B N 1
ATOM 5076 C CA . TRP B 1 253 ? -2.611 28.281 29.516 1 95.25 253 TRP B CA 1
ATOM 5077 C C . TRP B 1 253 ? -2.516 27.375 28.281 1 95.25 253 TRP B C 1
ATOM 5079 O O . TRP B 1 253 ? -2.125 26.219 28.391 1 95.25 253 TRP B O 1
ATOM 5089 N N . MET B 1 254 ? -2.949 27.984 27.172 1 96.06 254 MET B N 1
ATOM 5090 C CA . MET B 1 254 ? -2.957 27.25 25.906 1 96.06 254 MET B CA 1
ATOM 5091 C C . MET B 1 254 ? -1.928 27.828 24.938 1 96.06 254 MET B C 1
ATOM 5093 O O . MET B 1 254 ? -1.678 29.031 24.922 1 96.06 254 MET B O 1
ATOM 5097 N N . MET B 1 255 ? -1.314 26.969 24.156 1 96.94 255 MET B N 1
ATOM 5098 C CA . MET B 1 255 ? -0.557 27.469 23.016 1 96.94 255 MET B CA 1
ATOM 5099 C C . MET B 1 255 ? -1.478 28.125 22 1 96.94 255 MET B C 1
ATOM 5101 O O . MET B 1 255 ? -2.652 27.781 21.891 1 96.94 255 MET B O 1
ATOM 5105 N N . PRO B 1 256 ? -0.979 29.078 21.234 1 95.19 256 PRO B N 1
ATOM 5106 C CA . PRO B 1 256 ? -1.86 29.938 20.438 1 95.19 256 PRO B CA 1
ATOM 5107 C C . PRO B 1 256 ? -2.26 29.281 19.109 1 95.19 256 PRO B C 1
ATOM 5109 O O . PRO B 1 256 ? -2.701 29.969 18.188 1 95.19 256 PRO B O 1
ATOM 5112 N N . PHE B 1 257 ? -2.08 28.031 18.922 1 96.56 257 PHE B N 1
ATOM 5113 C CA . PHE B 1 257 ? -2.273 27.375 17.641 1 96.56 257 PHE B CA 1
ATOM 5114 C C . PHE B 1 257 ? -3.48 26.438 17.688 1 96.56 257 PHE B C 1
ATOM 5116 O O . PHE B 1 257 ? -3.928 26.047 18.766 1 96.56 257 PHE B O 1
ATOM 5123 N N . PHE B 1 258 ? -4.008 26.203 16.562 1 96.38 258 PHE B N 1
ATOM 5124 C CA . PHE B 1 258 ? -4.922 25.109 16.297 1 96.38 258 PHE B CA 1
ATOM 5125 C C . PHE B 1 258 ? -4.293 24.094 15.352 1 96.38 258 PHE B C 1
ATOM 5127 O O . PHE B 1 258 ? -3.91 24.438 14.227 1 96.38 258 PHE B O 1
ATOM 5134 N N . GLY B 1 259 ? -4.211 22.844 15.836 1 96.31 259 GLY B N 1
ATOM 5135 C CA . GLY B 1 259 ? -3.533 21.844 15.039 1 96.31 259 GLY B CA 1
ATOM 5136 C C . GLY B 1 259 ? -2.064 21.688 15.391 1 96.31 259 GLY B C 1
ATOM 5137 O O . GLY B 1 259 ? -1.699 21.703 16.562 1 96.31 259 GLY B O 1
ATOM 5138 N N . THR B 1 260 ? -1.259 21.406 14.359 1 96.56 260 THR B N 1
ATOM 5139 C CA . THR B 1 260 ? 0.15 21.109 14.602 1 96.56 260 THR B CA 1
ATOM 5140 C C . THR B 1 260 ? 1.038 22.172 13.945 1 96.56 260 THR B C 1
ATOM 5142 O O . THR B 1 260 ? 1.272 22.125 12.734 1 96.56 260 THR B O 1
ATOM 5145 N N . PRO B 1 261 ? 1.587 23.078 14.711 1 96.75 261 PRO B N 1
ATOM 5146 C CA . PRO B 1 261 ? 2.516 24.062 14.148 1 96.75 261 PRO B CA 1
ATOM 5147 C C . PRO B 1 261 ? 3.867 23.453 13.781 1 96.75 261 PRO B C 1
ATOM 5149 O O . PRO B 1 261 ? 4.223 22.391 14.273 1 96.75 261 PRO B O 1
ATOM 5152 N N . GLU B 1 262 ? 4.562 24.141 12.945 1 94.19 262 GLU B N 1
ATOM 5153 C CA . GLU B 1 262 ? 5.883 23.703 12.5 1 94.19 262 GLU B CA 1
ATOM 5154 C C . GLU B 1 262 ? 6.969 24.672 12.977 1 94.19 262 GLU B C 1
ATOM 5156 O O . GLU B 1 262 ? 6.801 25.891 12.898 1 94.19 262 GLU B O 1
ATOM 5161 N N . TYR B 1 263 ? 8.016 24.062 13.445 1 94.31 263 TYR B N 1
ATOM 5162 C CA . TYR B 1 263 ? 9.172 24.859 13.812 1 94.31 263 TYR B CA 1
ATOM 5163 C C . TYR B 1 263 ? 9.977 25.266 12.586 1 94.31 263 TYR B C 1
ATOM 5165 O O . TYR B 1 263 ? 10.289 24.422 11.742 1 94.31 263 TYR B O 1
ATOM 5173 N N . VAL B 1 264 ? 10.234 26.469 12.5 1 92.88 264 VAL B N 1
ATOM 5174 C CA . VAL B 1 264 ? 11.07 27 11.43 1 92.88 264 VAL B CA 1
ATOM 5175 C C . VAL B 1 264 ? 12.383 27.516 12.016 1 92.88 264 VAL B C 1
ATOM 5177 O O . VAL B 1 264 ? 12.438 28.625 12.562 1 92.88 264 VAL B O 1
ATOM 5180 N N . PRO B 1 265 ? 13.422 26.781 11.734 1 89.25 265 PRO B N 1
ATOM 5181 C CA . PRO B 1 265 ? 14.68 27.094 12.414 1 89.25 265 PRO B CA 1
ATOM 5182 C C . PRO B 1 265 ? 15.242 28.453 12.008 1 89.25 265 PRO B C 1
ATOM 5184 O O . PRO B 1 265 ? 15.828 29.156 12.836 1 89.25 265 PRO B O 1
ATOM 5187 N N . GLU B 1 266 ? 15.078 28.875 10.828 1 87.5 266 GLU B N 1
ATOM 5188 C CA . GLU B 1 266 ? 15.641 30.125 10.328 1 87.5 266 GLU B CA 1
ATOM 5189 C C . GLU B 1 266 ? 15.039 31.328 11.055 1 87.5 266 GLU B C 1
ATOM 5191 O O . GLU B 1 266 ? 15.688 32.375 11.18 1 87.5 266 GLU B O 1
ATOM 5196 N N . LEU B 1 267 ? 13.82 31.141 11.516 1 89.69 267 LEU B N 1
ATOM 5197 C CA . LEU B 1 267 ? 13.117 32.25 12.18 1 89.69 267 LEU B CA 1
ATOM 5198 C C . LEU B 1 267 ? 13.008 31.984 13.672 1 89.69 267 LEU B C 1
ATOM 5200 O O . LEU B 1 267 ? 12.602 32.875 14.43 1 89.69 267 LEU B O 1
ATOM 5204 N N . ASN B 1 268 ? 13.398 30.844 14.062 1 91.12 268 ASN B N 1
ATOM 5205 C CA . ASN B 1 268 ? 13.367 30.406 15.453 1 91.12 268 ASN B CA 1
ATOM 5206 C C . ASN B 1 268 ? 11.977 30.578 16.062 1 91.12 268 ASN B C 1
ATOM 5208 O O . ASN B 1 268 ? 11.844 31.109 17.172 1 9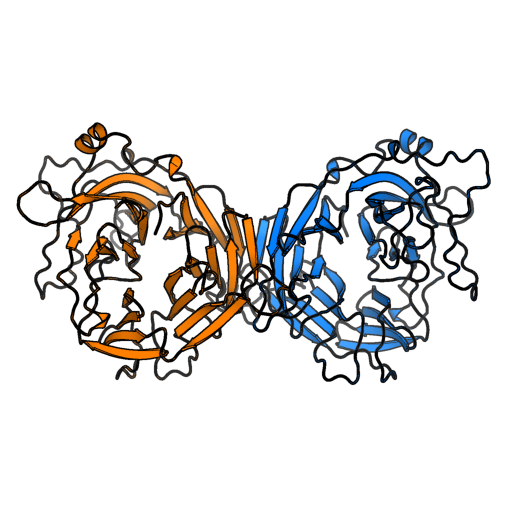1.12 268 ASN B O 1
ATOM 5212 N N . LEU B 1 269 ? 10.945 30.281 15.297 1 95.19 269 LEU B N 1
ATOM 5213 C CA . LEU B 1 269 ? 9.547 30.375 15.703 1 95.19 269 LEU B CA 1
ATOM 5214 C C . LEU B 1 269 ? 8.758 29.172 15.195 1 95.19 269 LEU B C 1
ATOM 5216 O O . LEU B 1 269 ? 9.18 28.5 14.258 1 95.19 269 LEU B O 1
ATOM 5220 N N . TRP B 1 270 ? 7.715 28.891 15.859 1 96.19 270 TRP B N 1
ATOM 5221 C CA . TRP B 1 270 ? 6.707 27.969 15.352 1 96.19 270 TRP B CA 1
ATOM 5222 C C . TRP B 1 270 ? 5.645 28.719 14.547 1 96.19 270 TRP B C 1
ATOM 5224 O O . TRP B 1 270 ? 5.188 29.781 14.953 1 96.19 270 TRP B O 1
ATOM 5234 N N . PHE B 1 271 ? 5.281 28.156 13.398 1 96.69 271 PHE B N 1
ATOM 5235 C CA . PHE B 1 271 ? 4.25 28.734 12.539 1 96.69 271 PHE B CA 1
ATOM 5236 C C . PHE B 1 271 ? 3.086 27.766 12.375 1 96.69 271 PHE B C 1
ATOM 5238 O O . PHE B 1 271 ? 3.291 26.547 12.242 1 96.69 271 PHE B O 1
ATOM 5245 N N . GLY B 1 272 ? 1.894 28.25 12.367 1 96.81 272 GLY B N 1
ATOM 5246 C CA . GLY B 1 272 ? 0.705 27.438 12.156 1 96.81 272 GLY B CA 1
ATOM 5247 C C . GLY B 1 272 ? -0.564 28.25 12.039 1 96.81 272 GLY B C 1
ATOM 5248 O O . GLY B 1 272 ? -0.521 29.422 11.625 1 96.81 272 GLY B O 1
ATOM 5249 N N . ILE B 1 273 ? -1.65 27.594 12.273 1 96.81 273 ILE B N 1
ATOM 5250 C CA . ILE B 1 273 ? -2.967 28.219 12.242 1 96.81 273 ILE B CA 1
ATOM 5251 C C . ILE B 1 273 ? -3.363 28.672 13.641 1 96.81 273 ILE B C 1
ATOM 5253 O O . ILE B 1 273 ? -3.125 27.969 14.617 1 96.81 273 ILE B O 1
ATOM 5257 N N . SER B 1 274 ? -4.008 29.766 13.664 1 95.12 274 SER B N 1
ATOM 5258 C CA . SER B 1 274 ? -4.363 30.375 14.945 1 95.12 274 SER B CA 1
ATOM 5259 C C . SER B 1 274 ? -5.457 29.578 15.648 1 95.12 274 SER B C 1
ATOM 5261 O O . SER B 1 274 ? -6.426 29.156 15.016 1 95.12 274 SER B O 1
ATOM 5263 N N . GLY B 1 275 ? -5.27 29.422 16.938 1 92.81 275 GLY B N 1
ATOM 5264 C CA . GLY B 1 275 ? -6.312 28.797 17.734 1 92.81 275 GLY B CA 1
ATOM 5265 C C . GLY B 1 275 ? -7.516 29.688 17.953 1 92.81 275 GLY B C 1
ATOM 5266 O O . GLY B 1 275 ? -8.602 29.219 18.297 1 92.81 275 GLY B O 1
ATOM 5267 N N . ARG B 1 276 ? -7.402 30.875 17.703 1 87.94 276 ARG B N 1
ATOM 5268 C CA . ARG B 1 276 ? -8.477 31.844 17.891 1 87.94 276 ARG B CA 1
ATOM 5269 C C . ARG B 1 276 ? -9.344 31.953 16.641 1 87.94 276 ARG B C 1
ATOM 5271 O O . ARG B 1 276 ? -10.555 32.125 16.734 1 87.94 276 ARG B O 1
ATOM 5278 N N . ASP B 1 277 ? -8.711 32.031 15.594 1 90.19 277 ASP B N 1
ATOM 5279 C CA . ASP B 1 277 ? -9.328 32 14.273 1 90.19 277 ASP B CA 1
ATOM 5280 C C . ASP B 1 277 ? -8.641 31.016 13.352 1 90.19 277 ASP B C 1
ATOM 5282 O O . ASP B 1 277 ? -7.582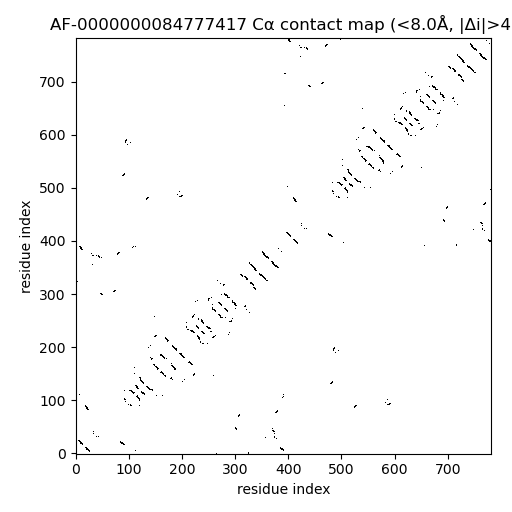 31.297 12.789 1 90.19 277 ASP B O 1
ATOM 5286 N N . PHE B 1 278 ? -9.297 29.969 13.172 1 92.19 278 PHE B N 1
ATOM 5287 C CA . PHE B 1 278 ? -8.633 28.859 12.508 1 92.19 278 PHE B CA 1
ATOM 5288 C C . PHE B 1 278 ? -8.477 29.125 11.016 1 92.19 278 PHE B C 1
ATOM 5290 O O . PHE B 1 278 ? -8.117 28.234 10.25 1 92.19 278 PHE B O 1
ATOM 5297 N N . LYS B 1 279 ? -8.789 30.391 10.609 1 92.5 279 LYS B N 1
ATOM 5298 C CA . LYS B 1 279 ? -8.586 30.766 9.219 1 92.5 279 LYS B CA 1
ATOM 5299 C C . LYS B 1 279 ? -7.258 31.5 9.031 1 92.5 279 LYS B C 1
ATOM 5301 O O . LYS B 1 279 ? -6.789 31.656 7.902 1 92.5 279 LYS B O 1
ATOM 5306 N N . LEU B 1 280 ? -6.633 31.906 10.133 1 93.44 280 LEU B N 1
ATOM 5307 C CA . LEU B 1 280 ? -5.527 32.875 10.055 1 93.44 280 LEU B CA 1
ATOM 5308 C C . LEU B 1 280 ? -4.219 32.219 10.477 1 93.44 280 LEU B C 1
ATOM 5310 O O . LEU B 1 280 ? -4.199 31.375 11.391 1 93.44 280 LEU B O 1
ATOM 5314 N N . PRO B 1 281 ? -3.168 32.625 9.812 1 95.5 281 PRO B N 1
ATOM 5315 C CA . PRO B 1 281 ? -1.852 32.156 10.258 1 95.5 281 PRO B CA 1
ATOM 5316 C C . PRO B 1 281 ? -1.36 32.875 11.508 1 95.5 281 PRO B C 1
ATOM 5318 O O . PRO B 1 281 ? -1.767 34 11.758 1 95.5 281 PRO B O 1
ATOM 5321 N N . CYS B 1 282 ? -0.527 32.281 12.227 1 95.38 282 CYS B N 1
ATOM 5322 C CA . CYS B 1 282 ? 0.093 32.875 13.398 1 95.38 282 CYS B CA 1
ATOM 5323 C C . CYS B 1 282 ? 1.452 32.281 13.688 1 95.38 282 CYS B C 1
ATOM 5325 O O . CYS B 1 282 ? 1.817 31.25 13.086 1 95.38 282 CYS B O 1
ATOM 5327 N N . ALA B 1 283 ? 2.25 32.906 14.516 1 95.56 283 ALA B N 1
ATOM 5328 C CA . ALA B 1 283 ? 3.574 32.438 14.922 1 95.56 283 ALA B CA 1
ATOM 5329 C C . ALA B 1 283 ? 3.826 32.75 16.406 1 95.56 283 ALA B C 1
ATOM 5331 O O . ALA B 1 283 ? 3.305 33.719 16.938 1 95.56 283 ALA B O 1
ATOM 5332 N N . ALA B 1 284 ? 4.562 31.875 16.984 1 95.5 284 ALA B N 1
ATOM 5333 C CA . ALA B 1 284 ? 4.914 32.062 18.391 1 95.5 284 ALA B CA 1
ATOM 5334 C C . ALA B 1 284 ? 6.191 31.312 18.75 1 95.5 284 ALA B C 1
ATOM 5336 O O . ALA B 1 284 ? 6.52 30.297 18.109 1 95.5 284 ALA B O 1
ATOM 5337 N N . ASP B 1 285 ? 6.883 31.844 19.672 1 96.19 285 ASP B N 1
ATOM 5338 C CA . ASP B 1 285 ? 8.008 31.125 20.25 1 96.19 285 ASP B CA 1
ATOM 5339 C C . ASP B 1 285 ? 7.535 30.156 21.344 1 96.19 285 ASP B C 1
ATOM 5341 O O . ASP B 1 285 ? 7.055 30.594 22.391 1 96.19 285 ASP B O 1
ATOM 5345 N N . LEU B 1 286 ? 7.738 28.891 21.141 1 97.12 286 LEU B N 1
ATOM 5346 C CA . LEU B 1 286 ? 7.281 27.875 22.094 1 97.12 286 LEU B CA 1
ATOM 5347 C C . LEU B 1 286 ? 8.438 27.359 22.938 1 97.12 286 LEU B C 1
ATOM 5349 O O . LEU B 1 286 ? 8.258 26.484 23.781 1 97.12 286 LEU B O 1
ATOM 5353 N N . SER B 1 287 ? 9.562 27.891 22.844 1 95.19 287 SER B N 1
ATOM 5354 C CA . SER B 1 287 ? 10.75 27.391 23.531 1 95.19 287 SER B CA 1
ATOM 5355 C C . SER B 1 287 ? 10.555 27.359 25.031 1 95.19 287 SER B C 1
ATOM 5357 O O . SER B 1 287 ? 11.008 26.422 25.703 1 95.19 287 SER B O 1
ATOM 5359 N N . PRO B 1 288 ? 9.852 28.281 25.609 1 95.94 288 PRO B N 1
ATOM 5360 C CA . PRO B 1 288 ? 9.711 28.266 27.062 1 95.94 288 PRO B CA 1
ATOM 5361 C C . PRO B 1 288 ? 8.68 27.25 27.547 1 95.94 288 PRO B C 1
ATOM 5363 O O . PRO B 1 288 ? 8.625 26.938 28.734 1 95.94 288 PRO B O 1
ATOM 5366 N N . VAL B 1 289 ? 7.867 26.766 26.703 1 96.38 289 VAL B N 1
ATOM 5367 C CA . VAL B 1 289 ? 6.707 25.953 27.062 1 96.38 289 VAL B CA 1
ATOM 5368 C C . VAL B 1 289 ? 7.168 24.672 27.766 1 96.38 289 VAL B C 1
ATOM 5370 O O . VAL B 1 289 ? 6.598 24.281 28.781 1 96.38 289 VAL B O 1
ATOM 5373 N N . ALA B 1 290 ? 8.172 24.031 27.25 1 93.12 290 ALA B N 1
ATOM 5374 C CA . ALA B 1 290 ? 8.656 22.781 27.828 1 93.12 290 ALA B CA 1
ATOM 5375 C C . ALA B 1 290 ? 9.195 23 29.234 1 93.12 290 ALA B C 1
ATOM 5377 O O . ALA B 1 290 ? 9.32 22.047 30.016 1 93.12 290 ALA B O 1
ATOM 5378 N N . ARG B 1 291 ? 9.492 24.219 29.562 1 93.19 291 ARG B N 1
ATOM 5379 C CA . ARG B 1 291 ? 10.008 24.547 30.891 1 93.19 291 ARG B CA 1
ATOM 5380 C C . ARG B 1 291 ? 8.883 25.031 31.812 1 93.19 291 ARG B C 1
ATOM 5382 O O . ARG B 1 291 ? 9.148 25.5 32.906 1 93.19 291 ARG B O 1
ATOM 5389 N N . GLY B 1 292 ? 7.75 25.016 31.312 1 93.88 292 GLY B N 1
ATOM 5390 C CA . GLY B 1 292 ? 6.609 25.359 32.156 1 93.88 292 GLY B CA 1
ATOM 5391 C C . GLY B 1 292 ? 6.246 26.828 32.062 1 93.88 292 GLY B C 1
ATOM 5392 O O . GLY B 1 292 ? 5.578 27.359 32.969 1 93.88 292 GLY B O 1
ATOM 5393 N N . GLN B 1 293 ? 6.707 27.531 31.109 1 95.38 293 GLN B N 1
ATOM 5394 C CA . GLN B 1 293 ? 6.379 28.938 30.906 1 95.38 293 GLN B CA 1
ATOM 5395 C C . GLN B 1 293 ? 5.477 29.125 29.703 1 95.38 293 GLN B C 1
ATOM 5397 O O . GLN B 1 293 ? 5.574 28.359 28.719 1 95.38 293 GLN B O 1
ATOM 5402 N N . PRO B 1 294 ? 4.609 30.047 29.859 1 94.38 294 PRO B N 1
ATOM 5403 C CA . PRO B 1 294 ? 3.754 30.281 28.688 1 94.38 294 PRO B CA 1
ATOM 5404 C C . PRO B 1 294 ? 4.539 30.766 27.469 1 94.38 294 PRO B C 1
ATOM 5406 O O . PRO B 1 294 ? 5.625 31.328 27.609 1 94.38 294 PRO B O 1
ATOM 5409 N N . PRO B 1 295 ? 4 30.484 26.344 1 92.12 295 PRO B N 1
ATOM 5410 C CA . PRO B 1 295 ? 4.668 31.031 25.156 1 92.12 295 PRO B CA 1
ATOM 5411 C C . PRO B 1 295 ? 4.695 32.562 25.141 1 92.12 295 PRO B C 1
ATOM 5413 O O . PRO B 1 295 ? 3.863 33.188 25.781 1 92.12 295 PRO B O 1
ATOM 5416 N N . GLU B 1 296 ? 5.613 33.094 24.406 1 82.81 296 GLU B N 1
ATOM 5417 C CA . GLU B 1 296 ? 5.609 34.531 24.156 1 82.81 296 GLU B CA 1
ATOM 5418 C C . GLU B 1 296 ? 4.391 34.938 23.344 1 82.81 296 GLU B C 1
ATOM 5420 O O . GLU B 1 296 ? 3.77 34.125 22.672 1 82.81 296 GLU B O 1
ATOM 5425 N N . PRO B 1 297 ? 4.102 36.25 23.484 1 80.06 297 PRO B N 1
ATOM 5426 C CA . PRO B 1 297 ? 2.941 36.719 22.719 1 80.06 297 PRO B CA 1
ATOM 5427 C C . PRO B 1 297 ? 3.047 36.406 21.219 1 80.06 297 PRO B C 1
ATOM 5429 O O . PRO B 1 297 ? 4.074 36.656 20.609 1 80.06 297 PRO B O 1
ATOM 5432 N N . ALA B 1 298 ? 2.047 35.812 20.734 1 86.25 298 ALA B N 1
ATOM 5433 C CA . ALA B 1 298 ? 2.033 35.344 19.359 1 86.25 298 ALA B CA 1
ATOM 5434 C C . ALA B 1 298 ? 1.806 36.5 18.375 1 86.25 298 ALA B C 1
ATOM 5436 O O . ALA B 1 298 ? 1.235 37.531 18.734 1 86.25 298 ALA B O 1
ATOM 5437 N N . LEU B 1 299 ? 2.35 36.344 17.203 1 89.5 299 LEU B N 1
ATOM 5438 C CA . LEU B 1 299 ? 2.012 37.188 16.062 1 89.5 299 LEU B CA 1
ATOM 5439 C C . LEU B 1 299 ? 0.839 36.594 15.289 1 89.5 299 LEU B C 1
ATOM 5441 O O . LEU B 1 299 ? 0.853 35.406 14.938 1 89.5 299 LEU B O 1
ATOM 5445 N N . PHE B 1 300 ? -0.194 37.406 15.117 1 90.69 300 PHE B N 1
ATOM 5446 C CA . PHE B 1 300 ? -1.357 37 14.336 1 90.69 300 PHE B CA 1
ATOM 5447 C C . PHE B 1 300 ? -1.494 37.844 13.086 1 90.69 300 PHE B C 1
ATOM 5449 O O . PHE B 1 300 ? -1.469 39.062 13.156 1 90.69 300 PHE B O 1
ATOM 5456 N N . TRP B 1 301 ? -1.563 37.156 11.992 1 91.81 301 TRP B N 1
ATOM 5457 C CA . TRP B 1 301 ? -1.769 37.875 10.75 1 91.81 301 TRP B CA 1
ATOM 5458 C C . TRP B 1 301 ? -3.213 37.75 10.273 1 91.81 301 TRP B C 1
ATOM 5460 O O . TRP B 1 301 ? -3.814 36.688 10.375 1 91.81 301 TRP B O 1
ATOM 5470 N N . GLY B 1 302 ? -3.719 38.812 9.766 1 87.56 302 GLY B N 1
ATOM 5471 C CA . GLY B 1 302 ? -5.117 38.875 9.375 1 87.56 302 GLY B CA 1
ATOM 5472 C C . GLY B 1 302 ? -5.375 38.344 7.977 1 87.56 302 GLY B C 1
ATOM 5473 O O . GLY B 1 302 ? -4.5 37.719 7.379 1 87.56 302 GLY B O 1
ATOM 5474 N N . HIS B 1 303 ? -6.652 38.531 7.602 1 82.19 303 HIS B N 1
ATOM 5475 C CA . HIS B 1 303 ? -7.117 38.062 6.301 1 82.19 303 HIS B CA 1
ATOM 5476 C C . HIS B 1 303 ? -6.516 38.875 5.168 1 82.19 303 HIS B C 1
ATOM 5478 O O . HIS B 1 303 ? -6.176 40.062 5.363 1 82.19 303 HIS B O 1
ATOM 5484 N N . ASP B 1 304 ? -6.352 38.156 4.094 1 74.31 304 ASP B N 1
ATOM 5485 C CA . ASP B 1 304 ? -6.039 38.875 2.861 1 74.31 304 ASP B CA 1
ATOM 5486 C C . ASP B 1 304 ? -7.273 39.594 2.312 1 74.31 304 ASP B C 1
ATOM 5488 O O . ASP B 1 304 ? -8.188 38.938 1.799 1 74.31 304 ASP B O 1
ATOM 5492 N N . ASP B 1 305 ? -7.32 40.781 2.357 1 71.75 305 ASP B N 1
ATOM 5493 C CA . ASP B 1 305 ? -8.461 41.594 1.977 1 71.75 305 ASP B CA 1
ATOM 5494 C C . ASP B 1 305 ? -8.617 41.656 0.458 1 71.75 305 ASP B C 1
ATOM 5496 O O . ASP B 1 305 ? -9.562 42.281 -0.053 1 71.75 305 ASP B O 1
ATOM 5500 N N . HIS B 1 306 ? -7.832 41 -0.211 1 77.75 306 HIS B N 1
ATOM 5501 C CA . HIS B 1 306 ? -7.879 41.125 -1.664 1 77.75 306 HIS B CA 1
ATOM 5502 C C . HIS B 1 306 ? -8.641 39.969 -2.285 1 77.75 306 HIS B C 1
ATOM 5504 O O . HIS B 1 306 ? -8.844 39.906 -3.502 1 77.75 306 HIS B O 1
ATOM 5510 N N . LEU B 1 307 ? -9.094 39.094 -1.496 1 83.94 307 LEU B N 1
ATOM 5511 C CA . LEU B 1 307 ? -9.922 38.031 -2.049 1 83.94 307 LEU B CA 1
ATOM 5512 C C . LEU B 1 307 ? -11.297 38.562 -2.432 1 83.94 307 LEU B C 1
ATOM 5514 O O . LEU B 1 307 ? -11.773 39.531 -1.861 1 83.94 307 LEU B O 1
ATOM 5518 N N . PRO B 1 308 ? -11.867 37.906 -3.367 1 87.5 308 PRO B N 1
ATOM 5519 C CA . PRO B 1 308 ? -13.172 38.406 -3.826 1 87.5 308 PRO B CA 1
ATOM 5520 C C . PRO B 1 308 ? -14.188 38.5 -2.693 1 87.5 308 PRO B C 1
ATOM 5522 O O . PRO B 1 308 ? -14.242 37.656 -1.811 1 87.5 308 PRO B O 1
ATOM 5525 N N . GLU B 1 309 ? -15.023 39.469 -2.766 1 84.06 309 GLU B N 1
ATOM 5526 C CA . GLU B 1 309 ? -16 39.75 -1.719 1 84.06 309 GLU B CA 1
ATOM 5527 C C . GLU B 1 309 ? -17.062 38.656 -1.638 1 84.06 309 GLU B C 1
ATOM 5529 O O . GLU B 1 309 ? -17.594 38.375 -0.561 1 84.06 309 GLU B O 1
ATOM 5534 N N . GLU B 1 310 ? -17.297 38.062 -2.738 1 87.12 310 GLU B N 1
ATOM 5535 C CA . GLU B 1 310 ? -18.359 37.062 -2.795 1 87.12 310 GLU B CA 1
ATOM 5536 C C . GLU B 1 310 ? -17.875 35.719 -2.23 1 87.12 310 GLU B C 1
ATOM 5538 O O . GLU B 1 310 ? -18.672 34.812 -2.062 1 87.12 310 GLU B O 1
ATOM 5543 N N . TRP B 1 311 ? -16.625 35.625 -1.997 1 89.81 311 TRP B N 1
ATOM 5544 C CA . TRP B 1 311 ? -16.078 34.406 -1.444 1 89.81 311 TRP B CA 1
ATOM 5545 C C . TRP B 1 311 ? -16.188 34.375 0.077 1 89.81 311 TRP B C 1
ATOM 5547 O O . TRP B 1 311 ? -15.797 35.344 0.744 1 89.81 311 TRP B O 1
ATOM 5557 N N . HIS B 1 312 ? -16.688 33.281 0.57 1 89.31 312 HIS B N 1
ATOM 5558 C CA . HIS B 1 312 ? -16.812 33.094 2.01 1 89.31 312 HIS B CA 1
ATOM 5559 C C . HIS B 1 312 ? -16.016 31.875 2.469 1 89.31 312 HIS B C 1
ATOM 5561 O O . HIS B 1 312 ? -15.984 30.859 1.786 1 89.31 312 HIS B O 1
ATOM 5567 N N . TYR B 1 313 ? -15.352 32.094 3.562 1 90.56 313 TYR B N 1
ATOM 5568 C CA . TYR B 1 313 ? -14.672 30.953 4.145 1 90.56 313 TYR B CA 1
ATOM 5569 C C . TYR B 1 313 ? -15.672 29.859 4.535 1 90.56 313 TYR B C 1
ATOM 5571 O O . TYR B 1 313 ? -16.734 30.156 5.086 1 90.56 313 TYR B O 1
ATOM 5579 N N . ARG B 1 314 ? -15.336 28.625 4.191 1 88.88 314 ARG B N 1
ATOM 5580 C CA . ARG B 1 314 ? -16.172 27.516 4.645 1 88.88 314 ARG B CA 1
ATOM 5581 C C . ARG B 1 314 ? -16.219 27.453 6.168 1 88.88 314 ARG B C 1
ATOM 5583 O O . ARG B 1 314 ? -15.172 27.516 6.828 1 88.88 314 ARG B O 1
ATOM 5590 N N . LEU B 1 315 ? -17.422 27.141 6.574 1 81.44 315 LEU B N 1
ATOM 5591 C CA . LEU B 1 315 ? -17.625 27.141 8.016 1 81.44 315 LEU B CA 1
ATOM 5592 C C . LEU B 1 315 ? -16.953 25.906 8.641 1 81.44 315 LEU B C 1
ATOM 5594 O O . LEU B 1 315 ? -16.922 24.844 8.039 1 81.44 315 LEU B O 1
ATOM 5598 N N . CYS B 1 316 ? -16.25 26 9.648 1 82.38 316 CYS B N 1
ATOM 5599 C CA . CYS B 1 316 ? -15.719 24.953 10.531 1 82.38 316 CYS B CA 1
ATOM 5600 C C . CYS B 1 316 ? -14.594 24.188 9.852 1 82.38 316 CYS B C 1
ATOM 5602 O O . CYS B 1 316 ? -14.312 23.047 10.211 1 82.38 316 CYS B O 1
ATOM 5604 N N . THR B 1 317 ? -14.133 24.641 8.711 1 90.56 317 THR B N 1
ATOM 5605 C CA . THR B 1 317 ? -12.977 24.031 8.062 1 90.56 317 THR B CA 1
ATOM 5606 C C . THR B 1 317 ? -11.742 24.906 8.227 1 90.56 317 THR B C 1
ATOM 5608 O O . THR B 1 317 ? -11.648 25.969 7.621 1 90.56 317 THR B O 1
ATOM 5611 N N . PRO B 1 318 ? -10.906 24.391 8.953 1 94.06 318 PRO B N 1
ATOM 5612 C CA . PRO B 1 318 ? -9.719 25.203 9.203 1 94.06 318 PRO B CA 1
ATOM 5613 C C . PRO B 1 318 ? -8.812 25.312 7.973 1 94.06 318 PRO B C 1
ATOM 5615 O O . PRO B 1 318 ? -8.766 24.391 7.152 1 94.06 318 PRO B O 1
ATOM 5618 N N . SER B 1 319 ? -8.148 26.453 7.879 1 96.38 319 SER B N 1
ATOM 5619 C CA . SER B 1 319 ? -7.066 26.562 6.906 1 96.38 319 SER B CA 1
ATOM 5620 C C . SER B 1 319 ? -5.922 25.609 7.25 1 96.38 319 SER B C 1
ATOM 5622 O O . SER B 1 319 ? -5.859 25.078 8.359 1 96.38 319 SER B O 1
ATOM 5624 N N . GLN B 1 320 ? -5.16 25.422 6.285 1 96.25 320 GLN B N 1
ATOM 5625 C CA . GLN B 1 320 ? -3.961 24.609 6.473 1 96.25 320 GLN B CA 1
ATOM 5626 C C . GLN B 1 320 ? -2.719 25.359 5.988 1 96.25 320 GLN B C 1
ATOM 5628 O O . GLN B 1 320 ? -2.797 26.188 5.082 1 96.25 320 GLN B O 1
ATOM 5633 N N . MET B 1 321 ? -1.628 25.047 6.621 1 96.31 321 MET B N 1
ATOM 5634 C CA . MET B 1 321 ? -0.393 25.75 6.266 1 96.31 321 MET B CA 1
ATOM 5635 C C . MET B 1 321 ? 0.808 24.812 6.383 1 96.31 321 MET B C 1
ATOM 5637 O O . MET B 1 321 ? 0.877 24 7.309 1 96.31 321 MET B O 1
ATOM 5641 N N . VAL B 1 322 ? 1.72 24.969 5.457 1 95.5 322 VAL B N 1
ATOM 5642 C CA . VAL B 1 322 ? 2.943 24.172 5.496 1 95.5 322 VAL B CA 1
ATOM 5643 C C . VAL B 1 322 ? 4.148 25.062 5.195 1 95.5 322 VAL B C 1
ATOM 5645 O O . VAL B 1 322 ? 4.066 25.969 4.359 1 95.5 322 VAL B O 1
ATOM 5648 N N . SER B 1 323 ? 5.199 24.781 5.863 1 95.12 323 SER B N 1
ATOM 5649 C CA . SER B 1 323 ? 6.445 25.484 5.586 1 95.12 323 SER B CA 1
ATOM 5650 C C . SER B 1 323 ? 7.137 24.922 4.344 1 95.12 323 SER B C 1
ATOM 5652 O O . SER B 1 323 ? 7.195 23.703 4.156 1 95.12 323 SER B O 1
ATOM 5654 N N . LEU B 1 324 ? 7.633 25.828 3.551 1 94.44 324 LEU B N 1
ATOM 5655 C CA . LEU B 1 324 ? 8.352 25.422 2.346 1 94.44 324 LEU B CA 1
ATOM 5656 C C . LEU B 1 324 ? 9.852 25.641 2.504 1 94.44 324 LEU B C 1
ATOM 5658 O O . LEU B 1 324 ? 10.625 25.344 1.594 1 94.44 324 LEU B O 1
ATOM 5662 N N . GLY B 1 325 ? 10.203 26.141 3.588 1 91.31 325 GLY B N 1
ATOM 5663 C CA . GLY B 1 325 ? 11.594 26.5 3.834 1 91.31 325 GLY B CA 1
ATOM 5664 C C . GLY B 1 325 ? 11.906 27.953 3.486 1 91.31 325 GLY B C 1
ATOM 5665 O O . GLY B 1 325 ? 11.18 28.578 2.719 1 91.31 325 GLY B O 1
ATOM 5666 N N . SER B 1 326 ? 12.945 28.547 4.133 1 89.44 326 SER B N 1
ATOM 5667 C CA . SER B 1 326 ? 13.469 29.891 3.873 1 89.44 326 SER B CA 1
ATOM 5668 C C . SER B 1 326 ? 12.406 30.953 4.117 1 89.44 326 SER B C 1
ATOM 5670 O O . SER B 1 326 ? 12.266 31.891 3.324 1 89.44 326 SER B O 1
ATOM 5672 N N . GLY B 1 327 ? 11.586 30.688 5.082 1 91.88 327 GLY B N 1
ATOM 5673 C CA . GLY B 1 327 ? 10.578 31.656 5.473 1 91.88 327 GLY B CA 1
ATOM 5674 C C . GLY B 1 327 ? 9.367 31.672 4.562 1 91.88 327 GLY B C 1
ATOM 5675 O O . GLY B 1 327 ? 8.531 32.562 4.633 1 91.88 327 GLY B O 1
ATOM 5676 N N . LYS B 1 328 ? 9.352 30.734 3.686 1 94.38 328 LYS B N 1
ATOM 5677 C CA . LYS B 1 328 ? 8.234 30.641 2.754 1 94.38 328 LYS B CA 1
ATOM 5678 C C . LYS B 1 328 ? 7.234 29.578 3.195 1 94.38 328 LYS B C 1
ATOM 5680 O O . LYS B 1 328 ? 7.617 28.547 3.756 1 94.38 328 LYS B O 1
ATOM 5685 N N . PHE B 1 329 ? 5.922 29.875 2.941 1 96.44 329 PHE B N 1
ATOM 5686 C CA . PHE B 1 329 ? 4.832 29 3.338 1 96.44 329 PHE B CA 1
ATOM 5687 C C . PHE B 1 329 ? 3.785 28.891 2.234 1 96.44 329 PHE B C 1
ATOM 5689 O O . PHE B 1 329 ? 3.686 29.781 1.385 1 96.44 329 PHE B O 1
ATOM 5696 N N . CYS B 1 330 ? 3.127 27.828 2.217 1 97 330 CYS B N 1
ATOM 5697 C CA . CYS B 1 330 ? 1.896 27.703 1.446 1 97 330 CYS B CA 1
ATOM 5698 C C . CYS B 1 330 ? 0.692 27.531 2.367 1 97 330 CYS B C 1
ATOM 5700 O O . CYS B 1 330 ? 0.686 26.672 3.246 1 97 330 CYS B O 1
ATOM 5702 N N . ILE B 1 331 ? -0.247 28.344 2.217 1 96.75 331 ILE B N 1
ATOM 5703 C CA . ILE B 1 331 ? -1.473 28.219 2.998 1 96.75 331 ILE B CA 1
ATOM 5704 C C . ILE B 1 331 ? -2.625 27.812 2.084 1 96.75 331 ILE B C 1
ATOM 5706 O O . ILE B 1 331 ? -2.717 28.266 0.944 1 96.75 331 ILE B O 1
ATOM 5710 N N . LEU B 1 332 ? -3.41 26.922 2.561 1 97.25 332 LEU B N 1
ATOM 5711 C CA . LEU B 1 332 ? -4.609 26.453 1.879 1 97.25 332 LEU B CA 1
ATOM 5712 C C . LEU B 1 332 ? -5.867 26.906 2.611 1 97.25 332 LEU B C 1
ATOM 5714 O O . LEU B 1 332 ? -6.043 26.609 3.795 1 97.25 332 LEU B O 1
ATOM 5718 N N . ARG B 1 333 ? -6.746 27.609 1.851 1 96 333 ARG B N 1
ATOM 5719 C CA . ARG B 1 333 ? -8.023 28.094 2.381 1 96 333 ARG B CA 1
ATOM 5720 C C . ARG B 1 333 ? -9.188 27.516 1.594 1 96 333 ARG B C 1
ATOM 5722 O O . ARG B 1 333 ? -9.117 27.375 0.371 1 96 333 ARG B O 1
ATOM 5729 N N . TYR B 1 334 ? -10.203 27.234 2.322 1 95.62 334 TYR B N 1
ATOM 5730 C CA . TYR B 1 334 ? -11.422 26.734 1.689 1 95.62 334 TYR B CA 1
ATOM 5731 C C . TYR B 1 334 ? -12.484 27.828 1.625 1 95.62 334 TYR B C 1
ATOM 5733 O O . TYR B 1 334 ? -12.984 28.281 2.658 1 95.62 334 TYR B O 1
ATOM 5741 N N . LEU B 1 335 ? -12.844 28.156 0.406 1 93.69 335 LEU B N 1
ATOM 5742 C CA . LEU B 1 335 ? -13.773 29.25 0.178 1 93.69 335 LEU B CA 1
ATOM 5743 C C . LEU B 1 335 ? -14.945 28.797 -0.69 1 93.69 335 LEU B C 1
ATOM 5745 O O . LEU B 1 335 ? -14.836 27.812 -1.418 1 93.69 335 LEU B O 1
ATOM 5749 N N . GLU B 1 336 ? -15.992 29.516 -0.492 1 93.12 336 GLU B N 1
ATOM 5750 C CA . GLU B 1 336 ? -17.188 29.156 -1.259 1 93.12 336 GLU B CA 1
ATOM 5751 C C . GLU B 1 336 ? -17.969 30.406 -1.657 1 93.12 336 GLU B C 1
ATOM 5753 O O . GLU B 1 336 ? -17.859 31.453 -1.023 1 93.12 336 GLU B O 1
ATOM 5758 N N . THR B 1 337 ? -18.672 30.281 -2.754 1 91.38 337 THR B N 1
ATOM 5759 C CA . THR B 1 337 ? -19.703 31.25 -3.115 1 91.38 337 THR B CA 1
ATOM 5760 C C . THR B 1 337 ? -21.094 30.719 -2.77 1 91.38 337 THR B C 1
ATOM 5762 O O . THR B 1 337 ? -21.328 29.516 -2.785 1 91.38 337 THR B O 1
ATOM 5765 N N . ARG B 1 338 ? -21.922 31.672 -2.441 1 88.06 338 ARG B N 1
ATOM 5766 C CA . ARG B 1 338 ? -23.266 31.281 -2 1 88.06 338 ARG B CA 1
ATOM 5767 C C . ARG B 1 338 ? -24.328 31.938 -2.863 1 88.06 338 ARG B C 1
ATOM 5769 O O . ARG B 1 338 ? -24.141 33.062 -3.342 1 88.06 338 ARG B O 1
ATOM 5776 N N . ILE B 1 339 ? -25.297 31.094 -3.074 1 84.56 339 ILE B N 1
ATOM 5777 C CA . ILE B 1 339 ? -26.469 31.641 -3.746 1 84.56 339 ILE B CA 1
ATOM 5778 C C . ILE B 1 339 ? -27.359 32.344 -2.727 1 84.56 339 ILE B C 1
ATOM 5780 O O . ILE B 1 339 ? -27.688 31.781 -1.678 1 84.56 339 ILE B O 1
ATOM 5784 N N . PRO B 1 340 ? -27.641 33.594 -3.002 1 78.38 340 PRO B N 1
ATOM 5785 C CA . PRO B 1 340 ? -28.516 34.312 -2.078 1 78.38 340 PRO B CA 1
ATOM 5786 C C . PRO B 1 340 ? -29.891 33.656 -1.937 1 78.38 340 PRO B C 1
ATOM 5788 O O . PRO B 1 340 ? -30.594 33.5 -2.93 1 78.38 340 PRO B O 1
ATOM 5791 N N . CYS B 1 341 ? -29.953 32.781 -0.998 1 76.19 341 CYS B N 1
ATOM 5792 C CA . CYS B 1 341 ? -31.266 32.219 -0.674 1 76.19 341 CYS B CA 1
ATOM 5793 C C . CYS B 1 341 ? -31.688 32.625 0.73 1 76.19 341 CYS B C 1
ATOM 5795 O O . CYS B 1 341 ? -30.875 32.656 1.653 1 76.19 341 CYS B O 1
ATOM 5797 N N . PRO B 1 342 ? -32.938 33.156 0.843 1 73.69 342 PRO B N 1
ATOM 5798 C CA . PRO B 1 342 ? -33.375 33.688 2.137 1 73.69 342 PRO B CA 1
ATOM 5799 C C . PRO B 1 342 ? -33.281 32.656 3.252 1 73.69 342 PRO B C 1
ATOM 5801 O O . PRO B 1 342 ? -32.969 33 4.391 1 73.69 342 PRO B O 1
ATOM 5804 N N . ASP B 1 343 ? -33.594 31.469 2.979 1 74.56 343 ASP B N 1
ATOM 5805 C CA . ASP B 1 343 ? -33.844 30.531 4.074 1 74.56 343 ASP B CA 1
ATOM 5806 C C . ASP B 1 343 ? -32.688 29.531 4.195 1 74.56 343 ASP B C 1
ATOM 5808 O O . ASP B 1 343 ? -32.594 28.797 5.184 1 74.56 343 ASP B O 1
ATOM 5812 N N . GLU B 1 344 ? -31.906 29.438 3.219 1 73.62 344 GLU B N 1
ATOM 5813 C CA . GLU B 1 344 ? -30.859 28.422 3.316 1 73.62 344 GLU B CA 1
ATOM 5814 C C . GLU B 1 344 ? -29.578 28.875 2.635 1 73.62 344 GLU B C 1
ATOM 5816 O O . GLU B 1 344 ? -29.609 29.641 1.673 1 73.62 344 GLU B O 1
ATOM 5821 N N . VAL B 1 345 ? -28.531 28.672 3.211 1 74.06 345 VAL B N 1
ATOM 5822 C CA . VAL B 1 345 ? -27.25 28.906 2.564 1 74.06 345 VAL B CA 1
ATOM 5823 C C . VAL B 1 345 ? -27 27.812 1.524 1 74.06 345 VAL B C 1
ATOM 5825 O O . VAL B 1 345 ? -26.828 26.641 1.871 1 74.06 345 VAL B O 1
ATOM 5828 N N . ILE B 1 346 ? -27.188 28.172 0.305 1 80.94 346 ILE B N 1
ATOM 5829 C CA . ILE B 1 346 ? -26.906 27.234 -0.779 1 80.94 346 ILE B CA 1
ATOM 5830 C C . ILE B 1 346 ? -25.547 27.531 -1.394 1 80.94 346 ILE B C 1
ATOM 5832 O O . ILE B 1 346 ? -25.312 28.641 -1.883 1 80.94 346 ILE B O 1
ATOM 5836 N N . VAL B 1 347 ? -24.656 26.609 -1.254 1 84.25 347 VAL B N 1
ATOM 5837 C CA . VAL B 1 347 ? -23.312 26.75 -1.817 1 84.25 347 VAL B CA 1
ATOM 5838 C C . VAL B 1 347 ? -23.375 26.609 -3.338 1 84.25 347 VAL B C 1
ATOM 5840 O O . VAL B 1 347 ? -23.938 25.656 -3.857 1 84.25 347 VAL B O 1
ATOM 5843 N N . ASP B 1 348 ? -22.922 27.531 -4.004 1 86.12 348 ASP B N 1
ATOM 5844 C CA . ASP B 1 348 ? -22.844 27.531 -5.461 1 86.12 348 ASP B CA 1
ATOM 5845 C C . ASP B 1 348 ? -21.562 26.859 -5.941 1 86.12 348 ASP B C 1
ATOM 5847 O O . ASP B 1 348 ? -21.609 25.844 -6.637 1 86.12 348 ASP B O 1
ATOM 5851 N N . ASN B 1 349 ? -20.453 27.422 -5.547 1 90.25 349 ASN B N 1
ATOM 5852 C CA . ASN B 1 349 ? -19.141 26.875 -5.887 1 90.25 349 ASN B CA 1
ATOM 5853 C C . ASN B 1 349 ? -18.234 26.766 -4.66 1 90.25 349 ASN B C 1
ATOM 5855 O O . ASN B 1 349 ? -18.375 27.562 -3.721 1 90.25 349 ASN B O 1
ATOM 5859 N N . SER B 1 350 ? -17.438 25.75 -4.664 1 93.31 350 SER B N 1
ATOM 5860 C CA . SER B 1 350 ? -16.438 25.562 -3.619 1 93.31 350 SER B CA 1
ATOM 5861 C C . SER B 1 350 ? -15.031 25.578 -4.195 1 93.31 350 SER B C 1
ATOM 5863 O O . SER B 1 350 ? -14.766 24.938 -5.211 1 93.31 350 SER B O 1
ATOM 5865 N N . TYR B 1 351 ? -14.156 26.297 -3.498 1 94.19 351 TYR B N 1
ATOM 5866 C CA . TYR B 1 351 ? -12.789 26.453 -3.986 1 94.19 351 TYR B CA 1
ATOM 5867 C C . TYR B 1 351 ? -11.781 26.125 -2.891 1 94.19 351 TYR B C 1
ATOM 5869 O O . TYR B 1 351 ? -12.031 26.375 -1.71 1 94.19 351 TYR B O 1
ATOM 5877 N N . ALA B 1 352 ? -10.727 25.531 -3.309 1 96.44 352 ALA B N 1
ATOM 5878 C CA . ALA B 1 352 ? -9.477 25.547 -2.549 1 96.44 352 ALA B CA 1
ATOM 5879 C C . ALA B 1 352 ? -8.523 26.609 -3.074 1 96.44 352 ALA B C 1
ATOM 5881 O O . ALA B 1 352 ? -8.203 26.641 -4.266 1 96.44 352 ALA B O 1
ATOM 5882 N N . VAL B 1 353 ? -8.141 27.469 -2.221 1 95.94 353 VAL B N 1
ATOM 5883 C CA . VAL B 1 353 ? -7.277 28.562 -2.654 1 95.94 353 VAL B CA 1
ATOM 5884 C C . VAL B 1 353 ? -5.906 28.422 -1.999 1 95.94 353 VAL B C 1
ATOM 5886 O O . VAL B 1 353 ? -5.789 28.484 -0.772 1 95.94 353 VAL B O 1
ATOM 5889 N N . PHE B 1 354 ? -4.926 28.297 -2.855 1 96.5 354 PHE B N 1
ATOM 5890 C CA . PHE B 1 354 ? -3.537 28.234 -2.418 1 96.5 354 PHE B CA 1
ATOM 5891 C C . PHE B 1 354 ? -2.877 29.609 -2.502 1 96.5 354 PHE B C 1
ATOM 5893 O O . PHE B 1 354 ? -2.951 30.281 -3.535 1 96.5 354 PHE B O 1
ATOM 5900 N N . THR B 1 355 ? -2.242 29.969 -1.437 1 95.62 355 THR B N 1
ATOM 5901 C CA . THR B 1 355 ? -1.549 31.25 -1.442 1 95.62 355 THR B CA 1
ATOM 5902 C C . THR B 1 355 ? -0.127 31.094 -0.908 1 95.62 355 THR B C 1
ATOM 5904 O O . THR B 1 355 ? 0.086 30.469 0.136 1 95.62 355 THR B O 1
ATOM 5907 N N . GLY B 1 356 ? 0.816 31.625 -1.674 1 96.38 356 GLY B N 1
ATOM 5908 C CA . GLY B 1 356 ? 2.174 31.719 -1.158 1 96.38 356 GLY B CA 1
ATOM 5909 C C . GLY B 1 356 ? 2.348 32.812 -0.128 1 96.38 356 GLY B C 1
ATOM 5910 O O . GLY B 1 356 ? 1.871 33.938 -0.321 1 96.38 356 GLY B O 1
ATOM 5911 N N . LEU B 1 357 ? 2.98 32.469 0.996 1 96.19 357 LEU B N 1
ATOM 5912 C CA . LEU B 1 357 ? 3.297 33.438 2.041 1 96.19 357 LEU B CA 1
ATOM 5913 C C . LEU B 1 357 ? 4.797 33.469 2.309 1 96.19 357 LEU B C 1
ATOM 5915 O O . LEU B 1 357 ? 5.473 32.438 2.248 1 96.19 357 LEU B O 1
ATOM 5919 N N . GLU B 1 358 ? 5.246 34.656 2.605 1 95.06 358 GLU B N 1
ATOM 5920 C CA . GLU B 1 358 ? 6.656 34.812 2.939 1 95.06 358 GLU B CA 1
ATOM 5921 C C . GLU B 1 358 ? 6.828 35.719 4.172 1 95.06 358 GLU B C 1
ATOM 5923 O O . GLU B 1 358 ? 6.188 36.75 4.281 1 95.06 358 GLU B O 1
ATOM 5928 N N . VAL B 1 359 ? 7.598 35.25 5.039 1 94.56 359 VAL B N 1
ATOM 5929 C CA . VAL B 1 359 ? 7.875 36.031 6.242 1 94.56 359 VAL B CA 1
ATOM 5930 C C . VAL B 1 359 ? 9.227 36.719 6.109 1 94.56 359 VAL B C 1
ATOM 5932 O O . VAL B 1 359 ? 10.242 36.062 5.859 1 94.56 359 VAL B O 1
ATOM 5935 N N . LEU B 1 360 ? 9.195 37.969 6.254 1 89.19 360 LEU B N 1
ATOM 5936 C CA . LEU B 1 360 ? 10.375 38.812 6.137 1 89.19 360 LEU B CA 1
ATOM 5937 C C . LEU B 1 360 ? 10.57 39.656 7.391 1 89.19 360 LEU B C 1
ATOM 5939 O O . LEU B 1 360 ? 9.625 39.875 8.156 1 89.19 360 LEU B O 1
ATOM 5943 N N . ALA B 1 361 ? 11.898 40.031 7.547 1 82.69 361 ALA B N 1
ATOM 5944 C CA . ALA B 1 361 ? 12.18 40.938 8.648 1 82.69 361 ALA B CA 1
ATOM 5945 C C . ALA B 1 361 ? 11.5 42.281 8.43 1 82.69 361 ALA B C 1
ATOM 5947 O O . ALA B 1 361 ? 11.367 42.75 7.297 1 82.69 361 ALA B O 1
ATOM 5948 N N . GLY B 1 362 ? 10.875 42.906 9.398 1 69.5 362 GLY B N 1
ATOM 5949 C CA . GLY B 1 362 ? 10.242 44.188 9.297 1 69.5 362 GLY B CA 1
ATOM 5950 C C . GLY B 1 362 ? 11.227 45.344 9.062 1 69.5 362 GLY B C 1
ATOM 5951 O O . GLY B 1 362 ? 12.406 45.219 9.391 1 69.5 362 GLY B O 1
ATOM 5952 N N . ASN B 1 363 ? 11.125 46.344 7.91 1 56.62 363 ASN B N 1
ATOM 5953 C CA . ASN B 1 363 ? 11.984 47.5 7.637 1 56.62 363 ASN B CA 1
ATOM 5954 C C . ASN B 1 363 ? 12.227 48.312 8.891 1 56.62 363 ASN B C 1
ATOM 5956 O O . ASN B 1 363 ? 13.156 49.125 8.938 1 56.62 363 ASN B O 1
ATOM 5960 N N . GLY B 1 364 ? 11.273 48.75 9.664 1 47.66 364 GLY B N 1
ATOM 5961 C CA . GLY B 1 364 ? 11.461 49.719 10.703 1 47.66 364 GLY B CA 1
ATOM 5962 C C . GLY B 1 364 ? 12.094 49.156 11.961 1 47.66 364 GLY B C 1
ATOM 5963 O O . GLY B 1 364 ? 12.43 47.969 12.016 1 47.66 364 GLY B O 1
ATOM 5964 N N . LYS B 1 365 ? 12.445 50.25 12.836 1 46.59 365 LYS B N 1
ATOM 5965 C CA . LYS B 1 365 ? 13.086 50.125 14.148 1 46.59 365 LYS B CA 1
ATOM 5966 C C . LYS B 1 365 ? 12.609 48.875 14.883 1 46.59 365 LYS B C 1
ATOM 5968 O O . LYS B 1 365 ? 13.188 48.5 15.898 1 46.59 365 LYS B O 1
ATOM 5973 N N . LYS B 1 366 ? 11.312 48.719 14.969 1 44.16 366 LYS B N 1
ATOM 5974 C CA . LYS B 1 366 ? 10.859 47.688 15.922 1 44.16 366 LYS B CA 1
ATOM 5975 C C . LYS B 1 366 ? 10.93 46.312 15.312 1 44.16 366 LYS B C 1
ATOM 5977 O O . LYS B 1 366 ? 10.883 46.156 14.094 1 44.16 366 LYS B O 1
ATOM 5982 N N . HIS B 1 367 ? 11.531 45.188 15.969 1 53.34 367 HIS B N 1
ATOM 5983 C CA . HIS B 1 367 ? 11.828 43.75 16.031 1 53.34 367 HIS B CA 1
ATOM 5984 C C . HIS B 1 367 ? 10.711 42.938 15.398 1 53.34 367 HIS B C 1
ATOM 5986 O O . HIS B 1 367 ? 10.5 41.781 15.758 1 53.34 367 HIS B O 1
ATOM 5992 N N . GLY B 1 368 ? 9.852 43.375 14.297 1 72.12 368 GLY B N 1
ATOM 5993 C CA . GLY B 1 368 ? 8.641 42.594 14.117 1 72.12 368 GLY B CA 1
ATOM 5994 C C . GLY B 1 368 ? 8.586 41.875 12.781 1 72.12 368 GLY B C 1
ATOM 5995 O O . GLY B 1 368 ? 9.242 42.281 11.82 1 72.12 368 GLY B O 1
ATOM 5996 N N . LEU B 1 369 ? 8.32 40.719 12.57 1 88.38 369 LEU B N 1
ATOM 5997 C CA . LEU B 1 369 ? 8.164 39.875 11.391 1 88.38 369 LEU B CA 1
ATOM 5998 C C . LEU B 1 369 ? 6.938 40.281 10.586 1 88.38 369 LEU B C 1
ATOM 6000 O O . LEU B 1 369 ? 5.895 40.625 11.156 1 88.38 369 LEU B O 1
ATOM 6004 N N . ARG B 1 370 ? 7.191 40.625 9.305 1 91.25 370 ARG B N 1
ATOM 6005 C CA . ARG B 1 370 ? 6.074 40.875 8.398 1 91.25 370 ARG B CA 1
ATOM 6006 C C . ARG B 1 370 ? 5.809 39.656 7.523 1 91.25 370 ARG B C 1
ATOM 6008 O O . ARG B 1 370 ? 6.742 38.969 7.082 1 91.25 370 ARG B O 1
ATOM 6015 N N . MET B 1 371 ? 4.57 39.375 7.379 1 93.25 371 MET B N 1
ATOM 6016 C CA . MET B 1 371 ? 4.164 38.312 6.461 1 93.25 371 MET B CA 1
ATOM 6017 C C . MET B 1 371 ? 3.605 38.906 5.168 1 93.25 371 MET B C 1
ATOM 6019 O O . MET B 1 371 ? 2.693 39.719 5.203 1 93.25 371 MET B O 1
ATOM 6023 N N . VAL B 1 372 ? 4.156 38.5 4.043 1 93.56 372 VAL B N 1
ATOM 6024 C CA . VAL B 1 372 ? 3.764 39.031 2.734 1 93.56 372 VAL B CA 1
ATOM 6025 C C . VAL B 1 372 ? 3.035 37.938 1.951 1 93.56 372 VAL B C 1
ATOM 6027 O O . VAL B 1 372 ? 3.512 36.781 1.862 1 93.56 372 VAL B O 1
ATOM 6030 N N . SER B 1 373 ? 1.907 38.312 1.477 1 94.38 373 SER B N 1
ATOM 6031 C CA . SER B 1 373 ? 1.158 37.406 0.606 1 94.38 373 SER B CA 1
ATOM 6032 C C . SER B 1 373 ? 1.618 37.531 -0.842 1 94.38 373 SER B C 1
ATOM 6034 O O . SER B 1 373 ? 1.786 38.625 -1.355 1 94.38 373 SER B O 1
ATOM 6036 N N . HIS B 1 374 ? 1.838 36.406 -1.479 1 94.62 374 HIS B N 1
ATOM 6037 C CA . HIS B 1 374 ? 2.217 36.344 -2.885 1 94.62 374 HIS B CA 1
ATOM 6038 C C . HIS B 1 374 ? 1.025 35.969 -3.76 1 94.62 374 HIS B C 1
ATOM 6040 O O . HIS B 1 374 ? -0.02 36.625 -3.703 1 94.62 374 HIS B O 1
ATOM 6046 N N . LYS B 1 375 ? 1.225 35.031 -4.664 1 92.75 375 LYS B N 1
ATOM 6047 C CA . LYS B 1 375 ? 0.177 34.656 -5.613 1 92.75 375 LYS B CA 1
ATOM 6048 C C . LYS B 1 375 ? -0.86 33.75 -4.953 1 92.75 375 LYS B C 1
ATOM 6050 O O . LYS B 1 375 ? -0.514 32.875 -4.156 1 92.75 375 LYS B O 1
ATOM 6055 N N . SER B 1 376 ? -2.066 34.031 -5.285 1 93.62 376 SER B N 1
ATOM 6056 C CA . SER B 1 376 ? -3.148 33.125 -4.941 1 93.62 376 SER B CA 1
ATOM 6057 C C . SER B 1 376 ? -3.646 32.375 -6.172 1 93.62 376 SER B C 1
ATOM 6059 O O . SER B 1 376 ? -3.771 32.969 -7.254 1 93.62 376 SER B O 1
ATOM 6061 N N . ARG B 1 377 ? -3.824 31.109 -5.977 1 95.44 377 ARG B N 1
ATOM 6062 C CA . ARG B 1 377 ? -4.348 30.266 -7.035 1 95.44 377 ARG B CA 1
ATOM 6063 C C . ARG B 1 377 ? -5.551 29.453 -6.551 1 95.44 377 ARG B C 1
ATOM 6065 O O . ARG B 1 377 ? -5.504 28.844 -5.484 1 95.44 377 ARG B O 1
ATOM 6072 N N . ARG B 1 378 ? -6.613 29.484 -7.367 1 95.06 378 ARG B N 1
ATOM 6073 C CA . ARG B 1 378 ? -7.816 28.766 -6.965 1 95.06 378 ARG B CA 1
ATOM 6074 C C . ARG B 1 378 ? -7.934 27.438 -7.719 1 95.06 378 ARG B C 1
ATOM 6076 O O . ARG B 1 378 ? -7.52 27.344 -8.875 1 95.06 378 ARG B O 1
ATOM 6083 N N . CYS B 1 379 ? -8.422 26.469 -7.051 1 95 379 CYS B N 1
ATOM 6084 C CA . CYS B 1 379 ? -8.781 25.156 -7.586 1 95 379 CYS B CA 1
ATOM 6085 C C . CYS B 1 379 ? -10.195 24.766 -7.184 1 95 379 CYS B C 1
ATOM 6087 O O . CYS B 1 379 ? -10.594 24.969 -6.035 1 95 379 CYS B O 1
ATOM 6089 N N . ARG B 1 380 ? -10.961 24.328 -8.188 1 92.38 380 ARG B N 1
ATOM 6090 C CA . ARG B 1 380 ? -12.289 23.828 -7.824 1 92.38 380 ARG B CA 1
ATOM 6091 C C . ARG B 1 380 ? -12.195 22.703 -6.812 1 92.38 380 ARG B C 1
ATOM 6093 O O . ARG B 1 380 ? -11.336 21.828 -6.93 1 92.38 380 ARG B O 1
ATOM 6100 N N . ASN B 1 381 ? -13.008 22.75 -5.863 1 93.5 381 ASN B N 1
ATOM 6101 C CA . ASN B 1 381 ? -12.977 21.781 -4.777 1 93.5 381 ASN B CA 1
ATOM 6102 C C . ASN B 1 381 ? -14.375 21.281 -4.445 1 93.5 381 ASN B C 1
ATOM 6104 O O . ASN B 1 381 ? -14.852 21.438 -3.322 1 93.5 381 ASN B O 1
ATOM 6108 N N . PRO B 1 382 ? -14.922 20.578 -5.445 1 90.38 382 PRO B N 1
ATOM 6109 C CA . PRO B 1 382 ? -16.25 20.047 -5.168 1 90.38 382 PRO B CA 1
ATOM 6110 C C . PRO B 1 382 ? -16.234 18.953 -4.098 1 90.38 382 PRO B C 1
ATOM 6112 O O . PRO B 1 382 ? -15.18 18.422 -3.771 1 90.38 382 PRO B O 1
ATOM 6115 N N . GLN B 1 383 ? -17.422 18.625 -3.615 1 84.94 383 GLN B N 1
ATOM 6116 C CA . GLN B 1 383 ? -17.531 17.625 -2.557 1 84.94 383 GLN B CA 1
ATOM 6117 C C . GLN B 1 383 ? -17.094 16.25 -3.047 1 84.94 383 GLN B C 1
ATOM 6119 O O . GLN B 1 383 ? -16.516 15.477 -2.289 1 84.94 383 GLN B O 1
ATOM 6124 N N . ALA B 1 384 ? -17.344 15.938 -4.254 1 87.06 384 ALA B N 1
ATOM 6125 C CA . ALA B 1 384 ? -17.031 14.633 -4.828 1 87.06 384 ALA B CA 1
ATOM 6126 C C . ALA B 1 384 ? -15.531 14.422 -4.945 1 87.06 384 ALA B C 1
ATOM 6128 O O . ALA B 1 384 ? -15.055 13.281 -4.91 1 87.06 384 ALA B O 1
ATOM 6129 N N . ASN B 1 385 ? -14.812 15.453 -5.102 1 90.75 385 ASN B N 1
ATOM 6130 C CA . ASN B 1 385 ? -13.359 15.461 -5.199 1 90.75 385 ASN B CA 1
ATOM 6131 C C . ASN B 1 385 ? -12.75 16.594 -4.367 1 90.75 385 ASN B C 1
ATOM 6133 O O . ASN B 1 385 ? -12.492 17.672 -4.883 1 90.75 385 ASN B O 1
ATOM 6137 N N . SER B 1 386 ? -12.445 16.312 -3.164 1 94.31 386 SER B N 1
ATOM 6138 C CA . SER B 1 386 ? -12.102 17.375 -2.234 1 94.31 386 SER B CA 1
ATOM 6139 C C . SER B 1 386 ? -10.672 17.234 -1.727 1 94.31 386 SER B C 1
ATOM 6141 O O . SER B 1 386 ? -10.219 16.109 -1.443 1 94.31 386 SER B O 1
ATOM 6143 N N . ILE B 1 387 ? -9.977 18.312 -1.635 1 96.19 387 ILE B N 1
ATOM 6144 C CA . ILE B 1 387 ? -8.664 18.344 -1.002 1 96.19 387 ILE B CA 1
ATOM 6145 C C . ILE B 1 387 ? -8.812 18.266 0.515 1 96.19 387 ILE B C 1
ATOM 6147 O O . ILE B 1 387 ? -9.414 19.156 1.131 1 96.19 387 ILE B O 1
ATOM 6151 N N . GLN B 1 388 ? -8.195 17.25 1.072 1 94.81 388 GLN B N 1
ATOM 6152 C CA . GLN B 1 388 ? -8.406 17.016 2.498 1 94.81 388 GLN B CA 1
ATOM 6153 C C . GLN B 1 388 ? -7.242 17.562 3.318 1 94.81 388 GLN B C 1
ATOM 6155 O O . GLN B 1 388 ? -7.438 18.047 4.441 1 94.81 388 GLN B O 1
ATOM 6160 N N . ARG B 1 389 ? -6.09 17.438 2.752 1 96.12 389 ARG B N 1
ATOM 6161 C CA . ARG B 1 389 ? -4.922 17.812 3.545 1 96.12 389 ARG B CA 1
ATOM 6162 C C . ARG B 1 389 ? -3.838 18.422 2.666 1 96.12 389 ARG B C 1
ATOM 6164 O O . ARG B 1 389 ? -3.654 18.016 1.518 1 96.12 389 ARG B O 1
ATOM 6171 N N . LEU B 1 390 ? -3.223 19.375 3.268 1 96.38 390 LEU B N 1
ATOM 6172 C CA . LEU B 1 390 ? -1.998 19.969 2.74 1 96.38 390 LEU B CA 1
ATOM 6173 C C . LEU B 1 390 ? -0.785 19.516 3.547 1 96.38 390 LEU B C 1
ATOM 6175 O O . LEU B 1 390 ? -0.762 19.656 4.773 1 96.38 390 LEU B O 1
ATOM 6179 N N . LEU B 1 391 ? 0.232 18.906 2.822 1 93.12 391 LEU B N 1
ATOM 6180 C CA . LEU B 1 391 ? 1.388 18.344 3.508 1 93.12 391 LEU B CA 1
ATOM 6181 C C . LEU B 1 391 ? 2.688 18.812 2.863 1 93.12 391 LEU B C 1
ATOM 6183 O O . LEU B 1 391 ? 2.793 18.859 1.636 1 93.12 391 LEU B O 1
#

Foldseek 3Di:
DDFFQWWWFWKAFQVVLKIFIFIDGCVVVQFFDDDPVVCVVPKDWFDWDDDDPPDALPVPPLPPPVPPPQDADDPVNAAADDTGDGQDMDWQDADPPGDPQQSDKDWDDLDPQWIWIATQQQFIWIAGRVVRDIDGADGAPHGADAKFKEHAADPCPFFFGTKIWIAHQKDQQPDPPPQRIKMWGWGQPPPPPPDNHTHIDMGGADDPPFPDNGIWGWFEWEDAPQWIWTQIVPGGIWIAGNVVRDIDHLDRHGDQAGGYWDQAVVVQWTKWAGSSALAWIKIWHCNCSVVSDDIDDMTTGDDDSNHHPQKDFDPPDGKGKDDSHPQKIKIKTKIFGFDDDPPDTHTDFIKIKIWMKGWDADPDPPRDIIIMIRHIHIYTADPSMHTDDMD/DDFFQWWWFWKAFQVVLKIFIFIDGCVVVQFFDDDPVQCVVPKDWFDWDDDDDPDALPVPDLPPPVPPPQDADDPVNAAADDTGDGQDMDWQDADPPGDPQQGDKDWDDLDPQWIWIATQQQFIWIAGRVVRDIDGADGAPHGADAKFKEHAADPCPFFFGTKIWIAHQKDQQPDPPPQRIKMWGWGCPPPPPPDNHTHIDMGGADDPPFPDNGIWGWFEWEDAPQWIWTQIVPGGIWIAGNVVRDIDHLDRHGDQAGGYWDQAVVVQWTKWAGSSALAWIKIWHCNCSVVSDHIDDMITGDDDSNHHPQKDFDPPDGKGKDDSHPQKIKIKTKIFGFDPDPPDTHTDFIKIKIWMKGWDADPDDDRDIIIMIRHIHIYTADPSMHTDDMD